Protein AF-E1QJH2-F1 (afdb_monomer)

Nearest PDB structures (foldseek):
  6v8e-assembly1_A  TM=8.397E-01  e=4.622E-04  synthetic construct
  6q3q-assembly1_B  TM=8.286E-01  e=1.118E-03  Arabidopsis
  6hpg-assembly1_A  TM=8.145E-01  e=1.118E-03  Arabidopsis thaliana
  5khr-assembly1_C  TM=2.987E-01  e=2.736E-05  Homo sapiens
  5l9t-assembly1_C  TM=2.770E-01  e=1.610E-05  Homo sapiens

Structure (mmCIF, N/CA/C/O backbone):
data_AF-E1QJH2-F1
#
_entry.id   AF-E1QJH2-F1
#
loop_
_atom_site.group_PDB
_atom_site.id
_atom_site.type_symbol
_atom_site.label_atom_id
_atom_site.label_alt_id
_atom_site.label_comp_id
_atom_site.label_asym_id
_atom_site.label_entity_id
_atom_site.label_seq_id
_atom_site.pdbx_PDB_ins_code
_atom_site.Cartn_x
_atom_site.Cartn_y
_atom_site.Cartn_z
_atom_site.occupancy
_atom_site.B_iso_or_equiv
_atom_site.auth_seq_id
_atom_site.auth_comp_id
_atom_site.auth_asym_id
_atom_site.auth_atom_id
_atom_site.pdbx_PDB_model_num
ATOM 1 N N . MET A 1 1 ? -50.637 34.500 -9.727 1.00 37.19 1 MET A N 1
ATOM 2 C CA . MET A 1 1 ? -50.443 33.159 -9.134 1.00 37.19 1 MET A CA 1
ATOM 3 C C . MET A 1 1 ? -50.485 33.301 -7.624 1.00 37.19 1 MET A C 1
ATOM 5 O O . MET A 1 1 ? -49.948 34.268 -7.103 1.00 37.19 1 MET A O 1
ATOM 9 N N . ALA A 1 2 ? -51.254 32.438 -6.968 1.00 31.66 2 ALA A N 1
ATOM 10 C CA . ALA A 1 2 ? -51.768 32.623 -5.618 1.00 31.66 2 ALA A CA 1
ATOM 11 C C . ALA A 1 2 ? -50.677 32.583 -4.533 1.00 31.66 2 ALA A C 1
ATOM 13 O O . ALA A 1 2 ? -49.961 31.595 -4.403 1.00 31.66 2 ALA A O 1
ATOM 14 N N . GLY A 1 3 ? -50.605 33.640 -3.720 1.00 32.16 3 GLY A N 1
ATOM 15 C CA . GLY A 1 3 ? -49.883 33.641 -2.452 1.00 32.16 3 GLY A CA 1
ATOM 16 C C . GLY A 1 3 ? -50.696 32.924 -1.376 1.00 32.16 3 GLY A C 1
ATOM 17 O O . GLY A 1 3 ? -51.752 33.405 -0.961 1.00 32.16 3 GLY A O 1
ATOM 18 N N . SER A 1 4 ? -50.213 31.775 -0.907 1.00 29.78 4 SER A N 1
ATOM 19 C CA . SER A 1 4 ? -50.781 31.086 0.251 1.00 29.78 4 SER A CA 1
ATOM 20 C C . SER A 1 4 ? -50.156 31.628 1.536 1.00 29.78 4 SER A C 1
ATOM 22 O O . SER A 1 4 ? -49.015 31.318 1.876 1.00 29.78 4 SER A O 1
ATOM 24 N N . ARG A 1 5 ? -50.940 32.445 2.246 1.00 31.59 5 ARG A N 1
ATOM 25 C CA . ARG A 1 5 ? -50.716 32.893 3.626 1.00 31.59 5 ARG A CA 1
ATOM 26 C C . ARG A 1 5 ? -50.273 31.725 4.516 1.00 31.59 5 ARG A C 1
ATOM 28 O O . ARG A 1 5 ? -51.033 30.773 4.701 1.00 31.59 5 ARG A O 1
ATOM 35 N N . GLN A 1 6 ? -49.089 31.840 5.117 1.00 30.30 6 GLN A N 1
ATOM 36 C CA . GLN A 1 6 ? -48.714 31.060 6.295 1.00 30.30 6 GLN A CA 1
ATOM 37 C C . GLN A 1 6 ? -49.768 31.301 7.380 1.00 30.30 6 GLN A C 1
ATOM 39 O O . GLN A 1 6 ? -49.980 32.427 7.831 1.00 30.30 6 GLN A O 1
ATOM 44 N N . LYS A 1 7 ? -50.481 30.241 7.767 1.00 32.44 7 LYS A N 1
ATOM 45 C CA . LYS A 1 7 ? -51.343 30.262 8.946 1.00 32.44 7 LYS A CA 1
ATOM 46 C C . LYS A 1 7 ? -50.438 30.390 10.170 1.00 32.44 7 LYS A C 1
ATOM 48 O O . LYS A 1 7 ? -49.702 29.459 10.480 1.00 32.44 7 LYS A O 1
ATOM 53 N N . ASN A 1 8 ? -50.523 31.529 10.854 1.00 29.83 8 ASN A N 1
ATOM 54 C CA . ASN A 1 8 ? -50.043 31.691 12.222 1.00 29.83 8 ASN A CA 1
ATOM 55 C C . ASN A 1 8 ? -50.719 30.635 13.104 1.00 29.83 8 ASN A C 1
ATOM 57 O O . ASN A 1 8 ? -51.886 30.771 13.473 1.00 29.83 8 ASN A O 1
ATOM 61 N N . VAL A 1 9 ? -49.986 29.571 13.420 1.00 36.19 9 VAL A N 1
ATOM 62 C CA . VAL A 1 9 ? -50.317 28.681 14.528 1.00 36.19 9 VAL A CA 1
ATOM 63 C C . VAL A 1 9 ? -49.804 29.384 15.780 1.00 36.19 9 VAL A C 1
ATOM 65 O O . VAL A 1 9 ? -48.600 29.562 15.943 1.00 36.19 9 VAL A O 1
ATOM 68 N N . ALA A 1 10 ? -50.721 29.848 16.628 1.00 33.22 10 ALA A N 1
ATOM 69 C CA . ALA A 1 10 ? -50.382 30.384 17.940 1.00 33.22 10 ALA A CA 1
ATOM 70 C C . ALA A 1 10 ? -49.530 29.360 18.722 1.00 33.22 10 ALA A C 1
ATOM 72 O O . ALA A 1 10 ? -49.802 28.158 18.621 1.00 33.22 10 ALA A O 1
ATOM 73 N N . PRO A 1 11 ? -48.515 29.792 19.493 1.00 34.44 11 PRO A N 1
ATOM 74 C CA . PRO A 1 11 ? -47.688 28.874 20.261 1.00 34.44 11 PRO A CA 1
ATOM 75 C C . PRO A 1 11 ? -48.571 28.120 21.261 1.00 34.44 11 PRO A C 1
ATOM 77 O O . PRO A 1 11 ? -49.160 28.713 22.167 1.00 34.44 11 PRO A O 1
ATOM 80 N N . LYS A 1 12 ? -48.685 26.798 21.073 1.00 37.72 12 LYS A N 1
ATOM 81 C CA . LYS A 1 12 ? -49.196 25.888 22.104 1.00 37.72 12 LYS A CA 1
ATOM 82 C C . LYS A 1 12 ? -48.345 26.082 23.362 1.00 37.72 12 LYS A C 1
ATOM 84 O O . LYS A 1 12 ? -47.137 26.272 23.256 1.00 37.72 12 LYS A O 1
ATOM 89 N N . GLY A 1 13 ? -49.017 26.092 24.513 1.00 37.12 13 GLY A N 1
ATOM 90 C CA . GLY A 1 13 ? -48.499 26.529 25.808 1.00 37.12 13 GLY A CA 1
ATOM 91 C C . GLY A 1 13 ? -47.088 26.052 26.149 1.00 37.12 13 GLY A C 1
ATOM 92 O O . GLY A 1 13 ? -46.666 24.967 25.756 1.00 37.12 13 GLY A O 1
ATOM 93 N N . GLN A 1 14 ? -46.383 26.892 26.907 1.00 39.78 14 GLN A N 1
ATOM 94 C CA . GLN A 1 14 ? -45.069 26.626 27.486 1.00 39.78 14 GLN A CA 1
ATOM 95 C C . GLN A 1 14 ? -45.132 25.376 28.380 1.00 39.78 14 GLN A C 1
ATOM 97 O O . GLN A 1 14 ? -45.357 25.461 29.585 1.00 39.78 14 GLN A O 1
ATOM 102 N N . GLY A 1 15 ? -44.966 24.199 27.777 1.00 53.34 15 GLY A N 1
ATOM 103 C CA . GLY A 1 15 ? -44.618 22.986 28.500 1.00 53.34 15 GLY A CA 1
ATOM 104 C C . GLY A 1 15 ? -43.280 23.214 29.195 1.00 53.34 15 GLY A C 1
ATOM 105 O O . GLY A 1 15 ? -42.363 23.797 28.612 1.00 53.34 15 GLY A O 1
ATOM 106 N N . LYS A 1 16 ? -43.182 22.807 30.461 1.00 69.88 16 LYS A N 1
ATOM 107 C CA . LYS A 1 16 ? -41.940 22.877 31.234 1.00 69.88 16 LYS A CA 1
ATOM 108 C C . LYS A 1 16 ? -40.839 22.163 30.437 1.00 69.88 16 LYS A C 1
ATOM 110 O O . LYS A 1 16 ? -41.037 21.025 30.019 1.00 69.88 16 LYS A O 1
ATOM 115 N N . ARG A 1 17 ? -39.717 22.846 30.176 1.00 85.75 17 ARG A N 1
ATOM 116 C CA . ARG A 1 17 ? -38.563 22.256 29.479 1.00 85.75 17 ARG A CA 1
ATOM 117 C C . ARG A 1 17 ? -38.135 20.988 30.236 1.00 85.75 17 ARG A C 1
ATOM 119 O O . ARG A 1 17 ? -37.891 21.121 31.437 1.00 85.75 17 ARG A O 1
ATOM 126 N N . PRO A 1 18 ? -38.020 19.817 29.576 1.00 93.94 18 PRO A N 1
ATOM 127 C CA . PRO A 1 18 ? -37.608 18.596 30.255 1.00 93.94 18 PRO A CA 1
ATOM 128 C C . PRO A 1 18 ? -36.238 18.757 30.916 1.00 93.94 18 PRO A C 1
ATOM 130 O O . PRO A 1 18 ? -35.301 19.263 30.282 1.00 93.94 18 PRO A O 1
ATOM 133 N N . THR A 1 19 ? -36.128 18.338 32.173 1.00 97.00 19 THR A N 1
ATOM 134 C CA . THR A 1 19 ? -34.890 18.438 32.956 1.00 97.00 19 THR A CA 1
ATOM 135 C C . THR A 1 19 ? -33.971 17.240 32.720 1.00 97.00 19 THR A C 1
ATOM 137 O O . THR A 1 19 ? -34.421 16.151 32.364 1.00 97.00 19 THR A O 1
ATOM 140 N N . ILE A 1 20 ? -32.664 17.437 32.902 1.00 97.88 20 ILE A N 1
ATOM 141 C CA . ILE A 1 20 ? -31.642 16.394 32.755 1.00 97.88 20 ILE A CA 1
ATOM 142 C C . ILE A 1 20 ? -30.817 16.295 34.038 1.00 97.88 20 ILE A C 1
ATOM 144 O O . ILE A 1 20 ? -30.211 17.284 34.457 1.00 97.88 20 ILE A O 1
ATOM 148 N N . SER A 1 21 ? -30.736 15.093 34.603 1.00 98.50 21 SER A N 1
ATOM 149 C CA . SER A 1 21 ? -29.743 14.731 35.617 1.00 98.50 21 SER A CA 1
ATOM 150 C C . SER A 1 21 ? -28.560 14.039 34.951 1.00 98.50 21 SER A C 1
ATOM 152 O O . SER A 1 21 ? -28.761 13.122 34.158 1.00 98.50 21 SER A O 1
ATOM 154 N N . VAL A 1 22 ? -27.328 14.418 35.283 1.00 98.06 22 VAL A N 1
ATOM 155 C CA . VAL A 1 22 ? -26.157 13.572 35.011 1.00 98.06 22 VAL A CA 1
ATOM 156 C C . VAL A 1 22 ? -25.891 12.676 36.216 1.00 98.06 22 VAL A C 1
ATOM 158 O O . VAL A 1 22 ? -25.918 13.145 37.354 1.00 98.06 22 VAL A O 1
ATOM 161 N N . ALA A 1 23 ? -25.661 11.390 35.967 1.00 97.81 23 ALA A N 1
ATOM 162 C CA . ALA A 1 23 ? -25.326 10.389 36.968 1.00 97.81 23 ALA A CA 1
ATOM 163 C C . ALA A 1 23 ? -23.914 9.858 36.726 1.00 97.81 23 ALA A C 1
ATOM 165 O O . ALA A 1 23 ? -23.624 9.304 35.662 1.00 97.81 23 ALA A O 1
ATOM 166 N N . MET A 1 24 ? -23.059 9.997 37.738 1.00 97.44 24 MET A N 1
ATOM 167 C CA . MET A 1 24 ? -21.656 9.592 37.696 1.00 97.44 24 MET A CA 1
ATOM 168 C C . MET A 1 24 ? -21.333 8.661 38.869 1.00 97.44 24 MET A C 1
ATOM 17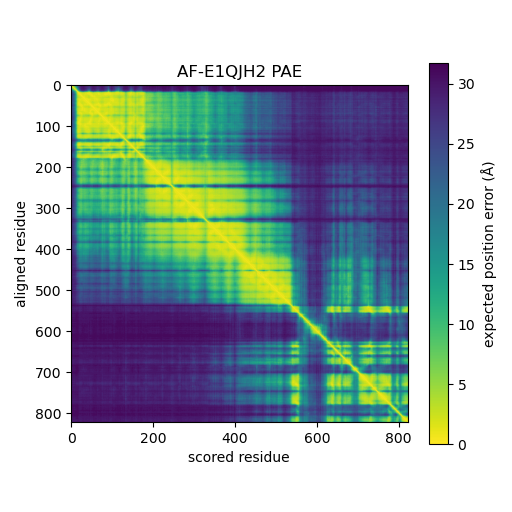0 O O . MET A 1 24 ? -21.821 8.857 39.984 1.00 97.44 24 MET A O 1
ATOM 174 N N . MET A 1 25 ? -20.488 7.661 38.625 1.00 94.50 25 MET A N 1
ATOM 175 C CA . MET A 1 25 ? -19.848 6.844 39.660 1.00 94.50 25 MET A CA 1
ATOM 176 C C . MET A 1 25 ? -18.349 7.135 39.615 1.00 94.50 25 MET A C 1
ATOM 178 O O . MET A 1 25 ? -17.741 6.998 38.555 1.00 94.50 25 MET A O 1
ATOM 182 N N . VAL A 1 26 ? -17.754 7.532 40.740 1.00 94.94 26 VAL A N 1
ATOM 183 C CA . VAL A 1 26 ? -16.371 8.030 40.781 1.00 94.94 26 VAL A CA 1
ATOM 184 C C . VAL A 1 26 ? -15.552 7.371 41.891 1.00 94.94 26 VAL A C 1
ATOM 186 O O . VAL A 1 26 ? -16.094 6.918 42.906 1.00 94.94 26 VAL A O 1
ATOM 189 N N . LYS A 1 27 ? -14.233 7.304 41.678 1.00 93.44 27 LYS A N 1
ATOM 190 C CA . LYS A 1 27 ? -13.238 6.972 42.702 1.00 93.44 27 LYS A CA 1
ATOM 191 C C . LYS A 1 27 ? -11.850 7.438 42.274 1.00 93.44 27 LYS A C 1
ATOM 193 O O . LYS A 1 27 ? -11.317 6.884 41.320 1.00 93.44 27 LYS A O 1
ATOM 198 N N . ASN A 1 28 ? -11.239 8.343 43.033 1.00 93.38 28 ASN A N 1
ATOM 199 C CA . ASN A 1 28 ? -9.883 8.848 42.786 1.00 93.38 28 ASN A CA 1
ATOM 200 C C . ASN A 1 28 ? -9.680 9.428 41.372 1.00 93.38 28 ASN A C 1
ATOM 202 O O . ASN A 1 28 ? -8.785 9.012 40.636 1.00 93.38 28 ASN A O 1
ATOM 206 N N . GLU A 1 29 ? -10.545 10.361 40.982 1.00 93.38 29 GLU A N 1
ATOM 207 C CA . GLU A 1 29 ? -10.586 10.980 39.655 1.00 93.38 29 GLU A CA 1
ATOM 208 C C . GLU A 1 29 ? -10.284 12.489 39.705 1.00 93.38 29 GLU A C 1
ATOM 210 O O . GLU A 1 29 ? -10.732 13.239 38.836 1.00 93.38 29 GLU A O 1
ATOM 215 N N . GLU A 1 30 ? -9.505 12.974 40.685 1.00 94.56 30 GLU A N 1
ATOM 216 C CA . GLU A 1 30 ? -9.232 14.416 40.853 1.00 94.56 30 GLU A CA 1
ATOM 217 C C . GLU A 1 30 ? -8.635 15.091 39.604 1.00 94.56 30 GLU A C 1
ATOM 219 O O . GLU A 1 30 ? -8.794 16.296 39.404 1.00 94.56 30 GLU A O 1
ATOM 224 N N . LYS A 1 31 ? -7.967 14.311 38.744 1.00 91.56 31 LYS A N 1
ATOM 225 C CA . LYS A 1 31 ? -7.343 14.784 37.501 1.00 91.56 31 LYS A CA 1
ATOM 226 C C . LYS A 1 31 ? -8.330 14.930 36.342 1.00 91.56 31 LYS A C 1
ATOM 228 O O . LYS A 1 31 ? -8.193 15.869 35.564 1.00 91.56 31 LYS A O 1
ATOM 233 N N . MET A 1 32 ? -9.281 14.005 36.204 1.00 91.75 32 MET A N 1
ATOM 234 C CA . MET A 1 32 ? -10.184 13.938 35.044 1.00 91.75 32 MET A CA 1
ATOM 235 C C . MET A 1 32 ? -11.539 14.593 35.321 1.00 91.75 32 MET A C 1
ATOM 237 O O . MET A 1 32 ? -12.090 15.276 34.456 1.00 91.75 32 MET A O 1
ATOM 241 N N . LEU A 1 33 ? -12.032 14.471 36.556 1.00 95.88 33 LEU A N 1
ATOM 242 C CA . LEU A 1 33 ? -13.357 14.929 36.956 1.00 95.88 33 LEU A CA 1
ATOM 243 C C . LEU A 1 33 ? -13.644 16.415 36.644 1.00 95.88 33 LEU A C 1
ATOM 245 O O . LEU A 1 33 ? -14.761 16.693 36.201 1.00 95.88 33 LEU A O 1
ATOM 249 N N . PRO A 1 34 ? -12.705 17.378 36.810 1.00 96.56 34 PRO A N 1
ATOM 250 C CA . PRO A 1 34 ? -12.962 18.773 36.446 1.00 96.56 34 PRO A CA 1
ATOM 251 C C . PRO A 1 34 ? -13.385 18.947 34.984 1.00 96.56 34 PRO A C 1
ATOM 253 O O . PRO A 1 34 ? -14.360 19.642 34.716 1.00 96.56 34 PRO A O 1
ATOM 256 N N . ARG A 1 35 ? -12.705 18.265 34.051 1.00 95.56 35 ARG A N 1
ATOM 257 C CA . ARG A 1 35 ? -12.998 18.332 32.611 1.00 95.56 35 ARG A CA 1
ATOM 258 C C . ARG A 1 35 ? -14.392 17.783 32.307 1.00 95.56 35 ARG A C 1
ATOM 260 O O . ARG A 1 35 ? -15.168 18.430 31.606 1.00 95.56 35 ARG A O 1
ATOM 267 N N . ALA A 1 36 ? -14.725 16.622 32.874 1.00 97.00 36 ALA A N 1
ATOM 268 C CA . ALA A 1 36 ? -16.039 16.009 32.707 1.00 97.00 36 ALA A CA 1
ATOM 269 C C . ALA A 1 36 ? -17.157 16.946 33.190 1.00 97.00 36 ALA A C 1
ATOM 271 O O . ALA A 1 36 ? -18.095 17.248 32.446 1.00 97.00 36 ALA A O 1
ATOM 272 N N . LEU A 1 37 ? -17.021 17.474 34.411 1.00 97.56 37 LEU A N 1
ATOM 273 C CA . LEU A 1 37 ? -18.018 18.349 35.023 1.00 97.56 37 LEU A CA 1
ATOM 274 C C . LEU A 1 37 ? -18.144 19.697 34.304 1.00 97.56 37 LEU A C 1
ATOM 276 O O . LEU A 1 37 ? -19.264 20.157 34.083 1.00 97.56 37 LEU A O 1
ATOM 280 N N . GLU A 1 38 ? -17.034 20.320 33.904 1.00 97.12 38 GLU A N 1
ATOM 281 C CA . GLU A 1 38 ? -17.042 21.572 33.139 1.00 97.12 38 GLU A CA 1
ATOM 282 C C . GLU A 1 38 ? -17.761 21.404 31.796 1.00 97.12 38 GLU A C 1
ATOM 284 O O . GLU A 1 38 ? -18.590 22.240 31.433 1.00 97.12 38 GLU A O 1
ATOM 289 N N . SER A 1 39 ? -17.532 20.277 31.113 1.00 97.25 39 SER A N 1
ATOM 290 C CA . SER A 1 39 ? -18.145 19.998 29.814 1.00 97.25 39 SER A CA 1
ATOM 291 C C . SER A 1 39 ? -19.664 19.810 29.876 1.00 97.25 39 SER A C 1
ATOM 293 O O . SER A 1 39 ? -20.380 20.207 28.955 1.00 97.25 39 SER A O 1
ATOM 295 N N . VAL A 1 40 ? -20.185 19.227 30.961 1.00 96.81 40 VAL A N 1
ATOM 296 C CA . VAL A 1 40 ? -21.604 18.859 31.068 1.00 96.81 40 VAL A CA 1
ATOM 297 C C . VAL A 1 40 ? -22.445 19.914 31.789 1.00 96.81 40 VAL A C 1
ATOM 299 O O . VAL A 1 40 ? -23.627 20.065 31.476 1.00 96.81 40 VAL A O 1
ATOM 302 N N . LYS A 1 41 ? -21.855 20.686 32.715 1.00 96.31 41 LYS A N 1
ATOM 303 C CA . LYS A 1 41 ? -22.559 21.645 33.588 1.00 96.31 41 LYS A CA 1
ATOM 304 C C . LYS A 1 41 ? -23.478 22.636 32.855 1.00 96.31 41 LYS A C 1
ATOM 306 O O . LYS A 1 41 ? -24.586 22.843 33.345 1.00 96.31 41 LYS A O 1
ATOM 311 N N . PRO A 1 42 ? -23.117 23.225 31.695 1.00 95.94 42 PRO A N 1
ATOM 312 C CA . PRO A 1 42 ? -24.015 24.140 30.977 1.00 95.94 42 PRO A CA 1
ATOM 313 C C . PRO A 1 42 ? -25.276 23.455 30.422 1.00 95.94 42 PRO A C 1
ATOM 315 O O . PRO A 1 42 ? -26.249 24.115 30.051 1.00 95.94 42 PRO A O 1
ATOM 318 N N . TRP A 1 43 ? -25.260 22.124 30.343 1.00 96.25 43 TRP A N 1
ATOM 319 C CA . TRP A 1 43 ? -26.222 21.321 29.602 1.00 96.25 43 TRP A CA 1
ATOM 320 C C . TRP A 1 43 ? -27.075 20.414 30.480 1.00 96.25 43 TRP A C 1
ATOM 322 O O . TRP A 1 43 ? -27.916 19.708 29.933 1.00 96.25 43 TRP A O 1
ATOM 332 N N . VAL A 1 44 ? -26.936 20.453 31.803 1.00 97.19 44 VAL A N 1
ATOM 333 C CA . VAL A 1 44 ? -27.734 19.642 32.738 1.00 97.19 44 VAL A CA 1
ATOM 334 C C . VAL A 1 44 ? -28.301 20.502 33.859 1.00 97.19 44 VAL A C 1
ATOM 336 O O . VAL A 1 44 ? -27.849 21.620 34.080 1.00 97.19 44 VAL A O 1
ATOM 339 N N . ASP A 1 45 ? -29.340 20.003 34.519 1.00 97.62 45 ASP A N 1
ATOM 340 C CA . ASP A 1 45 ? -30.055 20.719 35.582 1.00 97.62 45 ASP A CA 1
ATOM 341 C C . ASP A 1 45 ? -29.715 20.153 36.971 1.00 97.62 45 ASP A C 1
ATOM 343 O O . ASP A 1 45 ? -29.903 20.823 37.985 1.00 97.62 45 ASP A O 1
ATOM 347 N N . GLU A 1 46 ? -29.186 18.928 37.020 1.00 98.19 46 GLU A N 1
ATOM 348 C CA . GLU A 1 46 ? -28.773 18.242 38.240 1.00 98.19 46 GLU A CA 1
ATOM 349 C C . GLU A 1 46 ? -27.513 17.405 37.989 1.00 98.19 46 GLU A C 1
ATOM 351 O O . GLU A 1 46 ? -27.395 16.740 36.961 1.00 98.19 46 GLU A O 1
ATOM 356 N N . ILE A 1 47 ? -26.586 17.414 38.951 1.00 98.50 47 ILE A N 1
ATOM 357 C CA . ILE A 1 47 ? -25.374 16.590 38.935 1.00 98.50 47 ILE A CA 1
ATOM 358 C C . ILE A 1 47 ? -25.411 15.654 40.144 1.00 98.50 47 ILE A C 1
ATOM 360 O O . ILE A 1 47 ? -25.393 16.113 41.288 1.00 98.50 47 ILE A O 1
ATOM 364 N N . ILE A 1 48 ? -25.459 14.349 39.883 1.00 98.50 48 ILE A N 1
ATOM 365 C CA . ILE A 1 48 ? -25.415 13.282 40.882 1.00 98.50 48 ILE A CA 1
ATOM 366 C C . ILE A 1 48 ? -24.073 12.563 40.784 1.00 98.50 48 ILE A C 1
ATOM 368 O O . ILE A 1 48 ? -23.707 12.050 39.725 1.00 98.50 48 ILE A O 1
ATOM 372 N N . VAL A 1 49 ? -23.369 12.476 41.910 1.00 98.12 49 VAL A N 1
ATOM 373 C CA . VAL A 1 49 ? -22.094 11.764 42.017 1.00 98.12 49 VAL A CA 1
ATOM 374 C C . VAL A 1 49 ? -22.192 10.728 43.130 1.00 98.12 49 VAL A C 1
ATOM 376 O O . VAL A 1 49 ? -22.455 11.072 44.280 1.00 98.12 49 VAL A O 1
ATOM 379 N N . VAL A 1 50 ? -21.963 9.460 42.796 1.00 97.81 50 VAL A N 1
ATOM 380 C CA . VAL A 1 50 ? -21.736 8.390 43.775 1.00 97.81 50 VAL A CA 1
ATOM 381 C C . VAL A 1 50 ? -20.234 8.160 43.902 1.00 97.81 50 VAL A C 1
ATOM 383 O O . VAL A 1 50 ? -19.591 7.710 42.954 1.00 97.81 50 VAL A O 1
ATOM 386 N N . ASP A 1 51 ? -19.681 8.472 45.070 1.00 97.06 51 ASP A N 1
ATOM 387 C CA . ASP A 1 51 ? -18.289 8.209 45.418 1.00 97.06 51 ASP A CA 1
ATOM 388 C C . ASP A 1 51 ? -18.145 6.828 46.068 1.00 97.06 51 ASP A C 1
ATOM 390 O O . ASP A 1 51 ? -18.838 6.514 47.041 1.00 97.06 51 ASP A O 1
ATOM 394 N N . THR A 1 52 ? -17.218 6.020 45.543 1.00 95.62 52 THR A N 1
ATOM 395 C CA . THR A 1 52 ? -16.974 4.642 46.011 1.00 95.62 52 THR A CA 1
ATOM 396 C C . THR A 1 52 ? -15.748 4.489 46.921 1.00 95.62 52 THR A C 1
ATOM 398 O O . THR A 1 52 ? -15.103 3.431 46.990 1.00 95.62 52 THR A O 1
ATOM 401 N N . GLY A 1 53 ? -15.419 5.572 47.634 1.00 94.00 53 GLY A N 1
ATOM 402 C CA . GLY A 1 53 ? -14.313 5.659 48.583 1.00 94.00 53 GLY A CA 1
ATOM 403 C C . GLY A 1 53 ? -13.074 6.320 47.988 1.00 94.00 53 GLY A C 1
ATOM 404 O O . GLY A 1 53 ? -12.015 5.685 47.945 1.00 94.00 53 GLY A O 1
ATOM 405 N N . SER A 1 54 ? -13.209 7.561 47.507 1.00 94.62 54 SER A N 1
ATOM 406 C CA . SER A 1 54 ? -12.057 8.374 47.100 1.00 94.62 54 SER A CA 1
ATOM 407 C C . SER A 1 54 ? -11.209 8.794 48.303 1.00 94.62 54 SER A C 1
ATOM 409 O O . SER A 1 54 ? -11.722 9.078 49.383 1.00 94.62 54 SER A O 1
ATOM 411 N N . THR A 1 55 ? -9.896 8.851 48.100 1.00 95.12 55 THR A N 1
ATOM 412 C CA . THR A 1 55 ? -8.888 9.291 49.079 1.00 95.12 55 THR A CA 1
ATOM 413 C C . THR A 1 55 ? -8.169 10.571 48.651 1.00 95.12 55 THR A C 1
ATOM 415 O O . THR A 1 55 ? -7.320 11.070 49.384 1.00 95.12 55 THR A O 1
ATOM 418 N N . ASP A 1 56 ? -8.462 11.065 47.451 1.00 95.69 56 ASP A N 1
ATOM 419 C CA . ASP A 1 56 ? -7.925 12.290 46.865 1.00 95.69 56 ASP A CA 1
ATOM 420 C C . ASP A 1 56 ? -8.979 13.420 46.893 1.00 95.69 56 ASP A C 1
ATOM 422 O O . ASP A 1 56 ? -10.005 13.323 47.575 1.00 95.69 56 ASP A O 1
ATOM 426 N N . ARG A 1 57 ? -8.765 14.505 46.135 1.00 96.44 57 ARG A N 1
ATOM 427 C CA . ARG A 1 57 ? -9.668 15.671 46.141 1.00 96.44 57 ARG A CA 1
ATOM 428 C C . ARG A 1 57 ? -10.945 15.495 45.308 1.00 96.44 57 ARG A C 1
ATOM 430 O O . ARG A 1 57 ? -11.678 16.465 45.113 1.00 96.44 57 ARG A O 1
ATOM 437 N N . THR A 1 58 ? -11.258 14.287 44.832 1.00 96.69 58 THR A N 1
ATOM 438 C CA . THR A 1 58 ? -12.418 14.007 43.957 1.00 96.69 58 THR A CA 1
ATOM 439 C C . THR A 1 58 ? -13.738 14.534 44.526 1.00 96.69 58 THR A C 1
ATOM 441 O O . THR A 1 58 ? -14.500 15.197 43.822 1.00 96.69 58 THR A O 1
ATOM 444 N N . VAL A 1 59 ? -14.006 14.282 45.811 1.00 97.00 59 VAL A N 1
ATOM 445 C CA . VAL A 1 59 ? -15.259 14.688 46.473 1.00 97.00 59 VAL A CA 1
ATOM 446 C C . VAL A 1 59 ? -15.359 16.212 46.601 1.00 97.00 59 VAL A C 1
ATOM 448 O O . VAL A 1 59 ? -16.409 16.787 46.310 1.00 97.00 59 VAL A O 1
ATOM 451 N N . GLU A 1 60 ? -14.261 16.876 46.981 1.00 97.38 60 GLU A N 1
ATOM 452 C CA . GLU A 1 60 ? -14.188 18.342 47.068 1.00 97.38 60 GLU A CA 1
ATOM 453 C C . GLU A 1 60 ? -14.458 18.990 45.704 1.00 97.38 60 GLU A C 1
ATOM 455 O O . GLU A 1 60 ? -15.225 19.951 45.599 1.00 97.38 60 GLU A O 1
ATOM 460 N N . ILE A 1 61 ? -13.859 18.432 44.647 1.00 97.75 61 ILE A N 1
ATOM 461 C CA . ILE A 1 61 ? -14.043 18.891 43.270 1.00 97.75 61 ILE A CA 1
ATOM 462 C C . ILE A 1 61 ? -15.510 18.739 42.867 1.00 97.75 61 ILE A C 1
ATOM 464 O O . ILE A 1 61 ? -16.113 19.730 42.460 1.00 97.75 61 ILE A O 1
ATOM 468 N N . ALA A 1 62 ? -16.120 17.563 43.040 1.00 97.25 62 ALA A N 1
ATOM 469 C CA . ALA A 1 62 ? -17.532 17.341 42.715 1.00 97.25 62 ALA A CA 1
ATOM 470 C C . ALA A 1 62 ? -18.455 18.369 43.399 1.00 97.25 62 ALA A C 1
ATOM 472 O O . ALA A 1 62 ? -19.281 19.011 42.741 1.00 97.25 62 ALA A O 1
ATOM 473 N N . ALA A 1 63 ? -18.269 18.583 44.705 1.00 96.12 63 ALA A N 1
ATOM 474 C CA . ALA A 1 63 ? -19.056 19.538 45.481 1.00 96.12 63 ALA A CA 1
ATOM 475 C C . ALA A 1 63 ? -18.906 20.980 44.961 1.00 96.12 63 ALA A C 1
ATOM 477 O O . ALA A 1 63 ? -19.896 21.709 44.874 1.00 96.12 63 ALA A O 1
ATOM 478 N N . SER A 1 64 ? -17.701 21.381 44.534 1.00 97.19 64 SER A N 1
ATOM 479 C CA . SER A 1 64 ? -17.442 22.723 43.982 1.00 97.19 64 SER A CA 1
ATOM 480 C C . SER A 1 64 ? -18.205 23.020 42.680 1.00 97.19 64 SER A C 1
ATOM 482 O O . SER A 1 64 ? -18.483 24.179 42.366 1.00 97.19 64 SER A O 1
ATOM 484 N N . TYR A 1 65 ? -18.620 21.984 41.944 1.00 97.00 65 TYR A N 1
ATOM 485 C CA . TYR A 1 65 ? -19.449 22.113 40.742 1.00 97.00 65 TYR A CA 1
ATOM 486 C C . TYR A 1 65 ? -20.955 22.110 41.040 1.00 97.00 65 TYR A C 1
ATOM 488 O O . TYR A 1 65 ? -21.748 22.297 40.116 1.00 97.00 65 TYR A O 1
ATOM 496 N N . GLY A 1 66 ? -21.349 21.967 42.311 1.00 96.31 66 GLY A N 1
ATOM 497 C CA . GLY A 1 66 ? -22.744 21.875 42.740 1.00 96.31 66 GLY A CA 1
ATOM 498 C C . GLY A 1 66 ? -23.314 20.456 42.684 1.00 96.31 66 GLY A C 1
ATOM 499 O O . GLY A 1 66 ? -24.534 20.298 42.675 1.00 96.31 66 GLY A O 1
ATOM 500 N N . ALA A 1 67 ? -22.462 19.427 42.619 1.00 97.62 67 ALA A N 1
ATOM 501 C CA . ALA A 1 67 ? -22.917 18.043 42.618 1.00 97.62 67 ALA A CA 1
ATOM 502 C C . ALA A 1 67 ? -23.498 17.626 43.975 1.00 97.62 67 ALA A C 1
ATOM 504 O O . ALA A 1 67 ? -22.963 17.963 45.033 1.00 97.62 67 ALA A O 1
ATOM 505 N N . LYS A 1 68 ? -24.561 16.819 43.941 1.00 98.25 68 LYS A N 1
ATOM 506 C CA . LYS A 1 68 ? -25.035 16.065 45.105 1.00 98.25 68 LYS A CA 1
ATOM 507 C C . LYS A 1 68 ? -24.193 14.796 45.213 1.00 98.25 68 LYS A C 1
ATOM 509 O O . LYS A 1 68 ? -24.316 13.903 44.372 1.00 98.25 68 LYS A O 1
ATOM 514 N N . VAL A 1 69 ? -23.317 14.749 46.215 1.00 97.94 69 VAL A N 1
ATOM 515 C CA . VAL A 1 69 ? -22.388 13.632 46.426 1.00 97.94 69 VAL A CA 1
ATOM 516 C C . VAL A 1 69 ? -22.970 12.639 47.431 1.00 97.94 69 VAL A C 1
ATOM 518 O O . VAL A 1 69 ? -23.370 13.023 48.529 1.00 97.94 69 VAL A O 1
ATOM 521 N N . TYR A 1 70 ? -22.997 11.363 47.056 1.00 97.94 70 TYR A N 1
ATOM 522 C CA . TYR A 1 70 ? -23.437 10.242 47.884 1.00 97.94 70 TYR A CA 1
ATOM 523 C C . TYR A 1 70 ? -22.289 9.250 48.053 1.00 97.94 70 TYR A C 1
ATOM 525 O O . TYR A 1 70 ? -21.601 8.938 47.085 1.00 97.94 70 TYR A O 1
ATOM 533 N N . HIS A 1 71 ? -22.096 8.726 49.262 1.00 97.06 71 HIS A N 1
ATOM 534 C CA . HIS A 1 71 ? -21.004 7.799 49.559 1.00 97.06 71 HIS A CA 1
ATOM 535 C C . HIS A 1 71 ? -21.526 6.373 49.706 1.00 97.06 71 HIS A C 1
ATOM 537 O O . HIS A 1 71 ? -22.418 6.123 50.516 1.00 97.06 71 HIS A O 1
ATOM 543 N N . HIS A 1 72 ? -20.931 5.442 48.961 1.00 95.56 72 HIS A N 1
ATOM 544 C CA . HIS A 1 72 ? -21.206 4.006 49.058 1.00 95.56 72 HIS A CA 1
ATOM 545 C C . HIS A 1 72 ? -19.886 3.231 49.034 1.00 95.56 72 HIS A C 1
ATOM 547 O O . HIS A 1 72 ? -19.069 3.490 48.162 1.00 95.56 72 HIS A O 1
ATOM 553 N N . PRO A 1 73 ? -19.614 2.287 49.948 1.00 91.88 73 PRO A N 1
ATOM 554 C CA . PRO A 1 73 ? -18.383 1.497 49.881 1.00 91.88 73 PRO A CA 1
ATOM 555 C C . PRO A 1 73 ? -18.343 0.658 48.594 1.00 91.88 73 PRO A C 1
ATOM 557 O O . PRO A 1 73 ? -19.368 0.141 48.176 1.00 91.88 73 PRO A O 1
ATOM 560 N N . TRP A 1 74 ? -17.171 0.502 47.966 1.00 89.88 74 TRP A N 1
ATOM 561 C CA . TRP A 1 74 ? -17.029 -0.307 46.746 1.00 89.88 74 TRP A CA 1
ATOM 562 C C . TRP A 1 74 ? -17.361 -1.792 46.992 1.00 89.88 74 TRP A C 1
ATOM 564 O O . TRP A 1 74 ? -16.664 -2.466 47.749 1.00 89.88 74 TRP A O 1
ATOM 574 N N . GLU A 1 75 ? -18.374 -2.321 46.299 1.00 86.69 75 GLU A N 1
ATOM 575 C CA . GLU A 1 75 ? -18.892 -3.693 46.470 1.00 86.69 75 GLU A CA 1
ATOM 576 C C . GLU A 1 75 ? -18.417 -4.684 45.387 1.00 86.69 75 GLU A C 1
ATOM 578 O O . GLU A 1 75 ? -19.003 -5.750 45.204 1.00 86.69 75 GLU A O 1
ATOM 583 N N . ASN A 1 76 ? -17.359 -4.360 44.632 1.00 80.88 76 ASN A N 1
ATOM 584 C CA . ASN A 1 76 ? -16.904 -5.161 43.481 1.00 80.88 76 ASN A CA 1
ATOM 585 C C . ASN A 1 76 ? -17.992 -5.389 42.410 1.00 80.88 76 ASN A C 1
ATOM 587 O O . ASN A 1 76 ? -17.969 -6.397 41.702 1.00 80.88 76 ASN A O 1
ATOM 591 N N . ASN A 1 77 ? -18.930 -4.446 42.266 1.00 82.62 77 ASN A N 1
ATOM 592 C CA . ASN A 1 77 ? -20.020 -4.518 41.297 1.00 82.62 77 ASN A CA 1
ATOM 593 C C . ASN A 1 77 ? -20.320 -3.135 40.696 1.00 82.62 77 ASN A C 1
ATOM 595 O O . ASN A 1 77 ? -20.858 -2.251 41.364 1.00 82.62 77 ASN A O 1
ATOM 599 N N . PHE A 1 78 ? -20.009 -2.960 39.408 1.00 85.38 78 PHE A N 1
ATOM 600 C CA . PHE A 1 78 ? -20.249 -1.697 38.703 1.00 85.38 78 PHE A CA 1
ATOM 601 C C . PHE A 1 78 ? -21.743 -1.378 38.553 1.00 85.38 78 PHE A C 1
ATOM 603 O O . PHE A 1 78 ? -22.135 -0.216 38.667 1.00 85.38 78 PHE A O 1
ATOM 610 N N . SER A 1 79 ? -22.594 -2.384 38.315 1.00 87.31 79 SER A N 1
ATOM 611 C CA . SER A 1 79 ? -24.043 -2.173 38.178 1.00 87.31 79 SER A CA 1
ATOM 612 C C . SER A 1 79 ? -24.662 -1.634 39.456 1.00 87.31 79 SER A C 1
ATOM 614 O O . SER A 1 79 ? -25.480 -0.724 39.374 1.00 87.31 79 SER A O 1
ATOM 616 N N . THR A 1 80 ? -24.258 -2.145 40.624 1.00 89.50 80 THR A N 1
ATOM 617 C CA . THR A 1 80 ? -24.771 -1.676 41.921 1.00 89.50 80 THR A CA 1
ATOM 618 C C . THR A 1 80 ? -24.598 -0.167 42.058 1.00 89.50 80 THR A C 1
ATOM 620 O O . THR A 1 80 ? -25.569 0.553 42.278 1.00 89.50 80 THR A O 1
ATOM 623 N N . HIS A 1 81 ? -23.383 0.331 41.839 1.00 91.19 81 HIS A N 1
ATOM 624 C CA . HIS A 1 81 ? -23.073 1.743 42.037 1.00 91.19 81 HIS A CA 1
ATOM 625 C C . HIS A 1 81 ? -23.607 2.654 40.922 1.00 91.19 81 HIS A C 1
ATOM 627 O O . HIS A 1 81 ? -24.029 3.775 41.207 1.00 91.19 81 HIS A O 1
ATOM 633 N N . ARG A 1 82 ? -23.691 2.176 39.668 1.00 92.06 82 ARG A N 1
ATOM 634 C CA . ARG A 1 82 ? -24.423 2.906 38.613 1.00 92.06 82 ARG A CA 1
ATOM 635 C C . ARG A 1 82 ? -25.920 2.990 38.914 1.00 92.06 82 ARG A C 1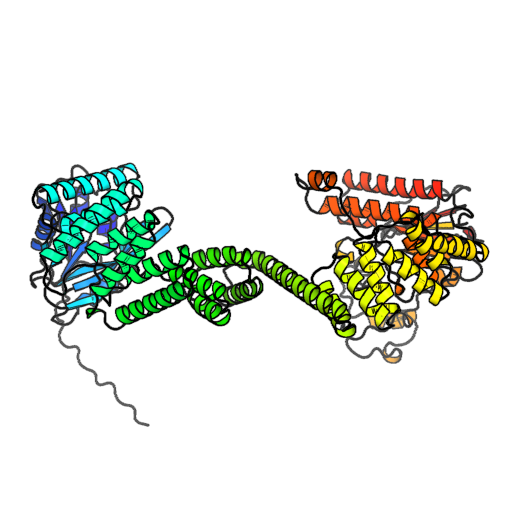
ATOM 637 O O . ARG A 1 82 ? -26.533 4.024 38.684 1.00 92.06 82 ARG A O 1
ATOM 644 N N . ASN A 1 83 ? -26.519 1.934 39.457 1.00 94.00 83 ASN A N 1
ATOM 645 C CA . ASN A 1 83 ? -27.932 1.949 39.839 1.00 94.00 83 ASN A CA 1
ATOM 646 C C . ASN A 1 83 ? -28.192 2.853 41.046 1.00 94.00 83 ASN A C 1
ATOM 648 O O . ASN A 1 83 ? -29.225 3.515 41.091 1.00 94.00 83 ASN A O 1
ATOM 652 N N . GLN A 1 84 ? -27.251 2.932 41.991 1.00 95.12 84 GLN A N 1
ATOM 653 C CA . GLN A 1 84 ? -27.312 3.905 43.082 1.00 95.12 84 GLN A CA 1
ATOM 654 C C . GLN A 1 84 ? -27.310 5.340 42.543 1.00 95.12 84 GLN A C 1
ATOM 656 O O . GLN A 1 84 ? -28.161 6.125 42.949 1.00 95.12 84 GLN A O 1
ATOM 661 N N . SER A 1 85 ? -26.424 5.683 41.595 1.00 95.75 85 SER A N 1
ATOM 662 C CA . SER A 1 85 ? -26.399 7.040 41.028 1.00 95.75 85 SER A CA 1
ATOM 663 C C . SER A 1 85 ? -27.676 7.364 40.249 1.00 95.75 85 SER A C 1
ATOM 665 O O . SER A 1 85 ? -28.245 8.434 40.441 1.00 95.75 85 SER A O 1
ATOM 667 N N . ILE A 1 86 ? -28.194 6.415 39.462 1.00 95.44 86 ILE A N 1
ATOM 668 C CA . ILE A 1 86 ? -29.492 6.533 38.775 1.00 95.44 86 ILE A CA 1
ATOM 669 C C . ILE A 1 86 ? -30.636 6.765 39.774 1.00 95.44 86 ILE A C 1
ATOM 671 O O . ILE A 1 86 ? -31.491 7.615 39.541 1.00 95.44 86 ILE A O 1
ATOM 675 N N . GLY A 1 87 ? -30.650 6.040 40.897 1.00 95.62 87 GLY A N 1
ATOM 676 C CA . GLY A 1 87 ? -31.711 6.117 41.905 1.00 95.62 87 GLY A CA 1
ATOM 677 C C . GLY A 1 87 ? -31.831 7.473 42.609 1.00 95.62 87 GLY A C 1
ATOM 678 O O . GLY A 1 87 ? -32.890 7.779 43.154 1.00 95.62 87 GLY A O 1
ATOM 679 N N . TYR A 1 88 ? -30.780 8.297 42.580 1.00 97.19 88 TYR A N 1
ATOM 680 C CA . TYR A 1 88 ? -30.801 9.654 43.134 1.00 97.19 88 TYR A CA 1
ATOM 681 C C . TYR A 1 88 ? -31.200 10.733 42.114 1.00 97.19 88 TYR A C 1
ATOM 683 O O . TYR A 1 88 ? -31.400 11.884 42.504 1.00 97.19 88 TYR A O 1
ATOM 691 N N . CYS A 1 89 ? -31.324 10.396 40.826 1.00 97.44 89 CYS A N 1
ATOM 692 C CA . CYS A 1 89 ? -31.687 11.353 39.783 1.00 97.44 89 CYS A CA 1
ATOM 693 C C . CYS A 1 89 ? -33.166 11.750 39.841 1.00 97.44 89 CYS A C 1
ATOM 695 O O . CYS A 1 89 ? -34.059 10.902 39.860 1.00 97.44 89 CYS A O 1
ATOM 697 N N . THR A 1 90 ? -33.425 13.055 39.767 1.00 97.06 90 THR A N 1
ATOM 698 C CA . THR A 1 90 ? -34.779 13.634 39.781 1.00 97.06 90 THR A CA 1
ATOM 699 C C . THR A 1 90 ? -35.216 14.236 38.443 1.00 97.06 90 THR A C 1
ATOM 701 O O . THR A 1 90 ? -36.370 14.638 38.303 1.00 97.06 90 THR A O 1
ATOM 704 N N . GLY A 1 91 ? -34.321 14.302 37.455 1.00 95.75 91 GLY A N 1
ATOM 705 C CA . GLY A 1 91 ? -34.592 14.855 36.133 1.00 95.75 91 GLY A CA 1
ATOM 706 C C . GLY A 1 91 ? -35.479 13.961 35.267 1.00 95.75 91 GLY A C 1
ATOM 707 O O . GLY A 1 91 ? -35.512 12.745 35.451 1.00 95.75 91 GLY A O 1
ATOM 708 N N . ASP A 1 92 ? -36.169 14.553 34.290 1.00 96.12 92 ASP A N 1
ATOM 709 C CA . ASP A 1 92 ? -36.998 13.818 33.318 1.00 96.12 92 ASP A CA 1
ATOM 710 C C . ASP A 1 92 ? -36.159 12.867 32.441 1.00 96.12 92 ASP A C 1
ATOM 712 O O . ASP A 1 92 ? -36.644 11.840 31.958 1.00 96.12 92 ASP A O 1
ATOM 716 N N . TRP A 1 93 ? -34.881 13.203 32.253 1.00 97.25 93 TRP A N 1
ATOM 717 C CA . TRP A 1 93 ? -33.879 12.411 31.548 1.00 97.25 93 TRP A CA 1
ATOM 718 C C . TRP A 1 93 ? -32.619 12.225 32.396 1.00 97.25 93 TRP A C 1
ATOM 720 O O . TRP A 1 93 ? -32.235 13.104 33.165 1.00 97.25 93 TRP A O 1
ATOM 730 N N . ILE A 1 94 ? -31.949 11.090 32.211 1.00 97.81 94 ILE A N 1
ATOM 731 C CA . ILE A 1 94 ? -30.708 10.713 32.887 1.00 97.81 94 ILE A CA 1
ATOM 732 C C . ILE A 1 94 ? -29.604 10.565 31.844 1.00 97.81 94 ILE A C 1
ATOM 734 O O . ILE A 1 94 ? -29.706 9.740 30.934 1.00 97.81 94 ILE A O 1
ATOM 738 N N . LEU A 1 95 ? -28.544 11.354 31.985 1.00 97.56 95 LEU A N 1
ATOM 739 C CA . LEU A 1 95 ? -27.295 11.208 31.250 1.00 97.56 95 LEU A CA 1
ATOM 740 C C . LEU A 1 95 ? -26.314 10.380 32.085 1.00 97.56 95 LEU A C 1
ATOM 742 O O . LEU A 1 95 ? -25.983 10.761 33.205 1.00 97.56 95 LEU A O 1
ATOM 746 N N . ILE A 1 96 ? -25.815 9.279 31.532 1.00 96.31 96 ILE A N 1
ATOM 747 C CA . ILE A 1 96 ? -24.715 8.515 32.129 1.00 96.31 96 ILE A CA 1
ATOM 748 C C . ILE A 1 96 ? -23.388 9.036 31.579 1.00 96.31 96 ILE A C 1
ATOM 750 O O . ILE A 1 96 ? -23.132 8.917 30.377 1.00 96.31 96 ILE A O 1
ATOM 754 N N . LEU A 1 97 ? -22.547 9.578 32.458 1.00 96.06 97 LEU A N 1
ATOM 755 C CA . LEU A 1 97 ? -21.235 10.129 32.115 1.00 96.06 97 LEU A CA 1
ATOM 756 C C . LEU A 1 97 ? -20.176 9.586 33.078 1.00 96.06 97 LEU A C 1
ATOM 758 O O . LEU A 1 97 ? -20.370 9.631 34.295 1.00 96.06 97 LEU A O 1
ATOM 762 N N . ASP A 1 98 ? -19.067 9.086 32.540 1.00 93.81 98 ASP A N 1
ATOM 763 C CA . ASP A 1 98 ? -17.930 8.642 33.350 1.00 93.81 98 ASP A CA 1
ATOM 764 C C . ASP A 1 98 ? -16.967 9.816 33.617 1.00 93.81 98 ASP A C 1
ATOM 766 O O . ASP A 1 98 ? -16.966 10.823 32.909 1.00 93.81 98 ASP A O 1
ATOM 770 N N . ALA A 1 99 ? -16.173 9.738 34.690 1.00 93.19 99 ALA A N 1
ATOM 771 C CA . ALA A 1 99 ? -15.307 10.848 35.111 1.00 93.19 99 ALA A CA 1
ATOM 772 C C . ALA A 1 99 ? -14.150 11.137 34.142 1.00 93.19 99 ALA A C 1
ATOM 774 O O . ALA A 1 99 ? -13.603 12.237 34.158 1.00 93.19 99 ALA A O 1
ATOM 775 N N . ASP A 1 100 ? -13.793 10.164 33.308 1.00 91.69 100 ASP A N 1
ATOM 776 C CA . ASP A 1 100 ? -12.793 10.256 32.249 1.00 91.69 100 ASP A CA 1
ATOM 777 C C . ASP A 1 100 ? -13.421 10.532 30.872 1.00 91.69 100 ASP A C 1
ATOM 779 O O . ASP A 1 100 ? -12.786 10.302 29.842 1.00 91.69 100 ASP A O 1
ATOM 783 N N . GLU A 1 101 ? -14.652 11.050 30.836 1.00 94.31 101 GLU A N 1
ATOM 784 C CA . GLU A 1 101 ? -15.358 11.434 29.615 1.00 94.31 101 GLU A CA 1
ATOM 785 C C . GLU A 1 101 ? -15.659 12.934 29.553 1.00 94.31 101 GLU A C 1
ATOM 787 O O . GLU A 1 101 ? -15.899 13.591 30.562 1.00 94.31 101 GLU A O 1
ATOM 792 N N . GLU A 1 102 ? -15.696 13.483 28.344 1.00 95.06 102 GLU A N 1
ATOM 793 C CA . GLU A 1 102 ? -15.992 14.888 28.071 1.00 95.06 102 GLU A CA 1
ATOM 794 C C . GLU A 1 102 ? -17.096 15.008 27.021 1.00 95.06 102 GLU A C 1
ATOM 796 O O . GLU A 1 102 ? -17.038 14.367 25.972 1.00 95.06 102 GLU A O 1
ATOM 801 N N . LEU A 1 103 ? -18.094 15.853 27.286 1.00 96.44 103 LEU A N 1
ATOM 802 C CA . LEU A 1 103 ? -19.126 16.198 26.315 1.00 96.44 103 LEU A CA 1
ATOM 803 C C . LEU A 1 103 ? -18.600 17.245 25.329 1.00 96.44 103 LEU A C 1
ATOM 805 O O . LEU A 1 103 ? -18.223 18.352 25.715 1.00 96.44 103 LEU A O 1
ATOM 809 N N . ASP A 1 104 ? -18.623 16.912 24.041 1.00 94.31 104 ASP A N 1
ATOM 810 C CA . ASP A 1 104 ? -18.181 17.815 22.983 1.00 94.31 104 ASP A CA 1
ATOM 811 C C . ASP A 1 104 ? -19.104 19.038 22.883 1.00 94.31 104 ASP A C 1
ATOM 813 O O . ASP A 1 104 ? -20.307 18.924 22.632 1.00 94.31 104 ASP A O 1
ATOM 817 N N . GLN A 1 105 ? -18.534 20.234 23.042 1.00 94.88 105 GLN A N 1
ATOM 818 C CA . GLN A 1 105 ? -19.316 21.471 23.120 1.00 94.88 105 GLN A CA 1
ATOM 819 C C . GLN A 1 105 ? -20.005 21.844 21.800 1.00 94.88 105 GLN A C 1
ATOM 821 O O . GLN A 1 105 ? -21.012 22.554 21.822 1.00 94.88 105 GLN A O 1
ATOM 826 N N . GLN A 1 106 ? -19.510 21.364 20.654 1.00 92.94 106 GLN A N 1
ATOM 827 C CA . GLN A 1 106 ? -20.136 21.632 19.355 1.00 92.94 106 GLN A CA 1
ATOM 828 C C . GLN A 1 106 ? -21.442 20.848 19.189 1.00 92.94 106 GLN A C 1
ATOM 830 O O . GLN A 1 106 ? -22.391 21.338 18.576 1.00 92.94 106 GLN A O 1
ATOM 835 N N . THR A 1 107 ? -21.509 19.642 19.755 1.00 94.88 107 THR A N 1
ATOM 836 C CA . THR A 1 107 ? -22.662 18.739 19.633 1.00 94.88 107 THR A CA 1
ATOM 837 C C . THR A 1 107 ? -23.543 18.679 20.883 1.00 94.88 107 THR A C 1
ATOM 839 O O . THR A 1 107 ? -24.694 18.250 20.793 1.00 94.88 107 THR A O 1
ATOM 842 N N . ALA A 1 108 ? -23.083 19.198 22.024 1.00 93.69 108 ALA A N 1
ATOM 843 C CA . ALA A 1 108 ? -23.855 19.313 23.262 1.00 93.69 108 ALA A CA 1
ATOM 844 C C . ALA A 1 108 ? -25.249 19.977 23.119 1.00 93.69 108 ALA A C 1
ATOM 846 O O . ALA A 1 108 ? -26.198 19.475 23.734 1.00 93.69 108 ALA A O 1
ATOM 847 N N . PRO A 1 109 ? -25.461 21.023 22.281 1.00 95.31 109 PRO A N 1
ATOM 848 C CA . PRO A 1 109 ? -26.798 21.579 22.062 1.00 95.31 109 PRO A CA 1
ATOM 849 C C . PRO A 1 109 ? -27.815 20.555 21.542 1.00 95.31 109 PRO A C 1
ATOM 851 O O . PRO A 1 109 ? -28.997 20.639 21.887 1.00 95.31 109 PRO A O 1
ATOM 854 N N . LEU A 1 110 ? -27.368 19.572 20.749 1.00 93.62 110 LEU A N 1
ATOM 855 C CA . LEU A 1 110 ? -28.234 18.525 20.208 1.00 93.62 110 LEU A CA 1
ATOM 856 C C . LEU A 1 110 ? -28.834 17.690 21.338 1.00 93.62 110 LEU A C 1
ATOM 858 O O . LEU A 1 110 ? -30.028 17.418 21.304 1.00 93.62 110 LEU A O 1
ATOM 862 N N . MET A 1 111 ? -28.067 17.373 22.389 1.00 95.00 111 MET A N 1
ATOM 863 C CA . MET A 1 111 ? -28.565 16.620 23.550 1.00 95.00 111 MET A CA 1
ATOM 864 C C . MET A 1 111 ? -29.816 17.264 24.159 1.00 95.00 111 MET A C 1
ATOM 866 O O . MET A 1 111 ? -30.781 16.573 24.479 1.00 95.00 111 MET A O 1
ATOM 870 N N . ARG A 1 112 ? -29.835 18.596 24.279 1.00 92.06 112 ARG A N 1
ATOM 871 C CA . ARG A 1 112 ? -31.003 19.328 24.787 1.00 92.06 112 ARG A CA 1
ATOM 872 C C . ARG A 1 112 ? -32.192 19.298 23.828 1.00 92.06 112 ARG A C 1
ATOM 874 O O . ARG A 1 112 ? -33.317 19.432 24.290 1.00 92.06 112 ARG A O 1
ATOM 881 N N . GLN A 1 113 ? -31.974 19.140 22.525 1.00 92.75 113 GLN A N 1
ATOM 882 C CA . GLN A 1 113 ? -33.062 18.963 21.558 1.00 92.75 113 GLN A CA 1
ATOM 883 C C . GLN A 1 113 ? -33.669 17.559 21.659 1.00 92.75 113 GLN A C 1
ATOM 885 O O . GLN A 1 113 ? -34.891 17.425 21.572 1.00 92.75 113 GLN A O 1
ATOM 890 N N . LEU A 1 114 ? -32.835 16.538 21.909 1.00 93.94 114 LEU A N 1
ATOM 891 C CA . LEU A 1 114 ? -33.262 15.139 22.038 1.00 93.94 114 LEU A CA 1
ATOM 892 C C . LEU A 1 114 ? -34.272 14.925 23.172 1.00 93.94 114 LEU A C 1
ATOM 894 O O . LEU A 1 114 ? -35.091 14.017 23.085 1.00 93.94 114 LEU A O 1
ATOM 898 N N . THR A 1 115 ? -34.283 15.765 24.211 1.00 93.62 115 THR A N 1
ATOM 899 C CA . THR A 1 115 ? -35.241 15.609 25.320 1.00 93.62 115 THR A CA 1
ATOM 900 C C . THR A 1 115 ? -36.697 15.877 24.930 1.00 93.62 115 THR A C 1
ATOM 902 O O . THR A 1 115 ? -37.600 15.469 25.661 1.00 93.62 115 THR A O 1
ATOM 905 N N . ASN A 1 116 ? -36.942 16.484 23.761 1.00 91.75 116 ASN A N 1
ATOM 906 C CA . ASN A 1 116 ? -38.278 16.643 23.172 1.00 91.75 116 ASN A CA 1
ATOM 907 C C . ASN A 1 116 ? -38.754 15.393 22.405 1.00 91.75 116 ASN A C 1
ATOM 909 O O . ASN A 1 116 ? -39.724 15.464 21.650 1.00 91.75 116 ASN A O 1
ATOM 913 N N . ALA A 1 117 ? -38.058 14.262 22.555 1.00 88.44 117 ALA A N 1
ATOM 914 C CA . ALA A 1 117 ? -38.403 12.995 21.926 1.00 88.44 117 ALA A CA 1
ATOM 915 C C . ALA A 1 117 ? -39.864 12.584 22.174 1.00 88.44 117 ALA A C 1
ATOM 917 O O . ALA A 1 117 ? -40.347 12.722 23.309 1.00 88.44 117 ALA A O 1
ATOM 918 N N . PRO A 1 118 ? -40.538 11.998 21.163 1.00 86.81 118 PRO A N 1
ATOM 919 C CA . PRO A 1 118 ? -41.886 11.473 21.327 1.00 86.81 118 PRO A CA 1
ATOM 920 C C . PRO A 1 118 ? -41.932 10.381 22.402 1.00 86.81 118 PRO A C 1
ATOM 922 O O . PRO A 1 118 ? -40.927 9.743 22.733 1.00 86.81 118 PRO A O 1
ATOM 925 N N . GLU A 1 119 ? -43.125 10.164 22.947 1.00 83.44 119 GLU A N 1
ATOM 926 C CA . GLU A 1 119 ? -43.380 9.083 23.894 1.00 83.44 119 GLU A CA 1
ATOM 927 C C . GLU A 1 119 ? -43.037 7.717 23.268 1.00 83.44 119 GLU A C 1
ATOM 929 O O . GLU A 1 119 ? -43.229 7.501 22.072 1.00 83.44 119 GLU A O 1
ATOM 934 N N . GLY A 1 120 ? -42.463 6.809 24.061 1.00 82.19 120 GLY A N 1
ATOM 935 C CA . GLY A 1 120 ? -41.985 5.500 23.597 1.00 82.19 120 GLY A CA 1
ATOM 936 C C . GLY A 1 120 ? -40.531 5.471 23.105 1.00 82.19 120 GLY A C 1
ATOM 937 O O . GLY A 1 120 ? -39.925 4.397 23.113 1.00 82.19 120 GLY A O 1
ATOM 938 N N . LEU A 1 121 ? -39.939 6.622 22.754 1.00 87.25 121 LEU A N 1
ATOM 939 C CA . LEU A 1 121 ? -38.494 6.747 22.537 1.00 87.25 121 LEU A CA 1
ATOM 940 C C . LEU A 1 121 ? -37.808 7.075 23.869 1.00 87.25 121 LEU A C 1
ATOM 942 O O . LEU A 1 121 ? -37.983 8.164 24.428 1.00 87.25 121 LEU A O 1
ATOM 946 N N . ASN A 1 122 ? -37.055 6.103 24.383 1.00 90.19 122 ASN A N 1
ATOM 947 C CA . ASN A 1 122 ? -36.587 6.080 25.768 1.00 90.19 122 ASN A CA 1
ATOM 948 C C . ASN A 1 122 ? -35.063 6.117 25.915 1.00 90.19 122 ASN A C 1
ATOM 950 O O . ASN A 1 122 ? -34.585 6.321 27.029 1.00 90.19 122 ASN A O 1
ATOM 954 N N . CYS A 1 123 ? -34.293 5.946 24.837 1.00 90.56 123 CYS A N 1
ATOM 955 C CA . CYS A 1 123 ? -32.836 6.036 24.899 1.00 90.56 123 CYS A CA 1
ATOM 956 C C . CYS A 1 123 ? -32.213 6.602 23.616 1.00 90.56 123 CYS A C 1
ATOM 958 O O . CYS A 1 123 ? -32.666 6.317 22.506 1.00 90.56 123 CYS A O 1
ATOM 960 N N . PHE A 1 124 ? -31.143 7.380 23.784 1.00 90.88 124 PHE A N 1
ATOM 961 C CA . PHE A 1 124 ? -30.282 7.838 22.701 1.00 90.88 124 PHE A CA 1
ATOM 962 C C . PHE A 1 124 ? -28.857 7.305 22.844 1.00 90.88 124 PHE A C 1
ATOM 964 O O . PHE A 1 124 ? -28.260 7.352 23.927 1.00 90.88 124 PHE A O 1
ATOM 971 N N . LEU A 1 125 ? -28.308 6.838 21.722 1.00 87.44 125 LEU A N 1
ATOM 972 C CA . LEU A 1 125 ? -26.926 6.392 21.606 1.00 87.44 125 LEU A CA 1
ATOM 973 C C . LEU A 1 125 ? -26.050 7.556 21.147 1.00 87.44 125 LEU A C 1
ATOM 975 O O . LEU A 1 125 ? -26.317 8.138 20.096 1.00 87.44 125 LEU A O 1
ATOM 979 N N . PHE A 1 126 ? -25.014 7.877 21.918 1.00 90.50 126 PHE A N 1
ATOM 980 C CA . PHE A 1 126 ? -24.050 8.934 21.597 1.00 90.50 126 PHE A CA 1
ATOM 981 C C . PHE A 1 126 ? -22.798 8.331 20.962 1.00 90.50 126 PHE A C 1
ATOM 983 O O . PHE A 1 126 ? -22.458 7.175 21.221 1.00 90.50 126 PHE A O 1
ATOM 990 N N . LYS A 1 127 ? -22.091 9.125 20.158 1.00 86.00 127 LYS A N 1
ATOM 991 C CA . LYS A 1 127 ? -20.798 8.764 19.568 1.00 86.00 127 LYS A CA 1
ATOM 992 C C . LYS A 1 127 ? -19.694 8.964 20.607 1.00 86.00 127 LYS A C 1
ATOM 994 O O . LYS A 1 127 ? -19.336 10.097 20.903 1.00 86.00 127 LYS A O 1
ATOM 999 N N . LEU A 1 128 ? -19.161 7.882 21.159 1.00 83.50 128 LEU A N 1
ATOM 1000 C CA . LEU A 1 128 ? -18.084 7.897 22.147 1.00 83.50 128 LEU A CA 1
ATOM 1001 C C . LEU A 1 128 ? -16.734 7.698 21.459 1.00 83.50 128 LEU A C 1
ATOM 1003 O O . LEU A 1 128 ? -16.432 6.577 21.067 1.00 83.50 128 LEU A O 1
ATOM 1007 N N . TYR A 1 129 ? -15.950 8.761 21.315 1.00 82.31 129 TYR A N 1
ATOM 1008 C CA . TYR A 1 129 ? -14.609 8.764 20.740 1.00 82.31 129 TYR A CA 1
ATOM 1009 C C . TYR A 1 129 ? -13.573 8.428 21.812 1.00 82.31 129 TYR A C 1
ATOM 1011 O O . TYR A 1 129 ? -13.419 9.176 22.769 1.00 82.31 129 TYR A O 1
ATOM 1019 N N . ASN A 1 130 ? -12.840 7.332 21.654 1.00 78.75 130 ASN A N 1
ATOM 1020 C CA . ASN A 1 130 ? -11.733 7.000 22.545 1.00 78.75 130 ASN A CA 1
ATOM 1021 C C . ASN A 1 130 ? -10.479 7.770 22.126 1.00 78.75 130 ASN A C 1
ATOM 1023 O O . ASN A 1 130 ? -10.032 7.634 20.982 1.00 78.75 130 ASN A O 1
ATOM 1027 N N . ASP A 1 131 ? -9.903 8.521 23.060 1.00 76.25 131 ASP A N 1
ATOM 1028 C CA . ASP A 1 131 ? -8.555 9.065 22.943 1.00 76.25 131 ASP A CA 1
ATOM 1029 C C . ASP A 1 131 ? -7.552 7.927 23.166 1.00 76.25 131 ASP A C 1
ATOM 1031 O O . ASP A 1 131 ? -7.528 7.303 24.232 1.00 76.25 131 ASP A O 1
ATOM 1035 N N . VAL A 1 132 ? -6.763 7.609 22.137 1.00 68.31 132 VAL A N 1
ATOM 1036 C CA . VAL A 1 132 ? -5.767 6.531 22.185 1.00 68.31 132 VAL A CA 1
ATOM 1037 C C . VAL A 1 132 ? -4.360 7.063 21.892 1.00 68.31 132 VAL A C 1
ATOM 1039 O O . VAL A 1 132 ? -4.204 7.994 21.092 1.00 68.31 132 VAL A O 1
ATOM 1042 N N . PRO A 1 133 ? -3.310 6.458 22.481 1.00 51.47 133 PRO A N 1
ATOM 1043 C CA . PRO A 1 133 ? -1.930 6.842 22.204 1.00 51.47 133 PRO A CA 1
ATOM 1044 C C . PRO A 1 133 ? -1.628 6.814 20.695 1.00 51.47 133 PRO A C 1
ATOM 1046 O O . PRO A 1 133 ? -1.828 5.795 20.036 1.00 51.47 133 PRO A O 1
ATOM 1049 N N . GLY A 1 134 ? -1.141 7.931 20.142 1.00 50.19 134 GLY A N 1
ATOM 1050 C CA . GLY A 1 134 ? -0.774 8.045 18.721 1.00 50.19 134 GLY A CA 1
ATOM 1051 C C . GLY A 1 134 ? -1.770 8.784 17.817 1.00 50.19 134 GLY A C 1
ATOM 1052 O O . GLY A 1 134 ? -1.552 8.824 16.609 1.00 50.19 134 GLY A O 1
ATOM 1053 N N . GLY A 1 135 ? -2.828 9.396 18.366 1.00 45.53 135 GLY A N 1
ATOM 1054 C CA . GLY A 1 135 ? -3.696 10.328 17.625 1.00 45.53 135 GLY A CA 1
ATOM 1055 C C . GLY A 1 135 ? -4.788 9.676 16.769 1.00 45.53 135 GLY A C 1
ATOM 1056 O O . GLY A 1 135 ? -5.377 10.336 15.914 1.00 45.53 135 GLY A O 1
ATOM 1057 N N . GLY A 1 136 ? -5.072 8.387 16.981 1.00 46.94 136 GLY A N 1
ATOM 1058 C CA . GLY A 1 136 ? -6.259 7.737 16.424 1.00 46.94 136 GLY A CA 1
ATOM 1059 C C . GLY A 1 136 ? -7.517 8.097 17.219 1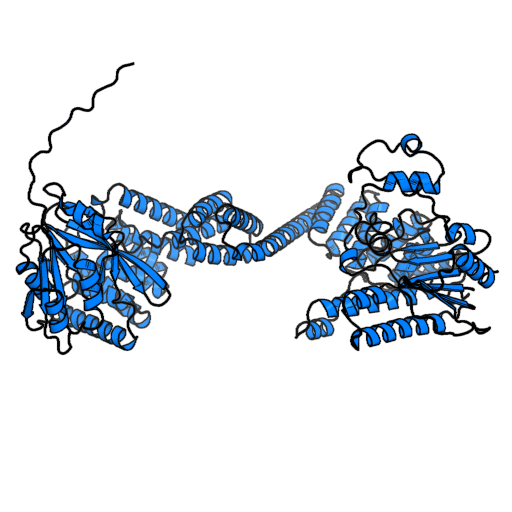.00 46.94 136 GLY A C 1
ATOM 1060 O O . GLY A 1 136 ? -7.439 8.363 18.412 1.00 46.94 136 GLY A O 1
ATOM 1061 N N . SER A 1 137 ? -8.688 8.068 16.580 1.00 49.47 137 SER A N 1
ATOM 1062 C CA . SER A 1 137 ? -9.970 8.081 17.291 1.00 49.47 137 SER A CA 1
ATOM 1063 C C . SER A 1 137 ? -10.832 6.916 16.807 1.00 49.47 137 SER A C 1
ATOM 1065 O O . SER A 1 137 ? -11.113 6.764 15.617 1.00 49.47 137 SER A O 1
ATOM 1067 N N . THR A 1 138 ? -11.217 6.036 17.729 1.00 53.88 138 THR A N 1
ATOM 1068 C CA . THR A 1 138 ? -12.267 5.038 17.479 1.00 53.88 138 THR A CA 1
ATOM 1069 C C . THR A 1 138 ? -13.538 5.567 18.106 1.00 53.88 138 THR A C 1
ATOM 1071 O O . THR A 1 138 ? -13.464 6.090 19.213 1.00 53.88 138 THR A O 1
ATOM 1074 N N . PHE A 1 139 ? -14.684 5.474 17.424 1.00 62.66 139 PHE A N 1
ATOM 1075 C CA . PHE A 1 139 ? -15.951 5.822 18.057 1.00 62.66 139 PHE A CA 1
ATOM 1076 C C . PHE A 1 139 ? -16.901 4.638 18.103 1.00 62.66 139 PHE A C 1
ATOM 1078 O O . PHE A 1 139 ? -17.018 3.880 17.143 1.00 62.66 139 PHE A O 1
ATOM 1085 N N . LEU A 1 140 ? -17.578 4.504 19.236 1.00 69.19 140 LEU A N 1
ATOM 1086 C CA . LEU A 1 140 ? -18.620 3.514 19.471 1.00 69.19 140 LEU A CA 1
ATOM 1087 C C . LEU A 1 140 ? -19.932 4.257 19.703 1.00 69.19 140 LEU A C 1
ATOM 1089 O O . LEU A 1 140 ? -19.945 5.342 20.282 1.00 69.19 140 LEU A O 1
ATOM 1093 N N . LEU A 1 141 ? -21.049 3.687 19.263 1.00 71.44 141 LEU A N 1
ATOM 1094 C CA . LEU A 1 141 ? -22.363 4.199 19.638 1.00 71.44 141 LEU A CA 1
ATOM 1095 C C . LEU A 1 141 ? -22.749 3.588 20.980 1.00 71.44 141 LEU A C 1
ATOM 1097 O O . LEU A 1 141 ? -23.027 2.395 21.062 1.00 71.44 141 LEU A O 1
ATOM 1101 N N . HIS A 1 142 ? -22.760 4.405 22.028 1.00 79.12 142 HIS A N 1
ATOM 1102 C CA . HIS A 1 142 ? -23.042 3.941 23.380 1.00 79.12 142 HIS A CA 1
ATOM 1103 C C . HIS A 1 142 ? -24.376 4.508 23.877 1.00 79.12 142 HIS A C 1
ATOM 1105 O O . HIS A 1 142 ? -24.597 5.713 23.739 1.00 79.12 142 HIS A O 1
ATOM 1111 N N . PRO A 1 143 ? -25.261 3.700 24.485 1.00 86.81 143 PRO A N 1
ATOM 1112 C CA . PRO A 1 143 ? -26.437 4.205 25.194 1.00 86.81 143 PRO A CA 1
ATOM 1113 C C . PRO A 1 143 ? -26.013 5.178 26.304 1.00 86.81 143 PRO A C 1
ATOM 1115 O O . PRO A 1 143 ? -25.217 4.799 27.169 1.00 86.81 143 PRO A O 1
ATOM 1118 N N . ARG A 1 144 ? -26.482 6.433 26.259 1.00 92.81 144 ARG A N 1
ATOM 1119 C CA . ARG A 1 144 ? -26.018 7.491 27.184 1.00 92.81 144 ARG A CA 1
ATOM 1120 C C . ARG A 1 144 ? -27.117 8.345 27.789 1.00 92.81 144 ARG A C 1
ATOM 1122 O O . ARG A 1 144 ? -27.006 8.693 28.958 1.00 92.81 144 ARG A O 1
ATOM 1129 N N . LEU A 1 145 ? -28.157 8.670 27.027 1.00 95.38 145 LEU A N 1
ATOM 1130 C CA . LEU A 1 145 ? -29.266 9.495 27.503 1.00 95.38 145 LEU A CA 1
ATOM 1131 C C . LEU A 1 145 ? -30.530 8.644 27.587 1.00 95.38 145 LEU A C 1
ATOM 1133 O O . LEU A 1 145 ? -30.968 8.102 26.574 1.00 95.38 145 LEU A O 1
ATOM 1137 N N . PHE A 1 146 ? -31.108 8.537 28.778 1.00 94.94 146 PHE A N 1
ATOM 1138 C CA . PHE A 1 146 ? -32.223 7.645 29.087 1.00 94.94 146 PHE A CA 1
ATOM 1139 C C . PHE A 1 146 ? -33.394 8.426 29.669 1.00 94.94 146 PHE A C 1
ATOM 1141 O O . PHE A 1 146 ? -33.197 9.331 30.477 1.00 94.94 146 PHE A O 1
ATOM 1148 N N . ARG A 1 147 ? -34.623 8.082 29.287 1.00 94.06 147 ARG A N 1
ATOM 1149 C CA . ARG A 1 147 ? -35.818 8.658 29.909 1.00 94.06 147 ARG A CA 1
ATOM 1150 C C . ARG A 1 147 ? -35.926 8.140 31.344 1.00 94.06 147 ARG A C 1
ATOM 1152 O O . ARG A 1 147 ? -35.767 6.941 31.575 1.00 94.06 147 ARG A O 1
ATOM 1159 N N . ASN A 1 148 ? -36.189 9.018 32.305 1.00 93.69 148 ASN A N 1
ATOM 1160 C CA . ASN A 1 148 ? -36.364 8.608 33.695 1.00 93.69 148 ASN A CA 1
ATOM 1161 C C . ASN A 1 148 ? -37.750 7.962 33.908 1.00 93.69 148 ASN A C 1
ATOM 1163 O O . ASN A 1 148 ? -38.680 8.177 33.133 1.00 93.69 148 ASN A O 1
ATOM 1167 N N . GLY A 1 149 ? -37.894 7.135 34.945 1.00 88.00 149 GLY A N 1
ATOM 1168 C CA . GLY A 1 149 ? -39.176 6.541 35.345 1.00 88.00 149 GLY A CA 1
ATOM 1169 C C . GLY A 1 149 ? -39.683 5.373 34.486 1.00 88.00 149 GLY A C 1
ATOM 1170 O O . GLY A 1 149 ? -40.711 4.789 34.812 1.00 88.00 149 GLY A O 1
ATOM 1171 N N . VAL A 1 150 ? -38.966 4.970 33.429 1.00 87.12 150 VAL A N 1
ATOM 1172 C CA . VAL A 1 150 ? -39.368 3.856 32.535 1.00 87.12 150 VAL A CA 1
ATOM 1173 C C . VAL A 1 150 ? -38.764 2.492 32.916 1.00 87.12 150 VAL A C 1
ATOM 1175 O O . VAL A 1 150 ? -38.846 1.531 32.149 1.00 87.12 150 VAL A O 1
ATOM 1178 N N . GLY A 1 151 ? -38.147 2.391 34.098 1.00 83.50 151 GLY A N 1
ATOM 1179 C CA . GLY A 1 151 ? -37.520 1.160 34.601 1.00 83.50 151 GLY A CA 1
ATOM 1180 C C . GLY A 1 151 ? -36.096 0.900 34.090 1.00 83.50 151 GLY A C 1
ATOM 1181 O O . GLY A 1 151 ? -35.660 -0.253 34.062 1.00 83.50 151 GLY A O 1
ATOM 1182 N N . PHE A 1 152 ? -35.384 1.951 33.674 1.00 88.00 152 PHE A N 1
ATOM 1183 C CA . PHE A 1 152 ? -33.971 1.880 33.300 1.00 88.00 152 PHE A CA 1
ATOM 1184 C C . PHE A 1 152 ? -33.088 1.470 34.492 1.00 88.00 152 PHE A C 1
ATOM 1186 O O . PHE A 1 152 ? -33.158 2.090 35.550 1.00 88.00 152 PHE A O 1
ATOM 1193 N N . HIS A 1 153 ? -32.256 0.441 34.313 1.00 88.12 153 HIS A N 1
ATOM 1194 C CA . HIS A 1 153 ? -31.233 0.024 35.279 1.00 88.12 153 HIS A CA 1
ATOM 1195 C C . HIS A 1 153 ? -30.099 -0.743 34.584 1.00 88.12 153 HIS A C 1
ATOM 1197 O O . HIS A 1 153 ? -30.283 -1.280 33.497 1.00 88.12 153 HIS A O 1
ATOM 1203 N N . TYR A 1 154 ? -28.933 -0.836 35.213 1.00 87.31 154 TYR A N 1
ATOM 1204 C CA . TYR A 1 154 ? -27.822 -1.683 34.782 1.00 87.31 154 TYR A CA 1
ATOM 1205 C C . TYR A 1 154 ? -27.899 -3.087 35.394 1.00 87.31 154 TYR A C 1
ATOM 1207 O O . TYR A 1 154 ? -28.255 -3.242 36.565 1.00 87.31 154 TYR A O 1
ATOM 1215 N N . ALA A 1 155 ? -27.516 -4.104 34.619 1.00 80.38 155 ALA A N 1
ATOM 1216 C CA . ALA A 1 155 ? -27.357 -5.487 35.077 1.00 80.38 155 ALA A CA 1
ATOM 1217 C C . ALA A 1 155 ? -26.001 -6.070 34.633 1.00 80.38 155 ALA A C 1
ATOM 1219 O O . ALA A 1 155 ? -25.537 -5.774 33.535 1.00 80.38 155 ALA A O 1
ATOM 1220 N N . GLY A 1 156 ? -25.386 -6.927 35.460 1.00 73.19 156 GLY A N 1
ATOM 1221 C CA . GLY A 1 156 ? -24.073 -7.554 35.211 1.00 73.19 156 GLY A CA 1
ATOM 1222 C C . GLY A 1 156 ? -22.963 -7.075 36.163 1.00 73.19 156 GLY A C 1
ATOM 1223 O O . GLY A 1 156 ? -23.037 -5.975 36.702 1.00 73.19 156 GLY A O 1
ATOM 1224 N N . LEU A 1 157 ? -21.936 -7.899 36.403 1.00 62.25 157 LEU A N 1
ATOM 1225 C CA . LEU A 1 157 ? -20.876 -7.624 37.396 1.00 62.25 157 LEU A CA 1
ATOM 1226 C C . LEU A 1 157 ? -19.782 -6.662 36.888 1.00 62.25 157 LEU A C 1
ATOM 1228 O O . LEU A 1 157 ? -19.479 -5.667 37.547 1.00 62.25 157 LEU A O 1
ATOM 1232 N N . VAL A 1 158 ? -19.188 -6.971 35.726 1.00 58.97 158 VAL A N 1
ATOM 1233 C CA . VAL A 1 158 ? -18.027 -6.254 35.144 1.00 58.97 158 VAL A CA 1
ATOM 1234 C C . VAL A 1 158 ? -18.410 -5.493 33.876 1.00 58.97 158 VAL A C 1
ATOM 1236 O O . VAL A 1 158 ? -18.111 -4.311 33.754 1.00 58.97 158 VAL A O 1
ATOM 1239 N N . HIS A 1 159 ? -19.104 -6.158 32.954 1.00 58.84 159 HIS A N 1
ATOM 1240 C CA . HIS A 1 159 ? -19.682 -5.541 31.764 1.00 58.84 159 HIS A CA 1
ATOM 1241 C C . HIS A 1 159 ? -21.174 -5.357 31.997 1.00 58.84 159 HIS A C 1
ATOM 1243 O O . HIS A 1 159 ? -21.984 -6.261 31.786 1.00 58.84 159 HIS A O 1
ATOM 1249 N N . ASN A 1 160 ? -21.509 -4.200 32.546 1.00 67.50 160 ASN A N 1
ATOM 1250 C CA . ASN A 1 160 ? -22.860 -3.861 32.927 1.00 67.50 160 ASN A CA 1
ATOM 1251 C C . ASN A 1 160 ? -23.656 -3.339 31.725 1.00 67.50 160 ASN A C 1
ATOM 1253 O O . ASN A 1 160 ? -23.288 -2.362 31.078 1.00 67.50 160 ASN A O 1
ATOM 1257 N N . GLU A 1 161 ? -24.781 -3.982 31.435 1.00 71.38 161 GLU A N 1
ATOM 1258 C CA . GLU A 1 161 ? -25.644 -3.631 30.309 1.00 71.38 161 GLU A CA 1
ATOM 1259 C C . GLU A 1 161 ? -26.823 -2.775 30.782 1.00 71.38 161 GLU A C 1
ATOM 1261 O O . GLU A 1 161 ? -27.484 -3.142 31.763 1.00 71.38 161 GLU A O 1
ATOM 1266 N N . PRO A 1 162 ? -27.138 -1.668 30.088 1.00 80.94 162 PRO A N 1
ATOM 1267 C CA . PRO A 1 162 ? -28.343 -0.905 30.360 1.00 80.94 162 PRO A CA 1
ATOM 1268 C C . PRO A 1 162 ? -29.578 -1.711 29.925 1.00 80.94 162 PRO A C 1
ATOM 1270 O O . PRO A 1 162 ? -29.751 -2.046 28.755 1.00 80.94 162 PRO A O 1
ATOM 1273 N N . ARG A 1 163 ? -30.468 -2.011 30.869 1.00 80.81 163 ARG A N 1
ATOM 1274 C CA . ARG A 1 163 ? -31.790 -2.599 30.639 1.00 80.81 163 ARG A CA 1
ATOM 1275 C C . ARG A 1 163 ? -32.819 -1.482 30.606 1.00 80.81 163 ARG A C 1
ATOM 1277 O O . ARG A 1 163 ? -33.044 -0.816 31.613 1.00 80.81 163 ARG A O 1
ATOM 1284 N N . ILE A 1 164 ? -33.453 -1.281 29.454 1.00 81.81 164 ILE A N 1
ATOM 1285 C CA . ILE A 1 164 ? -34.511 -0.286 29.274 1.00 81.81 164 ILE A CA 1
ATOM 1286 C C . ILE A 1 164 ? -35.618 -0.836 28.372 1.00 81.81 164 ILE A C 1
ATOM 1288 O O . ILE A 1 164 ? -35.352 -1.576 27.429 1.00 81.81 164 ILE A O 1
ATOM 1292 N N . LYS A 1 165 ? -36.870 -0.492 28.685 1.00 74.38 165 LYS A N 1
ATOM 1293 C CA . LYS A 1 165 ? -38.038 -0.826 27.860 1.00 74.38 165 LYS A CA 1
ATOM 1294 C C . LYS A 1 165 ? -38.276 0.266 26.814 1.00 74.38 165 LYS A C 1
ATOM 1296 O O . LYS A 1 165 ? -38.063 1.442 27.102 1.00 74.38 165 LYS A O 1
ATOM 1301 N N . GLY A 1 166 ? -38.806 -0.102 25.650 1.00 70.94 166 GLY A N 1
ATOM 1302 C CA . GLY A 1 166 ? -39.163 0.836 24.577 1.00 70.94 166 GLY A CA 1
ATOM 1303 C C . GLY A 1 166 ? -38.066 1.017 23.527 1.00 70.94 166 GLY A C 1
ATOM 1304 O O . GLY A 1 166 ? -37.092 0.269 23.496 1.00 70.94 166 GLY A O 1
ATOM 1305 N N . HIS A 1 167 ? -38.250 1.996 22.642 1.00 74.25 167 HIS A N 1
ATOM 1306 C CA . HIS A 1 167 ? -37.355 2.224 21.511 1.00 74.25 167 HIS A CA 1
ATOM 1307 C C . HIS A 1 167 ? -36.127 3.045 21.911 1.00 74.25 167 HIS A C 1
ATOM 1309 O O . HIS A 1 167 ? -36.177 3.875 22.826 1.00 74.25 167 HIS A O 1
ATOM 1315 N N . TYR A 1 168 ? -35.037 2.858 21.172 1.00 81.31 168 TYR A N 1
ATOM 1316 C CA . TYR A 1 168 ? -33.839 3.686 21.238 1.00 81.31 168 TYR A CA 1
ATOM 1317 C C . TYR A 1 168 ? -33.399 4.100 19.834 1.00 81.31 168 TYR A C 1
ATOM 1319 O O . TYR A 1 168 ? -33.707 3.421 18.858 1.00 81.31 168 TYR A O 1
ATOM 1327 N N . THR A 1 169 ? -32.691 5.223 19.718 1.00 79.69 169 THR A N 1
ATOM 1328 C CA . THR A 1 169 ? -32.187 5.714 18.428 1.00 79.69 169 THR A CA 1
ATOM 1329 C C . THR A 1 169 ? -30.809 6.353 18.558 1.00 79.69 169 THR A C 1
ATOM 1331 O O . THR A 1 169 ? -30.311 6.597 19.656 1.00 79.69 169 THR A O 1
ATOM 1334 N N . ARG A 1 170 ? -30.161 6.606 17.425 1.00 83.94 170 ARG A N 1
ATOM 1335 C CA . ARG A 1 170 ? -28.835 7.226 17.362 1.00 83.94 170 ARG A CA 1
ATOM 1336 C C . ARG A 1 170 ? -28.933 8.741 17.489 1.00 83.94 170 ARG A C 1
ATOM 1338 O O . ARG A 1 170 ? -29.926 9.342 17.084 1.00 83.94 170 ARG A O 1
ATOM 1345 N N . SER A 1 171 ? -27.870 9.357 17.986 1.00 85.44 171 SER A N 1
ATOM 1346 C CA . SER A 1 171 ? -27.667 10.797 17.896 1.00 85.44 171 SER A CA 1
ATOM 1347 C C . SER A 1 171 ? -26.263 11.128 17.395 1.00 85.44 171 SER A C 1
ATOM 1349 O O . SER A 1 171 ? -25.349 10.301 17.411 1.00 85.44 171 SER A O 1
ATOM 1351 N N . ASP A 1 172 ? -26.096 12.372 16.955 1.00 85.88 172 ASP A N 1
ATOM 1352 C CA . ASP A 1 172 ? -24.795 12.934 16.595 1.00 85.88 172 ASP A CA 1
ATOM 1353 C C . ASP A 1 172 ? -24.077 13.589 17.781 1.00 85.88 172 ASP A C 1
ATOM 1355 O O . ASP A 1 172 ? -23.034 14.213 17.590 1.00 85.88 172 ASP A O 1
ATOM 1359 N N . VAL A 1 173 ? -24.606 13.441 19.001 1.00 91.31 173 VAL A N 1
ATOM 1360 C CA . VAL A 1 173 ? -23.942 13.929 20.215 1.00 91.31 173 VAL A CA 1
ATOM 1361 C C . VAL A 1 173 ? -22.652 13.145 20.415 1.00 91.31 173 VAL A C 1
ATOM 1363 O O . VAL A 1 173 ? -22.663 11.911 20.360 1.00 91.31 173 VAL A O 1
ATOM 1366 N N . LYS A 1 174 ? -21.548 13.858 20.641 1.00 92.25 174 LYS A N 1
ATOM 1367 C CA . LYS A 1 174 ? -20.223 13.264 20.800 1.00 92.25 174 LYS A CA 1
ATOM 1368 C C . LYS A 1 174 ? -19.747 13.349 22.246 1.00 92.25 174 LYS A C 1
ATOM 1370 O O . LYS A 1 174 ? -19.915 14.368 22.911 1.00 92.25 174 LYS A O 1
ATOM 1375 N N . LEU A 1 175 ? -19.123 12.272 22.699 1.00 92.75 175 LEU A N 1
ATOM 1376 C CA . LEU A 1 175 ? -18.353 12.200 23.933 1.00 92.75 175 LEU A CA 1
ATOM 1377 C C . LEU A 1 175 ? -16.913 11.831 23.578 1.00 92.75 175 LEU A C 1
ATOM 1379 O O . LEU A 1 175 ? -16.714 11.006 22.690 1.00 92.75 175 LEU A O 1
ATOM 1383 N N . THR A 1 176 ? -15.935 12.379 24.285 1.00 90.00 176 THR A N 1
ATOM 1384 C CA . THR A 1 176 ? -14.531 11.953 24.205 1.00 90.00 176 THR A CA 1
ATOM 1385 C C . THR A 1 176 ? -14.169 11.214 25.485 1.00 90.00 176 THR A C 1
ATOM 1387 O O . THR A 1 176 ? -14.394 11.745 26.563 1.00 90.00 176 THR A O 1
ATOM 1390 N N . HIS A 1 177 ? -13.622 10.005 25.388 1.00 88.19 177 HIS A N 1
ATOM 1391 C CA . HIS A 1 177 ? -13.215 9.172 26.518 1.00 88.19 177 HIS A CA 1
ATOM 1392 C C . HIS A 1 177 ? -11.690 9.078 26.604 1.00 88.19 177 HIS A C 1
ATOM 1394 O O . HIS A 1 177 ? -11.037 8.585 25.684 1.00 88.19 177 HIS A O 1
ATOM 1400 N N . TYR A 1 178 ? -11.130 9.519 27.727 1.00 84.75 178 TYR A N 1
ATOM 1401 C CA . TYR A 1 178 ? -9.690 9.609 27.985 1.00 84.75 178 TYR A CA 1
ATOM 1402 C C . TYR A 1 178 ? -9.126 8.395 28.740 1.00 84.75 178 TYR A C 1
ATOM 1404 O O . TYR A 1 178 ? -7.929 8.334 29.026 1.00 84.75 178 TYR A O 1
ATOM 1412 N N . GLY A 1 179 ? -9.963 7.401 29.049 1.00 75.75 179 GLY A N 1
ATOM 1413 C CA . GLY A 1 179 ? -9.594 6.249 29.873 1.00 75.75 179 GLY A CA 1
ATOM 1414 C C . GLY A 1 179 ? -8.554 5.297 29.265 1.00 75.75 179 GLY A C 1
ATOM 1415 O O . GLY A 1 179 ? -8.047 4.441 29.994 1.00 75.75 179 GLY A O 1
ATOM 1416 N N . TYR A 1 180 ? -8.216 5.445 27.974 1.00 66.25 180 TYR A N 1
ATOM 1417 C CA . TYR A 1 180 ? -7.267 4.596 27.234 1.00 66.25 180 TYR A CA 1
ATOM 1418 C C . TYR A 1 180 ? -5.894 5.235 26.967 1.00 66.25 180 TYR A C 1
ATOM 1420 O O . TYR A 1 180 ? -4.995 4.546 26.485 1.00 66.25 180 TYR A O 1
ATOM 1428 N N . ASN A 1 181 ? -5.703 6.512 27.308 1.00 69.06 181 ASN A N 1
ATOM 1429 C CA . ASN A 1 181 ? -4.447 7.247 27.123 1.00 69.06 181 ASN A CA 1
ATOM 1430 C C . ASN A 1 181 ? -3.795 7.580 28.477 1.00 69.06 181 ASN A C 1
ATOM 1432 O O . ASN A 1 181 ? -3.471 8.725 28.789 1.00 69.06 181 ASN A O 1
ATOM 1436 N N . LEU A 1 182 ? -3.674 6.558 29.326 1.00 73.62 182 LEU A N 1
ATOM 1437 C CA . LEU A 1 182 ? -3.031 6.644 30.637 1.00 73.62 182 LEU A CA 1
ATOM 1438 C C . LEU A 1 182 ? -1.612 6.075 30.572 1.00 73.62 182 LEU A C 1
ATOM 1440 O O . LEU A 1 182 ? -1.229 5.425 29.597 1.00 73.62 182 LEU A O 1
ATOM 1444 N N . ASP A 1 183 ? -0.824 6.298 31.624 1.00 78.62 183 ASP A N 1
ATOM 1445 C CA . ASP A 1 183 ? 0.507 5.708 31.703 1.00 78.62 183 ASP A CA 1
ATOM 1446 C C . ASP A 1 183 ? 0.436 4.162 31.644 1.00 78.62 183 ASP A C 1
ATOM 1448 O O . ASP A 1 183 ? -0.539 3.559 32.119 1.00 78.62 183 ASP A O 1
ATOM 1452 N N . PRO A 1 184 ? 1.457 3.492 31.072 1.00 79.62 184 PRO A N 1
ATOM 1453 C CA . PRO A 1 184 ? 1.427 2.044 30.873 1.00 79.62 184 PRO A CA 1
ATOM 1454 C C . PRO A 1 184 ? 1.199 1.229 32.152 1.00 79.62 184 PRO A C 1
ATOM 1456 O O . PRO A 1 184 ? 0.573 0.172 32.090 1.00 79.62 184 PRO A O 1
ATOM 1459 N N . GLN A 1 185 ? 1.664 1.707 33.314 1.00 81.62 185 GLN A N 1
ATOM 1460 C CA . GLN A 1 185 ? 1.496 0.993 34.584 1.00 81.62 185 GLN A CA 1
ATOM 1461 C C . GLN A 1 185 ? 0.038 1.030 35.052 1.00 81.62 185 GLN A C 1
ATOM 1463 O O . GLN A 1 185 ? -0.510 0.003 35.456 1.00 81.62 185 GLN A O 1
ATOM 1468 N N . THR A 1 186 ? -0.621 2.183 34.944 1.00 79.12 186 THR A N 1
ATOM 1469 C CA . THR A 1 186 ? -2.049 2.327 35.250 1.00 79.12 186 THR A CA 1
ATOM 1470 C C . THR A 1 186 ? -2.915 1.492 34.307 1.00 79.12 186 THR A C 1
ATOM 1472 O O . THR A 1 186 ? -3.863 0.840 34.756 1.00 79.12 186 THR A O 1
ATOM 1475 N N . MET A 1 187 ? -2.582 1.458 33.013 1.00 80.25 187 MET A N 1
ATOM 1476 C CA . MET A 1 187 ? -3.278 0.605 32.043 1.00 80.25 187 MET A CA 1
ATOM 1477 C C . MET A 1 187 ? -3.112 -0.885 32.360 1.00 80.25 187 MET A C 1
ATOM 1479 O O . MET A 1 187 ? -4.098 -1.626 32.325 1.00 80.25 187 MET A O 1
ATOM 1483 N N . GLU A 1 188 ? -1.908 -1.317 32.746 1.00 82.00 188 GLU A N 1
ATOM 1484 C CA . GLU A 1 188 ? -1.651 -2.689 33.194 1.00 82.00 188 GLU A CA 1
ATOM 1485 C C . GLU A 1 188 ? -2.470 -3.038 34.439 1.00 82.00 188 GLU A C 1
ATOM 1487 O O . GLU A 1 188 ? -3.178 -4.043 34.459 1.00 82.00 188 GLU A O 1
ATOM 1492 N N . ALA A 1 189 ? -2.454 -2.180 35.461 1.00 83.94 189 ALA A N 1
ATOM 1493 C CA . ALA A 1 189 ? -3.201 -2.405 36.694 1.00 83.94 189 ALA A CA 1
ATOM 1494 C C . ALA A 1 189 ? -4.720 -2.478 36.448 1.00 83.94 189 ALA A C 1
ATOM 1496 O O . ALA A 1 189 ? -5.401 -3.351 36.998 1.00 83.94 189 ALA A O 1
ATOM 1497 N N . LYS A 1 190 ? -5.265 -1.602 35.585 1.00 82.44 190 LYS A N 1
ATOM 1498 C CA . LYS A 1 190 ? -6.677 -1.650 35.163 1.00 82.44 190 LYS A CA 1
ATOM 1499 C C . LYS A 1 190 ? -7.001 -2.971 34.454 1.00 82.44 190 LYS A C 1
ATOM 1501 O O . LYS A 1 190 ? -8.050 -3.557 34.734 1.00 82.44 190 LYS A O 1
ATOM 1506 N N . HIS A 1 191 ? -6.115 -3.439 33.574 1.00 83.69 191 HIS A N 1
ATOM 1507 C CA . HIS A 1 191 ? -6.275 -4.698 32.849 1.00 83.69 191 HIS A CA 1
ATOM 1508 C C . HIS A 1 191 ? -6.253 -5.912 33.792 1.00 83.69 191 HIS A C 1
ATOM 1510 O O . HIS A 1 191 ? -7.196 -6.704 33.788 1.00 83.69 191 HIS A O 1
ATOM 1516 N N . GLN A 1 192 ? -5.257 -6.003 34.680 1.00 86.31 192 GLN A N 1
ATOM 1517 C CA . GLN A 1 192 ? -5.135 -7.094 35.656 1.00 86.31 192 GLN A CA 1
ATOM 1518 C C . GLN A 1 192 ? -6.323 -7.153 36.621 1.00 86.31 192 GLN A C 1
ATOM 1520 O O . GLN A 1 192 ? -6.860 -8.228 36.890 1.00 86.31 192 GLN A O 1
ATOM 1525 N N . ARG A 1 193 ? -6.809 -5.995 37.092 1.00 85.50 193 ARG A N 1
ATOM 1526 C CA . ARG A 1 193 ? -8.020 -5.927 37.923 1.00 85.50 193 ARG A CA 1
ATOM 1527 C C . ARG A 1 193 ? -9.237 -6.499 37.193 1.00 85.50 193 ARG A C 1
ATOM 1529 O O . ARG A 1 193 ? -10.000 -7.252 37.791 1.00 85.50 193 ARG A O 1
ATOM 1536 N N . ARG A 1 194 ? -9.421 -6.153 35.912 1.00 86.25 194 ARG A N 1
ATOM 1537 C CA . ARG A 1 194 ? -10.540 -6.653 35.097 1.00 86.25 194 ARG A CA 1
ATOM 1538 C C . ARG A 1 194 ? -10.463 -8.170 34.918 1.00 86.25 194 ARG A C 1
ATOM 1540 O O . ARG A 1 194 ? -11.467 -8.839 35.145 1.00 86.25 194 ARG A O 1
ATOM 1547 N N . LEU A 1 195 ? -9.285 -8.703 34.584 1.00 89.06 195 LEU A N 1
ATOM 1548 C CA . LEU A 1 195 ? -9.060 -10.149 34.478 1.00 89.06 195 LEU A CA 1
ATOM 1549 C C . LEU A 1 195 ? -9.378 -10.868 35.793 1.00 89.06 195 LEU A C 1
ATOM 1551 O O . LEU A 1 195 ? -10.107 -11.856 35.787 1.00 89.06 195 LEU A O 1
ATOM 1555 N N . GLY A 1 196 ? -8.899 -10.342 36.925 1.00 89.50 196 GLY A N 1
ATOM 1556 C CA . GLY A 1 196 ? -9.176 -10.908 38.246 1.00 89.50 196 GLY A CA 1
ATOM 1557 C C . GLY A 1 196 ? -10.671 -10.967 38.572 1.00 89.50 196 GLY A C 1
ATOM 1558 O O . GLY A 1 196 ? -11.160 -11.999 39.025 1.00 89.50 196 GLY A O 1
ATOM 1559 N N . MET A 1 197 ? -11.420 -9.895 38.288 1.00 86.69 197 MET A N 1
ATOM 1560 C CA . MET A 1 197 ? -12.873 -9.867 38.506 1.00 86.69 197 MET A CA 1
ATOM 1561 C C . MET A 1 197 ? -13.623 -10.860 37.608 1.00 86.69 197 MET A C 1
ATOM 1563 O O . MET A 1 197 ? -14.564 -11.504 38.067 1.00 86.69 197 MET A O 1
ATOM 1567 N N . LEU A 1 198 ? -13.222 -10.991 36.339 1.00 89.69 198 LEU A N 1
ATOM 1568 C CA . LEU A 1 198 ? -13.855 -11.915 35.393 1.00 89.69 198 LEU A CA 1
ATOM 1569 C C . LEU A 1 198 ? -13.587 -13.377 35.762 1.00 89.69 198 LEU A C 1
ATOM 1571 O O . LEU A 1 198 ? -14.521 -14.174 35.775 1.00 89.69 198 LEU A O 1
ATOM 1575 N N . ARG A 1 199 ? -12.353 -13.710 36.158 1.00 92.81 199 ARG A N 1
ATOM 1576 C CA . ARG A 1 199 ? -12.008 -15.053 36.647 1.00 92.81 199 ARG A CA 1
ATOM 1577 C C . ARG A 1 199 ? -12.801 -15.420 37.904 1.00 92.81 199 ARG A C 1
ATOM 1579 O O . ARG A 1 199 ? -13.399 -16.486 37.945 1.00 92.81 199 ARG A O 1
ATOM 1586 N N . GLN A 1 200 ? -12.924 -14.505 38.870 1.00 89.50 200 GLN A N 1
ATOM 1587 C CA . GLN A 1 200 ? -13.770 -14.725 40.054 1.00 89.50 200 GLN A CA 1
ATOM 1588 C C . GLN A 1 200 ? -15.258 -14.889 39.709 1.00 89.50 200 GLN A C 1
ATOM 1590 O O . GLN A 1 200 ? -15.969 -15.632 40.383 1.00 89.50 200 GLN A O 1
ATOM 1595 N N . ALA A 1 201 ? -15.754 -14.186 38.687 1.00 86.31 201 ALA A N 1
ATOM 1596 C CA . ALA A 1 201 ? -17.128 -14.355 38.224 1.00 86.31 201 ALA A CA 1
ATOM 1597 C C . ALA A 1 201 ? -17.349 -15.753 37.620 1.00 86.31 201 ALA A C 1
ATOM 1599 O O . ALA A 1 201 ? -18.349 -16.390 37.941 1.00 86.31 201 ALA A O 1
ATOM 1600 N N . ILE A 1 202 ? -16.396 -16.251 36.824 1.00 91.88 202 ILE A N 1
ATOM 1601 C CA . ILE A 1 202 ? -16.425 -17.608 36.254 1.00 91.88 202 ILE A CA 1
ATOM 1602 C C . ILE A 1 202 ? -16.307 -18.672 37.351 1.00 91.88 202 ILE A C 1
ATOM 1604 O O . ILE A 1 202 ? -17.044 -19.647 37.326 1.00 91.88 202 ILE A O 1
ATOM 1608 N N . GLU A 1 203 ? -15.452 -18.481 38.358 1.00 91.94 203 GLU A N 1
ATOM 1609 C CA . GLU A 1 203 ? -15.355 -19.409 39.497 1.00 91.94 203 GLU A CA 1
ATOM 1610 C C . GLU A 1 203 ? -16.686 -19.551 40.255 1.00 91.94 203 GLU A C 1
ATOM 1612 O O . GLU A 1 203 ? -17.033 -20.643 40.704 1.00 91.94 203 GLU A O 1
ATOM 1617 N N . ARG A 1 204 ? -17.442 -18.453 40.398 1.00 88.94 204 ARG A N 1
ATOM 1618 C CA . ARG A 1 204 ? -18.753 -18.451 41.070 1.00 88.94 204 ARG A CA 1
ATOM 1619 C C . ARG A 1 204 ? -19.858 -19.046 40.206 1.00 88.94 204 ARG A C 1
ATOM 1621 O O . ARG A 1 204 ? -20.724 -19.743 40.727 1.00 88.94 204 ARG A O 1
ATOM 1628 N N . GLU A 1 205 ? -19.839 -18.759 38.909 1.00 87.75 205 GLU A N 1
ATOM 1629 C CA . GLU A 1 205 ? -20.840 -19.218 37.946 1.00 87.75 205 GLU A CA 1
ATOM 1630 C C . GLU A 1 205 ? -20.162 -19.811 36.693 1.00 87.75 205 GLU A C 1
ATOM 1632 O O . GLU A 1 205 ? -20.169 -19.178 35.635 1.00 87.75 205 GLU A O 1
ATOM 1637 N N . PRO A 1 206 ? -19.620 -21.047 36.759 1.00 90.31 206 PRO A N 1
ATOM 1638 C CA . PRO A 1 206 ? -18.825 -21.631 35.665 1.00 90.31 206 PRO A CA 1
ATOM 1639 C C . PRO A 1 206 ? -19.601 -21.891 34.373 1.00 90.31 206 PRO A C 1
ATOM 1641 O O . PRO A 1 206 ? -19.023 -22.152 33.326 1.00 90.31 206 PRO A O 1
ATOM 1644 N N . HIS A 1 207 ? -20.929 -21.868 34.443 1.00 88.00 207 HIS A N 1
ATOM 1645 C CA . HIS A 1 207 ? -21.795 -22.038 33.283 1.00 88.00 207 HIS A CA 1
ATOM 1646 C C . HIS A 1 207 ? -22.244 -20.693 32.697 1.00 88.00 207 HIS A C 1
ATOM 1648 O O . HIS A 1 207 ? -23.007 -20.674 31.740 1.00 88.00 207 HIS A O 1
ATOM 1654 N N . ASN A 1 208 ? -21.794 -19.552 33.220 1.00 86.56 208 ASN A N 1
ATOM 1655 C CA . ASN A 1 208 ? -22.187 -18.247 32.701 1.00 86.56 208 ASN A CA 1
ATOM 1656 C C . ASN A 1 208 ? -21.413 -17.918 31.414 1.00 86.56 208 ASN A C 1
ATOM 1658 O O . ASN A 1 208 ? -20.314 -17.361 31.453 1.00 86.56 208 ASN A O 1
ATOM 1662 N N . PHE A 1 209 ? -22.002 -18.227 30.253 1.00 87.56 209 PHE A N 1
ATOM 1663 C CA . PHE A 1 209 ? -21.351 -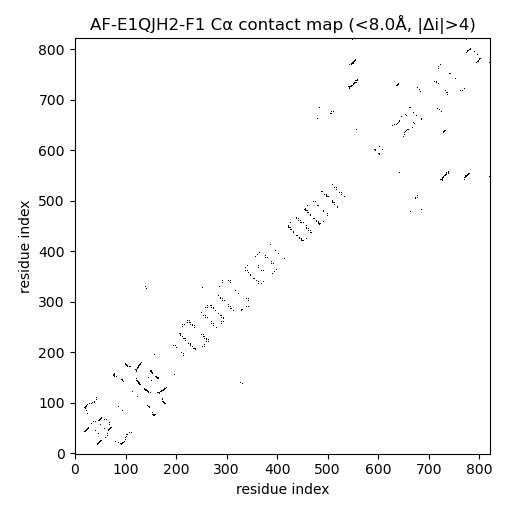18.026 28.952 1.00 87.56 209 PHE A CA 1
ATOM 1664 C C . PHE A 1 209 ? -20.895 -16.574 28.719 1.00 87.56 209 PHE A C 1
ATOM 1666 O O . PHE A 1 209 ? -19.864 -16.341 28.090 1.00 87.56 209 PHE A O 1
ATOM 1673 N N . LYS A 1 210 ? -21.625 -15.584 29.259 1.00 84.88 210 LYS A N 1
ATOM 1674 C CA . LYS A 1 210 ? -21.264 -14.167 29.126 1.00 84.88 210 LYS A CA 1
ATOM 1675 C C . LYS A 1 210 ? -19.967 -13.853 29.860 1.00 84.88 210 LYS A C 1
ATOM 1677 O O . LYS A 1 210 ? -19.153 -13.096 29.342 1.00 84.88 210 LYS A O 1
ATOM 1682 N N . ALA A 1 211 ? -19.760 -14.434 31.042 1.00 87.94 211 ALA A N 1
ATOM 1683 C CA . ALA A 1 211 ? -18.531 -14.241 31.806 1.00 87.94 211 ALA A CA 1
ATOM 1684 C C . ALA A 1 211 ? -17.303 -14.740 31.021 1.00 87.94 211 ALA A C 1
ATOM 1686 O O . ALA A 1 211 ? -16.325 -14.001 30.902 1.00 87.94 211 ALA A O 1
ATOM 1687 N N . HIS A 1 212 ? -17.410 -15.920 30.398 1.00 91.88 212 HIS A N 1
ATOM 1688 C CA . HIS A 1 212 ? -16.395 -16.460 29.485 1.00 91.88 212 HIS A CA 1
ATOM 1689 C C . HIS A 1 212 ? -16.162 -15.551 28.266 1.00 91.88 212 HIS A C 1
ATOM 1691 O O . HIS A 1 212 ? -15.022 -15.209 27.961 1.00 91.88 212 HIS A O 1
ATOM 1697 N N . ALA A 1 213 ? -17.225 -15.068 27.612 1.00 89.25 213 ALA A N 1
ATOM 1698 C CA . ALA A 1 213 ? -17.106 -14.169 26.458 1.00 89.25 213 ALA A CA 1
ATOM 1699 C C . ALA A 1 213 ? -16.382 -12.849 26.799 1.00 89.25 213 ALA A C 1
ATOM 1701 O O . ALA A 1 213 ? -15.550 -12.365 26.030 1.00 89.25 213 ALA A O 1
ATOM 1702 N N . TYR A 1 214 ? -16.651 -12.271 27.973 1.00 87.44 214 TYR A N 1
ATOM 1703 C CA . TYR A 1 214 ? -15.971 -11.060 28.442 1.00 87.44 214 TYR A CA 1
ATOM 1704 C C . TYR A 1 214 ? -14.509 -11.291 28.824 1.00 87.44 214 TYR A C 1
ATOM 1706 O O . TYR A 1 214 ? -13.659 -10.424 28.579 1.00 87.44 214 TYR A O 1
ATOM 1714 N N . LEU A 1 215 ? -14.208 -12.451 29.417 1.00 91.94 215 LEU A N 1
ATOM 1715 C CA . LEU A 1 215 ? -12.832 -12.857 29.673 1.00 91.94 215 LEU A CA 1
ATOM 1716 C C . LEU A 1 215 ? -12.079 -12.992 28.348 1.00 91.94 215 LEU A C 1
ATOM 1718 O O . LEU A 1 215 ? -11.051 -12.338 28.179 1.00 91.94 215 LEU A O 1
ATOM 1722 N N . ALA A 1 216 ? -12.653 -13.707 27.377 1.00 92.69 216 ALA A N 1
ATOM 1723 C CA . ALA A 1 216 ? -12.099 -13.850 26.036 1.00 92.69 216 ALA A CA 1
ATOM 1724 C C . ALA A 1 216 ? -11.851 -12.494 25.359 1.00 92.69 216 ALA A C 1
ATOM 1726 O O . ALA A 1 216 ? -10.764 -12.255 24.844 1.00 92.69 216 ALA A O 1
ATOM 1727 N N . GLN A 1 217 ? -12.803 -11.557 25.420 1.00 88.94 217 GLN A N 1
ATOM 1728 C CA . GLN A 1 217 ? -12.626 -10.208 24.867 1.00 88.94 217 GLN A CA 1
ATOM 1729 C C . GLN A 1 217 ? -11.477 -9.440 25.525 1.00 88.94 217 GLN A C 1
ATOM 1731 O O . GLN A 1 217 ? -10.720 -8.749 24.841 1.00 88.94 217 GLN A O 1
ATOM 1736 N N . THR A 1 218 ? -11.328 -9.558 26.845 1.00 89.19 218 THR A N 1
ATOM 1737 C CA . THR A 1 218 ? -10.230 -8.907 27.564 1.00 89.19 218 THR A CA 1
ATOM 1738 C C . THR A 1 218 ? -8.890 -9.540 27.184 1.00 89.19 218 THR A C 1
ATOM 1740 O O . THR A 1 218 ? -7.952 -8.811 26.866 1.00 89.19 218 THR A O 1
ATOM 1743 N N . LEU A 1 219 ? -8.806 -10.870 27.137 1.00 91.12 219 LEU A N 1
ATOM 1744 C CA . LEU A 1 219 ? -7.609 -11.618 26.741 1.00 91.12 219 LEU A CA 1
ATOM 1745 C C . LEU A 1 219 ? -7.231 -11.387 25.265 1.00 91.12 219 LEU A C 1
ATOM 1747 O O . LEU A 1 219 ? -6.054 -11.274 24.943 1.00 91.12 219 LEU A O 1
ATOM 1751 N N . ALA A 1 220 ? -8.201 -11.238 24.361 1.00 89.31 220 ALA A N 1
ATOM 1752 C CA . ALA A 1 220 ? -7.953 -11.019 22.931 1.00 89.31 220 ALA A CA 1
ATOM 1753 C C . ALA A 1 220 ? -7.261 -9.676 22.624 1.00 89.31 220 ALA A C 1
ATOM 1755 O O . ALA A 1 220 ? -6.755 -9.479 21.522 1.00 89.31 220 ALA A O 1
ATOM 1756 N N . SER A 1 221 ? -7.221 -8.751 23.591 1.00 85.12 221 SER A N 1
ATOM 1757 C CA . SER A 1 221 ? -6.535 -7.460 23.463 1.00 85.12 221 SER A CA 1
ATOM 1758 C C . SER A 1 221 ? -5.004 -7.555 23.452 1.00 85.12 221 SER A C 1
ATOM 1760 O O . SER A 1 221 ? -4.346 -6.585 23.070 1.00 85.12 221 SER A O 1
ATOM 1762 N N . ARG A 1 222 ? -4.429 -8.697 23.855 1.00 84.56 222 ARG A N 1
ATOM 1763 C CA . ARG A 1 222 ? -2.981 -8.931 23.872 1.00 84.56 222 ARG A CA 1
ATOM 1764 C C . ARG A 1 222 ? -2.634 -10.257 23.222 1.00 84.56 222 ARG A C 1
ATOM 1766 O O . ARG A 1 222 ? -3.297 -11.267 23.440 1.00 84.56 222 ARG A O 1
ATOM 1773 N N . ILE A 1 223 ? -1.563 -10.243 22.436 1.00 85.75 223 ILE A N 1
ATOM 1774 C CA . ILE A 1 223 ? -1.187 -11.391 21.614 1.00 85.75 223 ILE A CA 1
ATOM 1775 C C . ILE A 1 223 ? -0.722 -12.598 22.439 1.00 85.75 223 ILE A C 1
ATOM 1777 O O . ILE A 1 223 ? -0.967 -13.735 22.046 1.00 85.75 223 ILE A O 1
ATOM 1781 N N . ASP A 1 224 ? -0.105 -12.363 23.598 1.00 89.94 224 ASP A N 1
ATOM 1782 C CA . ASP A 1 224 ? 0.354 -13.395 24.533 1.00 89.94 224 ASP A CA 1
ATOM 1783 C C . ASP A 1 224 ? -0.801 -14.157 25.197 1.00 89.94 224 ASP A C 1
ATOM 1785 O O . ASP A 1 224 ? -0.642 -15.325 25.546 1.00 89.94 224 ASP A O 1
ATOM 1789 N N . THR A 1 225 ? -1.980 -13.539 25.298 1.00 93.50 225 THR A N 1
ATOM 1790 C CA . THR A 1 225 ? -3.185 -14.146 25.878 1.00 93.50 225 THR A CA 1
ATOM 1791 C C . THR A 1 225 ? -4.206 -14.611 24.838 1.00 93.50 225 THR A C 1
ATOM 1793 O O . THR A 1 225 ? -5.249 -15.150 25.203 1.00 93.50 225 THR A O 1
ATOM 1796 N N . CYS A 1 226 ? -3.933 -14.465 23.534 1.00 93.75 226 CYS A N 1
ATOM 1797 C CA . CYS A 1 226 ? -4.888 -14.840 22.485 1.00 93.75 226 CYS A CA 1
ATOM 1798 C C . CYS A 1 226 ? -5.228 -16.339 22.461 1.00 93.75 226 CYS A C 1
ATOM 1800 O O . CYS A 1 226 ? -6.336 -16.686 22.068 1.00 93.75 226 CYS A O 1
ATOM 1802 N N . LEU A 1 227 ? -4.321 -17.233 22.871 1.00 95.50 227 LEU A N 1
ATOM 1803 C CA . LEU A 1 227 ? -4.634 -18.668 22.949 1.00 95.50 227 LEU A CA 1
ATOM 1804 C C . LEU A 1 227 ? -5.696 -18.951 24.019 1.00 95.50 227 LEU A C 1
ATOM 1806 O O . LEU A 1 227 ? -6.695 -19.596 23.721 1.00 95.50 227 LEU A O 1
ATOM 1810 N N . GLU A 1 228 ? -5.531 -18.384 25.218 1.00 96.00 228 GLU A N 1
ATOM 1811 C CA . GLU A 1 228 ? -6.536 -18.463 26.290 1.00 96.00 228 GLU A CA 1
ATOM 1812 C C . GLU A 1 228 ? -7.853 -17.813 25.837 1.00 96.00 228 GLU A C 1
ATOM 1814 O O . GLU A 1 228 ? -8.928 -18.356 26.067 1.00 96.00 228 GLU A O 1
ATOM 1819 N N . ALA A 1 229 ? -7.783 -16.693 25.106 1.00 95.88 229 ALA A N 1
ATOM 1820 C CA . ALA A 1 229 ? -8.969 -16.051 24.542 1.00 95.88 229 ALA A CA 1
ATOM 1821 C C . ALA A 1 229 ? -9.756 -16.978 23.601 1.00 95.88 229 ALA A C 1
ATOM 1823 O O . ALA A 1 229 ? -10.984 -16.981 23.650 1.00 95.88 229 ALA A O 1
ATOM 1824 N N . VAL A 1 230 ? -9.070 -17.770 22.766 1.00 96.69 230 VAL A N 1
ATOM 1825 C CA . VAL A 1 230 ? -9.711 -18.764 21.888 1.00 96.69 230 VAL A CA 1
ATOM 1826 C C . VAL A 1 230 ? -10.442 -19.818 22.721 1.00 96.69 230 VAL A C 1
ATOM 1828 O O . VAL A 1 230 ? -11.620 -20.069 22.469 1.00 96.69 230 VAL A O 1
ATOM 1831 N N . ASP A 1 231 ? -9.790 -20.392 23.733 1.00 96.44 231 ASP A N 1
ATOM 1832 C CA . ASP A 1 231 ? -10.378 -21.443 24.577 1.00 96.44 231 ASP A CA 1
ATOM 1833 C C . ASP A 1 231 ? -11.608 -20.945 25.357 1.00 96.44 231 ASP A C 1
ATOM 1835 O O . ASP A 1 231 ? -12.655 -21.608 25.399 1.00 96.44 231 ASP A O 1
ATOM 1839 N N . GLU A 1 232 ? -11.511 -19.741 25.920 1.00 95.75 232 GLU A N 1
ATOM 1840 C CA . GLU A 1 232 ? -12.600 -19.068 26.630 1.00 95.75 232 GLU A CA 1
ATOM 1841 C C . GLU A 1 232 ? -13.766 -18.736 25.690 1.00 95.75 232 GLU A C 1
ATOM 1843 O O . GLU A 1 232 ? -14.928 -18.979 26.020 1.00 95.75 232 GLU A O 1
ATOM 1848 N N . SER A 1 233 ? -13.478 -18.267 24.473 1.00 94.69 233 SER A N 1
ATOM 1849 C CA . SER A 1 233 ? -14.492 -18.031 23.444 1.00 94.69 233 SER A CA 1
ATOM 1850 C C . SER A 1 233 ? -15.211 -19.308 23.015 1.00 94.69 233 SER A C 1
ATOM 1852 O O . SER A 1 233 ? -16.435 -19.305 22.889 1.00 94.69 233 SER A O 1
ATOM 1854 N N . LEU A 1 234 ? -14.488 -20.409 22.796 1.00 94.50 234 LEU A N 1
ATOM 1855 C CA . LEU A 1 234 ? -15.094 -21.693 22.430 1.00 94.50 234 LEU A CA 1
ATOM 1856 C C . LEU A 1 234 ? -15.965 -22.242 23.564 1.00 94.50 234 LEU A C 1
ATOM 1858 O O . LEU A 1 234 ? -17.042 -22.789 23.313 1.00 94.50 234 LEU A O 1
ATOM 1862 N N . THR A 1 235 ? -15.540 -22.049 24.813 1.00 93.94 235 THR A N 1
ATOM 1863 C CA . THR A 1 235 ? -16.352 -22.370 25.992 1.00 93.94 235 THR A CA 1
ATOM 1864 C C . THR A 1 235 ? -17.608 -21.506 26.059 1.00 93.94 235 THR A C 1
ATOM 1866 O O . THR A 1 235 ? -18.695 -22.049 26.260 1.00 93.94 235 THR A O 1
ATOM 1869 N N . ALA A 1 236 ? -17.495 -20.200 25.808 1.00 91.56 236 ALA A N 1
ATOM 1870 C CA . ALA A 1 236 ? -18.641 -19.302 25.731 1.00 91.56 236 ALA A CA 1
ATOM 1871 C C . ALA A 1 236 ? -19.637 -19.731 24.641 1.00 91.56 236 ALA A C 1
ATOM 1873 O O . ALA A 1 236 ? -20.829 -19.813 24.915 1.00 91.56 236 ALA A O 1
ATOM 1874 N N . ILE A 1 237 ? -19.166 -20.071 23.434 1.00 89.94 237 ILE A N 1
ATOM 1875 C CA . ILE A 1 237 ? -20.026 -20.530 22.329 1.00 89.94 237 ILE A CA 1
ATOM 1876 C C . ILE A 1 237 ? -20.753 -21.825 22.705 1.00 89.94 237 ILE A C 1
ATOM 1878 O O . ILE A 1 237 ? -21.968 -21.905 22.535 1.00 89.94 237 ILE A O 1
ATOM 1882 N N . ARG A 1 238 ? -20.038 -22.818 23.251 1.00 90.31 238 ARG A N 1
ATOM 1883 C CA . ARG A 1 238 ? -20.633 -24.095 23.678 1.00 90.31 238 ARG A CA 1
ATOM 1884 C C . ARG A 1 238 ? -21.727 -23.879 24.727 1.00 90.31 238 ARG A C 1
ATOM 1886 O O . ARG A 1 238 ? -22.847 -24.346 24.551 1.00 90.31 238 ARG A O 1
ATOM 1893 N N . LEU A 1 239 ? -21.423 -23.124 25.785 1.00 89.69 239 LEU A N 1
ATOM 1894 C CA . LEU A 1 239 ? -22.382 -22.824 26.852 1.00 89.69 239 LEU A CA 1
ATOM 1895 C C . LEU A 1 239 ? -23.579 -22.011 26.334 1.00 89.69 239 LEU A C 1
ATOM 1897 O O . LEU A 1 239 ? -24.712 -22.265 26.734 1.00 89.69 239 LEU A O 1
ATOM 1901 N N . ALA A 1 240 ? -23.349 -21.062 25.422 1.00 85.19 240 ALA A N 1
ATOM 1902 C CA . ALA A 1 240 ? -24.411 -20.290 24.783 1.00 85.19 240 ALA A CA 1
ATOM 1903 C C . ALA A 1 240 ? -25.359 -21.194 23.977 1.00 85.19 240 ALA A C 1
ATOM 1905 O O . ALA A 1 240 ? -26.575 -21.075 24.108 1.00 85.19 240 ALA A O 1
ATOM 1906 N N . GLN A 1 241 ? -24.822 -22.134 23.192 1.00 83.94 241 GLN A N 1
ATOM 1907 C CA . GLN A 1 241 ? -25.614 -23.100 22.420 1.00 83.94 241 GLN A CA 1
ATOM 1908 C C . GLN A 1 241 ? -26.448 -24.032 23.311 1.00 83.94 241 GLN A C 1
ATOM 1910 O O . GLN A 1 241 ? -27.568 -24.380 22.947 1.00 83.94 241 GLN A O 1
ATOM 1915 N N . GLU A 1 242 ? -25.929 -24.416 24.479 1.00 84.19 242 GLU A N 1
ATOM 1916 C CA . GLU A 1 242 ? -26.637 -25.267 25.445 1.00 84.19 242 GLU A CA 1
ATOM 1917 C C . GLU A 1 242 ? -27.769 -24.530 26.184 1.00 84.19 242 GLU A C 1
ATOM 1919 O O . GLU A 1 242 ? -28.752 -25.152 26.587 1.00 84.19 242 GLU A O 1
ATOM 1924 N N . GLN A 1 243 ? -27.639 -23.214 26.387 1.00 76.88 243 GLN A N 1
ATOM 1925 C CA . GLN A 1 243 ? -28.503 -22.441 27.292 1.00 76.88 243 GLN A CA 1
ATOM 1926 C C . GLN A 1 243 ? -29.562 -21.579 26.599 1.00 76.88 243 GLN A C 1
ATOM 1928 O O . GLN A 1 243 ? -30.496 -21.124 27.265 1.00 76.88 243 GLN A O 1
ATOM 1933 N N . LEU A 1 244 ? -29.423 -21.292 25.302 1.00 67.44 244 LEU A N 1
ATOM 1934 C CA . LEU A 1 244 ? -30.196 -20.236 24.643 1.00 67.44 244 LEU A CA 1
ATOM 1935 C C . LEU A 1 244 ? -31.257 -20.764 23.670 1.00 67.44 244 LEU A C 1
ATOM 1937 O O . LEU A 1 244 ? -31.061 -21.734 22.943 1.00 67.44 244 LEU A O 1
ATOM 1941 N N . ALA A 1 245 ? -32.384 -20.049 23.620 1.00 55.78 245 ALA A N 1
ATOM 1942 C CA . ALA A 1 245 ? -33.370 -20.153 22.548 1.00 55.78 245 ALA A CA 1
ATOM 1943 C C . ALA A 1 245 ? -32.856 -19.455 21.262 1.00 55.78 245 ALA A C 1
ATOM 1945 O O . ALA A 1 245 ? -31.981 -18.582 21.347 1.00 55.78 245 ALA A O 1
ATOM 1946 N N . PRO A 1 246 ? -33.401 -19.788 20.073 1.00 46.06 246 PRO A N 1
ATOM 1947 C CA . PRO A 1 246 ? -33.032 -19.142 18.812 1.00 46.06 246 PRO A CA 1
ATOM 1948 C C . PRO A 1 246 ? -33.150 -17.610 18.892 1.00 46.06 246 PRO A C 1
ATOM 1950 O O . PRO A 1 246 ? -34.203 -17.098 19.271 1.00 46.06 246 PRO A O 1
ATOM 1953 N N . GLY A 1 247 ? -32.085 -16.885 18.519 1.00 52.50 247 GLY A N 1
ATOM 1954 C CA . GLY A 1 247 ? -32.075 -15.414 18.446 1.00 52.50 247 GLY A CA 1
ATOM 1955 C C . GLY A 1 247 ? -31.374 -14.663 19.589 1.00 52.50 247 GLY A C 1
ATOM 1956 O O . GLY A 1 247 ? -31.693 -13.497 19.809 1.00 52.50 247 GLY A O 1
ATOM 1957 N N . THR A 1 248 ? -30.425 -15.278 20.307 1.00 55.50 248 THR A N 1
ATOM 1958 C CA . THR A 1 248 ? -29.785 -14.652 21.482 1.00 55.50 248 THR A CA 1
ATOM 1959 C C . THR A 1 248 ? -28.259 -14.498 21.343 1.00 55.50 248 THR A C 1
ATOM 1961 O O . THR A 1 248 ? -27.575 -15.478 21.096 1.00 55.50 248 THR A O 1
ATOM 1964 N N . ASP A 1 249 ? -27.752 -13.267 21.512 1.00 62.41 249 ASP A N 1
ATOM 1965 C CA . ASP A 1 249 ? -26.394 -12.787 21.898 1.00 62.41 249 ASP A CA 1
ATOM 1966 C C . ASP A 1 249 ? -25.114 -13.554 21.468 1.00 62.41 249 ASP A C 1
ATOM 1968 O O . ASP A 1 249 ? -24.079 -13.495 22.138 1.00 62.41 249 ASP A O 1
ATOM 1972 N N . PHE A 1 250 ? -25.140 -14.258 20.335 1.00 70.56 250 PHE A N 1
ATOM 1973 C CA . PHE A 1 250 ? -23.961 -14.911 19.760 1.00 70.56 250 PHE A CA 1
ATOM 1974 C C . PHE A 1 250 ? -22.807 -13.971 19.325 1.00 70.56 250 PHE A C 1
ATOM 1976 O O . PHE A 1 250 ? -21.663 -14.440 19.397 1.00 70.56 250 PHE A O 1
ATOM 1983 N N . PRO A 1 251 ? -22.986 -12.693 18.898 1.00 74.25 251 PRO A N 1
ATOM 1984 C CA . PRO A 1 251 ? -21.861 -11.921 18.355 1.00 74.25 251 PRO A CA 1
ATOM 1985 C C . PRO A 1 251 ? -20.783 -11.657 19.411 1.00 74.25 251 PRO A C 1
ATOM 1987 O O . PRO A 1 251 ? -19.591 -11.787 19.123 1.00 74.25 251 PRO A O 1
ATOM 1990 N N . ARG A 1 252 ? -21.192 -11.448 20.668 1.00 78.56 252 ARG A N 1
ATOM 1991 C CA . ARG A 1 252 ? -20.308 -11.342 21.839 1.00 78.56 252 ARG A CA 1
ATOM 1992 C C . ARG A 1 252 ? -19.373 -12.535 22.045 1.00 78.56 252 ARG A C 1
ATOM 1994 O O . ARG A 1 252 ? -18.293 -12.358 22.599 1.00 78.56 252 ARG A O 1
ATOM 2001 N N . CYS A 1 253 ? -19.768 -13.731 21.612 1.00 85.94 253 CYS A N 1
ATOM 2002 C CA . CYS A 1 253 ? -18.960 -14.943 21.759 1.00 85.94 253 CYS A CA 1
ATOM 2003 C C . CYS A 1 253 ? -17.988 -15.126 20.581 1.00 85.94 253 CYS A C 1
ATOM 2005 O O . CYS A 1 253 ? -16.826 -15.486 20.782 1.00 85.94 253 CYS A O 1
ATOM 2007 N N . TYR A 1 254 ? -18.453 -14.844 19.358 1.00 88.94 254 TYR A N 1
ATOM 2008 C CA . TYR A 1 254 ? -17.674 -15.036 18.131 1.00 88.94 254 TYR A CA 1
ATOM 2009 C C . TYR A 1 254 ? -16.673 -13.913 17.856 1.00 88.94 254 TYR A C 1
ATOM 2011 O O . TYR A 1 254 ? -15.581 -14.190 17.373 1.00 88.94 254 TYR A O 1
ATOM 2019 N N . TYR A 1 255 ? -16.990 -12.654 18.160 1.00 88.44 255 TYR A N 1
ATOM 2020 C CA . TYR A 1 255 ? -16.070 -11.543 17.902 1.00 88.44 255 TYR A CA 1
ATOM 2021 C C . TYR A 1 255 ? -14.689 -11.710 18.569 1.00 88.44 255 TYR A C 1
ATOM 2023 O O . TYR A 1 255 ? -13.683 -11.622 17.859 1.00 88.44 255 TYR A O 1
ATOM 2031 N N . PRO A 1 256 ? -14.582 -11.987 19.889 1.00 90.75 256 PRO A N 1
ATOM 2032 C CA . PRO A 1 256 ? -13.280 -12.212 20.517 1.00 90.75 256 PRO A CA 1
ATOM 2033 C C . PRO A 1 256 ? -12.549 -13.434 19.951 1.00 90.75 256 PRO A C 1
ATOM 2035 O O . PRO A 1 256 ? -11.328 -13.381 19.812 1.00 90.75 256 PRO A O 1
ATOM 2038 N N . LEU A 1 257 ? -13.280 -14.478 19.537 1.00 94.44 257 LEU A N 1
ATOM 2039 C CA . LEU A 1 257 ? -12.706 -15.643 18.864 1.00 94.44 257 LEU A CA 1
ATOM 2040 C C . LEU A 1 257 ? -12.049 -15.241 17.545 1.00 94.44 257 LEU A C 1
ATOM 2042 O O . LEU A 1 257 ? -10.872 -15.513 17.328 1.00 94.44 257 LEU A O 1
ATOM 2046 N N . LEU A 1 258 ? -12.799 -14.566 16.672 1.00 94.00 258 LEU A N 1
ATOM 2047 C CA . LEU A 1 258 ? -12.316 -14.135 15.363 1.00 94.00 258 LEU A CA 1
ATOM 2048 C C . LEU A 1 258 ? -11.154 -13.144 15.492 1.00 94.00 258 LEU A C 1
ATOM 2050 O O . LEU A 1 258 ? -10.170 -13.265 14.765 1.00 94.00 258 LEU A O 1
ATOM 2054 N N . GLY A 1 259 ? -11.224 -12.222 16.457 1.00 92.38 259 GLY A N 1
ATOM 2055 C CA . GLY A 1 259 ? -10.137 -11.300 16.782 1.00 92.38 259 GLY A CA 1
ATOM 2056 C C . GLY A 1 259 ? -8.863 -12.014 17.242 1.00 92.38 259 GLY A C 1
ATOM 2057 O O . GLY A 1 259 ? -7.778 -11.714 16.742 1.00 92.38 259 GLY A O 1
ATOM 2058 N N . ALA A 1 260 ? -8.984 -12.994 18.141 1.00 95.00 260 ALA A N 1
ATOM 2059 C CA . ALA A 1 260 ? -7.849 -13.776 18.624 1.00 95.00 260 ALA A CA 1
ATOM 2060 C C . ALA A 1 260 ? -7.251 -14.671 17.524 1.00 95.00 260 ALA A C 1
ATOM 2062 O O . ALA A 1 260 ? -6.034 -14.700 17.352 1.00 95.00 260 ALA A O 1
ATOM 2063 N N . LEU A 1 261 ? -8.084 -15.348 16.725 1.00 96.25 261 LEU A N 1
ATOM 2064 C CA . LEU A 1 261 ? -7.630 -16.158 15.588 1.00 96.25 261 LEU A CA 1
ATOM 2065 C C . LEU A 1 261 ? -6.946 -15.303 14.515 1.00 96.25 261 LEU A C 1
ATOM 2067 O O . LEU A 1 261 ? -5.924 -15.715 13.969 1.00 96.25 261 LEU A O 1
ATOM 2071 N N . TYR A 1 262 ? -7.466 -14.101 14.254 1.00 93.62 262 TYR A N 1
ATOM 2072 C CA . TYR A 1 262 ? -6.836 -13.115 13.378 1.00 93.62 262 TYR A CA 1
ATOM 2073 C C . TYR A 1 262 ? -5.451 -12.700 13.893 1.00 93.62 262 TYR A C 1
ATOM 2075 O O . TYR A 1 262 ? -4.482 -12.747 13.137 1.00 93.62 262 TYR A O 1
ATOM 2083 N N . ALA A 1 263 ? -5.332 -12.353 15.180 1.00 92.75 263 ALA A N 1
ATOM 2084 C CA . ALA A 1 263 ? -4.054 -11.981 15.793 1.00 92.75 263 ALA A CA 1
ATOM 2085 C C . ALA A 1 263 ? -3.029 -13.130 15.751 1.00 92.75 263 ALA A C 1
ATOM 2087 O O . ALA A 1 263 ? -1.845 -12.900 15.502 1.00 92.75 263 ALA A O 1
ATOM 2088 N N . LEU A 1 264 ? -3.495 -14.369 15.929 1.00 95.06 264 LEU A N 1
ATOM 2089 C CA . LEU A 1 264 ? -2.694 -15.591 15.826 1.00 95.06 264 LEU A CA 1
ATOM 2090 C C . LEU A 1 264 ? -2.454 -16.055 14.379 1.00 95.06 264 LEU A C 1
ATOM 2092 O O . LEU A 1 264 ? -1.739 -17.033 14.174 1.00 95.06 264 LEU A O 1
ATOM 2096 N N . GLN A 1 265 ? -3.044 -15.388 13.381 1.00 95.50 265 GLN A N 1
ATOM 2097 C CA . GLN A 1 265 ? -2.973 -15.750 11.959 1.00 95.50 265 GLN A CA 1
ATOM 2098 C C . GLN A 1 265 ? -3.469 -17.178 11.645 1.00 95.50 265 GLN A C 1
ATOM 2100 O O . GLN A 1 265 ? -2.991 -17.834 10.718 1.00 95.50 265 GLN A O 1
ATOM 2105 N N . ARG A 1 266 ? -4.453 -17.678 12.403 1.00 96.88 266 ARG A N 1
ATOM 2106 C CA . ARG A 1 266 ? -5.058 -19.016 12.233 1.00 96.88 266 ARG A CA 1
ATOM 2107 C C . ARG A 1 266 ? -6.184 -18.981 11.193 1.00 96.88 266 ARG A C 1
ATOM 2109 O O . ARG A 1 266 ? -7.355 -19.162 11.514 1.00 96.88 266 ARG A O 1
ATOM 2116 N N . TRP A 1 267 ? -5.828 -18.725 9.933 1.00 97.06 267 TRP A N 1
ATOM 2117 C CA . TRP A 1 267 ? -6.779 -18.376 8.865 1.00 97.06 267 TRP A CA 1
ATOM 2118 C C . TRP A 1 267 ? -7.860 -19.424 8.578 1.00 97.06 267 TRP A C 1
ATOM 2120 O O . TRP A 1 267 ? -9.007 -19.050 8.351 1.00 97.06 267 TRP A O 1
ATOM 2130 N N . ASP A 1 268 ? -7.526 -20.716 8.596 1.00 97.44 268 ASP A N 1
ATOM 2131 C CA . ASP A 1 268 ? -8.504 -21.791 8.356 1.00 97.44 268 ASP A CA 1
ATOM 2132 C C . ASP A 1 268 ? -9.603 -21.822 9.424 1.00 97.44 268 ASP A C 1
ATOM 2134 O O . ASP A 1 268 ? -10.790 -21.987 9.128 1.00 97.44 268 ASP A O 1
ATOM 2138 N N . GLU A 1 269 ? -9.218 -21.591 10.675 1.00 97.62 269 GLU A N 1
ATOM 2139 C CA . GLU A 1 269 ? -10.156 -21.515 11.789 1.00 97.62 269 GLU A CA 1
ATOM 2140 C C . GLU A 1 269 ? -10.952 -20.219 11.752 1.00 97.62 269 GLU A C 1
ATOM 2142 O O . GLU A 1 269 ? -12.159 -20.255 11.975 1.00 97.62 269 GLU A O 1
ATOM 2147 N N . THR A 1 270 ? -10.325 -19.094 11.389 1.00 97.56 270 THR A N 1
ATOM 2148 C CA . THR A 1 270 ? -11.042 -17.834 11.160 1.00 97.56 270 THR A CA 1
ATOM 2149 C C . THR A 1 270 ? -12.162 -18.024 10.140 1.00 97.56 270 THR A C 1
ATOM 2151 O O . THR A 1 270 ? -13.288 -17.618 10.407 1.00 97.56 270 THR A O 1
ATOM 2154 N N . VAL A 1 271 ? -11.890 -18.680 9.004 1.00 97.81 271 VAL A N 1
ATOM 2155 C CA . VAL A 1 271 ? -12.914 -18.976 7.986 1.00 97.81 271 VAL A CA 1
ATOM 2156 C C . VAL A 1 271 ? -14.015 -19.867 8.561 1.00 97.81 271 VAL A C 1
ATOM 2158 O O . VAL A 1 271 ? -15.194 -19.549 8.422 1.00 97.81 271 VAL A O 1
ATOM 2161 N N . THR A 1 272 ? -13.639 -20.947 9.247 1.00 97.00 272 THR A N 1
ATOM 2162 C CA . THR A 1 272 ? -14.587 -21.912 9.826 1.00 97.00 272 THR A CA 1
ATOM 2163 C C . THR A 1 272 ? -15.540 -21.246 10.820 1.00 97.00 272 THR A C 1
ATOM 2165 O O . THR A 1 272 ? -16.760 -21.353 10.690 1.00 97.00 272 THR A O 1
ATOM 2168 N N . TYR A 1 273 ? -15.001 -20.516 11.798 1.00 95.38 273 TYR A N 1
ATOM 2169 C CA . TYR A 1 273 ? -15.810 -19.886 12.838 1.00 95.38 273 TYR A CA 1
ATOM 2170 C C . TYR A 1 273 ? -16.544 -18.636 12.350 1.00 95.38 273 TYR A C 1
ATOM 2172 O O . TYR A 1 273 ? -17.610 -18.330 12.881 1.00 95.38 273 TYR A O 1
ATOM 2180 N N . ALA A 1 274 ? -16.038 -17.936 11.329 1.00 94.81 274 ALA A N 1
ATOM 2181 C CA . ALA A 1 274 ? -16.765 -16.828 10.715 1.00 94.81 274 ALA A CA 1
ATOM 2182 C C . ALA A 1 274 ? -18.017 -17.325 9.981 1.00 94.81 274 ALA A C 1
ATOM 2184 O O . ALA A 1 274 ? -19.083 -16.740 10.153 1.00 94.81 274 ALA A O 1
ATOM 2185 N N . HIS A 1 275 ? -17.927 -18.432 9.234 1.00 94.81 275 HIS A N 1
ATOM 2186 C CA . HIS A 1 275 ? -19.104 -19.050 8.611 1.00 94.81 275 HIS A CA 1
ATOM 2187 C C . HIS A 1 275 ? -20.086 -19.594 9.644 1.00 94.81 275 HIS A C 1
ATOM 2189 O O . HIS A 1 275 ? -21.271 -19.295 9.547 1.00 94.81 275 HIS A O 1
ATOM 2195 N N . ALA A 1 276 ? -19.612 -20.279 10.690 1.00 91.06 276 ALA A N 1
ATOM 2196 C CA . ALA A 1 276 ? -20.481 -20.721 11.786 1.00 91.06 276 ALA A CA 1
ATOM 2197 C C . ALA A 1 276 ? -21.209 -19.539 12.463 1.00 91.06 276 ALA A C 1
ATOM 2199 O O . ALA A 1 276 ? -22.381 -19.638 12.827 1.00 91.06 276 ALA A O 1
ATOM 2200 N N . CYS A 1 277 ? -20.532 -18.394 12.597 1.00 89.00 277 CYS A N 1
ATOM 2201 C CA . CYS A 1 277 ? -21.140 -17.164 13.095 1.00 89.00 277 CYS A CA 1
ATOM 2202 C C . CYS A 1 277 ? -22.242 -16.645 12.157 1.00 89.00 277 CYS A C 1
ATOM 2204 O O . CYS A 1 277 ? -23.309 -16.260 12.626 1.00 89.00 277 CYS A O 1
ATOM 2206 N N . LEU A 1 278 ? -22.006 -16.666 10.841 1.00 89.12 278 LEU A N 1
ATOM 2207 C CA . LEU A 1 278 ? -22.968 -16.229 9.824 1.00 89.12 278 LEU A CA 1
ATOM 2208 C C . LEU A 1 278 ? -24.164 -17.180 9.680 1.00 89.12 278 LEU A C 1
ATOM 2210 O O . LEU A 1 278 ? -25.267 -16.720 9.400 1.00 89.12 278 LEU A O 1
ATOM 2214 N N . GLU A 1 279 ? -23.986 -18.482 9.909 1.00 88.12 279 GLU A N 1
ATOM 2215 C CA . GLU A 1 279 ? -25.092 -19.447 9.979 1.00 88.12 279 GLU A CA 1
ATOM 2216 C C . GLU A 1 279 ? -26.008 -19.154 11.170 1.00 88.12 279 GLU A C 1
ATOM 2218 O O . GLU A 1 279 ? -27.233 -19.154 11.035 1.00 88.12 279 GLU A O 1
ATOM 2223 N N . ALA A 1 280 ? -25.417 -18.855 12.330 1.00 81.00 280 ALA A N 1
ATOM 2224 C CA . ALA A 1 280 ? -26.167 -18.457 13.515 1.00 81.00 280 ALA A CA 1
ATOM 2225 C C . ALA A 1 280 ? -26.799 -17.061 13.360 1.00 81.00 280 ALA A C 1
ATOM 2227 O O . ALA A 1 280 ? -27.882 -16.807 13.892 1.00 81.00 280 ALA A O 1
ATOM 2228 N N . MET A 1 281 ? -26.124 -16.145 12.655 1.00 81.19 281 MET A N 1
ATOM 2229 C CA . MET A 1 281 ? -26.511 -14.738 12.515 1.00 81.19 281 MET A CA 1
ATOM 2230 C C . MET A 1 281 ? -26.185 -14.176 11.123 1.00 81.19 281 MET A C 1
ATOM 2232 O O . MET A 1 281 ? -25.175 -13.487 10.941 1.00 81.19 281 MET A O 1
ATOM 2236 N N . PRO A 1 282 ? -27.086 -14.367 10.147 1.00 83.69 282 PRO A N 1
ATOM 2237 C CA . PRO A 1 282 ? -26.842 -13.955 8.763 1.00 83.69 282 PRO A CA 1
ATOM 2238 C C . PRO A 1 282 ? -26.614 -12.450 8.574 1.00 83.69 282 PRO A C 1
ATOM 2240 O O . PRO A 1 282 ? -25.912 -12.040 7.653 1.00 83.69 282 PRO A O 1
ATOM 2243 N N . ASN A 1 283 ? -27.187 -11.626 9.459 1.00 78.06 283 ASN A N 1
ATOM 2244 C CA . ASN A 1 283 ? -27.109 -10.167 9.384 1.00 78.06 283 ASN A CA 1
ATOM 2245 C C . ASN A 1 283 ? -25.942 -9.578 10.201 1.00 78.06 283 ASN A C 1
ATOM 2247 O O . ASN A 1 283 ? -25.871 -8.364 10.350 1.00 78.06 283 ASN A O 1
ATOM 2251 N N . TYR A 1 284 ? -25.028 -10.377 10.765 1.00 81.25 284 TYR A N 1
ATOM 2252 C CA . TYR A 1 284 ? -23.899 -9.829 11.529 1.00 81.25 284 TYR A CA 1
ATOM 2253 C C . TYR A 1 284 ? -22.740 -9.430 10.585 1.00 81.25 284 TYR A C 1
ATOM 2255 O O . TYR A 1 284 ? -22.239 -10.282 9.852 1.00 81.25 284 TYR A O 1
ATOM 2263 N N . PRO A 1 285 ? -22.304 -8.150 10.548 1.00 80.94 285 PRO A N 1
ATOM 2264 C CA . PRO A 1 285 ? -21.327 -7.687 9.557 1.00 80.94 285 PRO A CA 1
ATOM 2265 C C . PRO A 1 285 ? -19.870 -8.055 9.869 1.00 80.94 285 PRO A C 1
ATOM 2267 O O . PRO A 1 285 ? -19.082 -8.221 8.939 1.00 80.94 285 PRO A O 1
ATOM 2270 N N . ASP A 1 286 ? -19.492 -8.181 11.144 1.00 85.38 286 ASP A N 1
ATOM 2271 C CA . ASP A 1 286 ? -18.084 -8.324 11.548 1.00 85.38 286 ASP A CA 1
ATOM 2272 C C . ASP A 1 286 ? -17.389 -9.588 10.993 1.00 85.38 286 ASP A C 1
ATOM 2274 O O . ASP A 1 286 ? -16.237 -9.472 10.572 1.00 85.38 286 ASP A O 1
ATOM 2278 N N . PRO A 1 287 ? -18.034 -10.773 10.894 1.00 91.38 287 PRO A N 1
ATOM 2279 C CA . PRO A 1 287 ? -17.421 -11.959 10.298 1.00 91.38 287 PRO A CA 1
ATOM 2280 C C . PRO A 1 287 ? -16.933 -11.725 8.866 1.00 91.38 287 PRO A C 1
ATOM 2282 O O . PRO A 1 287 ? -15.891 -12.255 8.487 1.00 91.38 287 PRO A O 1
ATOM 2285 N N . TRP A 1 288 ? -17.619 -10.880 8.086 1.00 93.38 288 TRP A N 1
ATOM 2286 C CA . TRP A 1 288 ? -17.203 -10.553 6.721 1.00 93.38 288 TRP A CA 1
ATOM 2287 C C . TRP A 1 288 ? -15.870 -9.802 6.674 1.00 93.38 288 TRP A C 1
ATOM 2289 O O . TRP A 1 288 ? -15.077 -10.059 5.771 1.00 93.38 288 TRP A O 1
ATOM 2299 N N . LEU A 1 289 ? -15.573 -8.939 7.656 1.00 92.19 289 LEU A N 1
ATOM 2300 C CA . LEU A 1 289 ? -14.250 -8.313 7.773 1.00 92.19 289 LEU A CA 1
ATOM 2301 C C . LEU A 1 289 ? -13.170 -9.388 7.942 1.00 92.19 289 LEU A C 1
ATOM 2303 O O . LEU A 1 289 ? -12.185 -9.407 7.206 1.00 92.19 289 LEU A O 1
ATOM 2307 N N . PHE A 1 290 ? -13.363 -10.307 8.888 1.00 94.56 290 PHE A N 1
ATOM 2308 C CA . PHE A 1 290 ? -12.391 -11.366 9.154 1.00 94.56 290 PHE A CA 1
ATOM 2309 C C . PHE A 1 290 ? -12.222 -12.316 7.962 1.00 94.56 290 PHE A C 1
ATOM 2311 O O . PHE A 1 290 ? -11.098 -12.727 7.673 1.00 94.56 290 PHE A O 1
ATOM 2318 N N . LEU A 1 291 ? -13.303 -12.606 7.230 1.00 97.06 291 LEU A N 1
ATOM 2319 C CA . LEU A 1 291 ? -13.258 -13.383 5.990 1.00 97.06 291 LEU A CA 1
ATOM 2320 C C . LEU A 1 291 ? -12.441 -12.682 4.900 1.00 97.06 291 LEU A C 1
ATOM 2322 O O . LEU A 1 291 ? -11.589 -13.327 4.297 1.00 97.06 291 LEU A O 1
ATOM 2326 N N . VAL A 1 292 ? -12.622 -11.372 4.688 1.00 97.06 292 VAL A N 1
ATOM 2327 C CA . VAL A 1 292 ? -11.806 -10.592 3.734 1.00 97.06 292 VAL A CA 1
ATOM 2328 C C . VAL A 1 292 ? -10.315 -10.762 4.030 1.00 97.06 292 VAL A C 1
ATOM 2330 O O . VAL A 1 292 ? -9.535 -11.060 3.125 1.00 97.06 292 VAL A O 1
ATOM 2333 N N . HIS A 1 293 ? -9.916 -10.633 5.296 1.00 95.56 293 HIS A N 1
ATOM 2334 C CA . HIS A 1 293 ? -8.523 -10.823 5.696 1.00 95.56 293 HIS A CA 1
ATOM 2335 C C . HIS A 1 293 ? -8.048 -12.269 5.513 1.00 95.56 293 HIS A C 1
ATOM 2337 O O . HIS A 1 293 ? -6.993 -12.496 4.919 1.00 95.56 293 HIS A O 1
ATOM 2343 N N . ALA A 1 294 ? -8.812 -13.249 6.001 1.00 97.62 294 ALA A N 1
ATOM 2344 C CA . ALA A 1 294 ? -8.425 -14.653 5.926 1.00 97.62 294 ALA A CA 1
ATOM 2345 C C . ALA A 1 294 ? -8.276 -15.117 4.469 1.00 97.62 294 ALA A C 1
ATOM 2347 O O . ALA A 1 294 ? -7.258 -15.711 4.114 1.00 97.62 294 ALA A O 1
ATOM 2348 N N . TYR A 1 295 ? -9.231 -14.775 3.600 1.00 98.31 295 TYR A N 1
ATOM 2349 C CA . TYR A 1 295 ? -9.168 -15.097 2.176 1.00 98.31 295 TYR A CA 1
ATOM 2350 C C . TYR A 1 295 ? -8.019 -14.391 1.461 1.00 98.31 295 TYR A C 1
ATOM 2352 O O . TYR A 1 295 ? -7.362 -15.002 0.616 1.00 98.31 295 TYR A O 1
ATOM 2360 N N . TYR A 1 296 ? -7.705 -13.150 1.843 1.00 96.88 296 TYR A N 1
ATOM 2361 C CA . TYR A 1 296 ? -6.574 -12.421 1.278 1.00 96.88 296 TYR A CA 1
ATOM 2362 C C . TYR A 1 296 ? -5.246 -13.125 1.582 1.00 96.88 296 TYR A C 1
ATOM 2364 O O . TYR A 1 296 ? -4.464 -13.393 0.669 1.00 96.88 296 TYR A O 1
ATOM 2372 N N . TYR A 1 297 ? -5.006 -13.506 2.841 1.00 95.62 297 TYR A N 1
ATOM 2373 C CA . TYR A 1 297 ? -3.787 -14.234 3.215 1.00 95.62 297 TYR A CA 1
ATOM 2374 C C . TYR A 1 297 ? -3.721 -15.640 2.611 1.00 95.62 297 TYR A C 1
ATOM 2376 O O . TYR A 1 297 ? -2.632 -16.127 2.301 1.00 95.62 297 TYR A O 1
ATOM 2384 N N . LYS A 1 298 ? -4.876 -16.265 2.368 1.00 96.19 298 LYS A N 1
ATOM 2385 C CA . LYS A 1 298 ? -4.989 -17.536 1.642 1.00 96.19 298 LYS A CA 1
ATOM 2386 C C . LYS A 1 298 ? -4.899 -17.388 0.116 1.00 96.19 298 LYS A C 1
ATOM 2388 O O . LYS A 1 298 ? -4.901 -18.404 -0.572 1.00 96.19 298 LYS A O 1
ATOM 2393 N N . ARG A 1 299 ? -4.783 -16.161 -0.415 1.00 96.12 299 ARG A N 1
ATOM 2394 C CA . ARG A 1 299 ? -4.751 -15.837 -1.858 1.00 96.12 299 ARG A CA 1
ATOM 2395 C C . ARG A 1 299 ? -5.990 -16.305 -2.631 1.00 96.12 299 ARG A C 1
ATOM 2397 O O . ARG A 1 299 ? -5.908 -16.639 -3.811 1.00 96.12 299 ARG A O 1
ATOM 2404 N N . GLN A 1 300 ? -7.140 -16.338 -1.965 1.00 97.62 300 GLN A N 1
ATOM 2405 C CA . GLN A 1 300 ? -8.425 -16.714 -2.552 1.00 97.62 300 GLN A CA 1
ATOM 2406 C C . GLN A 1 300 ? -9.147 -15.455 -3.043 1.00 97.62 300 GLN A C 1
ATOM 2408 O O . GLN A 1 300 ? -10.012 -14.909 -2.364 1.00 97.62 300 GLN A O 1
ATOM 2413 N N . TRP A 1 301 ? -8.735 -14.937 -4.201 1.00 97.06 301 TRP A N 1
ATOM 2414 C CA . TRP A 1 301 ? -9.130 -13.597 -4.651 1.00 97.06 301 TRP A CA 1
ATOM 2415 C C . TRP A 1 301 ? -10.633 -13.439 -4.895 1.00 97.06 301 TRP A C 1
ATOM 2417 O O . TRP A 1 301 ? -11.199 -12.420 -4.506 1.00 97.06 301 TRP A O 1
ATOM 2427 N N . ASP A 1 302 ? -11.292 -14.442 -5.480 1.00 97.88 302 ASP A N 1
ATOM 2428 C CA . ASP A 1 302 ? -12.744 -14.406 -5.698 1.00 97.88 302 ASP A CA 1
ATOM 2429 C C . ASP A 1 302 ? -13.513 -14.321 -4.367 1.00 97.88 302 ASP A C 1
ATOM 2431 O O . ASP A 1 302 ? -14.458 -13.539 -4.238 1.00 97.88 302 ASP A O 1
ATOM 2435 N N . ASP A 1 303 ? -13.051 -15.051 -3.347 1.00 98.06 303 ASP A N 1
ATOM 2436 C CA . ASP A 1 303 ? -13.650 -15.053 -2.011 1.00 98.06 303 ASP A CA 1
ATOM 2437 C C . ASP A 1 303 ? -13.425 -13.720 -1.276 1.00 98.06 303 ASP A C 1
ATOM 2439 O O . ASP A 1 303 ? -14.327 -13.238 -0.588 1.00 98.06 303 ASP A O 1
ATOM 2443 N N . VAL A 1 304 ? -12.268 -13.066 -1.465 1.00 98.31 304 VAL A N 1
ATOM 2444 C CA . VAL A 1 304 ? -12.025 -11.700 -0.957 1.00 98.31 304 VAL A CA 1
ATOM 2445 C C . VAL A 1 304 ? -13.031 -10.720 -1.555 1.00 98.31 304 VAL A C 1
ATOM 2447 O O . VAL A 1 304 ? -13.643 -9.942 -0.821 1.00 98.31 304 VAL A O 1
ATOM 2450 N N . CYS A 1 305 ? -13.223 -10.760 -2.875 1.00 97.56 305 CYS A N 1
ATOM 2451 C CA . CYS A 1 305 ? -14.155 -9.882 -3.578 1.00 97.56 305 CYS A CA 1
ATOM 2452 C C . CYS A 1 305 ? -15.604 -10.114 -3.128 1.00 97.56 305 CYS A C 1
ATOM 2454 O O . CYS A 1 305 ? -16.353 -9.157 -2.905 1.00 97.56 305 CYS A O 1
ATOM 2456 N N . LEU A 1 306 ? -16.004 -11.378 -2.955 1.00 96.88 306 LEU A N 1
ATOM 2457 C CA . LEU A 1 306 ? -17.325 -11.736 -2.442 1.00 96.88 306 LEU A CA 1
ATOM 2458 C C . LEU A 1 306 ? -17.523 -11.236 -1.007 1.00 96.88 306 LEU A C 1
ATOM 2460 O O . LEU A 1 306 ? -18.514 -10.557 -0.729 1.00 96.88 306 LEU A O 1
ATOM 2464 N N . ALA A 1 307 ? -16.582 -11.530 -0.108 1.00 96.31 307 ALA A N 1
ATOM 2465 C CA . ALA A 1 307 ? -16.658 -11.117 1.289 1.00 96.31 307 ALA A CA 1
ATOM 2466 C C . ALA A 1 307 ? -16.647 -9.586 1.431 1.00 96.31 307 ALA A C 1
ATOM 2468 O O . ALA A 1 307 ? -17.423 -9.037 2.212 1.00 96.31 307 ALA A O 1
ATOM 2469 N N . GLY A 1 308 ? -15.846 -8.884 0.622 1.00 95.19 308 GLY A N 1
ATOM 2470 C CA . GLY A 1 308 ? -15.812 -7.423 0.576 1.00 95.19 308 GLY A CA 1
ATOM 2471 C C . GLY A 1 308 ? -17.154 -6.828 0.151 1.00 95.19 308 GLY A C 1
ATOM 2472 O O . GLY A 1 308 ? -17.663 -5.913 0.800 1.00 95.19 308 GLY A O 1
ATOM 2473 N N . ARG A 1 309 ? -17.789 -7.391 -0.884 1.00 95.19 309 ARG A N 1
ATOM 2474 C CA . ARG A 1 309 ? -19.129 -6.973 -1.324 1.00 95.19 309 ARG A CA 1
ATOM 2475 C C . ARG A 1 309 ? -20.178 -7.204 -0.236 1.00 95.19 309 ARG A C 1
ATOM 2477 O O . ARG A 1 309 ? -20.917 -6.278 0.093 1.00 95.19 309 ARG A O 1
ATOM 2484 N N . ARG A 1 310 ? -20.184 -8.394 0.375 1.00 93.94 310 ARG A N 1
ATOM 2485 C CA . ARG A 1 310 ? -21.095 -8.749 1.476 1.00 93.94 310 ARG A CA 1
ATOM 2486 C C . ARG A 1 310 ? -20.918 -7.854 2.695 1.00 93.94 310 ARG A C 1
ATOM 2488 O O . ARG A 1 310 ? -21.916 -7.422 3.263 1.00 93.94 310 ARG A O 1
ATOM 2495 N N . PHE A 1 311 ? -19.682 -7.507 3.052 1.00 91.75 311 PHE A N 1
ATOM 2496 C CA . PHE A 1 311 ? -19.410 -6.563 4.133 1.00 91.75 311 PHE A CA 1
ATOM 2497 C C . PHE A 1 311 ? -20.139 -5.232 3.903 1.00 91.75 311 PHE A C 1
ATOM 2499 O O . PHE A 1 311 ? -20.840 -4.752 4.790 1.00 91.75 311 PHE A O 1
ATOM 2506 N N . PHE A 1 312 ? -20.039 -4.656 2.701 1.00 87.75 312 PHE A N 1
ATOM 2507 C CA . PHE A 1 312 ? -20.721 -3.399 2.386 1.00 87.75 312 PHE A CA 1
ATOM 2508 C C . PHE A 1 312 ? -22.245 -3.537 2.290 1.00 87.75 312 PHE A C 1
ATOM 2510 O O . PHE A 1 312 ? -22.947 -2.673 2.808 1.00 87.75 312 PHE A O 1
ATOM 2517 N N . GLU A 1 313 ? -22.762 -4.627 1.718 1.00 89.62 313 GLU A N 1
ATOM 2518 C CA . GLU A 1 313 ? -24.207 -4.909 1.708 1.00 89.62 313 GLU A CA 1
ATOM 2519 C C . GLU A 1 313 ? -24.782 -4.962 3.131 1.00 89.62 313 GLU A C 1
ATOM 2521 O O . GLU A 1 313 ? -25.813 -4.349 3.406 1.00 89.62 313 GLU A O 1
ATOM 2526 N N . MET A 1 314 ? -24.092 -5.637 4.058 1.00 85.81 314 MET A N 1
ATOM 2527 C CA . MET A 1 314 ? -24.512 -5.703 5.461 1.00 85.81 314 MET A CA 1
ATOM 2528 C C . MET A 1 314 ? -24.415 -4.346 6.157 1.00 85.81 314 MET A C 1
ATOM 2530 O O . MET A 1 314 ? -25.254 -4.020 6.992 1.00 85.81 314 MET A O 1
ATOM 2534 N N . GLN A 1 315 ? -23.426 -3.526 5.804 1.00 78.81 315 GLN A N 1
ATOM 2535 C CA . GLN A 1 315 ? -23.287 -2.171 6.341 1.00 78.81 315 GLN A CA 1
ATOM 2536 C C . GLN A 1 315 ? -24.414 -1.248 5.859 1.00 78.81 315 GLN A C 1
ATOM 2538 O O . GLN A 1 315 ? -24.954 -0.474 6.652 1.00 78.81 315 GLN A O 1
ATOM 2543 N N . ASP A 1 316 ? -24.822 -1.347 4.596 1.00 81.31 316 ASP A N 1
ATOM 2544 C CA . ASP A 1 316 ? -25.955 -0.585 4.064 1.00 81.31 316 ASP A CA 1
ATOM 2545 C C . ASP A 1 316 ? -27.295 -1.093 4.614 1.00 81.31 316 ASP A C 1
ATOM 2547 O O . ASP A 1 316 ? -28.171 -0.294 4.969 1.00 81.31 316 ASP A O 1
ATOM 2551 N N . LEU A 1 317 ? -27.433 -2.406 4.810 1.00 81.06 317 LEU A N 1
ATOM 2552 C CA . LEU A 1 317 ? -28.576 -2.981 5.513 1.00 81.06 317 LEU A CA 1
ATOM 2553 C C . LEU A 1 317 ? -28.646 -2.467 6.962 1.00 81.06 317 LEU A C 1
ATOM 2555 O O . LEU A 1 317 ? -29.691 -1.973 7.378 1.00 81.06 317 LEU A O 1
ATOM 2559 N N . ALA A 1 318 ? -27.520 -2.443 7.681 1.00 72.94 318 ALA A N 1
ATOM 2560 C CA . ALA A 1 318 ? -27.425 -1.893 9.036 1.00 72.94 318 ALA A CA 1
ATOM 2561 C C . ALA A 1 318 ? -27.745 -0.395 9.112 1.00 72.94 318 ALA A C 1
ATOM 2563 O O . ALA A 1 318 ? -28.185 0.103 10.150 1.00 72.94 318 ALA A O 1
ATOM 2564 N N . ARG A 1 319 ? -27.512 0.360 8.035 1.00 69.56 319 ARG A N 1
ATOM 2565 C CA . ARG A 1 319 ? -27.908 1.773 7.957 1.00 69.56 319 ARG A CA 1
ATOM 2566 C C . ARG A 1 319 ? -29.399 1.941 7.691 1.00 69.56 319 ARG A C 1
ATOM 2568 O O . ARG A 1 319 ? -29.998 2.848 8.260 1.00 69.56 319 ARG A O 1
ATOM 2575 N N . SER A 1 320 ? -29.970 1.104 6.829 1.00 71.75 320 SER A N 1
ATOM 2576 C CA . SER A 1 320 ? -31.363 1.226 6.384 1.00 71.75 320 SER A CA 1
ATOM 2577 C C . SER A 1 320 ? -32.384 0.627 7.353 1.00 71.75 320 SER A C 1
ATOM 2579 O O . SER A 1 320 ? -33.487 1.158 7.447 1.00 71.75 320 SER A O 1
ATOM 2581 N N . LYS A 1 321 ? -32.020 -0.434 8.082 1.00 73.19 321 LYS A N 1
ATOM 2582 C CA . LYS A 1 321 ? -32.881 -1.133 9.048 1.00 73.19 321 LYS A CA 1
ATOM 2583 C C . LYS A 1 321 ? -32.160 -1.349 10.371 1.00 73.19 321 LYS A C 1
ATOM 2585 O O . LYS A 1 321 ? -31.763 -2.468 10.694 1.00 73.19 321 LYS A O 1
ATOM 2590 N N . PRO A 1 322 ? -31.911 -0.274 11.126 1.00 64.19 322 PRO A N 1
ATOM 2591 C CA . PRO A 1 322 ? -31.151 -0.367 12.354 1.00 64.19 322 PRO A CA 1
ATOM 2592 C C . PRO A 1 322 ? -31.732 -1.375 13.375 1.00 64.19 322 PRO A C 1
ATOM 2594 O O . PRO A 1 322 ? -30.993 -2.077 14.059 1.00 64.19 322 PRO A O 1
ATOM 2597 N N . GLU A 1 323 ? -33.047 -1.483 13.470 1.00 64.19 323 GLU A N 1
ATOM 2598 C CA . GLU A 1 323 ? -33.754 -2.397 14.368 1.00 64.19 323 GLU A CA 1
ATOM 2599 C C . GLU A 1 323 ? -33.419 -3.885 14.166 1.00 64.19 323 GLU A C 1
ATOM 2601 O O . GLU A 1 323 ? -33.532 -4.656 15.117 1.00 64.19 323 GLU A O 1
ATOM 2606 N N . ASP A 1 324 ? -32.948 -4.271 12.976 1.00 68.06 324 ASP A N 1
ATOM 2607 C CA . ASP A 1 324 ? -32.572 -5.652 12.649 1.00 68.06 324 ASP A CA 1
ATOM 2608 C C . ASP A 1 324 ? -31.175 -6.029 13.192 1.00 68.06 324 ASP A C 1
ATOM 2610 O O . ASP A 1 324 ? -30.743 -7.177 13.062 1.00 68.06 324 ASP A O 1
ATOM 2614 N N . PHE A 1 325 ? -30.452 -5.078 13.802 1.00 64.12 325 PHE A N 1
ATOM 2615 C CA . PHE A 1 325 ? -29.076 -5.246 14.270 1.00 64.12 325 PHE A CA 1
ATOM 2616 C C . PHE A 1 325 ? -28.953 -4.951 15.769 1.00 64.12 325 PHE A C 1
ATOM 2618 O O . PHE A 1 325 ? -29.362 -3.902 16.276 1.00 64.12 325 PHE A O 1
ATOM 2625 N N . LEU A 1 326 ? -28.273 -5.844 16.490 1.00 56.25 326 LEU A N 1
ATOM 2626 C CA . LEU A 1 326 ? -27.850 -5.618 17.874 1.00 56.25 326 LEU A CA 1
ATOM 2627 C C . LEU A 1 326 ? -26.675 -4.619 17.893 1.00 56.25 326 LEU A C 1
ATOM 2629 O O . LEU A 1 326 ? -25.507 -4.995 17.940 1.00 56.25 326 LEU A O 1
ATOM 2633 N N . PHE A 1 327 ? -26.968 -3.314 17.820 1.00 49.50 327 PHE A N 1
ATOM 2634 C CA . PHE A 1 327 ? -25.934 -2.271 17.666 1.00 49.50 327 PHE A CA 1
ATOM 2635 C C . PHE A 1 327 ? -24.907 -2.161 18.778 1.00 49.50 327 PHE A C 1
ATOM 2637 O O . PHE A 1 327 ? -23.860 -1.558 18.553 1.00 49.50 327 PHE A O 1
ATOM 2644 N N . ALA A 1 328 ? -25.180 -2.730 19.949 1.00 47.53 328 ALA A N 1
ATOM 2645 C CA . ALA A 1 328 ? -24.223 -2.741 21.044 1.00 47.53 328 ALA A CA 1
ATOM 2646 C C . ALA A 1 328 ? -22.944 -3.553 20.727 1.00 47.53 328 ALA A C 1
ATOM 2648 O O . ALA A 1 328 ? -22.002 -3.493 21.512 1.00 47.53 328 ALA A O 1
ATOM 2649 N N . GLU A 1 329 ? -22.888 -4.287 19.603 1.00 52.75 329 GLU A N 1
ATOM 2650 C CA . GLU A 1 329 ? -21.820 -5.264 19.326 1.00 52.75 329 GLU A CA 1
ATOM 2651 C C . GLU A 1 329 ? -21.111 -5.121 17.973 1.00 52.75 329 GLU A C 1
ATOM 2653 O O . GLU A 1 329 ? -20.186 -5.878 17.702 1.00 52.75 329 GLU A O 1
ATOM 2658 N N . ASN A 1 330 ? -21.483 -4.159 17.123 1.00 54.91 330 ASN A N 1
ATOM 2659 C CA . ASN A 1 330 ? -20.772 -3.955 15.856 1.00 54.91 330 ASN A CA 1
ATOM 2660 C C . ASN A 1 330 ? -19.492 -3.141 16.091 1.00 54.91 330 ASN A C 1
ATOM 2662 O O . ASN A 1 330 ? -19.538 -1.919 16.259 1.00 54.91 330 ASN A O 1
ATOM 2666 N N . GLN A 1 331 ? -18.355 -3.832 16.095 1.00 62.34 331 GLN A N 1
ATOM 2667 C CA . GLN A 1 331 ? -17.038 -3.242 16.341 1.00 62.34 331 GLN A CA 1
ATOM 2668 C C . GLN A 1 331 ? -16.349 -2.791 15.036 1.00 62.34 331 GLN A C 1
ATOM 2670 O O . GLN A 1 331 ? -15.322 -2.111 15.079 1.00 62.34 331 GLN A O 1
ATOM 2675 N N . THR A 1 332 ? -16.897 -3.140 13.862 1.00 62.81 332 THR A N 1
ATOM 2676 C CA . THR A 1 332 ? -16.223 -2.971 12.559 1.00 62.81 332 THR A CA 1
ATOM 2677 C C . THR A 1 332 ? -16.634 -1.735 11.761 1.00 62.81 332 THR A C 1
ATOM 2679 O O . THR A 1 332 ? -16.078 -1.495 10.687 1.00 62.81 332 THR A O 1
ATOM 2682 N N . PHE A 1 333 ? -17.515 -0.878 12.293 1.00 57.84 333 PHE A N 1
ATOM 2683 C CA . PHE A 1 333 ? -17.975 0.361 11.637 1.00 57.84 333 PHE A CA 1
ATOM 2684 C C . PHE A 1 333 ? -16.862 1.325 11.172 1.00 57.84 333 PHE A C 1
ATOM 2686 O O . PHE A 1 333 ? -17.143 2.242 10.406 1.00 57.84 333 PHE A O 1
ATOM 2693 N N . ASN A 1 334 ? -15.605 1.149 11.585 1.00 64.31 334 ASN A N 1
ATOM 2694 C CA . ASN A 1 334 ? -14.484 1.988 11.148 1.00 64.31 334 ASN A CA 1
ATOM 2695 C C . ASN A 1 334 ? -13.440 1.280 10.268 1.00 64.31 334 ASN A C 1
ATOM 2697 O O . ASN A 1 334 ? -12.434 1.899 9.936 1.00 64.31 334 ASN A O 1
ATOM 2701 N N . GLN A 1 335 ? -13.674 0.036 9.838 1.00 76.94 335 GLN A N 1
ATOM 2702 C CA . GLN A 1 335 ? -12.698 -0.739 9.052 1.00 76.94 335 GLN A CA 1
ATOM 2703 C C . GLN A 1 335 ? -12.938 -0.691 7.529 1.00 76.94 335 GLN A C 1
ATOM 2705 O O . GLN A 1 335 ? -12.325 -1.448 6.778 1.00 76.94 335 GLN A O 1
ATOM 2710 N N . PHE A 1 336 ? -13.797 0.217 7.039 1.00 85.25 336 PHE A N 1
ATOM 2711 C CA . PHE A 1 336 ? -14.094 0.345 5.601 1.00 85.25 336 PHE A CA 1
ATOM 2712 C C . PHE A 1 336 ? -12.846 0.511 4.723 1.00 85.25 336 PHE A C 1
ATOM 2714 O O . PHE A 1 336 ? -12.757 -0.195 3.715 1.00 85.25 336 PHE A O 1
ATOM 2721 N N . PRO A 1 337 ? -11.870 1.376 5.077 1.00 91.06 337 PRO A N 1
ATOM 2722 C CA . PRO A 1 337 ? -10.684 1.546 4.247 1.00 91.06 337 PRO A CA 1
ATOM 2723 C C . PRO A 1 337 ? -9.872 0.253 4.092 1.00 91.06 337 PRO A C 1
ATOM 2725 O O . PRO A 1 337 ? -9.368 -0.028 3.008 1.00 91.06 337 PRO A O 1
ATOM 2728 N N . GLN A 1 338 ? -9.781 -0.562 5.150 1.00 91.31 338 GLN A N 1
ATOM 2729 C CA . GLN A 1 338 ? -9.049 -1.834 5.125 1.00 91.31 338 GLN A CA 1
ATOM 2730 C C . GLN A 1 338 ? -9.701 -2.835 4.172 1.00 91.31 338 GLN A C 1
ATOM 2732 O O . GLN A 1 338 ? -9.016 -3.430 3.341 1.00 91.31 338 GLN A O 1
ATOM 2737 N N . VAL A 1 339 ? -11.029 -2.971 4.237 1.00 93.81 339 VAL A N 1
ATOM 2738 C CA . VAL A 1 339 ? -11.770 -3.865 3.337 1.00 93.81 339 VAL A CA 1
ATOM 2739 C C . VAL A 1 339 ? -11.621 -3.423 1.883 1.00 93.81 339 VAL A C 1
ATOM 2741 O O . VAL A 1 339 ? -11.331 -4.251 1.025 1.00 93.81 339 VAL A O 1
ATOM 2744 N N . LEU A 1 340 ? -11.767 -2.125 1.595 1.00 95.81 340 LEU A N 1
ATOM 2745 C CA . LEU A 1 340 ? -11.620 -1.598 0.233 1.00 95.81 340 LEU A CA 1
ATOM 2746 C C . LEU A 1 340 ? -10.197 -1.776 -0.305 1.00 95.81 340 LEU A C 1
ATOM 2748 O O . LEU A 1 340 ? -10.030 -2.093 -1.480 1.00 95.81 340 LEU A O 1
ATOM 2752 N N . HIS A 1 341 ? -9.176 -1.618 0.540 1.00 95.62 341 HIS A N 1
ATOM 2753 C CA . HIS A 1 341 ? -7.786 -1.875 0.171 1.00 95.62 341 HIS A CA 1
ATOM 2754 C C . HIS A 1 341 ? -7.578 -3.334 -0.243 1.00 95.62 341 HIS A C 1
ATOM 2756 O O . HIS A 1 341 ? -7.118 -3.590 -1.358 1.00 95.62 341 HIS A O 1
ATOM 2762 N N . LEU A 1 342 ? -7.938 -4.290 0.616 1.00 96.75 342 LEU A N 1
ATOM 2763 C CA . LEU A 1 342 ? -7.748 -5.712 0.316 1.00 96.75 342 LEU A CA 1
ATOM 2764 C C . LEU A 1 342 ? -8.594 -6.164 -0.879 1.00 96.75 342 LEU A C 1
ATOM 2766 O O . LEU A 1 342 ? -8.115 -6.931 -1.713 1.00 96.75 342 LEU A O 1
ATOM 2770 N N . TRP A 1 343 ? -9.813 -5.640 -1.009 1.00 97.31 343 TRP A N 1
ATOM 2771 C CA . TRP A 1 343 ? -10.675 -5.911 -2.156 1.00 97.31 343 TRP A CA 1
ATOM 2772 C C . TRP A 1 343 ? -10.080 -5.352 -3.456 1.00 97.31 343 TRP A C 1
ATOM 2774 O O . TRP A 1 343 ? -9.987 -6.081 -4.439 1.00 97.31 343 TRP A O 1
ATOM 2784 N N . THR A 1 344 ? -9.571 -4.118 -3.460 1.00 97.44 344 THR A N 1
ATOM 2785 C CA . THR A 1 344 ? -8.896 -3.556 -4.643 1.00 97.44 344 THR A CA 1
ATOM 2786 C C . THR A 1 344 ? -7.710 -4.423 -5.073 1.00 97.44 344 THR A C 1
ATOM 2788 O O . THR A 1 344 ? -7.547 -4.707 -6.258 1.00 97.44 344 THR A O 1
ATOM 2791 N N . LEU A 1 345 ? -6.891 -4.881 -4.117 1.00 96.00 345 LEU A N 1
ATOM 2792 C CA . LEU A 1 345 ? -5.781 -5.787 -4.419 1.00 96.00 345 LEU A CA 1
ATOM 2793 C C . LEU A 1 345 ? -6.271 -7.124 -4.984 1.00 96.00 345 LEU A C 1
ATOM 2795 O O . LEU A 1 345 ? -5.636 -7.656 -5.891 1.00 96.00 345 LEU A O 1
ATOM 2799 N N . ALA A 1 346 ? -7.378 -7.670 -4.484 1.00 96.94 346 ALA A N 1
ATOM 2800 C CA . ALA A 1 346 ? -7.944 -8.907 -5.010 1.00 96.94 346 ALA A CA 1
ATOM 2801 C C . ALA A 1 346 ? -8.448 -8.756 -6.456 1.00 96.94 346 ALA A C 1
ATOM 2803 O O . ALA A 1 346 ? -8.127 -9.605 -7.283 1.00 96.94 346 ALA A O 1
ATOM 2804 N N . GLU A 1 347 ? -9.147 -7.665 -6.793 1.00 96.62 347 GLU A N 1
ATOM 2805 C CA . GLU A 1 347 ? -9.557 -7.381 -8.183 1.00 96.62 347 GLU A CA 1
ATOM 2806 C C . GLU A 1 347 ? -8.335 -7.225 -9.105 1.00 96.62 347 GLU A C 1
ATOM 2808 O O . GLU A 1 347 ? -8.287 -7.815 -10.186 1.00 96.62 347 GLU A O 1
ATOM 2813 N N . ALA A 1 348 ? -7.292 -6.526 -8.638 1.00 94.25 348 ALA A N 1
ATOM 2814 C CA . ALA A 1 348 ? -6.037 -6.390 -9.376 1.00 94.25 348 ALA A CA 1
ATOM 2815 C C . ALA A 1 348 ? -5.364 -7.752 -9.640 1.00 94.25 348 ALA A C 1
ATOM 2817 O O . ALA A 1 348 ? -4.914 -8.015 -10.752 1.00 94.25 348 ALA A O 1
ATOM 2818 N N . ASN A 1 349 ? -5.335 -8.651 -8.648 1.00 93.75 349 ASN A N 1
ATOM 2819 C CA . ASN A 1 349 ? -4.758 -9.995 -8.801 1.00 93.75 349 ASN A CA 1
ATOM 2820 C C . ASN A 1 349 ? -5.612 -10.931 -9.674 1.00 93.75 349 ASN A C 1
ATOM 2822 O O . ASN A 1 349 ? -5.080 -11.885 -10.240 1.00 93.75 349 ASN A O 1
ATOM 2826 N N . ARG A 1 350 ? -6.917 -10.666 -9.810 1.00 93.62 350 ARG A N 1
ATOM 2827 C CA . ARG A 1 350 ? -7.803 -11.357 -10.766 1.00 93.62 350 ARG A CA 1
ATOM 2828 C C . ARG A 1 350 ? -7.613 -10.867 -12.205 1.00 93.62 350 ARG A C 1
ATOM 2830 O O . ARG A 1 350 ? -8.090 -11.521 -13.128 1.00 93.62 350 ARG A O 1
ATOM 2837 N N . GLY A 1 351 ? -6.917 -9.745 -12.400 1.00 91.94 351 GLY A N 1
ATOM 2838 C CA . GLY A 1 351 ? -6.752 -9.095 -13.699 1.00 91.94 351 GLY A CA 1
ATOM 2839 C C . GLY A 1 351 ? -7.954 -8.244 -14.124 1.00 91.94 351 GLY A C 1
ATOM 2840 O O . GLY A 1 351 ? -8.029 -7.853 -15.287 1.00 91.94 351 GLY A O 1
ATOM 2841 N N . ASP A 1 352 ? -8.885 -7.941 -13.211 1.00 94.75 352 ASP A N 1
ATOM 2842 C CA . ASP A 1 352 ? -1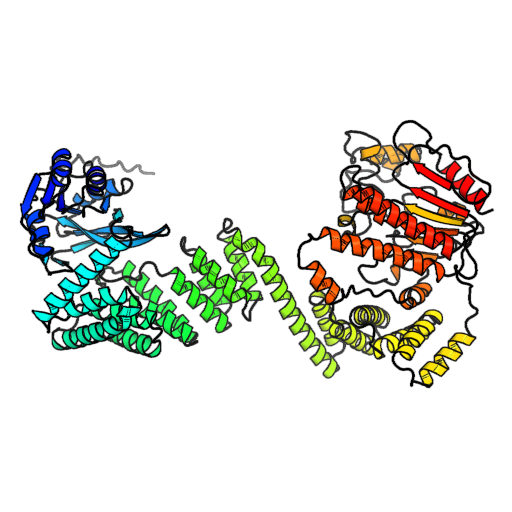0.020 -7.050 -13.478 1.00 94.75 352 ASP A CA 1
ATOM 2843 C C . ASP A 1 352 ? -9.660 -5.609 -13.084 1.00 94.75 352 ASP A C 1
ATOM 2845 O O . ASP A 1 352 ? -9.985 -5.111 -12.002 1.00 94.75 352 ASP A O 1
ATOM 2849 N N . ALA A 1 353 ? -8.933 -4.936 -13.979 1.00 93.69 353 ALA A N 1
ATOM 2850 C CA . ALA A 1 353 ? -8.495 -3.557 -13.774 1.00 93.69 353 ALA A CA 1
ATOM 2851 C C . ALA A 1 353 ? -9.677 -2.591 -13.569 1.00 93.69 353 ALA A C 1
ATOM 2853 O O . ALA A 1 353 ? -9.599 -1.691 -12.734 1.00 93.69 353 ALA A O 1
ATOM 2854 N N . ALA A 1 354 ? -10.789 -2.795 -14.282 1.00 95.88 354 ALA A N 1
ATOM 2855 C CA . ALA A 1 354 ? -11.961 -1.930 -14.184 1.00 95.88 354 ALA A CA 1
ATOM 2856 C C . ALA A 1 354 ? -12.624 -2.035 -12.803 1.00 95.88 354 ALA A C 1
ATOM 2858 O O . ALA A 1 354 ? -12.916 -1.009 -12.183 1.00 95.88 354 ALA A O 1
ATOM 2859 N N . ALA A 1 355 ? -12.804 -3.256 -12.288 1.00 96.06 355 ALA A N 1
ATOM 2860 C CA . ALA A 1 355 ? -13.321 -3.467 -10.939 1.00 96.06 355 ALA A CA 1
ATOM 2861 C C . ALA A 1 355 ? -12.359 -2.936 -9.865 1.00 96.06 355 ALA A C 1
ATOM 2863 O O . ALA A 1 355 ? -12.801 -2.313 -8.899 1.00 96.06 355 ALA A O 1
ATOM 2864 N N . ALA A 1 356 ? -11.045 -3.114 -10.047 1.00 96.69 356 ALA A N 1
ATOM 2865 C CA . ALA A 1 356 ? -10.046 -2.566 -9.131 1.00 96.69 356 ALA A CA 1
ATOM 2866 C C . ALA A 1 356 ? -10.134 -1.032 -9.044 1.00 96.69 356 ALA A C 1
ATOM 2868 O O . ALA A 1 356 ? -10.129 -0.477 -7.946 1.00 96.69 356 ALA A O 1
ATOM 2869 N N . ILE A 1 357 ? -10.271 -0.345 -10.182 1.00 96.69 357 ILE A N 1
ATOM 2870 C CA . ILE A 1 357 ? -10.416 1.117 -10.247 1.00 96.69 357 ILE A CA 1
ATOM 2871 C C . ILE A 1 357 ? -11.698 1.587 -9.547 1.00 96.69 357 ILE A C 1
ATOM 2873 O O . ILE A 1 357 ? -11.652 2.563 -8.797 1.00 96.69 357 ILE A O 1
ATOM 2877 N N . ASP A 1 358 ? -12.822 0.893 -9.742 1.00 96.69 358 ASP A N 1
ATOM 2878 C CA . ASP A 1 358 ? -14.095 1.227 -9.087 1.00 96.69 358 ASP A CA 1
ATOM 2879 C C . ASP A 1 358 ? -14.000 1.124 -7.554 1.00 96.69 358 ASP A C 1
ATOM 2881 O O . ASP A 1 358 ? -14.299 2.079 -6.826 1.00 96.69 358 ASP A O 1
ATOM 2885 N N . VAL A 1 359 ? -13.497 -0.007 -7.047 1.00 96.62 359 VAL A N 1
ATOM 2886 C CA . VAL A 1 359 ? -13.327 -0.228 -5.602 1.00 96.62 359 VAL A CA 1
ATOM 2887 C C . VAL A 1 359 ? -12.324 0.766 -5.013 1.00 96.62 359 VAL A C 1
ATOM 2889 O O . VAL A 1 359 ? -12.564 1.332 -3.941 1.00 96.62 359 VAL A O 1
ATOM 2892 N N . PHE A 1 360 ? -11.236 1.049 -5.729 1.00 97.25 360 PHE A N 1
ATOM 2893 C CA . PHE A 1 360 ? -10.253 2.044 -5.318 1.00 97.25 360 PHE A CA 1
ATOM 2894 C C . PHE A 1 360 ? -10.839 3.459 -5.268 1.00 97.25 360 PHE A C 1
ATOM 2896 O O . PHE A 1 360 ? -10.553 4.210 -4.336 1.00 97.25 360 PHE A O 1
ATOM 2903 N N . GLY A 1 361 ? -11.709 3.824 -6.212 1.00 96.56 361 GLY A N 1
ATOM 2904 C CA . GLY A 1 361 ? -12.409 5.108 -6.195 1.00 96.56 361 GLY A CA 1
ATOM 2905 C C . GLY A 1 361 ? -13.202 5.319 -4.904 1.00 96.56 361 GLY A C 1
ATOM 2906 O O . GLY A 1 361 ? -13.164 6.402 -4.315 1.00 96.56 361 GLY A O 1
ATOM 2907 N N . ARG A 1 362 ? -13.836 4.256 -4.393 1.00 94.69 362 ARG A N 1
ATOM 2908 C CA . ARG A 1 362 ? -14.531 4.276 -3.094 1.00 94.69 362 ARG A CA 1
ATOM 2909 C C . ARG A 1 362 ? -13.563 4.466 -1.925 1.00 94.69 362 ARG A C 1
ATOM 2911 O O . ARG A 1 362 ? -13.899 5.177 -0.982 1.00 94.69 362 ARG A O 1
ATOM 2918 N N . LEU A 1 363 ? -12.368 3.870 -1.987 1.00 95.25 363 LEU A N 1
ATOM 2919 C CA . LEU A 1 363 ? -11.330 4.045 -0.964 1.00 95.25 363 LEU A CA 1
ATOM 2920 C C . LEU A 1 363 ? -10.827 5.492 -0.917 1.00 95.25 363 LEU A C 1
ATOM 2922 O O . LEU A 1 363 ? -10.718 6.074 0.159 1.00 95.25 363 LEU A O 1
ATOM 2926 N N . VAL A 1 364 ? -10.558 6.083 -2.080 1.00 95.50 364 VAL A N 1
ATOM 2927 C CA . VAL A 1 364 ? -10.087 7.470 -2.202 1.00 95.50 364 VAL A CA 1
ATOM 2928 C C . VAL A 1 364 ? -11.155 8.474 -1.747 1.00 95.50 364 VAL A C 1
ATOM 2930 O O . VAL A 1 364 ? -10.830 9.518 -1.171 1.00 95.50 364 VAL A O 1
ATOM 2933 N N . ALA A 1 365 ? -12.433 8.158 -1.969 1.00 91.69 365 ALA A N 1
ATOM 2934 C CA . ALA A 1 365 ? -13.556 8.977 -1.527 1.00 91.69 365 ALA A CA 1
ATOM 2935 C C . ALA A 1 365 ? -13.743 8.999 0.005 1.00 91.69 365 ALA A C 1
ATOM 2937 O O . ALA A 1 365 ? -14.282 9.979 0.521 1.00 91.69 365 ALA A O 1
ATOM 2938 N N . ASP A 1 366 ? -13.267 7.992 0.749 1.00 85.50 366 ASP A N 1
ATOM 2939 C CA . ASP A 1 366 ? -13.307 7.989 2.221 1.00 85.50 366 ASP A CA 1
ATOM 2940 C C . ASP A 1 366 ? -12.215 8.914 2.792 1.00 85.50 366 ASP A C 1
ATOM 2942 O O . ASP A 1 366 ? -11.040 8.820 2.436 1.00 85.50 366 ASP A O 1
ATOM 2946 N N . GLU A 1 367 ? -12.587 9.820 3.701 1.00 79.00 367 GLU A N 1
ATOM 2947 C CA . GLU A 1 367 ? -11.658 10.774 4.333 1.00 79.00 367 GLU A CA 1
ATOM 2948 C C . GLU A 1 367 ? -10.558 10.086 5.157 1.00 79.00 367 GLU A C 1
ATOM 2950 O O . GLU A 1 367 ? -9.479 10.639 5.351 1.00 79.00 367 GLU A O 1
ATOM 2955 N N . ARG A 1 368 ? -10.800 8.853 5.611 1.00 82.44 368 ARG A N 1
ATOM 2956 C CA . ARG A 1 368 ? -9.848 8.037 6.378 1.00 82.44 368 ARG A CA 1
ATOM 2957 C C . ARG A 1 368 ? -9.053 7.087 5.479 1.00 82.44 368 ARG A C 1
ATOM 2959 O O . ARG A 1 368 ? -8.299 6.263 5.988 1.00 82.44 368 ARG A O 1
ATOM 2966 N N . GLY A 1 369 ? -9.242 7.164 4.159 1.00 87.81 369 GLY A N 1
ATOM 2967 C CA . GLY A 1 369 ? -8.657 6.248 3.182 1.00 87.81 369 GLY A CA 1
ATOM 2968 C C . GLY A 1 369 ? -7.153 6.418 2.961 1.00 87.81 369 GLY A C 1
ATOM 2969 O O . GLY A 1 369 ? -6.499 5.469 2.536 1.00 87.81 369 GLY A O 1
ATOM 2970 N N . GLU A 1 370 ? -6.575 7.586 3.275 1.00 92.31 370 GLU A N 1
ATOM 2971 C CA . GLU A 1 370 ? -5.181 7.911 2.924 1.00 92.31 370 GLU A CA 1
ATOM 2972 C C . GLU A 1 370 ? -4.142 6.869 3.394 1.00 92.31 370 GLU A C 1
ATOM 2974 O O . GLU A 1 370 ? -3.313 6.456 2.572 1.00 92.31 370 GLU A O 1
ATOM 2979 N N . PRO A 1 371 ? -4.152 6.389 4.658 1.00 91.56 371 PRO A N 1
ATOM 2980 C CA . PRO A 1 371 ? -3.162 5.416 5.120 1.00 91.56 371 PRO A CA 1
ATOM 2981 C C . PRO A 1 371 ? -3.220 4.099 4.338 1.00 91.56 371 PRO A C 1
ATOM 2983 O O . PRO A 1 371 ? -2.179 3.511 4.033 1.00 91.56 371 PRO A O 1
ATOM 2986 N N . GLU A 1 372 ? -4.425 3.654 3.979 1.00 93.06 372 GLU A N 1
ATOM 2987 C CA . GLU A 1 372 ? -4.630 2.434 3.201 1.00 93.06 372 GLU A CA 1
ATOM 2988 C C . GLU A 1 372 ? -4.285 2.625 1.729 1.00 93.06 372 GLU A C 1
ATOM 2990 O O . GLU A 1 372 ? -3.587 1.784 1.168 1.00 93.06 372 GLU A O 1
ATOM 2995 N N . CYS A 1 373 ? -4.664 3.755 1.122 1.00 94.69 373 CYS A N 1
ATOM 2996 C CA . CYS A 1 373 ? -4.218 4.130 -0.222 1.00 94.69 373 CYS A CA 1
ATOM 2997 C C . CYS A 1 373 ? -2.693 4.093 -0.321 1.00 94.69 373 CYS A C 1
ATOM 2999 O O . CYS A 1 373 ? -2.133 3.547 -1.271 1.00 94.69 373 CYS A O 1
ATOM 3001 N N . ARG A 1 374 ? -2.000 4.632 0.688 1.00 93.44 374 ARG A N 1
ATOM 3002 C CA . ARG A 1 374 ? -0.537 4.638 0.733 1.00 93.44 374 ARG A CA 1
ATOM 3003 C C . ARG A 1 374 ? 0.048 3.229 0.812 1.00 93.44 374 ARG A C 1
ATOM 3005 O O . ARG A 1 374 ? 1.062 2.969 0.164 1.00 93.44 374 ARG A O 1
ATOM 3012 N N . ARG A 1 375 ? -0.553 2.326 1.593 1.00 92.25 375 ARG A N 1
ATOM 3013 C CA . ARG A 1 375 ? -0.146 0.910 1.641 1.00 92.25 375 ARG A CA 1
ATOM 3014 C C . ARG A 1 375 ? -0.381 0.219 0.300 1.00 92.25 375 ARG A C 1
ATOM 3016 O O . ARG A 1 375 ? 0.547 -0.386 -0.229 1.00 92.25 375 ARG A O 1
ATOM 3023 N N . LEU A 1 376 ? -1.575 0.377 -0.260 1.00 94.50 376 LEU A N 1
ATOM 3024 C CA . LEU A 1 376 ? -1.992 -0.225 -1.520 1.00 94.50 376 LEU A CA 1
ATOM 3025 C C . LEU A 1 376 ? -1.071 0.174 -2.674 1.00 94.50 376 LEU A C 1
ATOM 3027 O O . LEU A 1 376 ? -0.533 -0.696 -3.356 1.00 94.50 376 LEU A O 1
ATOM 3031 N N . VAL A 1 377 ? -0.835 1.478 -2.863 1.00 91.31 377 VAL A N 1
ATOM 3032 C CA . VAL A 1 377 ? 0.021 1.987 -3.948 1.00 91.31 377 VAL A CA 1
ATOM 3033 C C . VAL A 1 377 ? 1.445 1.451 -3.807 1.00 91.31 377 VAL A C 1
ATOM 3035 O O . VAL A 1 377 ? 2.046 1.042 -4.796 1.00 91.31 377 VAL A O 1
ATOM 3038 N N . LYS A 1 378 ? 1.986 1.379 -2.582 1.00 89.19 378 LYS A N 1
ATOM 3039 C CA . LYS A 1 378 ? 3.308 0.777 -2.342 1.00 89.19 378 LYS A CA 1
ATOM 3040 C C . LYS A 1 378 ? 3.358 -0.703 -2.721 1.00 89.19 378 LYS A C 1
ATOM 3042 O O . LYS A 1 378 ? 4.341 -1.120 -3.326 1.00 89.19 378 LYS A O 1
ATOM 3047 N N . THR A 1 379 ? 2.324 -1.474 -2.391 1.00 90.50 379 THR A N 1
ATOM 3048 C CA . THR A 1 379 ? 2.235 -2.891 -2.766 1.00 90.50 379 THR A CA 1
ATOM 3049 C C . THR A 1 379 ? 2.165 -3.054 -4.286 1.00 90.50 379 THR A C 1
ATOM 3051 O O . THR A 1 379 ? 2.940 -3.822 -4.857 1.00 90.50 379 THR A O 1
ATOM 3054 N N . LEU A 1 380 ? 1.304 -2.287 -4.962 1.00 89.00 380 LEU A N 1
ATOM 3055 C CA . LEU A 1 380 ? 1.131 -2.364 -6.416 1.00 89.00 380 LEU A CA 1
ATOM 3056 C C . LEU A 1 380 ? 2.354 -1.877 -7.202 1.00 89.00 380 LEU A C 1
ATOM 3058 O O . LEU A 1 380 ? 2.684 -2.460 -8.229 1.00 89.00 380 LEU A O 1
ATOM 3062 N N . LEU A 1 381 ? 3.117 -0.913 -6.674 1.00 82.50 381 LEU A N 1
ATOM 3063 C CA . LEU A 1 381 ? 4.408 -0.515 -7.249 1.00 82.50 381 LEU A CA 1
ATOM 3064 C C . LEU A 1 381 ? 5.402 -1.678 -7.354 1.00 82.50 381 LEU A C 1
ATOM 3066 O O . LEU A 1 381 ? 6.321 -1.616 -8.171 1.00 82.50 381 LEU A O 1
ATOM 3070 N N . THR A 1 382 ? 5.274 -2.704 -6.514 1.00 82.12 382 THR A N 1
ATOM 3071 C CA . THR A 1 382 ? 6.078 -3.938 -6.581 1.00 82.12 382 THR A CA 1
ATOM 3072 C C . THR A 1 382 ? 5.362 -5.098 -7.271 1.00 82.12 382 THR A C 1
ATOM 3074 O O . THR A 1 382 ? 5.950 -6.167 -7.391 1.00 82.12 382 THR A O 1
ATOM 3077 N N . GLY A 1 383 ? 4.116 -4.894 -7.697 1.00 80.12 383 GLY A N 1
ATOM 3078 C CA . GLY A 1 383 ? 3.285 -5.906 -8.333 1.00 80.12 383 GLY A CA 1
ATOM 3079 C C . GLY A 1 383 ? 3.519 -6.035 -9.836 1.00 80.12 383 GLY A C 1
ATOM 3080 O O . GLY A 1 383 ? 4.314 -5.312 -10.441 1.00 80.12 383 GLY A O 1
ATOM 3081 N N . ASP A 1 384 ? 2.777 -6.965 -10.436 1.00 80.44 384 ASP A N 1
ATOM 3082 C CA . ASP A 1 384 ? 2.940 -7.335 -11.840 1.00 80.44 384 ASP A CA 1
ATOM 3083 C C . ASP A 1 384 ? 2.217 -6.393 -12.811 1.00 80.44 384 ASP A C 1
ATOM 3085 O O . ASP A 1 384 ? 2.514 -6.436 -14.003 1.00 80.44 384 ASP A O 1
ATOM 3089 N N . ASP A 1 385 ? 1.308 -5.524 -12.347 1.00 86.50 385 ASP A N 1
ATOM 3090 C CA . ASP A 1 385 ? 0.573 -4.565 -13.187 1.00 86.50 385 ASP A CA 1
ATOM 3091 C C . ASP A 1 385 ? 0.939 -3.092 -12.893 1.00 86.50 385 ASP A C 1
ATOM 3093 O O . ASP A 1 385 ? 0.246 -2.372 -12.160 1.00 86.50 385 ASP A O 1
ATOM 3097 N N . PRO A 1 386 ? 2.054 -2.607 -13.465 1.00 86.75 386 PRO A N 1
ATOM 3098 C CA . PRO A 1 386 ? 2.463 -1.218 -13.311 1.00 86.75 386 PRO A CA 1
ATOM 3099 C C . PRO A 1 386 ? 1.528 -0.236 -14.033 1.00 86.75 386 PRO A C 1
ATOM 3101 O O . PRO A 1 386 ? 1.466 0.921 -13.624 1.00 86.75 386 PRO A O 1
ATOM 3104 N N . GLN A 1 387 ? 0.780 -0.668 -15.057 1.00 90.06 387 GLN A N 1
ATOM 3105 C CA . GLN A 1 387 ? -0.142 0.207 -15.786 1.00 90.06 387 GLN A CA 1
ATOM 3106 C C . GLN A 1 387 ? -1.361 0.540 -14.924 1.00 90.06 387 GLN A C 1
ATOM 3108 O O . GLN A 1 387 ? -1.674 1.717 -14.735 1.00 90.06 387 GLN A O 1
ATOM 3113 N N . LEU A 1 388 ? -1.967 -0.475 -14.301 1.00 93.56 388 LEU A N 1
ATOM 3114 C CA . LEU A 1 388 ? -3.011 -0.267 -13.300 1.00 93.56 388 LEU A CA 1
ATOM 3115 C C . LEU A 1 388 ? -2.516 0.661 -12.180 1.00 93.56 388 LEU A C 1
ATOM 3117 O O . LEU A 1 388 ? -3.212 1.586 -11.777 1.00 93.56 388 LEU A O 1
ATOM 3121 N N . THR A 1 389 ? -1.276 0.478 -11.716 1.00 93.38 389 THR A N 1
ATOM 3122 C CA . THR A 1 389 ? -0.688 1.336 -10.672 1.00 93.38 389 THR A CA 1
ATOM 3123 C C . THR A 1 389 ? -0.663 2.816 -11.075 1.00 93.38 389 THR A C 1
ATOM 3125 O O . THR A 1 389 ? -1.000 3.676 -10.259 1.00 93.38 389 THR A O 1
ATOM 3128 N N . VAL A 1 390 ? -0.300 3.128 -12.324 1.00 93.06 390 VAL A N 1
ATOM 3129 C CA . VAL A 1 390 ? -0.321 4.501 -12.859 1.00 93.06 390 VAL A CA 1
ATOM 3130 C C . VAL A 1 390 ? -1.743 5.065 -12.870 1.00 93.06 390 VAL A C 1
ATOM 3132 O O . VAL A 1 390 ? -1.957 6.204 -12.450 1.00 93.06 390 VAL A O 1
ATOM 3135 N N . GLU A 1 391 ? -2.724 4.277 -13.308 1.00 95.50 391 GLU A N 1
ATOM 3136 C CA . GLU A 1 391 ? -4.130 4.692 -13.365 1.00 95.50 391 GLU A CA 1
ATOM 3137 C C . GLU A 1 391 ? -4.696 5.002 -11.976 1.00 95.50 391 GLU A C 1
ATOM 3139 O O . GLU A 1 391 ? -5.297 6.062 -11.778 1.00 95.50 391 GLU A O 1
ATOM 3144 N N . LEU A 1 392 ? -4.421 4.147 -10.988 1.00 95.81 392 LEU A N 1
ATOM 3145 C CA . LEU A 1 392 ? -4.838 4.371 -9.604 1.00 95.81 392 LEU A CA 1
ATOM 3146 C C . LEU A 1 392 ? -4.168 5.616 -9.001 1.00 95.81 392 LEU A C 1
ATOM 3148 O O . LEU A 1 392 ? -4.836 6.412 -8.341 1.00 95.81 392 LEU A O 1
ATOM 3152 N N . ILE A 1 393 ? -2.873 5.842 -9.257 1.00 94.56 393 ILE A N 1
ATOM 3153 C CA . ILE A 1 393 ? -2.184 7.066 -8.811 1.00 94.56 393 ILE A CA 1
ATOM 3154 C C . ILE A 1 393 ? -2.842 8.309 -9.422 1.00 94.56 393 ILE A C 1
ATOM 3156 O O . ILE A 1 393 ? -3.127 9.261 -8.696 1.00 94.56 393 ILE A O 1
ATOM 3160 N N . ASN A 1 394 ? -3.124 8.303 -10.727 1.00 95.00 394 ASN A N 1
ATOM 3161 C CA . ASN A 1 394 ? -3.771 9.433 -11.396 1.00 95.00 394 ASN A CA 1
ATOM 3162 C C . ASN A 1 394 ? -5.179 9.698 -10.836 1.00 95.00 394 ASN A C 1
ATOM 3164 O O . ASN A 1 394 ? -5.520 10.855 -10.583 1.00 95.00 394 ASN A O 1
ATOM 3168 N N . LEU A 1 395 ? -5.966 8.646 -10.583 1.00 95.88 395 LEU A N 1
ATOM 3169 C CA . LEU A 1 395 ? -7.281 8.762 -9.948 1.00 95.88 395 LEU A CA 1
ATOM 3170 C C . LEU A 1 395 ? -7.167 9.401 -8.559 1.00 95.88 395 LEU A C 1
ATOM 3172 O O . LEU A 1 395 ? -7.892 10.349 -8.252 1.00 95.88 395 LEU A O 1
ATOM 3176 N N . ALA A 1 396 ? -6.232 8.924 -7.733 1.00 95.25 396 ALA A N 1
ATOM 3177 C CA . ALA A 1 396 ? -6.017 9.456 -6.392 1.00 95.25 396 ALA A CA 1
ATOM 3178 C C . ALA A 1 396 ? -5.565 10.923 -6.414 1.00 95.25 396 ALA A C 1
ATOM 3180 O O . ALA A 1 396 ? -6.098 11.729 -5.656 1.00 95.25 396 ALA A O 1
ATOM 3181 N N . MET A 1 397 ? -4.648 11.293 -7.313 1.00 94.31 397 MET A N 1
ATOM 3182 C CA . MET A 1 397 ? -4.199 12.681 -7.475 1.00 94.31 397 MET A CA 1
ATOM 3183 C C . MET A 1 397 ? -5.338 13.610 -7.913 1.00 94.31 397 MET A C 1
ATOM 3185 O O . MET A 1 397 ? -5.434 14.732 -7.419 1.00 94.31 397 MET A O 1
ATOM 3189 N N . ALA A 1 398 ? -6.216 13.149 -8.811 1.00 94.38 398 ALA A N 1
ATOM 3190 C CA . ALA A 1 398 ? -7.358 13.932 -9.278 1.00 94.38 398 ALA A CA 1
ATOM 3191 C C . ALA A 1 398 ? -8.402 14.154 -8.171 1.00 94.38 398 ALA A C 1
ATOM 3193 O O . ALA A 1 398 ? -8.911 15.261 -8.008 1.00 94.38 398 ALA A O 1
ATOM 3194 N N . ALA A 1 399 ? -8.708 13.115 -7.391 1.00 93.94 399 ALA A N 1
ATOM 3195 C CA . ALA A 1 399 ? -9.706 13.186 -6.326 1.00 93.94 399 ALA A CA 1
ATOM 3196 C C . ALA A 1 399 ? -9.177 13.834 -5.031 1.00 93.94 399 ALA A C 1
ATOM 3198 O O . ALA A 1 399 ? -9.949 14.430 -4.275 1.00 93.94 399 ALA A O 1
ATOM 3199 N N . ARG A 1 400 ? -7.869 13.732 -4.756 1.00 93.44 400 ARG A N 1
ATOM 3200 C CA . ARG A 1 400 ? -7.212 14.246 -3.542 1.00 93.44 400 ARG A CA 1
ATOM 3201 C C . ARG A 1 400 ? -5.928 15.022 -3.881 1.00 93.44 400 ARG A C 1
ATOM 3203 O O . ARG A 1 400 ? -4.829 14.548 -3.599 1.00 93.44 400 ARG A O 1
ATOM 3210 N N . PRO A 1 401 ? -6.038 16.260 -4.400 1.00 90.81 401 PRO A N 1
ATOM 3211 C CA . PRO A 1 401 ? -4.870 17.054 -4.801 1.00 90.81 401 PRO A CA 1
ATOM 3212 C C . PRO A 1 401 ? -3.884 17.391 -3.670 1.00 90.81 401 PRO A C 1
ATOM 3214 O O . PRO A 1 401 ? -2.753 17.756 -3.951 1.00 90.81 401 PRO A O 1
ATOM 3217 N N . HIS A 1 402 ? -4.302 17.280 -2.404 1.00 90.75 402 HIS A N 1
ATOM 3218 C CA . HIS A 1 402 ? -3.474 17.544 -1.220 1.00 90.75 402 HIS A CA 1
ATOM 3219 C C . HIS A 1 402 ? -2.622 16.336 -0.777 1.00 90.75 402 HIS A C 1
ATOM 3221 O O . HIS A 1 402 ? -1.890 16.424 0.206 1.00 90.75 402 HIS A O 1
ATOM 3227 N N . TRP A 1 403 ? -2.723 15.183 -1.451 1.00 91.75 403 TRP A N 1
ATOM 3228 C CA . TRP A 1 403 ? -1.905 13.999 -1.162 1.00 91.75 403 TRP A CA 1
ATOM 3229 C C . TRP A 1 403 ? -0.538 14.080 -1.859 1.00 91.75 403 TRP A C 1
ATOM 3231 O O . TRP A 1 403 ? -0.240 13.327 -2.789 1.00 91.75 403 TRP A O 1
ATOM 3241 N N . ASP A 1 404 ? 0.328 14.971 -1.371 1.00 88.00 404 ASP A N 1
ATOM 3242 C CA . ASP A 1 404 ? 1.629 15.298 -1.987 1.00 88.00 404 ASP A CA 1
ATOM 3243 C C . ASP A 1 404 ? 2.584 14.096 -2.127 1.00 88.00 404 ASP A C 1
ATOM 3245 O O . ASP A 1 404 ? 3.475 14.076 -2.978 1.00 88.00 404 ASP A O 1
ATOM 3249 N N . TRP A 1 405 ? 2.390 13.047 -1.321 1.00 89.38 405 TRP A N 1
ATOM 3250 C CA . TRP A 1 405 ? 3.204 11.828 -1.347 1.00 89.38 405 TRP A CA 1
ATOM 3251 C C . TRP A 1 405 ? 3.052 11.001 -2.636 1.00 89.38 405 TRP A C 1
ATOM 3253 O O . TRP A 1 405 ? 3.886 10.129 -2.887 1.00 89.38 405 TRP A O 1
ATOM 3263 N N . LEU A 1 406 ? 2.026 11.261 -3.457 1.00 88.44 406 LEU A N 1
ATOM 3264 C CA . LEU A 1 406 ? 1.821 10.605 -4.754 1.00 88.44 406 LEU A CA 1
ATOM 3265 C C . LEU A 1 406 ? 2.756 11.144 -5.846 1.00 88.44 406 LEU A C 1
ATOM 3267 O O . LEU A 1 406 ? 3.203 10.379 -6.704 1.00 88.44 406 LEU A O 1
ATOM 3271 N N . ALA A 1 407 ? 3.098 12.436 -5.796 1.00 84.25 407 ALA A N 1
ATOM 3272 C CA . ALA A 1 407 ? 3.922 13.102 -6.803 1.00 84.25 407 ALA A CA 1
ATOM 3273 C C . ALA A 1 407 ? 5.284 12.417 -7.056 1.00 84.25 407 ALA A C 1
ATOM 3275 O O . ALA A 1 407 ? 5.597 12.163 -8.220 1.00 84.25 407 ALA A O 1
ATOM 3276 N N . PRO A 1 408 ? 6.084 12.041 -6.034 1.00 84.44 408 PRO A N 1
ATOM 3277 C CA . PRO A 1 408 ? 7.349 11.338 -6.267 1.00 84.44 408 PRO A CA 1
ATOM 3278 C C . PRO A 1 408 ? 7.178 9.879 -6.727 1.00 84.44 408 PRO A C 1
ATOM 3280 O O . PRO A 1 408 ? 8.130 9.293 -7.236 1.00 84.44 408 PRO A O 1
ATOM 3283 N N . LEU A 1 409 ? 5.999 9.270 -6.549 1.00 82.94 409 LEU A N 1
ATOM 3284 C CA . LEU A 1 409 ? 5.747 7.869 -6.908 1.00 82.94 409 LEU A CA 1
ATOM 3285 C C . LEU A 1 409 ? 5.285 7.700 -8.357 1.00 82.94 409 LEU A C 1
ATOM 3287 O O . LEU A 1 409 ? 5.566 6.668 -8.966 1.00 82.94 409 LEU A O 1
ATOM 3291 N N . LYS A 1 410 ? 4.612 8.708 -8.921 1.00 84.19 410 LYS A N 1
ATOM 3292 C CA . LYS A 1 410 ? 4.102 8.666 -10.296 1.00 84.19 410 LYS A CA 1
ATOM 3293 C C . LYS A 1 410 ? 5.199 8.372 -11.339 1.00 84.19 410 LYS A C 1
ATOM 3295 O O . LYS A 1 410 ? 5.030 7.393 -12.066 1.00 84.19 410 LYS A O 1
ATOM 3300 N N . PRO A 1 411 ? 6.354 9.075 -11.368 1.00 79.25 411 PRO A N 1
ATOM 3301 C CA . PRO A 1 411 ? 7.408 8.781 -12.345 1.00 79.25 411 PRO A CA 1
ATOM 3302 C C . PRO A 1 411 ? 7.996 7.372 -12.189 1.00 79.25 411 PRO A C 1
ATOM 3304 O O . PRO A 1 411 ? 8.430 6.757 -13.161 1.00 79.25 411 PRO A O 1
ATOM 3307 N N . VAL A 1 412 ? 8.003 6.836 -10.962 1.00 79.38 412 VAL A N 1
ATOM 3308 C CA . VAL A 1 412 ? 8.471 5.471 -10.684 1.00 79.38 412 VAL A CA 1
ATOM 3309 C C . VAL A 1 412 ? 7.509 4.442 -11.281 1.00 79.38 412 VAL A C 1
ATOM 3311 O O . VAL A 1 412 ? 7.961 3.488 -11.913 1.00 79.38 412 VAL A O 1
ATOM 3314 N N . ALA A 1 413 ? 6.198 4.635 -11.107 1.00 79.81 413 ALA A N 1
ATOM 3315 C CA . ALA A 1 413 ? 5.178 3.769 -11.697 1.00 79.81 413 ALA A CA 1
ATOM 3316 C C . ALA A 1 413 ? 5.208 3.824 -13.233 1.00 79.81 413 ALA A C 1
ATOM 3318 O O . ALA A 1 413 ? 5.230 2.779 -13.880 1.00 79.81 413 ALA A O 1
ATOM 3319 N N . GLU A 1 414 ? 5.290 5.027 -13.810 1.00 83.06 414 GLU A N 1
ATOM 3320 C CA . GLU A 1 414 ? 5.355 5.241 -15.263 1.00 83.06 414 GLU A CA 1
ATOM 3321 C C . GLU A 1 414 ? 6.598 4.592 -15.881 1.00 83.06 414 GLU A C 1
ATOM 3323 O O . GLU A 1 414 ? 6.499 3.920 -16.906 1.00 83.06 414 GLU A O 1
ATOM 3328 N N . SER A 1 415 ? 7.757 4.719 -15.227 1.00 79.00 415 SER A N 1
ATOM 3329 C CA . SER A 1 415 ? 8.997 4.070 -15.664 1.00 79.00 415 SER A CA 1
ATOM 3330 C C . SER A 1 415 ? 8.870 2.542 -15.679 1.00 79.00 415 SER A C 1
ATOM 3332 O O . SER A 1 415 ? 9.213 1.899 -16.670 1.00 79.00 415 SER A O 1
ATOM 3334 N N . LYS A 1 416 ? 8.287 1.945 -14.629 1.00 81.06 416 LYS A N 1
ATOM 3335 C CA . LYS A 1 416 ? 8.032 0.494 -14.585 1.00 81.06 416 LYS A CA 1
ATOM 3336 C C . LYS A 1 416 ? 7.023 0.040 -15.640 1.00 81.06 416 LYS A C 1
ATOM 3338 O O . LYS A 1 416 ? 7.196 -1.031 -16.223 1.00 81.06 416 LYS A O 1
ATOM 3343 N N . ALA A 1 417 ? 5.980 0.832 -15.889 1.00 81.00 417 ALA A N 1
ATOM 3344 C CA . ALA A 1 417 ? 4.988 0.543 -16.922 1.00 81.00 417 ALA A CA 1
ATOM 3345 C C . ALA A 1 417 ? 5.626 0.563 -18.315 1.00 81.00 417 ALA A C 1
ATOM 3347 O O . ALA A 1 417 ? 5.462 -0.389 -19.081 1.00 81.00 417 ALA A O 1
ATOM 3348 N N . ALA A 1 418 ? 6.437 1.587 -18.596 1.00 79.44 418 ALA A N 1
ATOM 3349 C CA . ALA A 1 418 ? 7.219 1.688 -19.819 1.00 79.44 418 ALA A CA 1
ATOM 3350 C C . ALA A 1 418 ? 8.183 0.503 -19.978 1.00 79.44 418 ALA A C 1
ATOM 3352 O O . ALA A 1 418 ? 8.236 -0.097 -21.048 1.00 79.44 418 ALA A O 1
ATOM 3353 N N . GLU A 1 419 ? 8.897 0.105 -18.921 1.00 81.19 419 GLU A N 1
ATOM 3354 C CA . GLU A 1 419 ? 9.820 -1.033 -18.968 1.00 81.19 419 GLU A CA 1
ATOM 3355 C C . GLU A 1 419 ? 9.096 -2.354 -19.280 1.00 81.19 419 GLU A C 1
ATOM 3357 O O . GLU A 1 419 ? 9.535 -3.112 -20.151 1.00 81.19 419 GLU A O 1
ATOM 3362 N N . LYS A 1 420 ? 7.965 -2.631 -18.613 1.00 83.75 420 LYS A N 1
ATOM 3363 C CA . LYS A 1 420 ? 7.154 -3.833 -18.874 1.00 83.75 420 LYS A CA 1
ATOM 3364 C C . LYS A 1 420 ? 6.651 -3.856 -20.320 1.00 83.75 420 LYS A C 1
ATOM 3366 O O . LYS A 1 420 ? 6.773 -4.883 -20.988 1.00 83.75 420 LYS A O 1
ATOM 3371 N N . LEU A 1 421 ? 6.144 -2.725 -20.811 1.00 82.50 421 LEU A N 1
ATOM 3372 C CA . LEU A 1 421 ? 5.675 -2.581 -22.187 1.00 82.50 421 LEU A CA 1
ATOM 3373 C C . LEU A 1 421 ? 6.818 -2.767 -23.202 1.00 82.50 421 LEU A C 1
ATOM 3375 O O . LEU A 1 421 ? 6.668 -3.490 -24.184 1.00 82.50 421 LEU A O 1
ATOM 3379 N N . GLY A 1 422 ? 7.994 -2.196 -22.930 1.00 84.94 422 GLY A N 1
ATOM 3380 C CA . GLY A 1 422 ? 9.197 -2.383 -23.743 1.00 84.94 422 GLY A CA 1
ATOM 3381 C C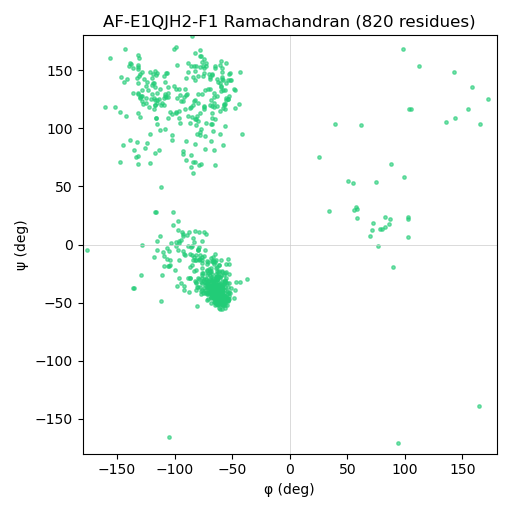 . GLY A 1 422 ? 9.618 -3.851 -23.854 1.00 84.94 422 GLY A C 1
ATOM 3382 O O . GLY A 1 422 ? 9.921 -4.328 -24.950 1.00 84.94 422 GLY A O 1
ATOM 3383 N N . ARG A 1 423 ? 9.570 -4.601 -22.744 1.00 86.25 423 ARG A N 1
ATOM 3384 C CA . ARG A 1 423 ? 9.833 -6.053 -22.738 1.00 86.25 423 ARG A CA 1
ATOM 3385 C C . ARG A 1 423 ? 8.803 -6.835 -23.556 1.00 86.25 423 ARG A C 1
ATOM 3387 O O . ARG A 1 423 ? 9.186 -7.772 -24.255 1.00 86.25 423 ARG A O 1
ATOM 3394 N N . GLN A 1 424 ? 7.525 -6.455 -23.497 1.00 87.56 424 GLN A N 1
ATOM 3395 C CA . GLN A 1 424 ? 6.476 -7.082 -24.303 1.00 87.56 424 GLN A CA 1
ATOM 3396 C C . GLN A 1 424 ? 6.724 -6.866 -25.801 1.00 87.56 424 GLN A C 1
ATOM 3398 O O . GLN A 1 424 ? 6.791 -7.841 -26.550 1.00 87.56 424 GLN A O 1
ATOM 3403 N N . TYR A 1 425 ? 6.960 -5.622 -26.230 1.00 91.56 425 TYR A N 1
ATOM 3404 C CA . TYR A 1 425 ? 7.277 -5.330 -27.630 1.00 91.56 425 TYR A CA 1
ATOM 3405 C C . TYR A 1 425 ? 8.527 -6.066 -28.108 1.00 91.56 425 TYR A C 1
ATOM 3407 O O . TYR A 1 425 ? 8.535 -6.589 -29.219 1.00 91.56 425 TYR A O 1
ATOM 3415 N N . LYS A 1 426 ? 9.567 -6.172 -27.271 1.00 91.56 426 LYS A N 1
ATOM 3416 C CA . LYS A 1 426 ? 10.771 -6.955 -27.586 1.00 91.56 426 LYS A CA 1
ATOM 3417 C C . LYS A 1 426 ? 10.438 -8.430 -27.850 1.00 91.56 426 LYS A C 1
ATOM 3419 O O . LYS A 1 426 ? 10.932 -9.002 -28.820 1.00 91.56 426 LYS A O 1
ATOM 3424 N N . MET A 1 427 ? 9.595 -9.041 -27.017 1.00 92.31 427 MET A N 1
ATOM 3425 C CA . MET A 1 427 ? 9.167 -10.434 -27.186 1.00 92.31 427 MET A CA 1
ATOM 3426 C C . MET A 1 427 ? 8.357 -10.629 -28.476 1.00 92.31 427 MET A C 1
ATOM 3428 O O . MET A 1 427 ? 8.625 -11.554 -29.243 1.00 92.31 427 MET A O 1
ATOM 3432 N N . GLU A 1 428 ? 7.400 -9.739 -28.747 1.00 92.44 428 GLU A N 1
ATOM 3433 C CA . GLU A 1 428 ? 6.592 -9.763 -29.972 1.00 92.44 428 GLU A CA 1
ATOM 3434 C C . GLU A 1 428 ? 7.444 -9.541 -31.227 1.00 92.44 428 GLU A C 1
ATOM 3436 O O . GLU A 1 428 ? 7.243 -10.213 -32.240 1.00 92.44 428 GLU A O 1
ATOM 3441 N N . ALA A 1 429 ? 8.423 -8.637 -31.155 1.00 93.06 429 ALA A N 1
ATOM 3442 C CA . ALA A 1 429 ? 9.374 -8.385 -32.229 1.00 93.06 429 ALA A CA 1
ATOM 3443 C C . ALA A 1 429 ? 10.229 -9.619 -32.526 1.00 93.06 429 ALA A C 1
ATOM 3445 O O . ALA A 1 429 ? 10.413 -9.972 -33.691 1.00 93.06 429 ALA A O 1
ATOM 3446 N N . ARG A 1 430 ? 10.703 -10.312 -31.482 1.00 92.94 430 ARG A N 1
ATOM 3447 C CA . ARG A 1 430 ? 11.489 -11.537 -31.643 1.00 92.94 430 ARG A CA 1
ATOM 3448 C C . ARG A 1 430 ? 10.679 -12.640 -32.311 1.00 92.94 430 ARG A C 1
ATOM 3450 O O . ARG A 1 430 ? 11.146 -13.235 -33.275 1.00 92.94 430 ARG A O 1
ATOM 3457 N N . ARG A 1 431 ? 9.443 -12.846 -31.856 1.00 94.12 431 ARG A N 1
ATOM 3458 C CA . ARG A 1 431 ? 8.522 -13.806 -32.469 1.00 94.12 431 ARG A CA 1
ATOM 3459 C C . ARG A 1 431 ? 8.254 -13.478 -33.939 1.00 94.12 431 ARG A C 1
ATOM 3461 O O . ARG A 1 431 ? 8.297 -14.371 -34.774 1.00 94.12 431 ARG A O 1
ATOM 3468 N N . ALA A 1 432 ? 8.002 -12.209 -34.262 1.00 93.94 432 ALA A N 1
ATOM 3469 C CA . ALA A 1 432 ? 7.798 -11.779 -35.644 1.00 93.94 432 ALA A CA 1
ATOM 3470 C C . ALA A 1 432 ? 9.043 -12.023 -36.515 1.00 93.94 432 ALA A C 1
ATOM 3472 O O . ALA A 1 432 ? 8.909 -12.448 -37.661 1.00 93.94 432 ALA A O 1
ATOM 3473 N N . LEU A 1 433 ? 10.244 -11.808 -35.968 1.00 91.94 433 LEU A N 1
ATOM 3474 C CA . LEU A 1 433 ? 11.504 -12.069 -36.663 1.00 91.94 433 LEU A CA 1
ATOM 3475 C C . LEU A 1 433 ? 11.699 -13.566 -36.950 1.00 91.94 433 LEU A C 1
ATOM 3477 O O . LEU A 1 433 ? 12.039 -13.921 -38.077 1.00 91.94 433 LEU A O 1
ATOM 3481 N N . ASP A 1 434 ? 11.439 -14.429 -35.963 1.00 92.56 434 ASP A N 1
ATOM 3482 C CA . ASP A 1 434 ? 11.534 -15.890 -36.100 1.00 92.56 434 ASP A CA 1
ATOM 3483 C C . ASP A 1 434 ? 10.480 -16.443 -37.091 1.00 92.56 434 ASP A C 1
ATOM 3485 O O . ASP A 1 434 ? 10.737 -17.409 -37.805 1.00 92.56 434 ASP A O 1
ATOM 3489 N N . GLU A 1 435 ? 9.310 -15.801 -37.186 1.00 94.75 435 GLU A N 1
ATOM 3490 C CA . GLU A 1 435 ? 8.241 -16.104 -38.154 1.00 94.75 435 GLU A CA 1
ATOM 3491 C C . GLU A 1 435 ? 8.451 -15.438 -39.536 1.00 94.75 435 GLU A C 1
ATOM 3493 O O . GLU A 1 435 ? 7.568 -15.508 -40.392 1.00 94.75 435 GLU A O 1
ATOM 3498 N N . HIS A 1 436 ? 9.589 -14.772 -39.771 1.00 91.94 436 HIS A N 1
ATOM 3499 C CA . HIS A 1 436 ? 9.906 -14.021 -40.998 1.00 91.94 436 HIS A CA 1
ATOM 3500 C C . HIS A 1 436 ? 8.922 -12.885 -41.361 1.00 91.94 436 HIS A C 1
ATOM 3502 O O . HIS A 1 436 ? 8.879 -12.435 -42.508 1.00 91.94 436 HIS A O 1
ATOM 3508 N N . ARG A 1 437 ? 8.168 -12.353 -40.392 1.00 96.00 437 ARG A N 1
ATOM 3509 C CA . ARG A 1 437 ? 7.326 -11.151 -40.547 1.00 96.00 437 ARG A CA 1
ATOM 3510 C C . ARG A 1 437 ? 8.156 -9.891 -40.306 1.00 96.00 437 ARG A C 1
ATOM 3512 O O . ARG A 1 437 ? 8.120 -9.285 -39.234 1.00 96.00 437 ARG A O 1
ATOM 3519 N N . LEU A 1 438 ? 8.957 -9.529 -41.304 1.00 93.12 438 LEU A N 1
ATOM 3520 C CA . LEU A 1 438 ? 10.018 -8.530 -41.166 1.00 93.12 438 LEU A CA 1
ATOM 3521 C C . LEU A 1 438 ? 9.510 -7.104 -40.888 1.00 93.12 438 LEU A C 1
ATOM 3523 O O . LEU A 1 438 ? 10.107 -6.418 -40.056 1.00 93.12 438 LEU A O 1
ATOM 3527 N N . GLU A 1 439 ? 8.414 -6.647 -41.510 1.00 94.75 439 GLU A N 1
ATOM 3528 C CA . GLU A 1 439 ? 7.827 -5.335 -41.189 1.00 94.75 439 GLU A CA 1
ATOM 3529 C C . GLU A 1 439 ? 7.363 -5.246 -39.730 1.00 94.75 439 GLU A C 1
ATOM 3531 O O . GLU A 1 439 ? 7.646 -4.256 -39.048 1.00 94.75 439 GLU A O 1
ATOM 3536 N N . ASP A 1 440 ? 6.696 -6.291 -39.235 1.00 92.06 440 ASP A N 1
ATOM 3537 C CA . ASP A 1 440 ? 6.202 -6.355 -37.857 1.00 92.06 440 ASP A CA 1
ATOM 3538 C C . ASP A 1 440 ? 7.362 -6.393 -36.856 1.00 92.06 440 ASP A C 1
ATOM 3540 O O . ASP A 1 440 ? 7.331 -5.696 -35.840 1.00 92.06 440 ASP A O 1
ATOM 3544 N N . ALA A 1 441 ? 8.420 -7.150 -37.166 1.00 94.19 441 ALA A N 1
ATOM 3545 C CA . ALA A 1 441 ? 9.634 -7.195 -36.360 1.00 94.19 441 ALA A CA 1
ATOM 3546 C C . ALA A 1 441 ? 10.308 -5.815 -36.279 1.00 94.19 441 ALA A C 1
ATOM 3548 O O . ALA A 1 441 ? 10.586 -5.327 -35.182 1.00 94.19 441 ALA A O 1
ATOM 3549 N N . ALA A 1 442 ? 10.517 -5.144 -37.418 1.00 91.88 442 ALA A N 1
ATOM 3550 C CA . ALA A 1 442 ? 11.134 -3.818 -37.461 1.00 91.88 442 ALA A CA 1
ATOM 3551 C C . ALA A 1 442 ? 10.309 -2.766 -36.696 1.00 91.88 442 ALA A C 1
ATOM 3553 O O . ALA A 1 442 ? 10.876 -1.929 -35.985 1.00 91.88 442 ALA A O 1
ATOM 3554 N N . LYS A 1 443 ? 8.975 -2.830 -36.807 1.00 92.81 443 LYS A N 1
ATOM 3555 C CA . LYS A 1 443 ? 8.047 -1.959 -36.077 1.00 92.81 443 LYS A CA 1
ATOM 3556 C C . LYS A 1 443 ? 8.115 -2.204 -34.569 1.00 92.81 443 LYS A C 1
ATOM 3558 O O . LYS A 1 443 ? 8.311 -1.252 -33.816 1.00 92.81 443 LYS A O 1
ATOM 3563 N N . ASN A 1 444 ? 7.983 -3.452 -34.125 1.00 91.31 444 ASN A N 1
ATOM 3564 C CA . ASN A 1 444 ? 7.937 -3.785 -32.700 1.00 91.31 444 ASN A CA 1
ATOM 3565 C C . ASN A 1 444 ? 9.288 -3.566 -32.005 1.00 91.31 444 ASN A C 1
ATOM 3567 O O . ASN A 1 444 ? 9.307 -3.057 -30.886 1.00 91.31 444 ASN A O 1
ATOM 3571 N N . PHE A 1 445 ? 10.422 -3.837 -32.664 1.00 91.81 445 PHE A N 1
ATOM 3572 C CA . PHE A 1 445 ? 11.727 -3.447 -32.117 1.00 91.81 445 PHE A CA 1
ATOM 3573 C C . PHE A 1 445 ? 11.872 -1.922 -32.015 1.00 91.81 445 PHE A C 1
ATOM 3575 O O . PHE A 1 445 ? 12.398 -1.429 -31.021 1.00 91.81 445 PHE A O 1
ATOM 3582 N N . GLY A 1 446 ? 11.348 -1.161 -32.983 1.00 85.12 446 GLY A N 1
ATOM 3583 C CA . GLY A 1 446 ? 11.304 0.302 -32.899 1.00 85.12 446 GLY A CA 1
ATOM 3584 C C . GLY A 1 446 ? 10.464 0.810 -31.722 1.00 85.12 446 GLY A C 1
ATOM 3585 O O . GLY A 1 446 ? 10.886 1.718 -31.012 1.00 85.12 446 GLY A O 1
ATOM 3586 N N . LEU A 1 447 ? 9.307 0.189 -31.465 1.00 84.81 447 LEU A N 1
ATOM 3587 C CA . LEU A 1 447 ? 8.481 0.491 -30.291 1.00 84.81 447 LEU A CA 1
ATOM 3588 C C . LEU A 1 447 ? 9.198 0.125 -28.983 1.00 84.81 447 LEU A C 1
ATOM 3590 O O . LEU A 1 447 ? 9.201 0.923 -28.049 1.00 84.81 447 LEU A O 1
ATOM 3594 N N . ALA A 1 448 ? 9.869 -1.028 -28.925 1.00 84.00 448 ALA A N 1
ATOM 3595 C CA . ALA A 1 448 ? 10.670 -1.428 -27.768 1.00 84.00 448 ALA A CA 1
ATOM 3596 C C . ALA A 1 448 ? 11.825 -0.446 -27.488 1.00 84.00 448 ALA A C 1
ATOM 3598 O O . ALA A 1 448 ? 12.084 -0.119 -26.329 1.00 84.00 448 ALA A O 1
ATOM 3599 N N . ALA A 1 449 ? 12.474 0.082 -28.531 1.00 78.44 449 ALA A N 1
ATOM 3600 C CA . ALA A 1 449 ? 13.582 1.033 -28.416 1.00 78.44 449 ALA A CA 1
ATOM 3601 C C . ALA A 1 449 ? 13.180 2.372 -27.768 1.00 78.44 449 ALA A C 1
ATOM 3603 O O . ALA A 1 449 ? 14.021 3.022 -27.147 1.00 78.44 449 ALA A O 1
ATOM 3604 N N . ASN A 1 450 ? 11.902 2.762 -27.852 1.00 75.62 450 ASN A N 1
ATOM 3605 C CA . ASN A 1 450 ? 11.381 3.953 -27.169 1.00 75.62 450 ASN A CA 1
ATOM 3606 C C . ASN A 1 450 ? 11.309 3.780 -25.643 1.00 75.62 450 ASN A C 1
ATOM 3608 O O . ASN A 1 450 ? 11.260 4.767 -24.913 1.00 75.62 450 ASN A O 1
ATOM 3612 N N . HIS A 1 451 ? 11.296 2.534 -25.164 1.00 71.31 451 HIS A N 1
ATOM 3613 C CA . HIS A 1 451 ? 11.153 2.198 -23.749 1.00 71.31 451 HIS A CA 1
ATOM 3614 C C . HIS A 1 451 ? 12.436 1.618 -23.138 1.00 71.31 451 HIS A C 1
ATOM 3616 O O . HIS A 1 451 ? 12.656 1.751 -21.937 1.00 71.31 451 HIS A O 1
ATOM 3622 N N . VAL A 1 452 ? 13.303 1.000 -23.950 1.00 66.50 452 VAL A N 1
ATOM 3623 C CA . VAL A 1 452 ? 14.549 0.359 -23.508 1.00 66.50 452 VAL A CA 1
ATOM 3624 C C . VAL A 1 452 ? 15.732 0.920 -24.302 1.00 66.50 452 VAL A C 1
ATOM 3626 O O . VAL A 1 452 ? 16.175 0.358 -25.300 1.00 66.50 452 VAL A O 1
ATOM 3629 N N . ILE A 1 453 ? 16.243 2.069 -23.853 1.00 57.47 453 ILE A N 1
ATOM 3630 C CA . ILE A 1 453 ? 17.188 2.897 -24.624 1.00 57.47 453 ILE A CA 1
ATOM 3631 C C . ILE A 1 453 ? 18.531 2.179 -24.894 1.00 57.47 453 ILE A C 1
ATOM 3633 O O . ILE A 1 453 ? 19.125 2.387 -25.951 1.00 57.47 453 ILE A O 1
ATOM 3637 N N . ALA A 1 454 ? 18.988 1.297 -23.996 1.00 64.62 454 ALA A N 1
ATOM 3638 C CA . ALA A 1 454 ? 20.328 0.690 -24.030 1.00 64.62 454 ALA A CA 1
ATOM 3639 C C . ALA A 1 454 ? 20.342 -0.846 -24.210 1.00 64.62 454 ALA A C 1
ATOM 3641 O O . ALA A 1 454 ? 21.263 -1.514 -23.743 1.00 64.62 454 ALA A O 1
ATOM 3642 N N . ASP A 1 455 ? 19.330 -1.435 -24.855 1.00 74.00 455 ASP A N 1
ATOM 3643 C CA . ASP A 1 455 ? 19.304 -2.882 -25.117 1.00 74.00 455 ASP A CA 1
ATOM 3644 C C . ASP A 1 455 ? 19.832 -3.202 -26.523 1.00 74.00 455 ASP A C 1
ATOM 3646 O O . ASP A 1 455 ? 19.183 -2.932 -27.537 1.00 74.00 455 ASP A O 1
ATOM 3650 N N . ALA A 1 456 ? 21.030 -3.792 -26.582 1.00 79.06 456 ALA A N 1
ATOM 3651 C CA . ALA A 1 456 ? 21.677 -4.175 -27.834 1.00 79.06 456 ALA A CA 1
ATOM 3652 C C . ALA A 1 456 ? 20.826 -5.150 -28.659 1.00 79.06 456 ALA A C 1
ATOM 3654 O O . ALA A 1 456 ? 20.818 -5.060 -29.882 1.00 79.06 456 ALA A O 1
ATOM 3655 N N . GLU A 1 457 ? 20.089 -6.058 -28.018 1.00 87.06 457 GLU A N 1
ATOM 3656 C CA . GLU A 1 457 ? 19.267 -7.038 -28.727 1.00 87.06 457 GLU A CA 1
ATOM 3657 C C . GLU A 1 457 ? 18.113 -6.361 -29.473 1.00 87.06 457 GLU A C 1
ATOM 3659 O O . GLU A 1 457 ? 17.802 -6.747 -30.597 1.00 87.06 457 GLU A O 1
ATOM 3664 N N . VAL A 1 458 ? 17.518 -5.320 -28.882 1.00 87.38 458 VAL A N 1
ATOM 3665 C CA . VAL A 1 458 ? 16.433 -4.554 -29.509 1.00 87.38 458 VAL A CA 1
ATOM 3666 C C . VAL A 1 458 ? 16.931 -3.853 -30.772 1.00 87.38 458 VAL A C 1
ATOM 3668 O O . VAL A 1 458 ? 16.350 -4.021 -31.844 1.00 87.38 458 VAL A O 1
ATOM 3671 N N . HIS A 1 459 ? 18.035 -3.110 -30.672 1.00 86.56 459 HIS A N 1
ATOM 3672 C CA . HIS A 1 459 ? 18.572 -2.341 -31.801 1.00 86.56 459 HIS A CA 1
ATOM 3673 C C . HIS A 1 459 ? 19.167 -3.240 -32.895 1.00 86.56 459 HIS A C 1
ATOM 3675 O O . HIS A 1 459 ? 18.945 -3.006 -34.082 1.00 86.56 459 HIS A O 1
ATOM 3681 N N . LEU A 1 460 ? 19.884 -4.305 -32.521 1.00 90.38 460 LEU A N 1
ATOM 3682 C CA . LEU A 1 460 ? 20.458 -5.252 -33.483 1.00 90.38 460 LEU A CA 1
ATOM 3683 C C . LEU A 1 460 ? 19.383 -6.130 -34.141 1.00 90.38 460 LEU A C 1
ATOM 3685 O O . LEU A 1 460 ? 19.467 -6.390 -35.341 1.00 90.38 460 LEU A O 1
ATOM 3689 N N . GLY A 1 461 ? 18.344 -6.526 -33.401 1.00 91.69 461 GLY A N 1
ATOM 3690 C CA . GLY A 1 461 ? 17.174 -7.210 -33.955 1.00 91.69 461 GLY A CA 1
ATOM 3691 C C . GLY A 1 461 ? 16.412 -6.331 -34.949 1.00 91.69 461 GLY A C 1
ATOM 3692 O O . GLY A 1 461 ? 16.043 -6.794 -36.031 1.00 91.69 461 GLY A O 1
ATOM 3693 N N . GLN A 1 462 ? 16.261 -5.035 -34.643 1.00 93.06 462 GLN A N 1
ATOM 3694 C CA . GLN A 1 462 ? 15.695 -4.064 -35.582 1.00 93.06 462 GLN A CA 1
ATOM 3695 C C . GLN A 1 462 ? 16.530 -3.966 -36.862 1.00 93.06 462 GLN A C 1
ATOM 3697 O O . GLN A 1 462 ? 15.981 -4.025 -37.961 1.00 93.06 462 GLN A O 1
ATOM 3702 N N . ALA A 1 463 ? 17.854 -3.848 -36.726 1.00 92.19 463 ALA A N 1
ATOM 3703 C CA . ALA A 1 463 ? 18.768 -3.800 -37.860 1.00 92.19 463 ALA A CA 1
ATOM 3704 C C . ALA A 1 463 ? 18.643 -5.038 -38.753 1.00 92.19 463 ALA A C 1
ATOM 3706 O O . ALA A 1 463 ? 18.579 -4.908 -39.972 1.00 92.19 463 ALA A O 1
ATOM 3707 N N . GLN A 1 464 ? 18.562 -6.229 -38.157 1.00 95.12 464 GLN A N 1
ATOM 3708 C CA . GLN A 1 464 ? 18.401 -7.479 -38.894 1.00 95.12 464 GLN A CA 1
ATOM 3709 C C . GLN A 1 464 ? 17.103 -7.490 -39.714 1.00 95.12 464 GLN A C 1
ATOM 3711 O O . GLN A 1 464 ? 17.130 -7.829 -40.898 1.00 95.12 464 GLN A O 1
ATOM 3716 N N . ALA A 1 465 ? 15.984 -7.075 -39.113 1.00 94.75 465 ALA A N 1
ATOM 3717 C CA . ALA A 1 465 ? 14.704 -6.982 -39.812 1.00 94.75 465 ALA A CA 1
ATOM 3718 C C . ALA A 1 465 ? 14.756 -5.967 -40.969 1.00 94.75 465 ALA A C 1
ATOM 3720 O O . ALA A 1 465 ? 14.328 -6.265 -42.082 1.00 94.75 465 ALA A O 1
ATOM 3721 N N . LEU A 1 466 ? 15.340 -4.788 -40.730 1.00 94.75 466 LEU A N 1
ATOM 3722 C CA . LEU A 1 466 ? 15.473 -3.725 -41.731 1.00 94.75 466 LEU A CA 1
ATOM 3723 C C . LEU A 1 466 ? 16.387 -4.119 -42.901 1.00 94.75 466 LEU A C 1
ATOM 3725 O O . LEU A 1 466 ? 16.079 -3.783 -44.044 1.00 94.75 466 LEU A O 1
ATOM 3729 N N . LEU A 1 467 ? 17.473 -4.857 -42.641 1.00 93.56 467 LEU A N 1
ATOM 3730 C CA . LEU A 1 467 ? 18.329 -5.423 -43.689 1.00 93.56 467 LEU A CA 1
ATOM 3731 C C . LEU A 1 467 ? 17.557 -6.407 -44.569 1.00 93.56 467 LEU A C 1
ATOM 3733 O O . LEU A 1 467 ? 17.644 -6.319 -45.790 1.00 93.56 467 LEU A O 1
ATOM 3737 N N . GLY A 1 468 ? 16.762 -7.295 -43.965 1.00 90.81 468 GLY A N 1
ATOM 3738 C CA . GLY A 1 468 ? 15.919 -8.235 -44.709 1.00 90.81 468 GLY A CA 1
ATOM 3739 C C . GLY A 1 468 ? 14.861 -7.551 -45.587 1.00 90.81 468 GLY A C 1
ATOM 3740 O O . GLY A 1 468 ? 14.482 -8.097 -46.618 1.00 90.81 468 GLY A O 1
ATOM 3741 N N . LEU A 1 469 ? 14.436 -6.338 -45.220 1.00 93.12 469 LEU A N 1
ATOM 3742 C CA . LEU A 1 469 ? 13.522 -5.491 -45.999 1.00 93.12 469 LEU A CA 1
ATOM 3743 C C . LEU A 1 469 ? 14.222 -4.619 -47.057 1.00 93.12 469 LEU A C 1
ATOM 3745 O O . LEU A 1 469 ? 13.557 -3.849 -47.747 1.00 93.12 469 LEU A O 1
ATOM 3749 N N . GLY A 1 470 ? 15.554 -4.654 -47.155 1.00 91.25 470 GLY A N 1
ATOM 3750 C CA . GLY A 1 470 ? 16.317 -3.766 -48.041 1.00 91.25 470 GLY A CA 1
ATOM 3751 C C . GLY A 1 470 ? 16.361 -2.297 -47.586 1.00 91.25 470 GLY A C 1
ATOM 3752 O O . GLY A 1 470 ? 16.786 -1.420 -48.338 1.00 91.25 470 GLY A O 1
ATOM 3753 N N . ARG A 1 471 ? 15.957 -1.990 -46.345 1.00 90.94 471 ARG A N 1
ATOM 3754 C CA . ARG A 1 471 ? 15.949 -0.630 -45.766 1.00 90.94 471 ARG A CA 1
ATOM 3755 C C . ARG A 1 471 ? 17.325 -0.274 -45.196 1.00 90.94 471 ARG A C 1
ATOM 3757 O O . ARG A 1 471 ? 17.495 -0.046 -44.000 1.00 90.94 471 ARG A O 1
ATOM 3764 N N . HIS A 1 472 ? 18.328 -0.245 -46.072 1.00 87.12 472 HIS A N 1
ATOM 3765 C CA . HIS A 1 472 ? 19.753 -0.190 -45.713 1.00 87.12 472 HIS A CA 1
ATOM 3766 C C . HIS A 1 472 ? 20.157 1.037 -44.878 1.00 87.12 472 HIS A C 1
ATOM 3768 O O . HIS A 1 472 ? 20.978 0.913 -43.971 1.00 87.12 472 HIS A O 1
ATOM 3774 N N . ALA A 1 473 ? 19.579 2.211 -45.147 1.00 78.75 473 ALA A N 1
ATOM 3775 C CA . ALA A 1 473 ? 19.887 3.431 -44.395 1.00 78.75 473 ALA A CA 1
ATOM 3776 C C . ALA A 1 473 ? 19.434 3.329 -42.926 1.00 78.75 473 ALA A C 1
ATOM 3778 O O . ALA A 1 473 ? 20.194 3.625 -42.006 1.00 78.75 473 ALA A O 1
ATOM 3779 N N . GLU A 1 474 ? 18.214 2.844 -42.700 1.00 81.06 474 GLU A N 1
ATOM 3780 C CA . GLU A 1 474 ? 17.650 2.674 -41.358 1.00 81.06 474 GLU A CA 1
ATOM 3781 C C . GLU A 1 474 ? 18.331 1.528 -40.605 1.00 81.06 474 GLU A C 1
ATOM 3783 O O . GLU A 1 474 ? 18.607 1.644 -39.410 1.00 81.06 474 GLU A O 1
ATOM 3788 N N . ALA A 1 475 ? 18.676 0.450 -41.316 1.00 83.88 475 ALA A N 1
ATOM 3789 C CA . ALA A 1 475 ? 19.473 -0.638 -40.767 1.00 83.88 475 ALA A CA 1
ATOM 3790 C C . ALA A 1 475 ? 20.839 -0.150 -40.264 1.00 83.88 475 ALA A C 1
ATOM 3792 O O . ALA A 1 475 ? 21.236 -0.504 -39.157 1.00 83.88 475 ALA A O 1
ATOM 3793 N N . GLY A 1 476 ? 21.530 0.703 -41.030 1.00 76.94 476 GLY A N 1
ATOM 3794 C CA . GLY A 1 476 ? 22.796 1.310 -40.613 1.00 76.94 476 GLY A CA 1
ATOM 3795 C C . GLY A 1 476 ? 22.671 2.074 -39.292 1.00 76.94 476 GLY A C 1
ATOM 3796 O O . GLY A 1 476 ? 23.474 1.877 -38.382 1.00 76.94 476 GLY A O 1
ATOM 3797 N N . GLN A 1 477 ? 21.612 2.873 -39.131 1.00 76.75 477 GLN A N 1
ATOM 3798 C CA . GLN A 1 477 ? 21.356 3.606 -37.886 1.00 76.75 477 GLN A CA 1
ATOM 3799 C C . GLN A 1 477 ? 21.097 2.669 -36.696 1.00 76.75 477 GLN A C 1
ATOM 3801 O O . GLN A 1 477 ? 21.626 2.893 -35.604 1.00 76.75 477 GLN A O 1
ATOM 3806 N N . ALA A 1 478 ? 20.306 1.614 -36.898 1.00 76.19 478 ALA A N 1
ATOM 3807 C CA . ALA A 1 478 ? 20.016 0.619 -35.868 1.00 76.19 478 ALA A CA 1
ATOM 3808 C C . ALA A 1 478 ? 21.266 -0.200 -35.477 1.00 76.19 478 ALA A C 1
ATOM 3810 O O . ALA A 1 478 ? 21.490 -0.450 -34.293 1.00 76.19 478 ALA A O 1
ATOM 3811 N N . LEU A 1 479 ? 22.139 -0.537 -36.436 1.00 77.38 479 LEU A N 1
ATOM 3812 C CA . LEU A 1 479 ? 23.421 -1.209 -36.179 1.00 77.38 479 LEU A CA 1
ATOM 3813 C C . LEU A 1 479 ? 24.347 -0.361 -35.309 1.00 77.38 479 LEU A C 1
ATOM 3815 O O . LEU A 1 479 ? 24.933 -0.878 -34.358 1.00 77.38 479 LEU A O 1
ATOM 3819 N N . VAL A 1 480 ? 24.456 0.940 -35.601 1.00 71.62 480 VAL A N 1
ATOM 3820 C CA . VAL A 1 480 ? 25.260 1.861 -34.787 1.00 71.62 480 VAL A CA 1
ATOM 3821 C C . VAL A 1 480 ? 24.708 1.919 -33.361 1.00 71.62 480 VAL A C 1
ATOM 3823 O O . VAL A 1 480 ? 25.475 1.736 -32.419 1.00 71.62 480 VAL A O 1
ATOM 3826 N N . LYS A 1 481 ? 23.386 2.068 -33.187 1.00 70.81 481 LYS A N 1
ATOM 3827 C CA . LYS A 1 481 ? 22.730 2.039 -31.863 1.00 70.81 481 LYS A CA 1
ATOM 3828 C C . LYS A 1 481 ? 22.975 0.731 -31.106 1.00 70.81 481 LYS A C 1
ATOM 3830 O O . LYS A 1 481 ? 23.238 0.751 -29.908 1.00 70.81 481 LYS A O 1
ATOM 3835 N N . GLY A 1 482 ? 22.933 -0.406 -31.793 1.00 68.06 482 GLY A N 1
ATOM 3836 C CA . GLY A 1 482 ? 23.229 -1.704 -31.190 1.00 68.06 482 GLY A CA 1
ATOM 3837 C C . GLY A 1 482 ? 24.694 -1.859 -30.777 1.00 68.06 482 GLY A C 1
ATOM 3838 O O . GLY A 1 482 ? 24.982 -2.418 -29.720 1.00 68.06 482 GLY A O 1
ATOM 3839 N N . LEU A 1 483 ? 25.626 -1.317 -31.566 1.00 68.69 483 LEU A N 1
ATOM 3840 C CA . LEU A 1 483 ? 27.058 -1.300 -31.251 1.00 68.69 483 LEU A CA 1
ATOM 3841 C C . LEU A 1 483 ? 27.422 -0.338 -30.122 1.00 68.69 483 LEU A C 1
ATOM 3843 O O . LEU A 1 483 ? 28.414 -0.586 -29.441 1.00 68.69 483 LEU A O 1
ATOM 3847 N N . CYS A 1 484 ? 26.637 0.717 -29.897 1.00 65.38 484 CYS A N 1
ATOM 3848 C CA . CYS A 1 484 ? 26.749 1.546 -28.700 1.00 65.38 484 CYS A CA 1
ATOM 3849 C C . CYS A 1 484 ? 26.611 0.672 -27.442 1.00 65.38 484 CYS A C 1
ATOM 3851 O O . CYS A 1 484 ? 27.551 0.588 -26.650 1.00 65.38 484 CYS A O 1
ATOM 3853 N N . ALA A 1 485 ? 25.512 -0.088 -27.368 1.00 65.12 485 ALA A N 1
ATOM 3854 C CA . ALA A 1 485 ? 25.189 -0.972 -26.249 1.00 65.12 485 ALA A CA 1
ATOM 3855 C C . ALA A 1 485 ? 26.074 -2.235 -26.174 1.00 65.12 485 ALA A C 1
ATOM 3857 O O . ALA A 1 485 ? 26.388 -2.715 -25.083 1.00 65.12 485 ALA A O 1
ATOM 3858 N N . HIS A 1 486 ? 26.511 -2.782 -27.316 1.00 72.38 486 HIS A N 1
ATOM 3859 C CA . HIS A 1 486 ? 27.413 -3.939 -27.374 1.00 72.38 486 HIS A CA 1
ATOM 3860 C C . HIS A 1 486 ? 28.554 -3.742 -28.399 1.00 72.38 486 HIS A C 1
ATOM 3862 O O . HIS A 1 486 ? 28.549 -4.348 -29.478 1.00 72.38 486 HIS A O 1
ATOM 3868 N N . PRO A 1 487 ? 29.633 -3.015 -28.044 1.00 71.62 487 PRO A N 1
ATOM 3869 C CA . PRO A 1 487 ? 30.737 -2.715 -28.967 1.00 71.62 487 PRO A CA 1
ATOM 3870 C C . PRO A 1 487 ? 31.516 -3.937 -29.470 1.00 71.62 487 PRO A C 1
ATOM 3872 O O . PRO A 1 487 ? 32.223 -3.855 -30.467 1.00 71.62 487 PRO A O 1
ATOM 3875 N N . GLY A 1 488 ? 31.428 -5.074 -28.777 1.00 75.12 488 GLY A N 1
ATOM 3876 C CA . GLY A 1 488 ? 32.085 -6.323 -29.170 1.00 75.12 488 GLY A CA 1
ATOM 3877 C C . GLY A 1 488 ? 31.281 -7.204 -30.130 1.00 75.12 488 GLY A C 1
ATOM 3878 O O . GLY A 1 488 ? 31.637 -8.366 -30.276 1.00 75.12 488 GLY A O 1
ATOM 3879 N N . HIS A 1 489 ? 30.175 -6.726 -30.718 1.00 82.31 489 HIS A N 1
ATOM 3880 C CA . HIS A 1 489 ? 29.275 -7.583 -31.497 1.00 82.31 489 HIS A CA 1
ATOM 3881 C C . HIS A 1 489 ? 29.808 -7.797 -32.931 1.00 82.31 489 HIS A C 1
ATOM 3883 O O . HIS A 1 489 ? 29.756 -6.869 -33.744 1.00 82.31 489 HIS A O 1
ATOM 3889 N N . PRO A 1 490 ? 30.308 -8.997 -33.291 1.00 88.31 490 PRO A N 1
ATOM 3890 C CA . PRO A 1 490 ? 31.047 -9.197 -34.540 1.00 88.31 490 PRO A CA 1
ATOM 3891 C C . PRO A 1 490 ? 30.163 -9.021 -35.779 1.00 88.31 490 PRO A C 1
ATOM 3893 O O . PRO A 1 490 ? 30.565 -8.360 -36.733 1.00 88.31 490 PRO A O 1
ATOM 3896 N N . TRP A 1 491 ? 28.931 -9.538 -35.752 1.00 93.94 491 TRP A N 1
ATOM 3897 C CA . TRP A 1 491 ? 27.996 -9.400 -36.874 1.00 93.94 491 TRP A CA 1
ATOM 3898 C C . TRP A 1 491 ? 27.679 -7.937 -37.194 1.00 93.94 491 TRP A C 1
ATOM 3900 O O . TRP A 1 491 ? 27.565 -7.583 -38.359 1.00 93.94 491 TRP A O 1
ATOM 3910 N N . ALA A 1 492 ? 27.589 -7.073 -36.181 1.00 86.12 492 ALA A N 1
ATOM 3911 C CA . ALA A 1 492 ? 27.178 -5.692 -36.402 1.00 86.12 492 ALA A CA 1
ATOM 3912 C C . ALA A 1 492 ? 28.285 -4.880 -37.094 1.00 86.12 492 ALA A C 1
ATOM 3914 O O . ALA A 1 492 ? 28.010 -4.140 -38.035 1.00 86.12 492 ALA A O 1
ATOM 3915 N N . TRP A 1 493 ? 29.549 -5.088 -36.698 1.00 86.69 493 TRP A N 1
ATOM 3916 C CA . TRP A 1 493 ? 30.703 -4.521 -37.407 1.00 86.69 493 TRP A CA 1
ATOM 3917 C C . TRP A 1 493 ? 30.825 -5.051 -38.833 1.00 86.69 493 TRP A C 1
ATOM 3919 O O . TRP A 1 493 ? 31.099 -4.283 -39.752 1.00 86.69 493 TRP A O 1
ATOM 3929 N N . ARG A 1 494 ? 30.587 -6.353 -39.029 1.00 91.69 494 ARG A N 1
ATOM 3930 C CA . ARG A 1 494 ? 30.608 -6.970 -40.356 1.00 91.69 494 ARG A CA 1
ATOM 3931 C C . ARG A 1 494 ? 29.523 -6.394 -41.270 1.00 91.69 494 ARG A C 1
ATOM 3933 O O . ARG A 1 494 ? 29.832 -5.987 -42.384 1.00 91.69 494 ARG A O 1
ATOM 3940 N N . ALA A 1 495 ? 28.289 -6.301 -40.778 1.00 88.62 495 ALA A N 1
ATOM 3941 C CA . ALA A 1 495 ? 27.153 -5.765 -41.519 1.00 88.62 495 ALA A CA 1
ATOM 3942 C C . ALA A 1 495 ? 27.350 -4.285 -41.884 1.00 88.62 495 ALA A C 1
ATOM 3944 O O . ALA A 1 495 ? 27.064 -3.892 -43.011 1.00 88.62 495 ALA A O 1
ATOM 3945 N N . LEU A 1 496 ? 27.897 -3.468 -40.973 1.00 84.88 496 LEU A N 1
ATOM 3946 C CA . LEU A 1 496 ? 28.261 -2.082 -41.290 1.00 84.88 496 LEU A CA 1
ATOM 3947 C C . LEU A 1 496 ? 29.342 -2.002 -42.370 1.00 84.88 496 LEU A C 1
ATOM 3949 O O . LEU A 1 496 ? 29.222 -1.188 -43.280 1.00 84.88 496 LEU A O 1
ATOM 3953 N N . ALA A 1 497 ? 30.368 -2.858 -42.311 1.00 85.88 497 ALA A N 1
ATOM 3954 C CA . ALA A 1 497 ? 31.388 -2.896 -43.353 1.00 85.88 497 ALA A CA 1
ATOM 3955 C C . ALA A 1 497 ? 30.797 -3.234 -44.726 1.00 85.88 497 ALA A C 1
ATOM 3957 O O . ALA A 1 497 ? 31.131 -2.590 -45.716 1.00 85.88 497 ALA A O 1
ATOM 3958 N N . GLU A 1 498 ? 29.905 -4.221 -44.787 1.00 89.88 498 GLU A N 1
ATOM 3959 C CA . GLU A 1 498 ? 29.239 -4.647 -46.019 1.00 89.88 498 GLU A CA 1
ATOM 3960 C C . GLU A 1 498 ? 28.316 -3.564 -46.584 1.00 89.88 498 GLU A C 1
ATOM 3962 O O . GLU A 1 498 ? 28.388 -3.269 -47.778 1.00 89.88 498 GLU A O 1
ATOM 3967 N N . LEU A 1 499 ? 27.518 -2.912 -45.731 1.00 87.25 499 LEU A N 1
ATOM 3968 C CA . LEU A 1 499 ? 26.691 -1.768 -46.120 1.00 87.25 499 LEU A CA 1
ATOM 3969 C C . LEU A 1 499 ? 27.537 -0.624 -46.685 1.00 87.25 499 LEU A C 1
ATOM 3971 O O . LEU A 1 499 ? 27.207 -0.071 -47.732 1.00 87.25 499 LEU A O 1
ATOM 3975 N N . SER A 1 500 ? 28.640 -0.290 -46.021 1.00 81.12 500 SER A N 1
ATOM 3976 C CA . SER A 1 500 ? 29.546 0.760 -46.475 1.00 81.12 500 SER A CA 1
ATOM 3977 C C . SER A 1 500 ? 30.264 0.406 -47.778 1.00 81.12 500 SER A C 1
ATOM 3979 O O . SER A 1 500 ? 30.374 1.257 -48.658 1.00 81.12 500 SER A O 1
ATOM 3981 N N . MET A 1 501 ? 30.685 -0.850 -47.967 1.00 84.31 501 MET A N 1
ATOM 3982 C CA . MET A 1 501 ? 31.226 -1.309 -49.255 1.00 84.31 501 MET A CA 1
ATOM 3983 C C . MET A 1 501 ? 30.187 -1.179 -50.371 1.00 84.31 501 MET A C 1
ATOM 3985 O O . MET A 1 501 ? 30.517 -0.698 -51.452 1.00 84.31 501 MET A O 1
ATOM 3989 N N . ALA A 1 502 ? 28.931 -1.549 -50.108 1.00 83.00 502 ALA A N 1
ATOM 3990 C CA . ALA A 1 502 ? 27.845 -1.427 -51.079 1.00 83.00 502 ALA A CA 1
ATOM 3991 C C . ALA A 1 502 ? 27.541 0.036 -51.455 1.00 83.00 502 ALA A C 1
ATOM 3993 O O . ALA A 1 502 ? 27.131 0.304 -52.582 1.00 83.00 502 ALA A O 1
ATOM 3994 N N . LYS A 1 503 ? 27.776 0.982 -50.536 1.00 79.31 503 LYS A N 1
ATOM 3995 C CA . LYS A 1 503 ? 27.677 2.430 -50.785 1.00 79.31 503 LYS A CA 1
ATOM 3996 C C . LYS A 1 503 ? 28.919 3.034 -51.465 1.00 79.31 503 LYS A C 1
ATOM 3998 O O . LYS A 1 503 ? 28.875 4.194 -51.861 1.00 79.31 503 LYS A O 1
ATOM 4003 N N . GLY A 1 504 ? 30.018 2.286 -51.603 1.00 76.00 504 GLY A N 1
ATOM 4004 C CA . GLY A 1 504 ? 31.298 2.806 -52.103 1.00 76.00 504 GLY A CA 1
ATOM 4005 C C . GLY A 1 504 ? 32.107 3.597 -51.064 1.00 76.00 504 GLY A C 1
ATOM 4006 O O . GLY A 1 504 ? 33.077 4.268 -51.407 1.00 76.00 504 GLY A O 1
ATOM 4007 N N . GLU A 1 505 ? 31.747 3.509 -49.784 1.00 73.81 505 GLU A N 1
ATOM 4008 C CA . GLU A 1 505 ? 32.433 4.168 -48.671 1.00 73.81 505 GLU A CA 1
ATOM 4009 C C . GLU A 1 505 ? 33.655 3.335 -48.234 1.00 73.81 505 GLU A C 1
ATOM 4011 O O . GLU A 1 505 ? 33.670 2.700 -47.177 1.00 73.81 505 GLU A O 1
ATOM 4016 N N . VAL A 1 506 ? 34.699 3.312 -49.067 1.00 73.50 506 VAL A N 1
ATOM 4017 C CA . VAL A 1 506 ? 35.917 2.485 -48.888 1.00 73.50 506 VAL A CA 1
ATOM 4018 C C . VAL A 1 506 ? 36.562 2.679 -47.508 1.00 73.50 506 VAL A C 1
ATOM 4020 O O . VAL A 1 506 ? 36.957 1.718 -46.846 1.00 73.50 506 VAL A O 1
ATOM 4023 N N . GLU A 1 507 ? 36.611 3.922 -47.032 1.00 65.94 507 GLU A N 1
ATOM 4024 C CA . GLU A 1 507 ? 37.170 4.287 -45.724 1.00 65.94 507 GLU A CA 1
ATOM 4025 C C . GLU A 1 507 ? 36.350 3.736 -44.555 1.00 65.94 507 GLU A C 1
ATOM 4027 O O . GLU A 1 507 ? 36.899 3.313 -43.534 1.00 65.94 507 GLU A O 1
ATOM 4032 N N . ALA A 1 508 ? 35.030 3.702 -44.722 1.00 67.44 508 ALA A N 1
ATOM 4033 C CA . ALA A 1 508 ? 34.114 3.158 -43.741 1.00 67.44 508 ALA A CA 1
ATOM 4034 C C . ALA A 1 508 ? 34.246 1.656 -43.601 1.00 67.44 508 ALA A C 1
ATOM 4036 O O . ALA A 1 508 ? 34.450 1.128 -42.505 1.00 67.44 508 ALA A O 1
ATOM 4037 N N . ALA A 1 509 ? 34.207 0.991 -44.749 1.00 79.50 509 ALA A N 1
ATOM 4038 C CA . ALA A 1 509 ? 34.384 -0.438 -44.864 1.00 79.50 509 ALA A CA 1
ATOM 4039 C C . ALA A 1 509 ? 35.697 -0.899 -44.227 1.00 79.50 509 ALA A C 1
ATOM 4041 O O . ALA A 1 509 ? 35.698 -1.853 -43.450 1.00 79.50 509 ALA A O 1
ATOM 4042 N N . HIS A 1 510 ? 36.796 -0.190 -44.506 1.00 80.06 510 HIS A N 1
ATOM 4043 C CA . HIS A 1 510 ? 38.113 -0.496 -43.956 1.00 80.06 510 HIS A CA 1
ATOM 4044 C C . HIS A 1 510 ? 38.103 -0.474 -42.422 1.00 80.06 510 HIS A C 1
ATOM 4046 O O . HIS A 1 510 ? 38.485 -1.448 -41.778 1.00 80.06 510 HIS A O 1
ATOM 4052 N N . VAL A 1 511 ? 37.612 0.616 -41.830 1.00 74.00 511 VAL A N 1
ATOM 4053 C CA . VAL A 1 511 ? 37.513 0.771 -40.373 1.00 74.00 511 VAL A CA 1
ATOM 4054 C C . VAL A 1 511 ? 36.673 -0.334 -39.733 1.00 74.00 511 VAL A C 1
ATOM 4056 O O . VAL A 1 511 ? 37.063 -0.920 -38.718 1.00 74.00 511 VAL A O 1
ATOM 4059 N N . TYR A 1 512 ? 35.487 -0.586 -40.283 1.00 81.56 512 TYR A N 1
ATOM 4060 C CA . TYR A 1 512 ? 34.560 -1.553 -39.709 1.00 81.56 512 TYR A CA 1
ATOM 4061 C C . TYR A 1 512 ? 35.119 -2.978 -39.818 1.00 81.56 512 TYR A C 1
ATOM 4063 O O . TYR A 1 512 ? 34.994 -3.752 -38.866 1.00 81.56 512 TYR A O 1
ATOM 4071 N N . LEU A 1 513 ? 35.832 -3.297 -40.906 1.00 83.94 513 LEU A N 1
ATOM 4072 C CA . LEU A 1 513 ? 36.552 -4.563 -41.070 1.00 83.94 513 LEU A CA 1
ATOM 4073 C C . LEU A 1 513 ? 37.722 -4.716 -40.099 1.00 83.94 513 LEU A C 1
ATOM 4075 O O . LEU A 1 513 ? 37.895 -5.804 -39.556 1.00 83.94 513 LEU A O 1
ATOM 4079 N N . GLU A 1 514 ? 38.494 -3.663 -39.821 1.00 82.56 514 GLU A N 1
ATOM 4080 C CA . GLU A 1 514 ? 39.547 -3.710 -38.794 1.00 82.56 514 GLU A CA 1
ATOM 4081 C C . GLU A 1 514 ? 38.967 -4.022 -37.411 1.00 82.56 514 GLU A C 1
ATOM 4083 O O . GLU A 1 514 ? 39.497 -4.861 -36.681 1.00 82.56 514 GLU A O 1
ATOM 4088 N N . ARG A 1 515 ? 37.847 -3.382 -37.055 1.00 80.62 515 ARG A N 1
ATOM 4089 C CA . ARG A 1 515 ? 37.150 -3.633 -35.785 1.00 80.62 515 ARG A CA 1
ATOM 4090 C C . ARG A 1 515 ? 36.563 -5.038 -35.718 1.00 80.62 515 ARG A C 1
ATOM 4092 O O . ARG A 1 515 ? 36.693 -5.694 -34.686 1.00 80.62 515 ARG A O 1
ATOM 4099 N N . TYR A 1 516 ? 35.986 -5.518 -36.814 1.00 87.19 516 TYR A N 1
ATOM 4100 C CA . TYR A 1 516 ? 35.527 -6.896 -36.937 1.00 87.19 516 TYR A CA 1
ATOM 4101 C C . TYR A 1 516 ? 36.678 -7.897 -36.761 1.00 87.19 516 TYR A C 1
ATOM 4103 O O . TYR A 1 516 ? 36.573 -8.803 -35.941 1.00 87.19 516 TYR A O 1
ATOM 4111 N N . LEU A 1 517 ? 37.802 -7.706 -37.458 1.00 87.81 517 LEU A N 1
ATOM 4112 C CA . LEU A 1 517 ? 38.977 -8.584 -37.409 1.00 87.81 517 LEU A CA 1
ATOM 4113 C C . LEU A 1 517 ? 39.707 -8.548 -36.063 1.00 87.81 517 LEU A C 1
ATOM 4115 O O . LEU A 1 517 ? 40.310 -9.544 -35.671 1.00 87.81 517 LEU A O 1
ATOM 4119 N N . ALA A 1 518 ? 39.630 -7.437 -35.328 1.00 84.62 518 ALA A N 1
ATOM 4120 C CA . ALA A 1 518 ? 40.112 -7.375 -33.950 1.00 84.62 518 ALA A CA 1
ATOM 4121 C C . ALA A 1 518 ? 39.319 -8.309 -33.013 1.00 84.62 518 ALA A C 1
ATOM 4123 O O . ALA A 1 518 ? 39.862 -8.776 -32.015 1.00 84.62 518 ALA A O 1
ATOM 4124 N N . ILE A 1 519 ? 38.050 -8.589 -33.336 1.00 85.50 519 ILE A N 1
ATOM 4125 C CA . ILE A 1 519 ? 37.176 -9.509 -32.592 1.00 85.50 519 ILE A CA 1
ATOM 4126 C C . ILE A 1 519 ? 37.263 -10.932 -33.172 1.00 85.50 519 ILE A C 1
ATOM 4128 O O . ILE A 1 519 ? 37.273 -11.905 -32.422 1.00 85.50 519 ILE A O 1
ATOM 4132 N N . GLN A 1 520 ? 37.333 -11.058 -34.500 1.00 91.12 520 GLN A N 1
ATOM 4133 C CA . GLN A 1 520 ? 37.350 -12.314 -35.257 1.00 91.12 520 GLN A CA 1
ATOM 4134 C C . GLN A 1 520 ? 38.620 -12.419 -36.123 1.00 91.12 520 GLN A C 1
ATOM 4136 O O . GLN A 1 520 ? 38.549 -12.363 -37.352 1.00 91.12 520 GLN A O 1
ATOM 4141 N N . PRO A 1 521 ? 39.809 -12.603 -35.517 1.00 89.12 521 PRO A N 1
ATOM 4142 C CA . PRO A 1 521 ? 41.079 -12.606 -36.248 1.00 89.12 521 PRO A CA 1
ATOM 4143 C C . PRO A 1 521 ? 41.257 -13.816 -37.181 1.00 89.12 521 PRO A C 1
ATOM 4145 O O . PRO A 1 521 ? 42.197 -13.840 -37.977 1.00 89.12 521 PRO A O 1
ATOM 4148 N N . GLY A 1 522 ? 40.396 -14.831 -37.075 1.00 89.25 522 GLY A N 1
ATOM 4149 C CA . GLY A 1 522 ? 40.424 -16.035 -37.906 1.00 89.25 522 GLY A CA 1
ATOM 4150 C C . GLY A 1 522 ? 39.737 -15.901 -39.270 1.00 89.25 522 GLY A C 1
ATOM 4151 O O . GLY A 1 522 ? 39.904 -16.794 -40.095 1.00 89.25 522 GLY A O 1
ATOM 4152 N N . ASP A 1 523 ? 38.986 -14.824 -39.535 1.00 92.94 523 ASP A N 1
ATOM 4153 C CA . ASP A 1 523 ? 38.301 -14.651 -40.824 1.00 92.94 523 ASP A CA 1
ATOM 4154 C C . ASP A 1 523 ? 39.288 -14.209 -41.918 1.00 92.94 523 ASP A C 1
ATOM 4156 O O . ASP A 1 523 ? 39.657 -13.036 -42.047 1.00 92.94 523 ASP A O 1
ATOM 4160 N N . GLN A 1 524 ? 39.727 -15.179 -42.720 1.00 89.00 524 GLN A N 1
ATOM 4161 C CA . GLN A 1 524 ? 40.660 -14.953 -43.818 1.00 89.00 524 GLN A CA 1
ATOM 4162 C C . GLN A 1 524 ? 40.049 -14.104 -44.946 1.00 89.00 524 GLN A C 1
ATOM 4164 O O . GLN A 1 524 ? 40.738 -13.242 -45.488 1.00 89.00 524 GLN A O 1
ATOM 4169 N N . ALA A 1 525 ? 38.757 -14.268 -45.247 1.00 88.75 525 ALA A N 1
ATOM 4170 C CA . ALA A 1 525 ? 38.082 -13.513 -46.303 1.00 88.75 525 ALA A CA 1
ATOM 4171 C C . ALA A 1 525 ? 37.946 -12.026 -45.934 1.00 88.75 525 ALA A C 1
ATOM 4173 O O . ALA A 1 525 ? 38.142 -11.143 -46.774 1.00 88.75 525 ALA A O 1
ATOM 4174 N N . ALA A 1 526 ? 37.671 -11.731 -44.659 1.00 88.94 526 ALA A N 1
ATOM 4175 C CA . ALA A 1 526 ? 37.708 -10.365 -44.135 1.00 88.94 526 ALA A CA 1
ATOM 4176 C C . ALA A 1 526 ? 39.098 -9.738 -44.266 1.00 88.94 526 ALA A C 1
ATOM 4178 O O . ALA A 1 526 ? 39.215 -8.577 -44.654 1.00 88.94 526 ALA A O 1
ATOM 4179 N N . ARG A 1 527 ? 40.151 -10.503 -43.946 1.00 89.19 527 ARG A N 1
ATOM 4180 C CA . ARG A 1 527 ? 41.542 -10.036 -44.008 1.00 89.19 527 ARG A CA 1
ATOM 4181 C C . ARG A 1 527 ? 41.966 -9.725 -45.441 1.00 89.19 527 ARG A C 1
ATOM 4183 O O . ARG A 1 527 ? 42.541 -8.669 -45.678 1.00 89.19 527 ARG A O 1
ATOM 4190 N N . GLU A 1 528 ? 41.633 -10.594 -46.390 1.00 87.69 528 GLU A N 1
ATOM 4191 C CA . GLU A 1 528 ? 41.885 -10.369 -47.820 1.00 87.69 528 GLU A CA 1
ATOM 4192 C C . GLU A 1 528 ? 41.127 -9.138 -48.338 1.00 87.69 528 GLU A C 1
ATOM 4194 O O . GLU A 1 528 ? 41.692 -8.304 -49.048 1.00 87.69 528 GLU A O 1
ATOM 4199 N N . THR A 1 529 ? 39.868 -8.973 -47.915 1.00 87.50 529 THR A N 1
ATOM 4200 C CA . THR A 1 529 ? 39.058 -7.791 -48.247 1.00 87.50 529 THR A CA 1
ATOM 4201 C C . THR A 1 529 ? 39.681 -6.514 -47.685 1.00 87.50 529 THR A C 1
ATOM 4203 O O . THR A 1 529 ? 39.803 -5.529 -48.410 1.00 87.50 529 THR A O 1
ATOM 4206 N N . LEU A 1 530 ? 40.137 -6.534 -46.429 1.00 85.00 530 LEU A N 1
ATOM 4207 C CA . LEU A 1 530 ? 40.821 -5.404 -45.804 1.00 85.00 530 LEU A CA 1
ATOM 4208 C C . LEU A 1 530 ? 42.116 -5.040 -46.550 1.00 85.00 530 LEU A C 1
ATOM 4210 O O . LEU A 1 530 ? 42.339 -3.867 -46.834 1.00 85.00 530 LEU A O 1
ATOM 4214 N N . SER A 1 531 ? 42.940 -6.025 -46.921 1.00 81.44 531 SER A N 1
ATOM 4215 C CA . SER A 1 531 ? 44.171 -5.794 -47.692 1.00 81.44 531 SER A CA 1
ATOM 4216 C C . SER A 1 531 ? 43.905 -5.199 -49.077 1.00 81.44 531 SER A C 1
ATOM 4218 O O . SER A 1 531 ? 44.673 -4.357 -49.539 1.00 81.44 531 SER A O 1
ATOM 4220 N N . ARG A 1 532 ? 42.801 -5.576 -49.734 1.00 80.81 532 ARG A N 1
ATOM 4221 C CA . ARG A 1 532 ? 42.381 -4.957 -51.000 1.00 80.81 532 ARG A CA 1
ATOM 4222 C C . ARG A 1 532 ? 41.970 -3.494 -50.808 1.00 80.81 532 ARG A C 1
ATOM 4224 O O . ARG A 1 532 ? 42.435 -2.642 -51.557 1.00 80.81 532 ARG A O 1
ATOM 4231 N N . LEU A 1 533 ? 41.180 -3.197 -49.774 1.00 77.00 533 LEU A N 1
ATOM 4232 C CA . LEU A 1 533 ? 40.786 -1.821 -49.435 1.00 77.00 533 LEU A CA 1
ATOM 4233 C C . LEU A 1 533 ? 42.000 -0.950 -49.049 1.00 77.00 533 LEU A C 1
ATOM 4235 O O . LEU A 1 533 ? 42.008 0.248 -49.311 1.00 77.00 533 LEU A O 1
ATOM 4239 N N . GLN A 1 534 ? 43.051 -1.541 -48.466 1.00 68.12 534 GLN A N 1
ATOM 4240 C CA . GLN A 1 534 ? 44.314 -0.851 -48.169 1.00 68.12 534 GLN A CA 1
ATOM 4241 C C . GLN A 1 534 ? 45.092 -0.435 -49.425 1.00 68.12 534 GLN A C 1
ATOM 4243 O O . GLN A 1 534 ? 45.764 0.592 -49.398 1.00 68.12 534 GLN A O 1
ATOM 4248 N N . LEU A 1 535 ? 45.005 -1.197 -50.518 1.00 60.44 535 LEU A N 1
ATOM 4249 C CA . LEU A 1 535 ? 45.690 -0.890 -51.781 1.00 60.44 535 LEU A CA 1
ATOM 4250 C C . LEU A 1 535 ? 45.001 0.234 -52.572 1.00 60.44 535 LEU A C 1
ATOM 4252 O O . LEU A 1 535 ? 45.671 0.982 -53.278 1.00 60.44 535 LEU A O 1
ATOM 4256 N N . GLU A 1 536 ? 43.683 0.390 -52.423 1.00 58.53 536 GLU A N 1
ATOM 4257 C CA . GLU A 1 536 ? 42.895 1.481 -53.029 1.00 58.53 536 GLU A CA 1
ATOM 4258 C C . GLU A 1 536 ? 43.042 2.820 -52.276 1.00 58.53 536 GLU A C 1
ATOM 4260 O O . GLU A 1 536 ? 42.614 3.876 -52.747 1.00 58.53 536 GLU A O 1
ATOM 4265 N N . ARG A 1 537 ? 43.689 2.797 -51.107 1.00 58.31 537 ARG A N 1
ATOM 4266 C CA . ARG A 1 537 ? 43.848 3.934 -50.203 1.00 58.31 537 ARG A CA 1
ATOM 4267 C C . ARG A 1 537 ? 45.017 4.828 -50.633 1.00 58.31 537 ARG A C 1
ATOM 4269 O O . ARG A 1 537 ? 46.121 4.731 -50.102 1.00 58.31 537 ARG A O 1
ATOM 4276 N N . ALA A 1 538 ? 44.777 5.777 -51.537 1.00 53.50 538 ALA A N 1
ATOM 4277 C CA . ALA A 1 538 ? 45.635 6.961 -51.638 1.00 53.50 538 ALA A CA 1
ATOM 4278 C C . ALA A 1 538 ? 45.420 7.822 -50.376 1.00 53.50 538 ALA A C 1
ATOM 4280 O O . ALA A 1 538 ? 44.512 8.650 -50.309 1.00 53.50 538 ALA A O 1
ATOM 4281 N N . ALA A 1 539 ? 46.193 7.562 -49.319 1.00 55.31 539 ALA A N 1
ATOM 4282 C CA . ALA A 1 539 ? 45.975 8.181 -48.017 1.00 55.31 539 ALA A CA 1
ATOM 4283 C C . ALA A 1 539 ? 46.229 9.698 -48.065 1.00 55.31 539 ALA A C 1
ATOM 4285 O O . ALA A 1 539 ? 47.345 10.155 -48.305 1.00 55.31 539 ALA A O 1
ATOM 4286 N N . THR A 1 540 ? 45.197 10.493 -47.774 1.00 61.44 540 THR A N 1
ATOM 4287 C CA . THR A 1 540 ? 45.408 11.875 -47.327 1.00 61.44 540 THR A CA 1
ATOM 4288 C C . THR A 1 540 ? 46.098 11.814 -45.958 1.00 61.44 540 THR A C 1
ATOM 4290 O O . THR A 1 540 ? 45.571 11.114 -45.087 1.00 61.44 540 THR A O 1
ATOM 4293 N N . PRO A 1 541 ? 47.237 12.501 -45.748 1.00 73.69 541 PRO A N 1
ATOM 4294 C CA . PRO A 1 541 ? 47.927 12.492 -44.460 1.00 73.69 541 PRO A CA 1
ATOM 4295 C C . PRO A 1 541 ? 47.007 13.022 -43.358 1.00 73.69 541 PRO A C 1
ATOM 4297 O O . PRO A 1 541 ? 46.100 13.815 -43.624 1.00 73.69 541 PRO A O 1
ATOM 4300 N N . SER A 1 542 ? 47.219 12.571 -42.129 1.00 78.44 542 SER A N 1
ATOM 4301 C CA . SER A 1 542 ? 46.503 13.032 -40.939 1.00 78.44 542 SER A CA 1
ATOM 4302 C C . SER A 1 542 ? 47.090 14.331 -40.379 1.00 78.44 542 SER A C 1
ATOM 4304 O O . SER A 1 542 ? 48.217 14.707 -40.695 1.00 78.44 542 SER A O 1
ATOM 4306 N N . VAL A 1 543 ? 46.347 15.008 -39.502 1.00 81.56 543 VAL A N 1
ATOM 4307 C CA . VAL A 1 543 ? 46.818 16.193 -38.761 1.00 81.56 543 VAL A CA 1
ATOM 4308 C C . VAL A 1 543 ? 48.088 15.883 -37.952 1.00 81.56 543 VAL A C 1
ATOM 4310 O O . VAL A 1 543 ? 48.954 16.740 -37.834 1.00 81.56 543 VAL A O 1
ATOM 4313 N N . ALA A 1 544 ? 48.244 14.668 -37.417 1.00 78.94 544 ALA A N 1
ATOM 4314 C CA . ALA A 1 544 ? 49.470 14.266 -36.722 1.00 78.94 544 ALA A CA 1
ATOM 4315 C C . ALA A 1 544 ? 50.686 14.153 -37.657 1.00 78.94 544 ALA A C 1
ATOM 4317 O O . ALA A 1 544 ? 51.803 14.478 -37.261 1.00 78.94 544 ALA A O 1
ATOM 4318 N N . GLU A 1 545 ? 50.480 13.678 -38.887 1.00 81.56 545 GLU A N 1
ATOM 4319 C CA . GLU A 1 545 ? 51.543 13.505 -39.889 1.00 81.56 545 GLU A CA 1
ATOM 4320 C C . GLU A 1 545 ? 51.878 14.819 -40.599 1.00 81.56 545 GLU A C 1
ATOM 4322 O O . GLU A 1 545 ? 53.018 15.056 -40.993 1.00 81.56 545 GLU A O 1
ATOM 4327 N N . THR A 1 546 ? 50.887 15.688 -40.777 1.00 86.75 546 THR A N 1
ATOM 4328 C CA . THR A 1 546 ? 51.039 17.033 -41.333 1.00 86.75 546 THR A CA 1
ATOM 4329 C C . THR A 1 546 ? 50.280 18.019 -40.442 1.00 86.75 546 THR A C 1
ATOM 4331 O O . THR A 1 546 ? 49.094 18.271 -40.682 1.00 86.75 546 THR A O 1
ATOM 4334 N N . PRO A 1 547 ? 50.952 18.558 -39.403 1.00 85.81 547 PRO A N 1
ATOM 4335 C CA . PRO A 1 547 ? 50.382 19.535 -38.482 1.00 85.81 547 PRO A CA 1
ATOM 4336 C C . PRO A 1 547 ? 49.770 20.747 -39.182 1.00 85.81 547 PRO A C 1
ATOM 4338 O O . PRO A 1 547 ? 50.303 21.199 -40.201 1.00 85.81 547 PRO A O 1
ATOM 4341 N N . PRO A 1 548 ? 48.698 21.330 -38.618 1.00 85.31 548 PRO A N 1
ATOM 4342 C CA . PRO A 1 548 ? 48.085 22.506 -39.197 1.00 85.31 548 PRO A CA 1
ATOM 4343 C C . PRO A 1 548 ? 49.015 23.709 -39.036 1.00 85.31 548 PRO A C 1
ATOM 4345 O O . PRO A 1 548 ? 49.737 23.852 -38.044 1.00 85.31 548 PRO A O 1
ATOM 4348 N N . THR A 1 549 ? 48.980 24.613 -40.013 1.00 83.69 549 THR A N 1
ATOM 4349 C CA . THR A 1 549 ? 49.727 25.876 -39.936 1.00 83.69 549 THR A CA 1
ATOM 4350 C C . THR A 1 549 ? 49.180 26.749 -38.806 1.00 83.69 549 THR A C 1
ATOM 4352 O O . THR A 1 549 ? 49.961 27.400 -38.111 1.00 83.69 549 THR A O 1
ATOM 4355 N N . LEU A 1 550 ? 47.862 26.708 -38.579 1.00 77.88 550 LEU A N 1
ATOM 4356 C CA . LEU A 1 550 ? 47.192 27.397 -37.480 1.00 77.88 550 LEU A CA 1
ATOM 4357 C C . LEU A 1 550 ? 46.221 26.467 -36.736 1.00 77.88 550 LEU A C 1
ATOM 4359 O O . LEU A 1 550 ? 45.344 25.858 -37.348 1.00 77.88 550 LEU A O 1
ATOM 4363 N N . LEU A 1 551 ? 46.334 26.409 -35.407 1.00 78.12 551 LEU A N 1
ATOM 4364 C CA . LEU A 1 551 ? 45.355 25.773 -34.518 1.00 78.12 551 LEU A CA 1
ATOM 4365 C C . LEU A 1 551 ? 44.568 26.833 -33.737 1.00 78.12 551 LEU A C 1
ATOM 4367 O O . LEU A 1 551 ? 45.161 27.671 -33.065 1.00 78.12 551 LEU A O 1
ATOM 4371 N N . VAL A 1 552 ? 43.241 26.794 -33.778 1.00 71.56 552 VAL A N 1
ATOM 4372 C CA . VAL A 1 552 ? 42.379 27.762 -33.088 1.00 71.56 552 VAL A CA 1
ATOM 4373 C C . VAL A 1 552 ? 41.525 27.056 -32.041 1.00 71.56 552 VAL A C 1
ATOM 4375 O O . VAL A 1 552 ? 40.766 26.148 -32.369 1.00 71.56 552 VAL A O 1
ATOM 4378 N N . PHE A 1 553 ? 41.598 27.501 -30.790 1.00 69.44 553 PHE A N 1
ATOM 4379 C CA . PHE A 1 553 ? 40.697 27.072 -29.722 1.00 69.44 553 PHE A CA 1
ATOM 4380 C C . PHE A 1 553 ? 39.583 28.097 -29.527 1.00 69.44 553 PHE A C 1
ATOM 4382 O O . PHE A 1 553 ? 39.860 29.274 -29.300 1.00 69.44 553 PHE A O 1
ATOM 4389 N N . LEU A 1 554 ? 38.330 27.652 -29.575 1.00 64.75 554 LEU A N 1
ATOM 4390 C CA . LEU A 1 554 ? 37.158 28.453 -29.227 1.00 64.75 554 LEU A CA 1
ATOM 4391 C C . LEU A 1 554 ? 36.728 28.103 -27.798 1.00 64.75 554 LEU A C 1
ATOM 4393 O O . LEU A 1 554 ? 36.324 26.973 -27.529 1.00 64.75 554 LEU A O 1
ATOM 4397 N N . VAL A 1 555 ? 36.835 29.064 -26.885 1.00 57.50 555 VAL A N 1
ATOM 4398 C CA . VAL A 1 555 ? 36.587 28.908 -25.447 1.00 57.50 555 VAL A CA 1
ATOM 4399 C C . VAL A 1 555 ? 35.339 29.706 -25.053 1.00 57.50 555 VAL A C 1
ATOM 4401 O O . VAL A 1 555 ? 35.381 30.920 -24.852 1.00 57.50 555 VAL A O 1
ATOM 4404 N N . GLY A 1 556 ? 34.205 29.021 -24.945 1.00 54.66 556 GLY A N 1
ATOM 4405 C CA . GLY A 1 556 ? 32.907 29.630 -24.642 1.00 54.66 556 GLY A CA 1
ATOM 4406 C C . GLY A 1 556 ? 31.817 29.055 -25.538 1.00 54.66 556 GLY A C 1
ATOM 4407 O O . GLY A 1 556 ? 31.748 29.373 -26.723 1.00 54.66 556 GLY A O 1
ATOM 4408 N N . GLY A 1 557 ? 30.984 28.201 -24.960 1.00 45.31 557 GLY A N 1
ATOM 4409 C CA . GLY A 1 557 ? 29.753 27.680 -25.532 1.00 45.31 557 GLY A CA 1
ATOM 4410 C C . GLY A 1 557 ? 29.236 26.455 -24.762 1.00 45.31 557 GLY A C 1
ATOM 4411 O O . GLY A 1 557 ? 29.699 25.349 -25.024 1.00 45.31 557 GLY A O 1
ATOM 4412 N N . LEU A 1 558 ? 28.196 26.650 -23.938 1.00 38.53 558 LEU A N 1
ATOM 4413 C CA . LEU A 1 558 ? 27.223 25.691 -23.366 1.00 38.53 558 LEU A CA 1
ATOM 4414 C C . LEU A 1 558 ? 27.425 25.295 -21.885 1.00 38.53 558 LEU A C 1
ATOM 4416 O O . LEU A 1 558 ? 28.373 24.605 -21.512 1.00 38.53 558 LEU A O 1
ATOM 4420 N N . GLY A 1 559 ? 26.438 25.649 -21.050 1.00 37.28 559 GLY A N 1
A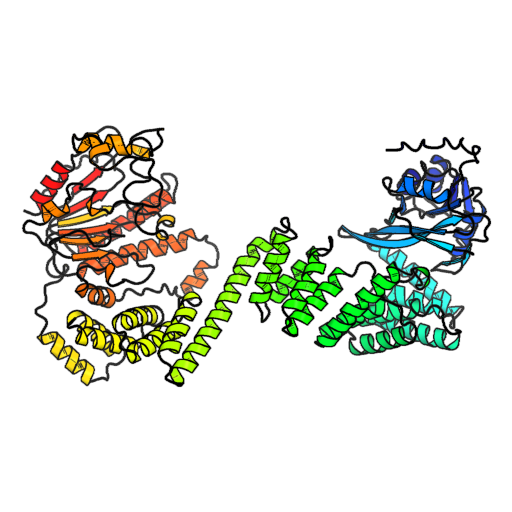TOM 4421 C CA . GLY A 1 559 ? 26.210 25.048 -19.729 1.00 37.28 559 GLY A CA 1
ATOM 4422 C C . GLY A 1 559 ? 25.548 23.667 -19.825 1.00 37.28 559 GLY A C 1
ATOM 4423 O O . GLY A 1 559 ? 24.954 23.335 -20.848 1.00 37.28 559 GLY A O 1
ATOM 4424 N N . ALA A 1 560 ? 25.610 22.862 -18.756 1.00 33.00 560 ALA A N 1
ATOM 4425 C CA . ALA A 1 560 ? 25.116 21.475 -18.751 1.00 33.00 560 ALA A CA 1
ATOM 4426 C C . ALA A 1 560 ? 23.601 21.346 -19.016 1.00 33.00 560 ALA A C 1
ATOM 4428 O O . ALA A 1 560 ? 23.163 20.344 -19.570 1.00 33.00 560 ALA A O 1
ATOM 4429 N N . GLU A 1 561 ? 22.810 22.363 -18.662 1.00 33.84 561 GLU A N 1
ATOM 4430 C CA . GLU A 1 561 ? 21.353 22.396 -18.873 1.00 33.84 561 GLU A CA 1
ATOM 4431 C C . GLU A 1 561 ? 20.966 22.693 -20.334 1.00 33.84 561 GLU A C 1
ATOM 4433 O O . GLU A 1 561 ? 19.915 22.260 -20.793 1.00 33.84 561 GLU A O 1
ATOM 4438 N N . ALA A 1 562 ? 21.839 23.353 -21.104 1.00 32.50 562 ALA A N 1
ATOM 4439 C CA . ALA A 1 562 ? 21.613 23.664 -22.520 1.00 32.50 562 ALA A CA 1
ATOM 4440 C C . ALA A 1 562 ? 21.882 22.467 -23.459 1.00 32.50 562 ALA A C 1
ATOM 4442 O O . ALA A 1 562 ? 21.667 22.559 -24.663 1.00 32.50 562 ALA A O 1
ATOM 4443 N N . VAL A 1 563 ? 22.362 21.343 -22.914 1.00 33.16 563 VAL A N 1
ATOM 4444 C CA . VAL A 1 563 ? 22.735 20.116 -23.644 1.00 33.16 563 VAL A CA 1
ATOM 4445 C C . VAL A 1 563 ? 21.503 19.296 -24.072 1.00 33.16 563 VAL A C 1
ATOM 4447 O O . VAL A 1 563 ? 21.630 18.381 -24.881 1.00 33.16 563 VAL A O 1
ATOM 4450 N N . CYS A 1 564 ? 20.308 19.640 -23.579 1.00 29.69 564 CYS A N 1
ATOM 4451 C CA . CYS A 1 564 ? 19.072 18.885 -23.810 1.00 29.69 564 CYS A CA 1
ATOM 4452 C C . CYS A 1 564 ? 18.074 19.537 -24.790 1.00 29.69 564 CYS A C 1
ATOM 4454 O O . CYS A 1 564 ? 17.046 18.923 -25.068 1.00 29.69 564 CYS A O 1
ATOM 4456 N N . GLU A 1 565 ? 18.334 20.738 -25.322 1.00 26.80 565 GLU A N 1
ATOM 4457 C CA . GLU A 1 565 ? 17.404 21.428 -26.236 1.00 26.80 565 GLU A CA 1
ATOM 4458 C C . GLU A 1 565 ? 17.879 21.442 -27.698 1.00 26.80 565 GLU A C 1
ATOM 4460 O O . GLU A 1 565 ? 19.072 21.476 -28.004 1.00 26.80 565 GLU A O 1
ATOM 4465 N N . VAL A 1 566 ? 16.911 21.412 -28.621 1.00 24.73 566 VAL A N 1
ATOM 4466 C CA . VAL A 1 566 ? 17.130 21.446 -30.075 1.00 24.73 566 VAL A CA 1
ATOM 4467 C C . VAL A 1 566 ? 17.692 22.820 -30.480 1.00 24.73 566 VAL A C 1
ATOM 4469 O O . VAL A 1 566 ? 17.371 23.844 -29.885 1.00 24.73 566 VAL A O 1
ATOM 4472 N N . ALA A 1 567 ? 18.551 22.843 -31.501 1.00 30.42 567 ALA A N 1
ATOM 4473 C CA . ALA A 1 567 ? 19.563 23.872 -31.755 1.00 30.42 567 ALA A CA 1
ATOM 4474 C C . ALA A 1 567 ? 19.191 25.288 -32.308 1.00 30.42 567 ALA A C 1
ATOM 4476 O O . ALA A 1 567 ? 20.145 26.000 -32.631 1.00 30.42 567 ALA A O 1
ATOM 4477 N N . PRO A 1 568 ? 17.948 25.819 -32.433 1.00 27.42 568 PRO A N 1
ATOM 4478 C CA . PRO A 1 568 ? 17.788 27.155 -33.032 1.00 27.42 568 PRO A CA 1
ATOM 4479 C C . PRO A 1 568 ? 18.048 28.353 -32.094 1.00 27.42 568 PRO A C 1
ATOM 4481 O O . PRO A 1 568 ? 18.190 29.472 -32.578 1.00 27.42 568 PRO A O 1
ATOM 4484 N N . HIS A 1 569 ? 18.135 28.183 -30.770 1.00 29.17 569 HIS A N 1
ATOM 4485 C CA . HIS A 1 569 ? 18.175 29.329 -29.834 1.00 29.17 569 HIS A CA 1
ATOM 4486 C C . HIS A 1 569 ? 19.569 29.943 -29.590 1.00 29.17 569 HIS A C 1
ATOM 4488 O O . HIS A 1 569 ? 19.689 31.001 -28.961 1.00 29.17 569 HIS A O 1
ATOM 4494 N N . PHE A 1 570 ? 20.630 29.301 -30.085 1.00 33.34 570 PHE A N 1
ATOM 4495 C CA . PHE A 1 570 ? 22.011 29.569 -29.667 1.00 33.34 570 PHE A CA 1
ATOM 4496 C C . PHE A 1 570 ? 22.582 30.920 -30.136 1.00 33.34 570 PHE A C 1
ATOM 4498 O O . PHE A 1 570 ? 23.367 31.525 -29.409 1.00 33.34 570 PHE A O 1
ATOM 4505 N N . LEU A 1 571 ? 22.171 31.452 -31.292 1.00 32.44 571 LEU A N 1
ATOM 4506 C CA . LEU A 1 571 ? 22.767 32.691 -31.817 1.00 32.44 571 LEU A CA 1
ATOM 4507 C C . LEU A 1 571 ? 22.132 33.991 -31.305 1.00 32.44 571 LEU A C 1
ATOM 4509 O O . LEU A 1 571 ? 22.685 35.055 -31.572 1.00 32.44 571 LEU A O 1
ATOM 4513 N N . MET A 1 572 ? 21.009 33.954 -30.574 1.00 33.50 572 MET A N 1
ATOM 4514 C CA . MET A 1 572 ? 20.260 35.195 -30.309 1.00 33.50 572 MET A CA 1
ATOM 4515 C C . MET A 1 572 ? 19.891 35.496 -28.853 1.00 33.50 572 MET A C 1
ATOM 4517 O O . MET A 1 572 ? 19.743 36.673 -28.538 1.00 33.50 572 MET A O 1
ATOM 4521 N N . HIS A 1 573 ? 19.748 34.533 -27.932 1.00 32.00 573 HIS A N 1
ATOM 4522 C CA . HIS A 1 573 ? 18.808 34.817 -26.832 1.00 32.00 573 HIS A CA 1
ATOM 4523 C C . HIS A 1 573 ? 19.343 35.178 -25.432 1.00 32.00 573 HIS A C 1
ATOM 4525 O O . HIS A 1 573 ? 18.575 35.742 -24.657 1.00 32.00 573 HIS A O 1
ATOM 4531 N N . ARG A 1 574 ? 20.599 34.925 -25.023 1.00 31.22 574 ARG A N 1
ATOM 4532 C CA . ARG A 1 574 ? 20.973 35.248 -23.614 1.00 31.22 574 ARG A CA 1
ATOM 4533 C C . ARG A 1 574 ? 22.307 35.928 -23.355 1.00 31.22 574 ARG A C 1
ATOM 4535 O O . ARG A 1 574 ? 22.347 36.802 -22.493 1.00 31.22 574 ARG A O 1
ATOM 4542 N N . ALA A 1 575 ? 23.374 35.591 -24.073 1.00 34.75 575 ALA A N 1
ATOM 4543 C CA . ALA A 1 575 ? 24.679 36.193 -23.791 1.00 34.75 575 ALA A CA 1
ATOM 4544 C C . ALA A 1 575 ? 24.846 37.591 -24.416 1.00 34.75 575 ALA A C 1
ATOM 4546 O O . ALA A 1 575 ? 25.505 38.444 -23.830 1.00 34.75 575 ALA A O 1
ATOM 4547 N N . TRP A 1 576 ? 24.238 37.845 -25.582 1.00 33.22 576 TRP A N 1
ATOM 4548 C CA . TRP A 1 576 ? 24.449 39.089 -26.337 1.00 33.22 576 TRP A CA 1
ATOM 4549 C C . TRP A 1 576 ? 23.443 40.201 -26.014 1.00 33.22 576 TRP A C 1
ATOM 4551 O O . TRP A 1 576 ? 23.838 41.361 -25.945 1.00 33.22 576 TRP A O 1
ATOM 4561 N N . GLY A 1 577 ? 22.175 39.867 -25.748 1.00 33.62 577 GLY A N 1
ATOM 4562 C CA . GLY A 1 577 ? 21.133 40.866 -25.465 1.00 33.62 577 GLY A CA 1
ATOM 4563 C C . GLY A 1 577 ? 21.298 41.558 -24.108 1.00 33.62 577 GLY A C 1
ATOM 4564 O O . GLY A 1 577 ? 21.288 42.783 -24.033 1.00 33.62 577 GLY A O 1
ATOM 4565 N N . ARG A 1 578 ? 21.544 40.789 -23.037 1.00 33.12 578 ARG A N 1
ATOM 4566 C CA . ARG A 1 578 ? 21.702 41.350 -21.679 1.00 33.12 578 ARG A CA 1
ATOM 4567 C C . ARG A 1 578 ? 22.994 42.137 -21.473 1.00 33.12 578 ARG A C 1
ATOM 4569 O O . ARG A 1 578 ? 23.044 42.973 -20.587 1.00 33.12 578 ARG A O 1
ATOM 4576 N N . ALA A 1 579 ? 24.036 41.858 -22.254 1.00 34.56 579 ALA A N 1
ATOM 4577 C CA . ALA A 1 579 ? 25.323 42.535 -22.109 1.00 34.56 579 ALA A CA 1
ATOM 4578 C C . ALA A 1 579 ? 25.388 43.877 -22.858 1.00 34.56 579 ALA A C 1
ATOM 4580 O O . ALA A 1 579 ? 26.279 44.676 -22.583 1.00 34.56 579 ALA A O 1
ATOM 4581 N N . MET A 1 580 ? 24.486 44.115 -23.818 1.00 33.94 580 MET A N 1
ATOM 4582 C CA . MET A 1 580 ? 24.497 45.336 -24.627 1.00 33.94 580 MET A CA 1
ATOM 4583 C C . MET A 1 580 ? 23.579 46.427 -24.075 1.00 33.94 580 MET A C 1
ATOM 4585 O O . MET A 1 580 ? 23.942 47.593 -24.194 1.00 33.94 580 MET A O 1
ATOM 4589 N N . PHE A 1 581 ? 22.448 46.090 -23.443 1.00 36.47 581 PHE A N 1
ATOM 4590 C CA . PHE A 1 581 ? 21.527 47.096 -22.908 1.00 36.47 581 PHE A CA 1
ATOM 4591 C C . PHE A 1 581 ? 20.833 46.598 -21.638 1.00 36.47 581 PHE A C 1
ATOM 4593 O O . PHE A 1 581 ? 20.034 45.661 -21.672 1.00 36.47 581 PHE A O 1
ATOM 4600 N N . ASP A 1 582 ? 21.132 47.246 -20.513 1.00 34.78 582 ASP A N 1
ATOM 4601 C CA . ASP A 1 582 ? 20.375 47.067 -19.278 1.00 34.78 582 ASP A CA 1
ATOM 4602 C C . ASP A 1 582 ? 18.937 47.576 -19.487 1.00 34.78 582 ASP A C 1
ATOM 4604 O O . ASP A 1 582 ? 18.693 48.779 -19.567 1.00 34.78 582 ASP A O 1
ATOM 4608 N N . GLY A 1 583 ? 17.977 46.647 -19.556 1.00 40.59 583 GLY A N 1
ATOM 4609 C CA . GLY A 1 583 ? 16.576 46.924 -19.221 1.00 40.59 583 GLY A CA 1
ATOM 4610 C C . GLY A 1 583 ? 15.550 47.116 -20.347 1.00 40.59 583 GLY A C 1
ATOM 4611 O O . GLY A 1 583 ? 14.507 47.695 -20.058 1.00 40.59 583 GLY A O 1
ATOM 4612 N N . VAL A 1 584 ? 15.758 46.638 -21.584 1.00 37.09 584 VAL A N 1
ATOM 4613 C CA . VAL A 1 584 ? 14.727 46.735 -22.651 1.00 37.09 584 VAL A CA 1
ATOM 4614 C C . VAL A 1 584 ? 14.388 45.367 -23.260 1.00 37.09 584 VAL A C 1
ATOM 4616 O O . VAL A 1 584 ? 15.276 44.553 -23.503 1.00 37.09 584 VAL A O 1
ATOM 4619 N N . ASP A 1 585 ? 13.088 45.122 -23.465 1.00 41.25 585 ASP A N 1
ATOM 4620 C CA . ASP A 1 585 ? 12.505 43.853 -23.923 1.00 41.25 585 ASP A CA 1
ATOM 4621 C C . ASP A 1 585 ? 12.833 43.570 -25.413 1.00 41.25 585 ASP A C 1
ATOM 4623 O O . ASP A 1 585 ? 12.703 44.483 -26.236 1.00 41.25 585 ASP A O 1
ATOM 4627 N N . PRO A 1 586 ? 13.262 42.351 -25.810 1.00 39.00 586 PRO A N 1
ATOM 4628 C CA . PRO A 1 586 ? 13.833 42.093 -27.139 1.00 39.00 586 PRO A CA 1
ATOM 4629 C C . PRO A 1 586 ? 12.850 42.114 -28.324 1.00 39.00 586 PRO A C 1
ATOM 4631 O O . PRO A 1 586 ? 13.295 42.136 -29.472 1.00 39.00 586 PRO A O 1
ATOM 4634 N N . GLU A 1 587 ? 11.536 42.067 -28.089 1.00 39.75 587 GLU A N 1
ATOM 4635 C CA . GLU A 1 587 ? 10.540 41.862 -29.156 1.00 39.75 587 GLU A CA 1
ATOM 4636 C C . GLU A 1 587 ? 10.345 43.079 -30.081 1.00 39.75 587 GLU A C 1
ATOM 4638 O O . GLU A 1 587 ? 10.063 42.908 -31.269 1.00 39.75 587 GLU A O 1
ATOM 4643 N N . ASP A 1 588 ? 10.536 44.304 -29.580 1.00 35.16 588 ASP A N 1
ATOM 4644 C CA . ASP A 1 588 ? 10.145 45.530 -30.300 1.00 35.16 588 ASP A CA 1
ATOM 4645 C C . ASP A 1 588 ? 11.188 46.037 -31.319 1.00 35.16 588 ASP A C 1
ATOM 4647 O O . ASP A 1 588 ? 10.878 46.879 -32.167 1.00 35.16 588 ASP A O 1
ATOM 4651 N N . ASP A 1 589 ? 12.425 45.527 -31.292 1.00 42.62 589 ASP A N 1
ATOM 4652 C CA . ASP A 1 589 ? 13.540 46.151 -32.024 1.00 42.62 589 ASP A CA 1
ATOM 4653 C C . ASP A 1 589 ? 14.031 45.353 -33.249 1.00 42.62 589 ASP A C 1
ATOM 4655 O O . ASP A 1 589 ? 14.731 45.900 -34.101 1.00 42.62 589 ASP A O 1
ATOM 4659 N N . LEU A 1 590 ? 13.591 44.106 -33.451 1.00 42.47 590 LEU A N 1
ATOM 4660 C CA . LEU A 1 590 ? 13.980 43.272 -34.608 1.00 42.47 590 LEU A CA 1
ATOM 4661 C C . LEU A 1 590 ? 13.743 43.964 -35.970 1.00 42.47 590 LEU A C 1
ATOM 4663 O O . LEU A 1 590 ? 14.564 43.864 -36.885 1.00 42.47 590 LEU A O 1
ATOM 4667 N N . ALA A 1 591 ? 12.663 44.743 -36.089 1.00 40.03 591 ALA A N 1
ATOM 4668 C CA . ALA A 1 591 ? 12.363 45.541 -37.280 1.00 40.03 591 ALA A CA 1
ATOM 4669 C C . ALA A 1 591 ? 13.356 46.707 -37.486 1.00 40.03 591 ALA A C 1
ATOM 4671 O O . ALA A 1 591 ? 13.754 47.016 -38.612 1.00 40.03 591 ALA A O 1
ATOM 4672 N N . ARG A 1 592 ? 13.814 47.347 -36.408 1.00 37.19 592 ARG A N 1
ATOM 4673 C CA . ARG A 1 592 ? 14.769 48.465 -36.474 1.00 37.19 592 ARG A CA 1
ATOM 4674 C C . ARG A 1 592 ? 16.178 47.990 -36.821 1.00 37.19 592 ARG A C 1
ATOM 4676 O O . ARG A 1 592 ? 16.852 48.642 -37.618 1.00 37.19 592 ARG A O 1
ATOM 4683 N N . TRP A 1 593 ? 16.572 46.809 -36.350 1.00 36.12 593 TRP A N 1
ATOM 4684 C CA . TRP A 1 593 ? 17.860 46.188 -36.676 1.00 36.12 593 TRP A CA 1
ATOM 4685 C C . TRP A 1 593 ? 17.980 45.819 -38.161 1.00 36.12 593 TRP A C 1
ATOM 4687 O O . TRP A 1 593 ? 19.005 46.105 -38.784 1.00 36.12 593 TRP A O 1
ATOM 4697 N N . ALA A 1 594 ? 16.911 45.292 -38.771 1.00 36.84 594 ALA A N 1
ATOM 4698 C CA . ALA A 1 594 ? 16.873 45.022 -40.213 1.00 36.84 594 ALA A CA 1
ATOM 4699 C C . ALA A 1 594 ? 17.054 46.300 -41.058 1.00 36.84 594 ALA A C 1
ATOM 4701 O O . ALA A 1 594 ? 17.694 46.272 -42.112 1.00 36.84 594 ALA A O 1
ATOM 4702 N N . THR A 1 595 ? 16.543 47.436 -40.571 1.00 31.55 595 THR A N 1
ATOM 4703 C CA . THR A 1 595 ? 16.650 48.739 -41.249 1.00 31.55 595 THR A CA 1
ATOM 4704 C C . THR A 1 595 ? 18.057 49.318 -41.151 1.00 31.55 595 THR A C 1
ATOM 4706 O O . THR A 1 595 ? 18.584 49.817 -42.143 1.00 31.55 595 THR A O 1
ATOM 4709 N N . LEU A 1 596 ? 18.685 49.215 -39.975 1.00 30.23 596 LEU A N 1
ATOM 4710 C CA . LEU A 1 596 ? 20.010 49.781 -39.710 1.00 30.23 596 LEU A CA 1
ATOM 4711 C C . LEU A 1 596 ? 21.127 49.068 -40.490 1.00 30.23 596 LEU A C 1
ATOM 4713 O O . LEU A 1 596 ? 22.064 49.715 -40.945 1.00 30.23 596 LEU A O 1
ATOM 4717 N N . PHE A 1 597 ? 21.014 47.747 -40.670 1.00 30.38 597 PHE A N 1
ATOM 4718 C CA . PHE A 1 597 ? 22.036 46.938 -41.347 1.00 30.38 597 PHE A CA 1
ATOM 4719 C C . PHE A 1 597 ? 21.888 46.879 -42.871 1.00 30.38 597 PHE A C 1
ATOM 4721 O O . PHE A 1 597 ? 22.884 46.716 -43.571 1.00 30.38 597 PHE A O 1
ATOM 4728 N N . SER A 1 598 ? 20.667 47.008 -43.399 1.00 33.38 598 SER A N 1
ATOM 4729 C CA . SER A 1 598 ? 20.411 46.925 -44.848 1.00 33.38 598 SER A CA 1
ATOM 4730 C C . SER A 1 598 ? 20.106 48.273 -45.511 1.00 33.38 598 SER A C 1
ATOM 4732 O O . SER A 1 598 ? 20.055 48.356 -46.738 1.00 33.38 598 SER A O 1
ATOM 4734 N N . GLY A 1 599 ? 19.854 49.320 -44.717 1.00 32.84 599 GLY A N 1
ATOM 4735 C CA . GLY A 1 599 ? 19.443 50.644 -45.192 1.00 32.84 599 GLY A CA 1
ATOM 4736 C C . GLY A 1 599 ? 18.027 50.710 -45.784 1.00 32.84 599 GLY A C 1
ATOM 4737 O O . GLY A 1 599 ? 17.661 51.739 -46.349 1.00 32.84 599 GLY A O 1
ATOM 4738 N N . ARG A 1 600 ? 17.223 49.638 -45.695 1.00 35.94 600 ARG A N 1
ATOM 4739 C CA . ARG A 1 600 ? 15.861 49.550 -46.265 1.00 35.94 600 ARG A CA 1
ATOM 4740 C C . ARG A 1 600 ? 14.799 49.329 -45.191 1.00 35.94 600 ARG A C 1
ATOM 4742 O O . ARG A 1 600 ? 15.045 48.639 -44.209 1.00 35.94 600 ARG A O 1
ATOM 4749 N N . ALA A 1 601 ? 13.604 49.886 -45.404 1.00 43.84 601 ALA A N 1
ATOM 4750 C CA . ALA A 1 601 ? 12.517 49.853 -44.427 1.00 43.84 601 ALA A CA 1
ATOM 4751 C C . ALA A 1 601 ? 11.948 48.428 -44.199 1.00 43.84 601 ALA A C 1
ATOM 4753 O O . ALA A 1 601 ? 11.836 47.658 -45.157 1.00 43.84 601 ALA A O 1
ATOM 4754 N N . PRO A 1 602 ? 11.502 48.082 -42.973 1.00 41.56 602 PRO A N 1
ATOM 4755 C CA . PRO A 1 602 ? 11.155 46.706 -42.571 1.00 41.56 602 PRO A CA 1
ATOM 4756 C C . PRO A 1 602 ? 10.062 46.040 -43.413 1.00 41.56 602 PRO A C 1
ATOM 4758 O O . PRO A 1 602 ? 10.130 44.844 -43.689 1.00 41.56 602 PRO A O 1
ATOM 4761 N N . ALA A 1 603 ? 9.081 46.820 -43.876 1.00 46.47 603 ALA A N 1
ATOM 4762 C CA . ALA A 1 603 ? 7.966 46.326 -44.684 1.00 46.47 603 ALA A CA 1
ATOM 4763 C C . ALA A 1 603 ? 8.422 45.697 -46.016 1.00 46.47 603 ALA A C 1
ATOM 4765 O O . ALA A 1 603 ? 7.775 44.785 -46.522 1.00 46.47 603 ALA A O 1
ATOM 4766 N N . GLN A 1 604 ? 9.563 46.132 -46.563 1.00 43.72 604 GLN A N 1
ATOM 4767 C CA . GLN A 1 604 ? 10.128 45.582 -47.801 1.00 43.72 604 GLN A CA 1
ATOM 4768 C C . GLN A 1 604 ? 10.869 44.251 -47.590 1.00 43.72 604 GLN A C 1
ATOM 4770 O O . GLN A 1 604 ? 11.133 43.547 -48.560 1.00 43.72 604 GLN A O 1
ATOM 4775 N N . HIS A 1 605 ? 11.156 43.880 -46.337 1.00 41.62 605 HIS A N 1
ATOM 4776 C CA . HIS A 1 605 ? 11.718 42.577 -45.946 1.00 41.62 605 HIS A CA 1
ATOM 4777 C C . HIS A 1 605 ? 10.630 41.550 -45.571 1.00 41.62 605 HIS A C 1
ATOM 4779 O O . HIS A 1 605 ? 10.922 40.468 -45.047 1.00 41.62 605 HIS A O 1
ATOM 4785 N N . GLY A 1 606 ? 9.359 41.889 -45.819 1.00 40.28 606 GLY A N 1
ATOM 4786 C CA . GLY A 1 606 ? 8.197 41.068 -45.468 1.00 40.28 606 GLY A CA 1
ATOM 4787 C C . GLY A 1 606 ? 7.893 41.035 -43.967 1.00 40.28 606 GLY A C 1
ATOM 4788 O O . GLY A 1 606 ? 7.220 40.119 -43.505 1.00 40.28 606 GLY A O 1
ATOM 4789 N N . LEU A 1 607 ? 8.411 41.995 -43.192 1.00 43.28 607 LEU A N 1
ATOM 4790 C CA . LEU A 1 607 ? 8.154 42.119 -41.757 1.00 43.28 607 LEU A CA 1
ATOM 4791 C C . LEU A 1 607 ? 6.922 43.010 -41.547 1.00 43.28 607 LEU A C 1
ATOM 4793 O O . LEU A 1 607 ? 7.031 44.231 -41.441 1.00 43.28 607 LEU A O 1
ATOM 4797 N N . SER A 1 608 ? 5.737 42.401 -41.522 1.00 40.09 608 SER A N 1
ATOM 4798 C CA . SER A 1 608 ? 4.488 43.080 -41.163 1.00 40.09 608 SER A CA 1
ATOM 4799 C C . SER A 1 608 ? 3.627 42.174 -40.281 1.00 40.09 608 SER A C 1
ATOM 4801 O O . SER A 1 608 ? 2.831 41.385 -40.782 1.00 40.09 608 SER A O 1
ATOM 4803 N N . GLY A 1 609 ? 3.810 42.273 -38.964 1.00 40.25 609 GLY A N 1
ATOM 4804 C CA . GLY A 1 609 ? 3.022 41.550 -37.959 1.00 40.25 609 GLY A CA 1
ATOM 4805 C C . GLY A 1 609 ? 3.868 41.095 -36.770 1.00 40.25 609 GLY A C 1
ATOM 4806 O O . GLY A 1 609 ? 5.055 40.821 -36.933 1.00 40.25 609 GLY A O 1
ATOM 4807 N N . ARG A 1 610 ? 3.263 41.034 -35.574 1.00 33.66 610 ARG A N 1
ATOM 4808 C CA . ARG A 1 610 ? 3.887 40.440 -34.378 1.00 33.66 610 ARG A CA 1
ATOM 4809 C C . ARG A 1 610 ? 4.277 38.991 -34.692 1.00 33.66 610 ARG A C 1
ATOM 4811 O O . ARG A 1 610 ? 3.414 38.196 -35.058 1.00 33.66 610 ARG A O 1
ATOM 4818 N N . LEU A 1 611 ? 5.564 38.679 -34.579 1.00 33.81 611 LEU A N 1
ATOM 4819 C CA . LEU A 1 611 ? 6.119 37.352 -34.841 1.00 33.81 611 LEU A CA 1
ATOM 4820 C C . LEU A 1 611 ? 6.031 36.506 -33.563 1.00 33.81 611 LEU A C 1
ATOM 4822 O O . LEU A 1 611 ? 6.634 36.857 -32.556 1.00 33.81 611 LEU A O 1
ATOM 4826 N N . GLY A 1 612 ? 5.270 35.412 -33.612 1.00 34.16 612 GLY A N 1
ATOM 4827 C CA . GLY A 1 612 ? 5.286 34.340 -32.609 1.00 34.16 612 GLY A CA 1
ATOM 4828 C C . GLY A 1 612 ? 6.153 33.157 -33.059 1.00 34.16 612 GLY A C 1
ATOM 4829 O O . GLY A 1 612 ? 6.558 33.095 -34.220 1.00 34.16 612 GLY A O 1
ATOM 4830 N N . MET A 1 613 ? 6.414 32.219 -32.139 1.00 29.08 613 MET A N 1
ATOM 4831 C CA . MET A 1 613 ? 7.339 31.075 -32.284 1.00 29.08 613 MET A CA 1
ATOM 4832 C C . MET A 1 613 ? 7.133 30.175 -33.517 1.00 29.08 613 MET A C 1
ATOM 4834 O O . MET A 1 613 ? 8.046 29.435 -33.878 1.00 29.08 613 MET A O 1
ATOM 4838 N N . ASP A 1 614 ? 5.984 30.234 -34.184 1.00 29.30 614 ASP A N 1
ATOM 4839 C CA . ASP A 1 614 ? 5.594 29.234 -35.183 1.00 29.30 614 ASP A CA 1
ATOM 4840 C C . ASP A 1 614 ? 6.176 29.460 -36.588 1.00 29.30 614 ASP A C 1
ATOM 4842 O O . ASP A 1 614 ? 5.859 28.705 -37.506 1.00 29.30 614 ASP A O 1
ATOM 4846 N N . ASN A 1 615 ? 7.015 30.484 -36.806 1.00 30.75 615 ASN A N 1
ATOM 4847 C CA . ASN A 1 615 ? 7.576 30.731 -38.140 1.00 30.75 615 ASN A CA 1
ATOM 4848 C C . ASN A 1 615 ? 9.002 31.329 -38.129 1.00 30.75 615 ASN A C 1
ATOM 4850 O O . ASN A 1 615 ? 9.192 32.507 -38.456 1.00 30.75 615 ASN A O 1
ATOM 4854 N N . PRO A 1 616 ? 10.037 30.551 -37.759 1.00 31.94 616 PRO A N 1
ATOM 4855 C CA . PRO A 1 616 ? 11.415 31.010 -37.860 1.00 31.94 616 PRO A CA 1
ATOM 4856 C C . PRO A 1 616 ? 11.861 30.999 -39.331 1.00 31.94 616 PRO A C 1
ATOM 4858 O O . PRO A 1 616 ? 11.892 29.953 -39.980 1.00 31.94 616 PRO A O 1
ATOM 4861 N N . LYS A 1 617 ? 12.231 32.169 -39.872 1.00 27.92 617 LYS A N 1
ATOM 4862 C CA . LYS A 1 617 ? 12.934 32.235 -41.163 1.00 27.92 617 LYS A CA 1
ATOM 4863 C C . LYS A 1 617 ? 14.262 31.478 -41.056 1.00 27.92 617 LYS A C 1
ATOM 4865 O O . LYS A 1 617 ? 14.955 31.565 -40.044 1.00 27.92 617 LYS A O 1
ATOM 4870 N N . SER A 1 618 ? 14.600 30.721 -42.098 1.00 33.53 618 SER A N 1
ATOM 4871 C CA . SER A 1 618 ? 15.804 29.888 -42.127 1.00 33.53 618 SER A CA 1
ATOM 4872 C C . SER A 1 618 ? 17.088 30.728 -42.084 1.00 33.53 618 SER A C 1
ATOM 4874 O O . SER A 1 618 ? 17.128 31.851 -42.586 1.00 33.53 618 SER A O 1
ATOM 4876 N N . LEU A 1 619 ? 18.165 30.147 -41.541 1.00 30.98 619 LEU A N 1
ATOM 4877 C CA . LEU A 1 619 ? 19.493 30.765 -41.401 1.00 30.98 619 LEU A CA 1
ATOM 4878 C C . LEU A 1 619 ? 20.094 31.287 -42.725 1.00 30.98 619 LEU A C 1
ATOM 4880 O O . LEU A 1 619 ? 21.025 32.088 -42.697 1.00 30.98 619 LEU A O 1
ATOM 4884 N N . ALA A 1 620 ? 19.567 30.861 -43.880 1.00 31.72 620 ALA A N 1
ATOM 4885 C CA . ALA A 1 620 ? 19.967 31.370 -45.191 1.00 31.72 620 ALA A CA 1
ATOM 4886 C C . ALA A 1 620 ? 19.705 32.883 -45.355 1.00 31.72 620 ALA A C 1
ATOM 4888 O O . ALA A 1 620 ? 20.390 33.534 -46.142 1.00 31.72 620 ALA A O 1
ATOM 4889 N N . ASP A 1 621 ? 18.775 33.449 -44.576 1.00 30.09 621 ASP A N 1
ATOM 4890 C CA . ASP A 1 621 ? 18.344 34.847 -44.689 1.00 30.09 621 ASP A CA 1
ATOM 4891 C C . ASP A 1 621 ? 19.115 35.825 -43.770 1.00 30.09 621 ASP A C 1
ATOM 4893 O O . ASP A 1 621 ? 18.927 37.038 -43.875 1.00 30.09 621 ASP A O 1
ATOM 4897 N N . MET A 1 622 ? 20.001 35.345 -42.880 1.00 30.97 622 MET A N 1
ATOM 4898 C CA . MET A 1 622 ? 20.747 36.181 -41.916 1.00 30.97 622 MET A CA 1
ATOM 4899 C C . MET A 1 622 ? 22.262 36.121 -42.164 1.00 30.97 622 MET A C 1
ATOM 4901 O O . MET A 1 622 ? 23.010 35.430 -41.477 1.00 30.97 622 MET A O 1
ATOM 4905 N N . ALA A 1 623 ? 22.735 36.862 -43.167 1.00 34.12 623 ALA A N 1
ATOM 4906 C CA . ALA A 1 623 ? 24.150 36.920 -43.529 1.00 34.12 623 ALA A CA 1
ATOM 4907 C C . ALA A 1 623 ? 24.967 37.832 -42.585 1.00 34.12 623 ALA A C 1
ATOM 4909 O O . ALA A 1 623 ? 25.054 39.041 -42.799 1.00 34.12 623 ALA A O 1
ATOM 4910 N N . ALA A 1 624 ? 25.632 37.252 -41.582 1.00 32.09 624 ALA A N 1
ATOM 4911 C CA . ALA A 1 624 ? 26.869 37.823 -41.042 1.00 32.09 624 ALA A CA 1
ATOM 4912 C C . ALA A 1 624 ? 28.041 37.460 -41.986 1.00 32.09 624 ALA A C 1
ATOM 4914 O O . ALA A 1 624 ? 28.027 36.367 -42.558 1.00 32.09 624 ALA A O 1
ATOM 4915 N N . PRO A 1 625 ? 29.061 38.317 -42.195 1.00 36.97 625 PRO A N 1
ATOM 4916 C CA . PRO A 1 625 ? 30.214 37.949 -43.013 1.00 36.97 625 PRO A CA 1
ATOM 4917 C C . PRO A 1 625 ? 31.027 36.848 -42.311 1.00 36.97 625 PRO A C 1
ATOM 4919 O O . PRO A 1 625 ? 31.733 37.102 -41.337 1.00 36.97 625 PRO A O 1
ATOM 4922 N N . ASP A 1 626 ? 30.891 35.614 -42.794 1.00 51.69 626 ASP A N 1
ATOM 4923 C CA . ASP A 1 626 ? 31.573 34.419 -42.298 1.00 51.69 626 ASP A CA 1
ATOM 4924 C C . ASP A 1 626 ? 33.105 34.581 -42.343 1.00 51.69 626 ASP A C 1
ATOM 4926 O O . ASP A 1 626 ? 33.692 34.619 -43.426 1.00 51.69 626 ASP A O 1
ATOM 4930 N N . ILE A 1 627 ? 33.785 34.536 -41.188 1.00 49.00 627 ILE A N 1
ATOM 4931 C CA . ILE A 1 627 ? 35.239 34.261 -41.115 1.00 49.00 627 ILE A CA 1
ATOM 4932 C C . ILE A 1 627 ? 35.622 33.049 -41.989 1.00 49.00 627 ILE A C 1
ATOM 4934 O O . ILE A 1 627 ? 36.677 33.018 -42.620 1.00 49.00 627 ILE A O 1
ATOM 4938 N N . TRP A 1 628 ? 34.698 32.094 -42.103 1.00 51.75 628 TRP A N 1
ATOM 4939 C CA . TRP A 1 628 ? 34.776 30.892 -42.924 1.00 51.75 628 TRP A CA 1
ATOM 4940 C C . TRP A 1 628 ? 34.754 31.161 -44.435 1.00 51.75 628 TRP A C 1
ATOM 4942 O O . TRP A 1 628 ? 35.516 30.526 -45.162 1.00 51.75 628 TRP A O 1
ATOM 4952 N N . ARG A 1 629 ? 33.965 32.137 -44.918 1.00 50.47 629 ARG A N 1
ATOM 4953 C CA . ARG A 1 629 ? 33.980 32.556 -46.335 1.00 50.47 629 ARG A CA 1
ATOM 4954 C C . ARG A 1 629 ? 35.298 33.230 -46.693 1.00 50.47 629 ARG A C 1
ATOM 4956 O O . ARG A 1 629 ? 35.793 33.038 -47.797 1.00 50.47 629 ARG A O 1
ATOM 4963 N N . THR A 1 630 ? 35.891 33.970 -45.759 1.00 52.91 630 THR A N 1
ATOM 4964 C CA . THR A 1 630 ? 37.182 34.637 -45.970 1.00 52.91 630 THR A CA 1
ATOM 4965 C C . THR A 1 630 ? 38.354 33.642 -46.007 1.00 52.91 630 THR A C 1
ATOM 4967 O O . THR A 1 630 ? 39.291 33.835 -46.776 1.00 52.91 630 THR A O 1
ATOM 4970 N N . MET A 1 631 ? 38.293 32.538 -45.250 1.00 52.94 631 MET A N 1
ATOM 4971 C CA . MET A 1 631 ? 39.309 31.467 -45.283 1.00 52.94 631 MET A CA 1
ATOM 4972 C C . MET A 1 631 ? 39.177 30.502 -46.478 1.00 52.94 631 MET A C 1
ATOM 4974 O O . MET A 1 631 ? 40.106 29.745 -46.759 1.00 52.94 631 MET A O 1
ATOM 4978 N N . ALA A 1 632 ? 38.060 30.530 -47.211 1.00 53.12 632 ALA A N 1
ATOM 4979 C CA . ALA A 1 632 ? 37.769 29.584 -48.293 1.00 53.12 632 ALA A CA 1
ATOM 4980 C C . ALA A 1 632 ? 38.700 29.705 -49.523 1.00 53.12 632 ALA A C 1
ATOM 4982 O O . ALA A 1 632 ? 38.739 28.798 -50.354 1.00 53.12 632 ALA A O 1
ATOM 4983 N N . GLY A 1 633 ? 39.469 30.795 -49.638 1.00 55.66 633 GLY A N 1
ATOM 4984 C CA . GLY A 1 633 ? 40.163 31.186 -50.870 1.00 55.66 633 GLY A CA 1
ATOM 4985 C C . GLY A 1 633 ? 41.408 30.388 -51.287 1.00 55.66 633 GLY A C 1
ATOM 4986 O O . GLY A 1 633 ? 41.881 30.604 -52.397 1.00 55.66 633 GLY A O 1
ATOM 4987 N N . SER A 1 634 ? 41.966 29.498 -50.455 1.00 60.62 634 SER A N 1
ATOM 4988 C CA . SER A 1 634 ? 43.114 28.631 -50.839 1.00 60.62 634 SER A CA 1
ATOM 4989 C C . SER A 1 634 ? 43.559 27.602 -49.785 1.00 60.62 634 SER A C 1
ATOM 4991 O O . SER A 1 634 ? 44.464 26.813 -50.053 1.00 60.62 634 SER A O 1
ATOM 4993 N N . LYS A 1 635 ? 42.971 27.606 -48.583 1.00 70.62 635 LYS A N 1
ATOM 4994 C CA . LYS A 1 635 ? 43.446 26.840 -47.421 1.00 70.62 635 LYS A CA 1
ATOM 4995 C C . LYS A 1 635 ? 42.387 25.828 -46.993 1.00 70.62 635 LYS A C 1
ATOM 4997 O O . LYS A 1 635 ? 41.200 26.151 -46.979 1.00 70.62 635 LYS A O 1
ATOM 5002 N N . ARG A 1 636 ? 42.811 24.615 -46.631 1.00 77.19 636 ARG A N 1
ATOM 5003 C CA . ARG A 1 636 ? 41.927 23.569 -46.108 1.00 77.19 636 ARG A CA 1
ATOM 5004 C C . ARG A 1 636 ? 41.625 23.819 -44.639 1.00 77.19 636 ARG A C 1
ATOM 5006 O O . ARG A 1 636 ? 42.552 23.997 -43.850 1.00 77.19 636 ARG A O 1
ATOM 5013 N N . VAL A 1 637 ? 40.350 23.791 -44.266 1.00 72.69 637 VAL A N 1
ATOM 5014 C CA . VAL A 1 637 ? 39.905 24.102 -42.899 1.00 72.69 637 VAL A CA 1
ATOM 5015 C C . VAL A 1 637 ? 39.228 22.892 -42.259 1.00 72.69 637 VAL A C 1
ATOM 5017 O O . VAL A 1 637 ? 38.290 22.333 -42.818 1.00 72.69 637 VAL A O 1
ATOM 5020 N N . GLY A 1 638 ? 39.699 22.493 -41.080 1.00 72.94 638 GLY A N 1
ATOM 5021 C CA . GLY A 1 638 ? 39.086 21.460 -40.247 1.00 72.94 638 GLY A CA 1
ATOM 5022 C C . GLY A 1 638 ? 38.379 22.082 -39.051 1.00 72.94 638 GLY A C 1
ATOM 5023 O O . GLY A 1 638 ? 38.934 22.963 -38.394 1.00 72.94 638 GLY A O 1
ATOM 5024 N N . LEU A 1 639 ? 37.170 21.622 -38.747 1.00 68.31 639 LEU A N 1
ATOM 5025 C CA . LEU A 1 639 ? 36.360 22.136 -37.645 1.00 68.31 639 LEU A CA 1
ATOM 5026 C C . LEU A 1 639 ? 35.877 20.996 -36.745 1.00 68.31 639 LEU A C 1
ATOM 5028 O O . LEU A 1 639 ? 35.202 20.081 -37.204 1.00 68.31 639 LEU A O 1
ATOM 5032 N N . LEU A 1 640 ? 36.199 21.069 -35.455 1.00 68.75 640 LEU A N 1
ATOM 5033 C CA . LEU A 1 640 ? 35.790 20.122 -34.418 1.00 68.75 640 LEU A CA 1
ATOM 5034 C C . LEU A 1 640 ? 35.056 20.884 -33.299 1.00 68.75 640 LEU A C 1
ATOM 5036 O O . LEU A 1 640 ? 35.676 21.348 -32.340 1.00 68.75 640 LEU A O 1
ATOM 5040 N N . ALA A 1 641 ? 33.740 21.070 -33.435 1.00 57.28 641 ALA A N 1
ATOM 5041 C CA . ALA A 1 641 ? 32.947 21.971 -32.582 1.00 57.28 641 ALA A CA 1
ATOM 5042 C C . ALA A 1 641 ? 31.568 21.399 -32.179 1.00 57.28 641 ALA A C 1
ATOM 5044 O O . ALA A 1 641 ? 30.999 20.562 -32.876 1.00 57.28 641 ALA A O 1
ATOM 5045 N N . ALA A 1 642 ? 31.004 21.873 -31.058 1.00 50.00 642 ALA A N 1
ATOM 5046 C CA . ALA A 1 642 ? 29.608 21.612 -30.661 1.00 50.00 642 ALA A CA 1
ATOM 5047 C C . ALA A 1 642 ? 28.615 22.504 -31.452 1.00 50.00 642 ALA A C 1
ATOM 5049 O O . ALA A 1 642 ? 29.063 23.430 -32.128 1.00 50.00 642 ALA A O 1
ATOM 5050 N N . PRO A 1 643 ? 27.298 22.208 -31.393 1.00 46.88 643 PRO A N 1
ATOM 5051 C CA . PRO A 1 643 ? 26.441 22.020 -32.566 1.00 46.88 643 PRO A CA 1
ATOM 5052 C C . PRO A 1 643 ? 26.600 23.128 -33.608 1.00 46.88 643 PRO A C 1
ATOM 5054 O O . PRO A 1 643 ? 26.278 24.292 -33.374 1.00 46.88 643 PRO A O 1
ATOM 5057 N N . LEU A 1 644 ? 27.063 22.731 -34.790 1.00 40.88 644 LEU A N 1
ATOM 5058 C CA . LEU A 1 644 ? 26.917 23.562 -35.973 1.00 40.88 644 LEU A CA 1
ATOM 5059 C C . LEU A 1 644 ? 25.461 23.502 -36.426 1.00 40.88 644 LEU A C 1
ATOM 5061 O O . LEU A 1 644 ? 24.789 22.479 -36.274 1.00 40.88 644 LEU A O 1
ATOM 5065 N N . CYS A 1 645 ? 24.976 24.603 -36.992 1.00 39.81 645 CYS A N 1
ATOM 5066 C CA . CYS A 1 645 ? 23.755 24.591 -37.781 1.00 39.81 645 CYS A CA 1
ATOM 5067 C C . CYS A 1 645 ? 23.834 23.432 -38.789 1.00 39.81 645 CYS A C 1
ATOM 5069 O O . CYS A 1 645 ? 24.870 23.224 -39.418 1.00 39.81 645 CYS A O 1
ATOM 5071 N N . HIS A 1 646 ? 22.757 22.656 -38.906 1.00 39.16 646 HIS A N 1
ATOM 5072 C CA . HIS A 1 646 ? 22.609 21.691 -39.985 1.00 39.16 646 HIS A CA 1
ATOM 5073 C C . HIS A 1 646 ? 21.875 22.389 -41.140 1.00 39.16 646 HIS A C 1
ATOM 5075 O O . HIS A 1 646 ? 20.786 22.921 -40.909 1.00 39.16 646 HIS A O 1
ATOM 5081 N N . PRO A 1 647 ? 22.402 22.375 -42.376 1.00 46.84 647 PRO A N 1
ATOM 5082 C CA . PRO A 1 647 ? 23.668 21.771 -42.801 1.00 46.84 647 PRO A CA 1
ATOM 5083 C C . PRO A 1 647 ? 24.894 22.598 -42.380 1.00 46.84 647 PRO A C 1
ATOM 5085 O O . PRO A 1 647 ? 24.799 23.817 -42.230 1.00 46.84 647 PRO A O 1
ATOM 5088 N N . ALA A 1 648 ? 26.039 21.922 -42.216 1.00 48.75 648 ALA A N 1
ATOM 5089 C CA . ALA A 1 648 ? 27.308 22.543 -41.833 1.00 48.75 648 ALA A CA 1
ATOM 5090 C C . ALA A 1 648 ? 27.658 23.744 -42.741 1.00 48.75 648 ALA A C 1
ATOM 5092 O O . ALA A 1 648 ? 27.338 23.720 -43.935 1.00 48.75 648 ALA A O 1
ATOM 5093 N N . PRO A 1 649 ? 28.333 24.786 -42.213 1.00 52.50 649 PRO A N 1
ATOM 5094 C CA . PRO A 1 649 ? 28.726 25.938 -43.016 1.00 52.50 649 PRO A CA 1
ATOM 5095 C C . PRO A 1 649 ? 29.614 25.509 -44.189 1.00 52.50 649 PRO A C 1
ATOM 5097 O O . PRO A 1 649 ? 30.434 24.599 -44.062 1.00 52.50 649 PRO A O 1
ATOM 5100 N N . ALA A 1 650 ? 29.461 26.182 -45.331 1.00 54.25 650 ALA A N 1
ATOM 5101 C CA . ALA A 1 650 ? 30.256 25.916 -46.525 1.00 54.25 650 ALA A CA 1
ATOM 5102 C C . ALA A 1 650 ? 31.728 26.289 -46.276 1.00 54.25 650 ALA A C 1
ATOM 5104 O O . ALA A 1 650 ? 32.113 27.455 -46.371 1.00 54.25 650 ALA A O 1
ATOM 5105 N N . ILE A 1 651 ? 32.542 25.288 -45.937 1.00 58.62 651 ILE A N 1
ATOM 5106 C CA . ILE A 1 651 ? 33.984 25.410 -45.716 1.00 58.62 651 ILE A CA 1
ATOM 5107 C C . ILE A 1 651 ? 34.748 24.611 -46.766 1.00 58.62 651 ILE A C 1
ATOM 5109 O O . ILE A 1 651 ? 34.308 23.554 -47.212 1.00 58.62 651 ILE A O 1
ATOM 5113 N N . ASN A 1 652 ? 35.927 25.101 -47.139 1.00 64.44 652 ASN A N 1
ATOM 5114 C CA . ASN A 1 652 ? 36.855 24.371 -47.994 1.00 64.44 652 ASN A CA 1
ATOM 5115 C C . ASN A 1 652 ? 37.605 23.321 -47.148 1.00 64.44 652 ASN A C 1
ATOM 5117 O O . ASN A 1 652 ? 38.774 23.498 -46.818 1.00 64.44 652 ASN A O 1
ATOM 5121 N N . GLY A 1 653 ? 36.908 22.285 -46.676 1.00 71.00 653 GLY A N 1
ATOM 5122 C CA . GLY A 1 653 ? 37.467 21.267 -45.784 1.00 71.00 653 GLY A CA 1
ATOM 5123 C C . GLY A 1 653 ? 36.399 20.415 -45.098 1.00 71.00 653 GLY A C 1
ATOM 5124 O O . GLY A 1 653 ? 35.439 20.012 -45.748 1.00 71.00 653 GLY A O 1
ATOM 5125 N N . TRP A 1 654 ? 36.574 20.103 -43.813 1.00 68.88 654 TRP A N 1
ATOM 5126 C CA . TRP A 1 654 ? 35.691 19.184 -43.085 1.00 68.88 654 TRP A CA 1
ATOM 5127 C C . TRP A 1 654 ? 35.231 19.734 -41.734 1.00 68.88 654 TRP A C 1
ATOM 5129 O O . TRP A 1 654 ? 35.933 20.502 -41.077 1.00 68.88 654 TRP A O 1
ATOM 5139 N N . ALA A 1 655 ? 34.044 19.312 -41.306 1.00 63.00 655 ALA A N 1
ATOM 5140 C CA . ALA A 1 655 ? 33.419 19.646 -40.039 1.00 63.00 655 ALA A CA 1
ATOM 5141 C C . ALA A 1 655 ? 32.928 18.378 -39.330 1.00 63.00 655 ALA A C 1
ATOM 5143 O O . ALA A 1 655 ? 32.161 17.590 -39.873 1.00 63.00 655 ALA A O 1
ATOM 5144 N N . VAL A 1 656 ? 33.341 18.196 -38.084 1.00 60.88 656 VAL A N 1
ATOM 5145 C CA . VAL A 1 656 ? 32.867 17.132 -37.201 1.00 60.88 656 VAL A CA 1
ATOM 5146 C C . VAL A 1 656 ? 32.164 17.819 -36.039 1.00 60.88 656 VAL A C 1
ATOM 5148 O O . VAL A 1 656 ? 32.803 18.469 -35.207 1.00 60.88 656 VAL A O 1
ATOM 5151 N N . SER A 1 657 ? 30.838 17.707 -36.012 1.00 53.94 657 SER A N 1
ATOM 5152 C CA . SER A 1 657 ? 30.005 18.198 -34.923 1.00 53.94 657 SER A CA 1
ATOM 5153 C C . SER A 1 657 ? 29.482 17.042 -34.078 1.00 53.94 657 SER A C 1
ATOM 5155 O O . SER A 1 657 ? 29.270 15.940 -34.570 1.00 53.94 657 SER A O 1
ATOM 5157 N N . GLY A 1 658 ? 29.306 17.264 -32.778 1.00 50.28 658 GLY A N 1
ATOM 5158 C CA . GLY A 1 658 ? 28.717 16.259 -31.896 1.00 50.28 658 GLY A CA 1
ATOM 5159 C C . GLY A 1 658 ? 29.071 16.460 -30.430 1.00 50.28 658 GLY A C 1
ATOM 5160 O O . GLY A 1 658 ? 30.225 16.700 -30.073 1.00 50.28 658 GLY A O 1
ATOM 5161 N N . TYR A 1 659 ? 28.063 16.326 -29.569 1.00 42.81 659 TYR A N 1
ATOM 5162 C CA . TYR A 1 659 ? 28.279 16.004 -28.163 1.00 42.81 659 TYR A CA 1
ATOM 5163 C C . TYR A 1 659 ? 28.457 14.481 -28.071 1.00 42.81 659 TYR A C 1
ATOM 5165 O O . TYR A 1 659 ? 27.732 13.754 -28.744 1.00 42.81 659 TYR A O 1
ATOM 5173 N N . PRO A 1 660 ? 29.352 13.939 -27.235 1.00 39.31 660 PRO A N 1
ATOM 5174 C CA . PRO A 1 660 ? 29.486 12.485 -27.089 1.00 39.31 660 PRO A CA 1
ATOM 5175 C C . PRO A 1 660 ? 28.320 11.832 -26.321 1.00 39.31 660 PRO A C 1
ATOM 5177 O O . PRO A 1 660 ? 28.384 10.650 -25.997 1.00 39.31 660 PRO A O 1
ATOM 5180 N N . GLY A 1 661 ? 27.248 12.577 -26.034 1.00 36.16 661 GLY A N 1
ATOM 5181 C CA . GLY A 1 661 ? 25.995 12.054 -25.500 1.00 36.16 661 GLY A CA 1
ATOM 5182 C C . GLY A 1 661 ? 25.030 11.679 -26.622 1.00 36.16 661 GLY A C 1
ATOM 5183 O O . GLY A 1 661 ? 24.050 12.381 -26.833 1.00 36.16 661 GLY A O 1
ATOM 5184 N N . GLY A 1 662 ? 25.310 10.581 -27.325 1.00 42.81 662 GLY A N 1
ATOM 5185 C CA . GLY A 1 662 ? 24.381 9.963 -28.276 1.00 42.81 662 GLY A CA 1
ATOM 5186 C C . GLY A 1 662 ? 24.732 10.197 -29.746 1.00 42.81 662 GLY A C 1
ATOM 5187 O O . GLY A 1 662 ? 24.714 11.320 -30.225 1.00 42.81 662 GLY A O 1
ATOM 5188 N N . LEU A 1 663 ? 25.027 9.089 -30.437 1.00 39.38 663 LEU A N 1
ATOM 5189 C CA . LEU A 1 663 ? 25.037 8.891 -31.893 1.00 39.38 663 LEU A CA 1
ATOM 5190 C C . LEU A 1 663 ? 25.590 10.058 -32.728 1.00 39.38 663 LEU A C 1
ATOM 5192 O O . LEU A 1 663 ? 24.879 11.008 -33.052 1.00 39.38 663 LEU A O 1
ATOM 5196 N N . LEU A 1 664 ? 26.822 9.908 -33.220 1.00 46.09 664 LEU A N 1
ATOM 5197 C CA . LEU A 1 664 ? 27.227 10.613 -34.436 1.00 46.09 664 LEU A CA 1
ATOM 5198 C C . LEU A 1 664 ? 26.297 10.144 -35.567 1.00 46.09 664 LEU A C 1
ATOM 5200 O O . LEU A 1 664 ? 26.488 9.070 -36.133 1.00 46.09 664 LEU A O 1
ATOM 5204 N N . SER A 1 665 ? 25.228 10.895 -35.822 1.00 48.53 665 SER A N 1
ATOM 5205 C CA . SER A 1 665 ? 24.374 10.686 -36.989 1.00 48.53 665 SER A CA 1
ATOM 5206 C C . SER A 1 665 ? 25.108 11.166 -38.244 1.00 48.53 665 SER A C 1
ATOM 5208 O O . SER A 1 665 ? 25.954 12.058 -38.161 1.00 48.53 665 SER A O 1
ATOM 5210 N N . GLU A 1 666 ? 24.780 10.601 -39.409 1.00 47.22 666 GLU A N 1
ATOM 5211 C CA . GLU A 1 666 ? 25.364 10.997 -40.705 1.00 47.22 666 GLU A CA 1
ATOM 5212 C C . GLU A 1 666 ? 25.250 12.516 -40.972 1.00 47.22 666 GLU A C 1
ATOM 5214 O O . GLU A 1 666 ? 26.094 13.073 -41.662 1.00 47.22 666 GLU A O 1
ATOM 5219 N N . GLY A 1 667 ? 24.276 13.215 -40.369 1.00 52.31 667 GLY A N 1
ATOM 5220 C CA . GLY A 1 667 ? 24.117 14.672 -40.494 1.00 52.31 667 GLY A CA 1
ATOM 5221 C C . GLY A 1 667 ?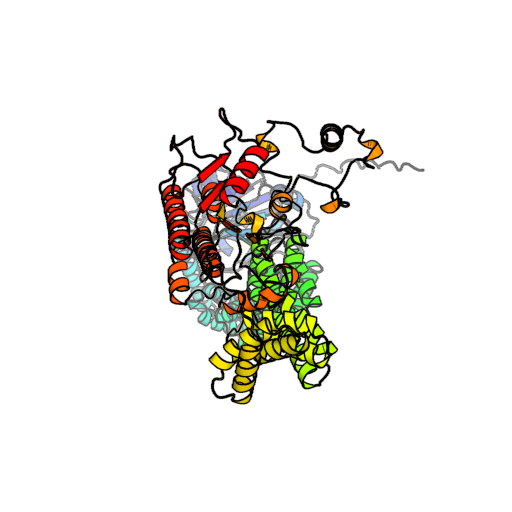 25.072 15.522 -39.640 1.00 52.31 667 GLY A C 1
ATOM 5222 O O . GLY A 1 667 ? 25.156 16.733 -39.833 1.00 52.31 667 GLY A O 1
ATOM 5223 N N . LEU A 1 668 ? 25.789 14.927 -38.682 1.00 52.88 668 LEU A N 1
ATOM 5224 C CA . LEU A 1 668 ? 26.681 15.652 -37.765 1.00 52.88 668 LEU A CA 1
ATOM 5225 C C . LEU A 1 668 ? 28.152 15.648 -38.205 1.00 52.88 668 LEU A C 1
ATOM 5227 O O . LEU A 1 668 ? 28.952 16.430 -37.689 1.00 52.88 668 LEU A O 1
ATOM 5231 N N . VAL A 1 669 ? 28.512 14.798 -39.166 1.00 57.66 669 VAL A N 1
ATOM 5232 C CA . VAL A 1 669 ? 29.856 14.736 -39.745 1.00 57.66 669 VAL A CA 1
ATOM 5233 C C . VAL A 1 669 ? 29.769 15.122 -41.214 1.00 57.66 669 VAL A C 1
ATOM 5235 O O . VAL A 1 669 ? 29.016 14.524 -41.972 1.00 57.66 669 VAL A O 1
ATOM 5238 N N . SER A 1 670 ? 30.544 16.127 -41.612 1.00 57.69 670 SER A N 1
ATOM 5239 C CA . SER A 1 670 ? 30.603 16.622 -42.980 1.00 57.69 670 SER A CA 1
ATOM 5240 C C . SER A 1 670 ? 32.062 16.709 -43.458 1.00 57.69 670 SER A C 1
ATOM 5242 O O . SER A 1 670 ? 32.893 17.313 -42.782 1.00 57.69 670 SER A O 1
ATOM 5244 N N . PRO A 1 671 ? 32.411 16.129 -44.609 1.00 59.03 671 PRO A N 1
ATOM 5245 C CA . PRO A 1 671 ? 31.518 15.348 -45.447 1.00 59.03 671 PRO A CA 1
ATOM 5246 C C . PRO A 1 671 ? 31.271 13.951 -44.794 1.00 59.03 671 PRO A C 1
ATOM 5248 O O . PRO A 1 671 ? 32.095 13.506 -43.977 1.00 59.03 671 PRO A O 1
ATOM 5251 N N . PRO A 1 672 ? 30.113 13.296 -45.032 1.00 55.94 672 PRO A N 1
ATOM 5252 C CA . PRO A 1 672 ? 29.674 12.092 -44.302 1.00 55.94 672 PRO A CA 1
ATOM 5253 C C . PRO A 1 672 ? 30.671 10.924 -44.308 1.00 55.94 672 PRO A C 1
ATOM 5255 O O . PRO A 1 672 ? 30.695 10.106 -43.389 1.00 55.94 672 PRO A O 1
ATOM 5258 N N . GLU A 1 673 ? 31.558 10.883 -45.297 1.00 59.44 673 GLU A N 1
ATOM 5259 C CA . GLU A 1 673 ? 32.586 9.862 -45.503 1.00 59.44 673 GLU A CA 1
ATOM 5260 C C . GLU A 1 673 ? 33.632 9.829 -44.370 1.00 59.44 673 GLU A C 1
ATOM 5262 O O . GLU A 1 673 ? 34.399 8.871 -44.252 1.00 59.44 673 GLU A O 1
ATOM 5267 N N . LEU A 1 674 ? 33.669 10.848 -43.500 1.00 59.66 674 LEU A N 1
ATOM 5268 C CA . LEU A 1 674 ? 34.535 10.883 -42.317 1.00 59.66 674 LEU A CA 1
ATOM 5269 C C . LEU A 1 674 ? 33.935 10.208 -41.076 1.00 59.66 674 LEU A C 1
ATOM 5271 O O . LEU A 1 674 ? 34.696 9.831 -40.180 1.00 59.66 674 LEU A O 1
ATOM 5275 N N . LEU A 1 675 ? 32.611 10.012 -41.013 1.00 62.31 675 LEU A N 1
ATOM 5276 C CA . LEU A 1 675 ? 31.914 9.397 -39.872 1.00 62.31 675 LEU A CA 1
ATOM 5277 C C . LEU A 1 675 ? 32.552 8.075 -39.391 1.00 62.31 675 LEU A C 1
ATOM 5279 O O . LEU A 1 675 ? 32.793 7.916 -38.190 1.00 62.31 675 LEU A O 1
ATOM 5283 N N . PRO A 1 676 ? 32.913 7.139 -40.279 1.00 57.31 676 PRO A N 1
ATOM 5284 C CA . PRO A 1 676 ? 33.513 5.881 -39.870 1.00 57.31 676 PRO A CA 1
ATOM 5285 C C . PRO A 1 676 ? 34.891 6.056 -39.247 1.00 57.31 676 PRO A C 1
ATOM 5287 O O . PRO A 1 676 ? 35.166 5.419 -38.242 1.00 57.31 676 PRO A O 1
ATOM 5290 N N . ARG A 1 677 ? 35.750 6.941 -39.777 1.00 59.75 677 ARG A N 1
ATOM 5291 C CA . ARG A 1 677 ? 37.077 7.228 -39.194 1.00 59.75 677 ARG A CA 1
ATOM 5292 C C . ARG A 1 677 ? 36.955 7.797 -37.776 1.00 59.75 677 ARG A C 1
ATOM 5294 O O . ARG A 1 677 ? 37.772 7.491 -36.901 1.00 59.75 677 ARG A O 1
ATOM 5301 N N . VAL A 1 678 ? 35.903 8.575 -37.527 1.00 58.59 678 VAL A N 1
ATOM 5302 C CA . VAL A 1 678 ? 35.578 9.091 -36.192 1.00 58.59 678 VAL A CA 1
ATOM 5303 C C . VAL A 1 678 ? 35.134 7.954 -35.260 1.00 58.59 678 VAL A C 1
ATOM 5305 O O . VAL A 1 678 ? 35.664 7.831 -34.154 1.00 58.59 678 VAL A O 1
ATOM 5308 N N . LEU A 1 679 ? 34.251 7.061 -35.720 1.00 55.47 679 LEU A N 1
ATOM 5309 C CA . LEU A 1 679 ? 33.816 5.872 -34.969 1.00 55.47 679 LEU A CA 1
ATOM 5310 C C . LEU A 1 679 ? 34.978 4.883 -34.714 1.00 55.47 679 LEU A C 1
ATOM 5312 O O . LEU A 1 679 ? 35.112 4.334 -33.616 1.00 55.47 679 LEU A O 1
ATOM 5316 N N . ALA A 1 680 ? 35.878 4.722 -35.692 1.00 52.78 680 ALA A N 1
ATOM 5317 C CA . ALA A 1 680 ? 37.075 3.875 -35.662 1.00 52.78 680 ALA A CA 1
ATOM 5318 C C . ALA A 1 680 ? 37.981 4.167 -34.482 1.00 52.78 680 ALA A C 1
ATOM 5320 O O . ALA A 1 680 ? 38.658 3.276 -33.979 1.00 52.78 680 ALA A O 1
ATOM 5321 N N . SER A 1 681 ? 38.034 5.427 -34.059 1.00 54.09 681 SER A N 1
ATOM 5322 C CA . SER A 1 681 ? 38.969 5.893 -33.044 1.00 54.09 681 SER A CA 1
ATOM 5323 C C . SER A 1 681 ? 38.566 5.480 -31.623 1.00 54.09 681 SER A C 1
ATOM 5325 O O . SER A 1 681 ? 39.305 5.762 -30.683 1.00 54.09 681 SER A O 1
ATOM 5327 N N . GLY A 1 682 ? 37.479 4.705 -31.477 1.00 46.94 682 GLY A N 1
ATOM 5328 C CA . GLY A 1 682 ? 37.153 3.965 -30.256 1.00 46.94 682 GLY A CA 1
ATOM 5329 C C . GLY A 1 682 ? 36.361 4.761 -29.227 1.00 46.94 682 GLY A C 1
ATOM 5330 O O . GLY A 1 682 ? 36.382 4.418 -28.045 1.00 46.94 682 GLY A O 1
ATOM 5331 N N . TYR A 1 683 ? 35.662 5.810 -29.650 1.00 48.44 683 TYR A N 1
ATOM 5332 C CA . TYR A 1 683 ? 34.819 6.590 -28.755 1.00 48.44 683 TYR A CA 1
ATOM 5333 C C . TYR A 1 683 ? 33.553 5.794 -28.428 1.00 48.44 683 TYR A C 1
ATOM 5335 O O . TYR A 1 683 ? 32.580 5.799 -29.176 1.00 48.44 683 TYR A O 1
ATOM 5343 N N . ARG A 1 684 ? 33.606 5.059 -27.308 1.00 38.50 684 ARG A N 1
ATOM 5344 C CA . ARG A 1 684 ? 32.437 4.436 -26.683 1.00 38.50 684 ARG A CA 1
ATOM 5345 C C . ARG A 1 684 ? 31.399 5.524 -26.406 1.00 38.50 684 ARG A C 1
ATOM 5347 O O . ARG A 1 684 ? 31.677 6.463 -25.668 1.00 38.50 684 ARG A O 1
ATOM 5354 N N . SER A 1 685 ? 30.218 5.366 -26.982 1.00 38.53 685 SER A N 1
ATOM 5355 C CA . SER A 1 685 ? 29.009 6.144 -26.683 1.00 38.53 685 SER A CA 1
ATOM 5356 C C . SER A 1 685 ? 28.369 5.771 -25.343 1.00 38.53 685 SER A C 1
ATOM 5358 O O . SER A 1 685 ? 27.414 6.415 -24.922 1.00 38.53 685 SER A O 1
ATOM 5360 N N . ASP A 1 686 ? 28.905 4.754 -24.667 1.00 34.88 686 ASP A N 1
ATOM 5361 C CA . ASP A 1 686 ? 28.354 4.229 -23.430 1.00 34.88 686 ASP A CA 1
ATOM 5362 C C . ASP A 1 686 ? 29.364 4.455 -22.307 1.00 34.88 686 ASP A C 1
ATOM 5364 O O . ASP A 1 686 ? 30.421 3.817 -22.222 1.00 34.88 686 ASP A O 1
ATOM 5368 N N . PHE A 1 687 ? 29.020 5.386 -21.421 1.00 37.03 687 PHE A N 1
ATOM 5369 C CA . PHE A 1 687 ? 29.629 5.513 -20.107 1.00 37.03 687 PHE A CA 1
ATOM 5370 C C . PHE A 1 687 ? 29.271 4.278 -19.265 1.00 37.03 687 PHE A C 1
ATOM 5372 O O . PHE A 1 687 ? 28.375 4.332 -18.427 1.00 37.03 687 PHE A O 1
ATOM 5379 N N . VAL A 1 688 ? 29.984 3.165 -19.443 1.00 33.91 688 VAL A N 1
ATOM 5380 C CA . VAL A 1 688 ? 30.051 2.142 -18.392 1.00 33.91 688 VAL A CA 1
ATOM 5381 C C . VAL A 1 688 ? 31.091 2.622 -17.388 1.00 33.91 688 VAL A C 1
ATOM 5383 O O . VAL A 1 688 ? 32.289 2.422 -17.581 1.00 33.91 688 VAL A O 1
ATOM 5386 N N . THR A 1 689 ? 30.643 3.297 -16.330 1.00 33.44 689 THR A N 1
ATOM 5387 C CA . THR A 1 689 ? 31.462 3.466 -15.124 1.00 33.44 689 THR A CA 1
ATOM 5388 C C . THR A 1 689 ? 31.855 2.079 -14.617 1.00 33.44 689 THR A C 1
ATOM 5390 O O . THR A 1 689 ? 31.015 1.178 -14.550 1.00 33.44 689 THR A O 1
ATOM 5393 N N . SER A 1 690 ? 33.131 1.862 -14.295 1.00 37.72 690 SER A N 1
ATOM 5394 C CA . SER A 1 690 ? 33.562 0.587 -13.717 1.00 37.72 690 SER A CA 1
ATOM 5395 C C . SER A 1 690 ? 32.835 0.339 -12.389 1.00 37.72 690 SER A C 1
ATOM 5397 O O . SER A 1 690 ? 32.440 1.276 -11.694 1.00 37.72 690 SER A O 1
ATOM 5399 N N . LYS A 1 691 ? 32.680 -0.928 -11.986 1.00 36.25 691 LYS A N 1
ATOM 5400 C CA . LYS A 1 691 ? 32.044 -1.279 -10.702 1.00 36.25 691 LYS A CA 1
ATOM 5401 C C . LYS A 1 691 ? 32.751 -0.607 -9.510 1.00 36.25 691 LYS A C 1
ATOM 5403 O O . LYS A 1 691 ? 32.097 -0.255 -8.537 1.00 36.25 691 LYS A O 1
ATOM 5408 N N . ALA A 1 692 ? 34.062 -0.363 -9.619 1.00 36.66 692 ALA A N 1
ATOM 5409 C CA . ALA A 1 692 ? 34.853 0.384 -8.640 1.00 36.66 692 ALA A CA 1
ATOM 5410 C C . ALA A 1 692 ? 34.504 1.888 -8.604 1.00 36.66 692 ALA A C 1
ATOM 5412 O O . ALA A 1 692 ? 34.378 2.457 -7.524 1.00 36.66 692 ALA A O 1
ATOM 5413 N N . GLU A 1 693 ? 34.281 2.523 -9.758 1.00 37.88 693 GLU A N 1
ATOM 5414 C CA . GLU A 1 693 ? 33.877 3.936 -9.857 1.00 37.88 693 GLU A CA 1
ATOM 5415 C C . GLU A 1 693 ? 32.412 4.159 -9.455 1.00 37.88 693 GLU A C 1
ATOM 5417 O O . GLU A 1 693 ? 32.092 5.186 -8.864 1.00 37.88 693 GLU A O 1
ATOM 5422 N N . GLN A 1 694 ? 31.529 3.187 -9.709 1.00 39.50 694 GLN A N 1
ATOM 5423 C CA . GLN A 1 694 ? 30.152 3.199 -9.201 1.00 39.50 694 GLN A CA 1
ATOM 5424 C C . GLN A 1 694 ? 30.116 3.085 -7.675 1.00 39.50 694 GLN A C 1
ATOM 5426 O O . GLN A 1 694 ? 29.395 3.845 -7.037 1.00 39.50 694 GLN A O 1
ATOM 5431 N N . LEU A 1 695 ? 30.930 2.193 -7.094 1.00 39.50 695 LEU A N 1
ATOM 5432 C CA . LEU A 1 695 ? 31.009 1.991 -5.644 1.00 39.50 695 LEU A CA 1
ATOM 5433 C C . LEU A 1 695 ? 31.608 3.202 -4.911 1.00 39.50 695 LEU A C 1
ATOM 5435 O O . LEU A 1 695 ? 31.096 3.578 -3.858 1.00 39.50 695 LEU A O 1
ATOM 5439 N N . LEU A 1 696 ? 32.632 3.849 -5.483 1.00 37.12 696 LEU A N 1
ATOM 5440 C CA . LEU A 1 696 ? 33.215 5.086 -4.945 1.00 37.12 696 LEU A CA 1
ATOM 5441 C C . LEU A 1 696 ? 32.277 6.302 -5.073 1.00 37.12 696 LEU A C 1
ATOM 5443 O O . LEU A 1 696 ? 32.336 7.196 -4.234 1.00 37.12 696 LEU A O 1
ATOM 5447 N N . ALA A 1 697 ? 31.400 6.343 -6.084 1.00 32.47 697 ALA A N 1
ATOM 5448 C CA . ALA A 1 697 ? 30.459 7.448 -6.308 1.00 32.47 697 ALA A CA 1
ATOM 5449 C C . ALA A 1 697 ? 29.190 7.380 -5.434 1.00 32.47 697 ALA A C 1
ATOM 5451 O O . ALA A 1 697 ? 28.541 8.400 -5.213 1.00 32.47 697 ALA A O 1
ATOM 5452 N N . THR A 1 698 ? 28.824 6.201 -4.923 1.00 32.44 698 THR A N 1
ATOM 5453 C CA . THR A 1 698 ? 27.628 6.026 -4.079 1.00 32.44 698 THR A CA 1
ATOM 5454 C C . THR A 1 698 ? 27.783 6.515 -2.639 1.00 32.44 698 THR A C 1
ATOM 5456 O O . THR A 1 698 ? 26.777 6.777 -1.982 1.00 32.44 698 THR A O 1
ATOM 5459 N N . SER A 1 699 ? 29.005 6.670 -2.126 1.00 34.03 699 SER A N 1
ATOM 5460 C CA . SER A 1 699 ? 29.222 7.150 -0.758 1.00 34.03 699 SER A CA 1
ATOM 5461 C C . SER A 1 699 ? 29.640 8.617 -0.769 1.00 34.03 699 SER A C 1
ATOM 5463 O O . SER A 1 699 ? 30.825 8.914 -0.879 1.00 34.03 699 SER A O 1
ATOM 5465 N N . LEU A 1 700 ? 28.646 9.501 -0.621 1.00 33.44 700 LEU A N 1
ATOM 5466 C CA . LEU A 1 700 ? 28.763 10.964 -0.587 1.00 33.44 700 LEU A CA 1
ATOM 5467 C C . LEU A 1 700 ? 29.315 11.538 -1.892 1.00 33.44 700 LEU A C 1
ATOM 5469 O O . LEU A 1 700 ? 30.517 11.491 -2.084 1.00 33.44 700 LEU A O 1
ATOM 5473 N N . LEU A 1 701 ? 28.464 12.121 -2.744 1.00 34.75 701 LEU A N 1
ATOM 5474 C CA . LEU A 1 701 ? 28.704 13.354 -3.519 1.00 34.75 701 LEU A CA 1
ATOM 5475 C C . LEU A 1 701 ? 27.541 13.557 -4.503 1.00 34.75 701 LEU A C 1
ATOM 5477 O O . LEU A 1 701 ? 27.189 12.683 -5.288 1.00 34.75 701 LEU A O 1
ATOM 5481 N N . THR A 1 702 ? 26.918 14.726 -4.420 1.00 36.72 702 THR A N 1
ATOM 5482 C CA . THR A 1 702 ? 25.812 15.183 -5.266 1.00 36.72 702 THR A CA 1
ATOM 5483 C C . THR A 1 702 ? 26.155 15.123 -6.764 1.00 36.72 702 THR A C 1
ATOM 5485 O O . THR A 1 702 ? 27.323 15.176 -7.157 1.00 36.72 702 THR A O 1
ATOM 5488 N N . SER A 1 703 ? 25.115 15.040 -7.603 1.00 49.28 703 SER A N 1
ATOM 5489 C CA . SER A 1 703 ? 25.127 14.921 -9.075 1.00 49.28 703 SER A CA 1
ATOM 5490 C C . SER A 1 703 ? 26.216 15.711 -9.822 1.00 49.28 703 SER A C 1
ATOM 5492 O O . SER A 1 703 ? 26.677 15.257 -10.868 1.00 49.28 703 SER A O 1
ATOM 5494 N N . ASN A 1 704 ? 26.680 16.850 -9.308 1.00 49.25 704 ASN A N 1
ATOM 5495 C CA . ASN A 1 704 ? 27.619 17.746 -9.989 1.00 49.25 704 ASN A CA 1
ATOM 5496 C C . ASN A 1 704 ? 29.010 17.147 -10.277 1.00 49.25 704 ASN A C 1
ATOM 5498 O O . ASN A 1 704 ? 29.556 17.424 -11.343 1.00 49.25 704 ASN A O 1
ATOM 5502 N N . ARG A 1 705 ? 29.578 16.283 -9.419 1.00 48.25 705 ARG A N 1
ATOM 5503 C CA . ARG A 1 705 ? 30.941 15.742 -9.656 1.00 48.25 705 ARG A CA 1
ATOM 5504 C C . ARG A 1 705 ? 31.014 14.678 -10.750 1.00 48.25 705 ARG A C 1
ATOM 5506 O O . ARG A 1 705 ? 32.023 14.557 -11.438 1.00 48.25 705 ARG A O 1
ATOM 5513 N N . VAL A 1 706 ? 29.937 13.9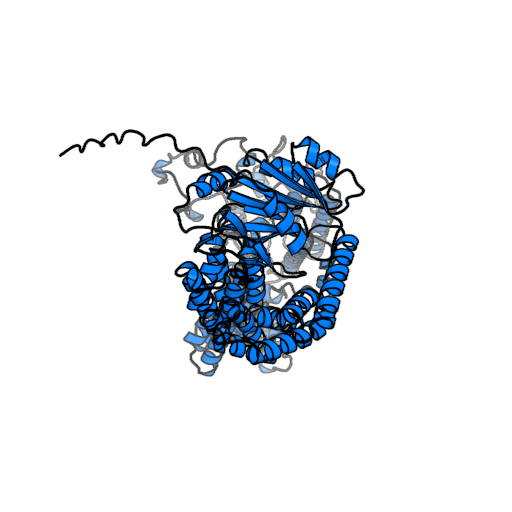17 -10.936 1.00 47.91 706 VAL A N 1
ATOM 5514 C CA . VAL A 1 706 ? 29.843 12.945 -12.034 1.00 47.91 706 VAL A CA 1
ATOM 5515 C C . VAL A 1 706 ? 29.763 13.678 -13.375 1.00 47.91 706 VAL A C 1
ATOM 5517 O O . VAL A 1 706 ? 30.407 13.267 -14.336 1.00 47.91 706 VAL A O 1
ATOM 5520 N N . HIS A 1 707 ? 29.025 14.789 -13.439 1.00 50.44 707 HIS A N 1
ATOM 5521 C CA . HIS A 1 707 ? 28.943 15.625 -14.640 1.00 50.44 707 HIS A CA 1
ATOM 5522 C C . HIS A 1 707 ? 30.274 16.333 -14.939 1.00 50.44 707 HIS A C 1
ATOM 5524 O O . HIS A 1 707 ? 30.692 16.367 -16.094 1.00 50.44 707 HIS A O 1
ATOM 5530 N N . GLU A 1 708 ? 30.982 16.793 -13.904 1.00 55.66 708 GLU A N 1
ATOM 5531 C CA . GLU A 1 708 ? 32.324 17.382 -13.996 1.00 55.66 708 GLU A CA 1
ATOM 5532 C C . GLU A 1 708 ? 33.349 16.416 -14.617 1.00 55.66 708 GLU A C 1
ATOM 5534 O O . GLU A 1 708 ? 33.961 16.719 -15.643 1.00 55.66 708 GLU A O 1
ATOM 5539 N N . GLY A 1 709 ? 33.493 15.215 -14.041 1.00 55.72 709 GLY A N 1
ATOM 5540 C CA . GLY A 1 709 ? 34.420 14.201 -14.552 1.00 55.72 709 GLY A CA 1
ATOM 5541 C C . GLY A 1 709 ? 34.086 13.759 -15.980 1.00 55.72 709 GLY A C 1
ATOM 5542 O O . GLY A 1 709 ? 34.987 13.551 -16.796 1.00 55.72 709 GLY A O 1
ATOM 5543 N N . ARG A 1 710 ? 32.789 13.684 -16.316 1.00 54.34 710 ARG A N 1
ATOM 5544 C CA . ARG A 1 710 ? 32.325 13.404 -17.683 1.00 54.34 710 ARG A CA 1
ATOM 5545 C C . ARG A 1 710 ? 32.770 14.496 -18.651 1.00 54.34 710 ARG A C 1
ATOM 5547 O O . ARG A 1 710 ? 33.346 14.171 -19.684 1.00 54.34 710 ARG A O 1
ATOM 5554 N N . LEU A 1 711 ? 32.555 15.768 -18.322 1.00 56.28 711 LEU A N 1
ATOM 5555 C CA . LEU A 1 711 ? 32.878 16.885 -19.209 1.00 56.28 711 LEU A CA 1
ATOM 5556 C C . LEU A 1 711 ? 34.384 16.984 -19.505 1.00 56.28 711 LEU A C 1
ATOM 5558 O O . LEU A 1 711 ? 34.766 17.120 -20.665 1.00 56.28 711 LEU A O 1
ATOM 5562 N N . TYR A 1 712 ? 35.256 16.829 -18.505 1.00 60.47 712 TYR A N 1
ATOM 5563 C CA . TYR A 1 712 ? 36.709 16.839 -18.741 1.00 60.47 712 TYR A CA 1
ATOM 5564 C C . TYR A 1 712 ? 37.185 15.666 -19.601 1.00 60.47 712 TYR A C 1
ATOM 5566 O O . TYR A 1 712 ? 38.029 15.839 -20.485 1.00 60.47 712 TYR A O 1
ATOM 5574 N N . GLN A 1 713 ? 36.623 14.474 -19.385 1.00 56.62 713 GLN A N 1
ATOM 5575 C CA . GLN A 1 713 ? 36.948 13.304 -20.196 1.00 56.62 713 GLN A CA 1
ATOM 5576 C C . GLN A 1 713 ? 36.516 13.492 -21.659 1.00 56.62 713 GLN A C 1
ATOM 5578 O O . GLN A 1 713 ? 37.237 13.089 -22.573 1.00 56.62 713 GLN A O 1
ATOM 5583 N N . ILE A 1 714 ? 35.372 14.141 -21.889 1.00 58.41 714 ILE A N 1
ATOM 5584 C CA . ILE A 1 714 ? 34.862 14.497 -23.219 1.00 58.41 714 ILE A CA 1
ATOM 5585 C C . ILE A 1 714 ? 35.825 15.442 -23.949 1.00 58.41 714 ILE A C 1
ATOM 5587 O O . ILE A 1 714 ? 36.165 15.201 -25.107 1.00 58.41 714 ILE A O 1
ATOM 5591 N N . GLU A 1 715 ? 36.298 16.491 -23.280 1.00 64.94 715 GLU A N 1
ATOM 5592 C CA . GLU A 1 715 ? 37.224 17.465 -23.872 1.00 64.94 715 GLU A CA 1
ATOM 5593 C C . GLU A 1 715 ? 38.574 16.836 -24.224 1.00 64.94 715 GLU A C 1
ATOM 5595 O O . GLU A 1 715 ? 39.082 17.002 -25.336 1.00 64.94 715 GLU A O 1
ATOM 5600 N N . ARG A 1 716 ? 39.112 16.007 -23.325 1.00 65.12 716 ARG A N 1
ATOM 5601 C CA . ARG A 1 716 ? 40.328 15.227 -23.582 1.00 65.12 716 ARG A CA 1
ATOM 5602 C C . ARG A 1 716 ? 40.171 14.301 -24.791 1.00 65.12 716 ARG A C 1
ATOM 5604 O O . ARG A 1 716 ? 41.075 14.192 -25.622 1.00 65.12 716 ARG A O 1
ATOM 5611 N N . ASN A 1 717 ? 39.021 13.644 -24.904 1.00 62.06 717 ASN A N 1
ATOM 5612 C CA . ASN A 1 717 ? 38.692 12.756 -26.013 1.00 62.06 717 ASN A CA 1
ATOM 5613 C C . ASN A 1 717 ? 38.629 13.504 -27.353 1.00 62.06 717 ASN A C 1
ATOM 5615 O O . ASN A 1 717 ? 39.243 13.041 -28.317 1.00 62.06 717 ASN A O 1
ATOM 5619 N N . LYS A 1 718 ? 37.965 14.670 -27.400 1.00 68.62 718 LYS A N 1
ATOM 5620 C CA . LYS A 1 718 ? 37.914 15.544 -28.587 1.00 68.62 718 LYS A CA 1
ATOM 5621 C C . LYS A 1 718 ? 39.316 15.958 -29.040 1.00 68.62 718 LYS A C 1
ATOM 5623 O O . LYS A 1 718 ? 39.661 15.806 -30.207 1.00 68.62 718 LYS A O 1
ATOM 5628 N N . LEU A 1 719 ? 40.159 16.397 -28.110 1.00 70.25 719 LEU A N 1
ATOM 5629 C CA . LEU A 1 719 ? 41.527 16.824 -28.420 1.00 70.25 719 LEU A CA 1
ATOM 5630 C C . LEU A 1 719 ? 42.430 15.670 -28.875 1.00 70.25 719 LEU A C 1
ATOM 5632 O O . LEU A 1 719 ? 43.308 15.861 -29.710 1.00 70.25 719 LEU A O 1
ATOM 5636 N N . THR A 1 720 ? 42.163 14.453 -28.404 1.00 68.50 720 THR A N 1
ATOM 5637 C CA . THR A 1 720 ? 42.852 13.243 -28.880 1.00 68.50 720 THR A CA 1
ATOM 5638 C C . THR A 1 720 ? 42.414 12.847 -30.299 1.00 68.50 720 THR A C 1
ATOM 5640 O O . THR A 1 720 ? 43.224 12.332 -31.070 1.00 68.50 720 THR A O 1
ATOM 5643 N N . LEU A 1 721 ? 41.149 13.099 -30.671 1.00 69.69 721 LEU A N 1
ATOM 5644 C CA . LEU A 1 721 ? 40.618 12.803 -32.010 1.00 69.69 721 LEU A CA 1
ATOM 5645 C C . LEU A 1 721 ? 41.261 13.697 -33.074 1.00 69.69 721 LEU A C 1
ATOM 5647 O O . LEU A 1 721 ? 41.556 13.217 -34.165 1.00 69.69 721 LEU A O 1
ATOM 5651 N N . ALA A 1 722 ? 41.502 14.968 -32.741 1.00 74.62 722 ALA A N 1
ATOM 5652 C CA . ALA A 1 722 ? 42.054 15.978 -33.643 1.00 74.62 722 ALA A CA 1
ATOM 5653 C C . ALA A 1 722 ? 43.291 15.494 -34.420 1.00 74.62 722 ALA A C 1
ATOM 5655 O O . ALA A 1 722 ? 43.404 15.744 -35.615 1.00 74.62 722 ALA A O 1
ATOM 5656 N N . ALA A 1 723 ? 44.171 14.732 -33.766 1.00 75.50 723 ALA A N 1
ATOM 5657 C CA . ALA A 1 723 ? 45.397 14.190 -34.350 1.00 75.50 723 ALA A CA 1
ATOM 5658 C C . ALA A 1 723 ? 45.160 13.184 -35.494 1.00 75.50 723 ALA A C 1
ATOM 5660 O O . ALA A 1 723 ? 45.998 13.042 -36.380 1.00 75.50 723 ALA A O 1
ATOM 5661 N N . LYS A 1 724 ? 44.025 12.477 -35.481 1.00 72.62 724 LYS A N 1
ATOM 5662 C CA . LYS A 1 724 ? 43.712 11.374 -36.407 1.00 72.62 724 LYS A CA 1
ATOM 5663 C C . LYS A 1 724 ? 42.849 11.801 -37.596 1.00 72.62 724 LYS A C 1
ATOM 5665 O O . LYS A 1 724 ? 42.554 10.980 -38.462 1.00 72.62 724 LYS A O 1
ATOM 5670 N N . LEU A 1 725 ? 42.409 13.057 -37.623 1.00 75.25 725 LEU A N 1
ATOM 5671 C CA . LEU A 1 725 ? 41.590 13.603 -38.703 1.00 75.25 725 LEU A CA 1
ATOM 5672 C C . LEU A 1 725 ? 42.456 13.935 -39.933 1.00 75.25 725 LEU A C 1
ATOM 5674 O O . LEU A 1 725 ? 43.680 14.021 -39.802 1.00 75.25 725 LEU A O 1
ATOM 5678 N N . PRO A 1 726 ? 41.866 14.095 -41.134 1.00 79.38 726 PRO A N 1
ATOM 5679 C CA . PRO A 1 726 ? 42.619 14.470 -42.332 1.00 79.38 726 PRO A CA 1
ATOM 5680 C C . PRO A 1 726 ? 43.349 15.811 -42.163 1.00 79.38 726 PRO A C 1
ATOM 5682 O O . PRO A 1 726 ? 42.794 16.744 -41.582 1.00 79.38 726 PRO A O 1
ATOM 5685 N N . ALA A 1 727 ? 44.560 15.920 -42.712 1.00 84.00 727 ALA A N 1
ATOM 5686 C CA . ALA A 1 727 ? 45.405 17.107 -42.627 1.00 84.00 727 ALA A CA 1
ATOM 5687 C C . ALA A 1 727 ? 44.736 18.343 -43.239 1.00 84.00 727 ALA A C 1
ATOM 5689 O O . ALA A 1 727 ? 44.178 18.298 -44.341 1.00 84.00 727 ALA A O 1
ATOM 5690 N N . VAL A 1 728 ? 44.854 19.460 -42.527 1.00 82.81 728 VAL A N 1
ATOM 5691 C CA . VAL A 1 728 ? 44.267 20.762 -42.858 1.00 82.81 728 VAL A CA 1
ATOM 5692 C C . VAL A 1 728 ? 45.283 21.862 -42.589 1.00 82.81 728 VAL A C 1
ATOM 5694 O O . VAL A 1 728 ? 46.176 21.698 -41.764 1.00 82.81 728 VAL A O 1
ATOM 5697 N N . ASP A 1 729 ? 45.147 22.990 -43.276 1.00 82.38 729 ASP A N 1
ATOM 5698 C CA . ASP A 1 729 ? 46.007 24.155 -43.067 1.00 82.38 729 ASP A CA 1
ATOM 5699 C C . ASP A 1 729 ? 45.611 24.913 -41.792 1.00 82.38 729 ASP A C 1
ATOM 5701 O O . ASP A 1 729 ? 46.474 25.451 -41.094 1.00 82.38 729 ASP A O 1
ATOM 5705 N N . VAL A 1 730 ? 44.315 24.906 -41.463 1.00 78.19 730 VAL A N 1
ATOM 5706 C CA . VAL A 1 730 ? 43.749 25.512 -40.253 1.00 78.19 730 VAL A CA 1
ATOM 5707 C C . VAL A 1 730 ? 42.849 24.502 -39.551 1.00 78.19 730 VAL A C 1
ATOM 5709 O O . VAL A 1 730 ? 41.932 23.967 -40.171 1.00 78.19 730 VAL A O 1
ATOM 5712 N N . LEU A 1 731 ? 43.077 24.257 -38.262 1.00 77.94 731 LEU A N 1
ATOM 5713 C CA . LEU A 1 731 ? 42.229 23.400 -37.431 1.00 77.94 731 LEU A CA 1
ATOM 5714 C C . LEU A 1 731 ? 41.572 24.229 -36.330 1.00 77.94 731 LEU A C 1
ATOM 5716 O O . LEU A 1 731 ? 42.258 24.951 -35.615 1.00 77.94 731 LEU A O 1
ATOM 5720 N N . VAL A 1 732 ? 40.257 24.113 -36.166 1.00 73.50 732 VAL A N 1
ATOM 5721 C CA . VAL A 1 732 ? 39.493 24.845 -35.148 1.00 73.50 732 VAL A CA 1
ATOM 5722 C C . VAL A 1 732 ? 38.801 23.869 -34.203 1.00 73.50 732 VAL A C 1
ATOM 5724 O O . VAL A 1 732 ? 38.117 22.956 -34.661 1.00 73.50 732 VAL A O 1
ATOM 5727 N N . ILE A 1 733 ? 38.963 24.057 -32.891 1.00 73.00 733 ILE A N 1
ATOM 5728 C CA . ILE A 1 733 ? 38.445 23.158 -31.851 1.00 73.00 733 ILE A CA 1
ATOM 5729 C C . ILE A 1 733 ? 37.643 23.937 -30.802 1.00 73.00 733 ILE A C 1
ATOM 5731 O O . ILE A 1 733 ? 38.145 24.896 -30.219 1.00 73.00 733 ILE A O 1
ATOM 5735 N N . GLY A 1 734 ? 36.409 23.506 -30.527 1.00 69.88 734 GLY A N 1
ATOM 5736 C CA . GLY A 1 734 ? 35.560 24.062 -29.466 1.00 69.88 734 GLY A CA 1
ATOM 5737 C C . GLY A 1 734 ? 35.741 23.371 -28.108 1.00 69.88 734 GLY A C 1
ATOM 5738 O O . GLY A 1 734 ? 35.633 22.142 -28.018 1.00 69.88 734 GLY A O 1
ATOM 5739 N N . VAL A 1 735 ? 35.963 24.166 -27.054 1.00 66.62 735 VAL A N 1
ATOM 5740 C CA . VAL A 1 735 ? 36.200 23.717 -25.670 1.00 66.62 735 VAL A CA 1
ATOM 5741 C C . VAL A 1 735 ? 35.156 24.325 -24.722 1.00 66.62 735 VAL A C 1
ATOM 5743 O O . VAL A 1 735 ? 35.099 25.544 -24.550 1.00 66.62 735 VAL A O 1
ATOM 5746 N N . ASN A 1 736 ? 34.358 23.471 -24.067 1.00 61.03 736 ASN A N 1
ATOM 5747 C CA . ASN A 1 736 ? 33.144 23.889 -23.344 1.00 61.03 736 ASN A CA 1
ATOM 5748 C C . ASN A 1 736 ? 33.278 23.804 -21.809 1.00 61.03 736 ASN A C 1
ATOM 5750 O O . ASN A 1 736 ? 32.524 24.439 -21.073 1.00 61.03 736 ASN A O 1
ATOM 5754 N N . CYS A 1 737 ? 34.257 23.052 -21.299 1.00 60.97 737 CYS A N 1
ATOM 5755 C CA . CYS A 1 737 ? 34.476 22.841 -19.860 1.00 60.97 737 CYS A CA 1
ATOM 5756 C C . CYS A 1 737 ? 34.720 24.126 -19.050 1.00 60.97 737 CYS A C 1
ATOM 5758 O O . CYS A 1 737 ? 34.329 24.203 -17.886 1.00 60.97 737 CYS A O 1
ATOM 5760 N N . LEU A 1 738 ? 35.326 25.141 -19.668 1.00 56.38 738 LEU A N 1
ATOM 5761 C CA . LEU A 1 738 ? 35.625 26.428 -19.036 1.00 56.38 738 LEU A CA 1
ATOM 5762 C C . LEU A 1 738 ? 34.364 27.233 -18.714 1.00 56.38 738 LEU A C 1
ATOM 5764 O O . LEU A 1 738 ? 34.276 27.830 -17.644 1.00 56.38 738 LEU A O 1
ATOM 5768 N N . GLU A 1 739 ? 33.365 27.218 -19.595 1.00 53.97 739 GLU A N 1
ATOM 5769 C CA . GLU A 1 739 ? 32.106 27.921 -19.347 1.00 53.97 739 GLU A CA 1
ATOM 5770 C C . GLU A 1 739 ? 31.276 27.219 -18.269 1.00 53.97 739 GLU A C 1
ATOM 5772 O O . GLU A 1 739 ? 30.763 27.877 -17.364 1.00 53.97 739 GLU A O 1
ATOM 5777 N N . TRP A 1 740 ? 31.204 25.885 -18.307 1.00 55.53 740 TRP A N 1
ATOM 5778 C CA . TRP A 1 740 ? 30.537 25.109 -17.262 1.00 55.53 740 TRP A CA 1
ATOM 5779 C C . TRP A 1 740 ? 31.129 25.386 -15.873 1.00 55.53 740 TRP A C 1
ATOM 5781 O O . TRP A 1 740 ? 30.374 25.616 -14.926 1.00 55.53 740 TRP A O 1
ATOM 5791 N N . ALA A 1 741 ? 32.463 25.413 -15.748 1.00 55.31 741 ALA A N 1
ATOM 5792 C CA . ALA A 1 741 ? 33.140 25.709 -14.485 1.00 55.31 741 ALA A CA 1
ATOM 5793 C C . ALA A 1 741 ? 32.835 27.139 -14.003 1.00 55.31 741 ALA A C 1
ATOM 5795 O O . ALA A 1 741 ? 32.540 27.352 -12.831 1.00 55.31 741 ALA A O 1
ATOM 5796 N N . GLN A 1 742 ? 32.829 28.120 -14.908 1.00 53.94 742 GLN A N 1
ATOM 5797 C CA . GLN A 1 742 ? 32.468 29.504 -14.579 1.00 53.94 742 GLN A CA 1
ATOM 5798 C C . GLN A 1 742 ? 30.997 29.673 -14.154 1.00 53.94 742 GLN A C 1
ATOM 5800 O O . GLN A 1 742 ? 30.704 30.536 -13.331 1.00 53.94 742 GLN A O 1
ATOM 5805 N N . GLN A 1 743 ? 30.067 28.901 -14.727 1.00 53.59 743 GLN A N 1
ATOM 5806 C CA . GLN A 1 743 ? 28.638 28.962 -14.391 1.00 53.59 743 GLN A CA 1
ATOM 5807 C C . GLN A 1 743 ? 28.309 28.211 -13.094 1.00 53.59 743 GLN A C 1
ATOM 5809 O O . GLN A 1 743 ? 27.457 28.649 -12.324 1.00 53.59 743 GLN A O 1
ATOM 5814 N N . SER A 1 744 ? 28.985 27.085 -12.855 1.00 52.50 744 SER A N 1
ATOM 5815 C CA . SER A 1 744 ? 28.692 26.171 -11.742 1.00 52.50 744 SER A CA 1
ATOM 5816 C C . SER A 1 744 ? 29.340 26.593 -10.423 1.00 52.50 744 SER A C 1
ATOM 5818 O O . SER A 1 744 ? 28.877 26.203 -9.352 1.00 52.50 744 SER A O 1
ATOM 5820 N N . PHE A 1 745 ? 30.407 27.390 -10.480 1.00 53.47 745 PHE A N 1
ATOM 5821 C CA . PHE A 1 745 ? 31.102 27.899 -9.304 1.00 53.47 745 PHE A CA 1
ATOM 5822 C C . PHE A 1 745 ? 30.965 29.427 -9.251 1.00 53.47 745 PHE A C 1
ATOM 5824 O O . PHE A 1 745 ? 31.620 30.156 -9.994 1.00 53.47 745 PHE A O 1
ATOM 5831 N N . SER A 1 746 ? 30.100 29.936 -8.371 1.00 41.69 746 SER A N 1
ATOM 5832 C CA . SER A 1 746 ? 29.958 31.378 -8.151 1.00 41.69 746 SER A CA 1
ATOM 5833 C C . SER A 1 746 ? 31.150 31.926 -7.353 1.00 41.69 746 SER A C 1
ATOM 5835 O O . SER A 1 746 ? 31.334 31.555 -6.194 1.00 41.69 746 SER A O 1
ATOM 5837 N N . GLY A 1 747 ? 31.919 32.845 -7.943 1.00 51.66 747 GLY A N 1
ATOM 5838 C CA . GLY A 1 747 ? 33.040 33.538 -7.291 1.00 51.66 747 GLY A CA 1
ATOM 5839 C C . GLY A 1 747 ? 34.422 32.953 -7.610 1.00 51.66 747 GLY A C 1
ATOM 5840 O O . GLY A 1 747 ? 34.551 31.878 -8.190 1.00 51.66 747 GLY A O 1
ATOM 5841 N N . VAL A 1 748 ? 35.479 33.686 -7.243 1.00 47.34 748 VAL A N 1
ATOM 5842 C CA . VAL A 1 748 ? 36.884 33.271 -7.428 1.00 47.34 748 VAL A CA 1
ATOM 5843 C C . VAL A 1 748 ? 37.252 32.241 -6.350 1.00 47.34 748 VAL A C 1
ATOM 5845 O O . VAL A 1 748 ? 37.976 32.535 -5.405 1.00 47.34 748 VAL A O 1
ATOM 5848 N N . ASP A 1 749 ? 36.684 31.040 -6.442 1.00 51.25 749 ASP A N 1
ATOM 5849 C CA . ASP A 1 749 ? 37.029 29.915 -5.569 1.00 51.25 749 ASP A CA 1
ATOM 5850 C C . ASP A 1 749 ? 38.280 29.196 -6.116 1.00 51.25 749 ASP A C 1
ATOM 5852 O O . ASP A 1 749 ? 38.450 29.026 -7.324 1.00 51.25 749 ASP A O 1
ATOM 5856 N N . SER A 1 750 ? 39.142 28.712 -5.224 1.00 52.84 750 SER A N 1
ATOM 5857 C CA . SER A 1 750 ? 40.257 27.793 -5.504 1.00 52.84 750 SER A CA 1
ATOM 5858 C C . SER A 1 750 ? 39.901 26.646 -6.467 1.00 52.84 750 SER A C 1
ATOM 5860 O O . SER A 1 750 ? 40.728 26.227 -7.277 1.00 52.84 750 SER A O 1
ATOM 5862 N N . ARG A 1 751 ? 38.646 26.180 -6.431 1.00 51.69 751 ARG A N 1
ATOM 5863 C CA . ARG A 1 751 ? 38.093 25.146 -7.321 1.00 51.69 751 ARG A CA 1
ATOM 5864 C C . ARG A 1 751 ? 37.988 25.591 -8.777 1.00 51.69 751 ARG A C 1
ATOM 5866 O O . ARG A 1 751 ? 38.320 24.819 -9.671 1.00 51.69 751 ARG A O 1
ATOM 5873 N N . VAL A 1 752 ? 37.595 26.843 -9.008 1.00 53.09 752 VAL A N 1
ATOM 5874 C CA . VAL A 1 752 ? 37.568 27.452 -10.342 1.00 53.09 752 VAL A CA 1
ATOM 5875 C C . VAL A 1 752 ? 38.983 27.487 -10.901 1.00 53.09 752 VAL A C 1
ATOM 5877 O O . VAL A 1 752 ? 39.222 27.010 -12.003 1.00 53.09 752 VAL A O 1
ATOM 5880 N N . PHE A 1 753 ? 39.947 27.959 -10.111 1.00 54.00 753 PHE A N 1
ATOM 5881 C CA . PHE A 1 753 ? 41.349 28.007 -10.524 1.00 54.00 753 PHE A CA 1
ATOM 5882 C C . PHE A 1 753 ? 41.917 26.617 -10.866 1.00 54.00 753 PHE A C 1
ATOM 5884 O O . PHE A 1 753 ? 42.576 26.464 -11.892 1.00 54.00 753 PHE A O 1
ATOM 5891 N N . ALA A 1 754 ? 41.614 25.588 -10.068 1.00 56.75 754 ALA A N 1
ATOM 5892 C CA . ALA A 1 754 ? 42.028 24.211 -10.353 1.00 56.75 754 ALA A CA 1
ATOM 5893 C C . ALA A 1 754 ? 41.409 23.666 -11.656 1.00 56.75 754 ALA A C 1
ATOM 5895 O O . ALA A 1 754 ? 42.104 23.018 -12.439 1.00 56.75 754 ALA A O 1
ATOM 5896 N N . ALA A 1 755 ? 40.134 23.970 -11.915 1.00 57.41 755 ALA A N 1
ATOM 5897 C CA . ALA A 1 755 ? 39.462 23.643 -13.170 1.00 57.41 755 ALA A CA 1
ATOM 5898 C C . ALA A 1 755 ? 40.151 24.307 -14.374 1.00 57.41 755 ALA A C 1
ATOM 5900 O O . ALA A 1 755 ? 40.464 23.630 -15.351 1.00 57.41 755 ALA A O 1
ATOM 5901 N N . TYR A 1 756 ? 40.480 25.602 -14.282 1.00 60.25 756 TYR A N 1
ATOM 5902 C CA . TYR A 1 756 ? 41.250 26.299 -15.321 1.00 60.25 756 TYR A CA 1
ATOM 5903 C C . TYR A 1 756 ? 42.589 25.612 -15.593 1.00 60.25 756 TYR A C 1
ATOM 5905 O O . TYR A 1 756 ? 42.905 25.337 -16.748 1.00 60.25 756 TYR A O 1
ATOM 5913 N N . GLN A 1 757 ? 43.353 25.296 -14.545 1.00 62.25 757 GLN A N 1
ATOM 5914 C CA . GLN A 1 757 ? 44.653 24.630 -14.673 1.00 62.25 757 GLN A CA 1
ATOM 5915 C C . GLN A 1 757 ? 44.539 23.279 -15.390 1.00 62.25 757 GLN A C 1
ATOM 5917 O O . GLN A 1 757 ? 45.364 22.964 -16.243 1.00 62.25 757 GLN A O 1
ATOM 5922 N N . GLN A 1 758 ? 43.491 22.501 -15.110 1.00 62.66 758 GLN A N 1
ATOM 5923 C CA . GLN A 1 758 ? 43.261 21.234 -15.807 1.00 62.66 758 GLN A CA 1
ATOM 5924 C C . GLN A 1 758 ? 42.962 21.435 -17.293 1.00 62.66 758 GLN A C 1
ATOM 5926 O O . GLN A 1 758 ? 43.516 20.723 -18.125 1.00 62.66 758 GLN A O 1
ATOM 5931 N N . VAL A 1 759 ? 42.121 22.407 -17.650 1.00 62.84 759 VAL A N 1
ATOM 5932 C CA . VAL A 1 759 ? 41.795 22.664 -19.060 1.00 62.84 759 VAL A CA 1
ATOM 5933 C C . VAL A 1 759 ? 43.010 23.170 -19.826 1.00 62.84 759 VAL A C 1
ATOM 5935 O O . VAL A 1 759 ? 43.277 22.689 -20.927 1.00 62.84 759 VAL A O 1
ATOM 5938 N N . TYR A 1 760 ? 43.782 24.079 -19.231 1.00 66.19 760 TYR A N 1
ATOM 5939 C CA . TYR A 1 760 ? 45.029 24.553 -19.819 1.00 66.19 760 TYR A CA 1
ATOM 5940 C C . TYR A 1 760 ? 46.038 23.426 -20.000 1.00 66.19 760 TYR A C 1
ATOM 5942 O O . TYR A 1 760 ? 46.577 23.298 -21.090 1.00 66.19 760 TYR A O 1
ATOM 5950 N N . ALA A 1 761 ? 46.198 22.538 -19.018 1.00 64.56 761 ALA A N 1
ATOM 5951 C CA . ALA A 1 761 ? 47.068 21.374 -19.159 1.00 64.56 761 ALA A CA 1
ATOM 5952 C C . ALA A 1 761 ? 46.642 20.455 -20.323 1.00 64.56 761 ALA A C 1
ATOM 5954 O O . ALA A 1 761 ? 47.492 19.905 -21.024 1.00 64.56 761 ALA A O 1
ATOM 5955 N N . ILE A 1 762 ? 45.335 20.295 -20.575 1.00 67.62 762 ILE A N 1
ATOM 5956 C CA . ILE A 1 762 ? 44.841 19.502 -21.713 1.00 67.62 762 ILE A CA 1
ATOM 5957 C C . ILE A 1 762 ? 45.121 20.224 -23.046 1.00 67.62 762 ILE A C 1
ATOM 5959 O O . ILE A 1 762 ? 45.541 19.581 -24.009 1.00 67.62 762 ILE A O 1
ATOM 5963 N N . ILE A 1 763 ? 44.922 21.544 -23.111 1.00 71.69 763 ILE A N 1
ATOM 5964 C CA . ILE A 1 763 ? 45.238 22.359 -24.297 1.00 71.69 763 ILE A CA 1
ATOM 5965 C C . ILE A 1 763 ? 46.745 22.340 -24.583 1.00 71.69 763 ILE A C 1
ATOM 5967 O O . ILE A 1 763 ? 47.148 22.116 -25.722 1.00 71.69 763 ILE A O 1
ATOM 5971 N N . GLU A 1 764 ? 47.582 22.510 -23.561 1.00 71.00 764 GLU A N 1
ATOM 5972 C CA . GLU A 1 764 ? 49.041 22.429 -23.658 1.00 71.00 764 GLU A CA 1
ATOM 5973 C C . GLU A 1 764 ? 49.494 21.051 -24.146 1.00 71.00 764 GLU A C 1
ATOM 5975 O O . GLU A 1 764 ? 50.322 20.956 -25.052 1.00 71.00 764 GLU A O 1
ATOM 5980 N N . ALA A 1 765 ? 48.903 19.974 -23.623 1.00 72.38 765 ALA A N 1
ATOM 5981 C CA . ALA A 1 765 ? 49.177 18.623 -24.100 1.00 72.38 765 ALA A CA 1
ATOM 5982 C C . ALA A 1 765 ? 48.778 18.438 -25.577 1.00 72.38 765 ALA A C 1
ATOM 5984 O O . ALA A 1 765 ? 49.512 17.806 -26.339 1.00 72.38 765 ALA A O 1
ATOM 5985 N N . ALA A 1 766 ? 47.648 19.011 -26.004 1.00 75.06 766 ALA A N 1
ATOM 5986 C CA . ALA A 1 766 ? 47.218 18.981 -27.400 1.00 75.06 766 ALA A CA 1
ATOM 5987 C C . ALA A 1 766 ? 48.167 19.779 -28.311 1.00 75.06 766 ALA A C 1
ATOM 5989 O O . ALA A 1 766 ? 48.542 19.295 -29.378 1.00 75.06 766 ALA A O 1
ATOM 5990 N N . LEU A 1 767 ? 48.615 20.961 -27.877 1.00 76.25 767 LEU A N 1
ATOM 5991 C CA . LEU A 1 767 ? 49.613 21.771 -28.579 1.00 76.25 767 LEU A CA 1
ATOM 5992 C C . LEU A 1 767 ? 50.948 21.031 -28.718 1.00 76.25 767 LEU A C 1
ATOM 5994 O O . LEU A 1 767 ? 51.522 21.001 -29.805 1.00 76.25 767 LEU A O 1
ATOM 5998 N N . ALA A 1 768 ? 51.407 20.374 -27.651 1.00 74.50 768 ALA A N 1
ATOM 5999 C CA . ALA A 1 768 ? 52.627 19.571 -27.662 1.00 74.50 768 ALA A CA 1
ATOM 6000 C C . ALA A 1 768 ? 52.521 18.339 -28.581 1.00 74.50 768 ALA A C 1
ATOM 6002 O O . ALA A 1 768 ? 53.513 17.944 -29.202 1.00 74.50 768 ALA A O 1
ATOM 6003 N N . GLY A 1 769 ? 51.328 17.739 -28.666 1.00 75.69 769 GLY A N 1
ATOM 6004 C CA . GLY A 1 769 ? 51.049 16.567 -29.495 1.00 75.69 769 GLY A CA 1
ATOM 6005 C C . GLY A 1 769 ? 50.901 16.883 -30.983 1.00 75.69 769 GLY A C 1
ATOM 6006 O O . GLY A 1 769 ? 51.438 16.154 -31.810 1.00 75.69 769 GLY A O 1
ATOM 6007 N N . LEU A 1 770 ? 50.198 17.967 -31.325 1.00 80.25 770 LEU A N 1
ATOM 6008 C CA . LEU A 1 770 ? 49.941 18.358 -32.715 1.00 80.25 770 LEU A CA 1
ATOM 6009 C C . LEU A 1 770 ? 51.057 19.220 -33.310 1.00 80.25 770 LEU A C 1
ATOM 6011 O O . LEU A 1 770 ? 51.263 19.167 -34.513 1.00 80.25 770 LEU A O 1
ATOM 6015 N N . ARG A 1 771 ? 51.773 20.002 -32.490 1.00 81.44 771 ARG A N 1
ATOM 6016 C CA . ARG A 1 771 ? 52.866 20.906 -32.902 1.00 81.44 771 ARG A CA 1
ATOM 6017 C C . ARG A 1 771 ? 52.500 21.838 -34.074 1.00 81.44 771 ARG A C 1
ATOM 6019 O O . ARG A 1 771 ? 53.201 21.842 -35.090 1.00 81.44 771 ARG A O 1
ATOM 6026 N N . PRO A 1 772 ? 51.410 22.620 -33.973 1.00 81.19 772 PRO A N 1
ATOM 6027 C CA . PRO A 1 772 ? 51.066 23.584 -35.013 1.00 81.19 772 PRO A CA 1
ATOM 6028 C C . PRO A 1 772 ? 52.130 24.691 -35.107 1.00 81.19 772 PRO A C 1
ATOM 6030 O O . PRO A 1 772 ? 52.781 25.008 -34.110 1.00 81.19 772 PRO A O 1
ATOM 6033 N N . ARG A 1 773 ? 52.291 25.318 -36.282 1.00 77.06 773 ARG A N 1
ATOM 6034 C CA . ARG A 1 773 ? 53.227 26.459 -36.434 1.00 77.06 773 ARG A CA 1
ATOM 6035 C C . ARG A 1 773 ? 52.774 27.682 -35.637 1.00 77.06 773 ARG A C 1
ATOM 6037 O O . ARG A 1 773 ? 53.596 28.386 -35.063 1.00 77.06 773 ARG A O 1
ATOM 6044 N N . HIS A 1 774 ? 51.467 27.912 -35.598 1.00 72.69 774 HIS A N 1
ATOM 6045 C CA . HIS A 1 774 ? 50.839 28.991 -34.849 1.00 72.69 774 HIS A CA 1
ATOM 6046 C C . HIS A 1 774 ? 49.601 28.458 -34.130 1.00 72.69 774 HIS A C 1
ATOM 6048 O O . HIS A 1 774 ? 48.945 27.530 -34.610 1.00 72.69 774 HIS A O 1
ATOM 6054 N N . PHE A 1 775 ? 49.233 29.067 -33.005 1.00 69.69 775 PHE A N 1
ATOM 6055 C CA . PHE A 1 775 ? 47.938 28.815 -32.386 1.00 69.69 775 PHE A CA 1
ATOM 6056 C C . PHE A 1 775 ? 47.297 30.088 -31.839 1.00 69.69 775 PHE A C 1
ATOM 6058 O O . PHE A 1 775 ? 47.988 31.046 -31.486 1.00 69.69 775 PHE A O 1
ATOM 6065 N N . ALA A 1 776 ? 45.969 30.077 -31.768 1.00 62.97 776 ALA A N 1
ATOM 6066 C CA . ALA A 1 776 ? 45.161 31.154 -31.219 1.00 62.97 776 ALA A CA 1
ATOM 6067 C C . ALA A 1 776 ? 44.108 30.598 -30.255 1.00 62.97 776 ALA A C 1
ATOM 6069 O O . ALA A 1 776 ? 43.535 29.535 -30.493 1.00 62.97 776 ALA A O 1
ATOM 6070 N N . VAL A 1 777 ? 43.824 31.331 -29.180 1.00 61.50 777 VAL A N 1
ATOM 6071 C CA . VAL A 1 777 ? 42.709 31.039 -28.266 1.00 61.50 777 VAL A CA 1
ATOM 6072 C C . VAL A 1 777 ? 41.735 32.214 -28.311 1.00 61.50 777 VAL A C 1
ATOM 6074 O O . VAL A 1 777 ? 42.117 33.348 -28.014 1.00 61.50 777 VAL A O 1
ATOM 6077 N N . LEU A 1 778 ? 40.487 31.947 -28.702 1.00 57.88 778 LEU A N 1
ATOM 6078 C CA . LEU A 1 778 ? 39.405 32.927 -28.816 1.00 57.88 778 LEU A CA 1
ATOM 6079 C C . LEU A 1 778 ? 38.363 32.646 -27.729 1.00 57.88 778 LEU A C 1
ATOM 6081 O O . LEU A 1 778 ? 37.812 31.549 -27.697 1.00 57.88 778 LEU A O 1
ATOM 6085 N N . GLY A 1 779 ? 38.079 33.613 -26.850 1.00 51.31 779 GLY A N 1
ATOM 6086 C CA . GLY A 1 779 ? 37.145 33.420 -25.731 1.00 51.31 779 GLY A CA 1
ATOM 6087 C C . GLY A 1 779 ? 36.065 34.497 -25.581 1.00 51.31 779 GLY A C 1
ATOM 6088 O O . GLY A 1 779 ? 36.323 35.669 -25.852 1.00 51.31 779 GLY A O 1
ATOM 6089 N N . GLN A 1 780 ? 34.864 34.112 -25.114 1.00 46.84 780 GLN A N 1
ATOM 6090 C CA . GLN A 1 780 ? 33.707 35.019 -24.930 1.00 46.84 780 GLN A CA 1
ATOM 6091 C C . GLN A 1 780 ? 33.786 35.941 -23.695 1.00 46.84 780 GLN A C 1
ATOM 6093 O O . GLN A 1 780 ? 33.030 36.910 -23.616 1.00 46.84 780 GLN A O 1
ATOM 6098 N N . ARG A 1 781 ? 34.666 35.670 -22.719 1.00 44.34 781 ARG A N 1
ATOM 6099 C CA . ARG A 1 781 ? 34.852 36.519 -21.528 1.00 44.34 781 ARG A CA 1
ATOM 6100 C C . ARG A 1 781 ? 36.334 36.803 -21.283 1.00 44.34 781 ARG A C 1
ATOM 6102 O O . ARG A 1 781 ? 37.103 35.901 -20.974 1.00 44.34 781 ARG A O 1
ATOM 6109 N N . GLY A 1 782 ? 36.679 38.078 -21.448 1.00 39.81 782 GLY A N 1
ATOM 6110 C CA . GLY A 1 782 ? 38.005 38.684 -21.355 1.00 39.81 782 GLY A CA 1
ATOM 6111 C C . GLY A 1 782 ? 38.867 38.320 -20.141 1.00 39.81 782 GLY A C 1
ATOM 6112 O O . GLY A 1 782 ? 38.405 38.472 -19.011 1.00 39.81 782 GLY A O 1
ATOM 6113 N N . TYR A 1 783 ? 40.140 37.986 -20.370 1.00 36.59 783 TYR A N 1
ATOM 6114 C CA . TYR A 1 783 ? 41.231 38.296 -19.435 1.00 36.59 783 TYR A CA 1
ATOM 6115 C C . TYR A 1 783 ? 41.564 39.791 -19.529 1.00 36.59 783 TYR A C 1
ATOM 6117 O O . TYR A 1 783 ? 41.518 40.365 -20.620 1.00 36.59 783 TYR A O 1
ATOM 6125 N N . ASP A 1 784 ? 41.933 40.420 -18.411 1.00 34.47 784 ASP A N 1
ATOM 6126 C CA . ASP A 1 784 ? 42.563 41.740 -18.468 1.00 34.47 784 ASP A CA 1
ATOM 6127 C C . ASP A 1 784 ? 43.889 41.630 -19.220 1.00 34.47 784 ASP A C 1
ATOM 6129 O O . ASP A 1 784 ? 44.606 40.641 -19.073 1.00 34.47 784 ASP A O 1
ATOM 6133 N N . LYS A 1 785 ? 44.174 42.637 -20.055 1.00 34.25 785 LYS A N 1
ATOM 6134 C CA . LYS A 1 785 ? 45.383 42.779 -20.875 1.00 34.25 785 LYS A CA 1
ATOM 6135 C C . LYS A 1 785 ? 46.624 42.373 -20.064 1.00 34.25 785 LYS A C 1
ATOM 6137 O O . LYS A 1 785 ? 47.218 43.193 -19.369 1.00 34.25 785 LYS A O 1
ATOM 6142 N N . LEU A 1 786 ? 47.064 41.122 -20.182 1.00 34.03 786 LEU A N 1
ATOM 6143 C CA . LEU A 1 786 ? 48.459 40.804 -19.936 1.00 34.03 786 LEU A CA 1
ATOM 6144 C C . LEU A 1 786 ? 49.185 41.496 -21.079 1.00 34.03 786 LEU A C 1
ATOM 6146 O O . LEU A 1 786 ? 49.013 41.138 -22.242 1.00 34.03 786 LEU A O 1
ATOM 6150 N N . SER A 1 787 ? 49.905 42.565 -20.760 1.00 33.28 787 SER A N 1
ATOM 6151 C CA . SER A 1 787 ? 50.797 43.270 -21.672 1.00 33.28 787 SER A CA 1
ATOM 6152 C C . SER A 1 787 ? 51.949 42.341 -22.066 1.00 33.28 787 SER A C 1
ATOM 6154 O O . SER A 1 787 ? 53.082 42.519 -21.631 1.00 33.28 787 SER A O 1
ATOM 6156 N N . MET A 1 788 ? 51.644 41.300 -22.832 1.00 35.12 788 MET A N 1
ATOM 6157 C CA . MET A 1 788 ? 52.618 40.418 -23.445 1.00 35.12 788 MET A CA 1
ATOM 6158 C C . MET A 1 788 ? 52.657 40.767 -24.922 1.00 35.12 788 MET A C 1
ATOM 6160 O O . MET A 1 788 ? 51.703 40.549 -25.666 1.00 35.12 788 MET A O 1
ATOM 6164 N N . THR A 1 789 ? 53.756 41.392 -25.322 1.00 34.03 789 THR A N 1
ATOM 6165 C CA . THR A 1 789 ? 54.094 41.628 -26.720 1.00 34.03 789 THR A CA 1
ATOM 6166 C C . THR A 1 789 ? 54.190 40.267 -27.422 1.00 34.03 789 THR A C 1
ATOM 6168 O O . THR A 1 789 ? 54.846 39.379 -26.873 1.00 34.03 789 THR A O 1
ATOM 6171 N N . PRO A 1 790 ? 53.563 40.069 -28.597 1.00 36.88 790 PRO A N 1
ATOM 6172 C CA . PRO A 1 790 ? 53.649 38.810 -29.330 1.00 36.88 790 PRO A CA 1
ATOM 6173 C C . PRO A 1 790 ? 55.113 38.446 -29.583 1.00 36.88 790 PRO A C 1
ATOM 6175 O O . PRO A 1 790 ? 55.864 39.245 -30.145 1.00 36.88 790 PRO A O 1
ATOM 6178 N N . THR A 1 791 ? 55.536 37.259 -29.157 1.00 39.19 791 THR A N 1
ATOM 6179 C CA . THR A 1 791 ? 56.848 36.715 -29.516 1.00 39.19 791 THR A CA 1
ATOM 6180 C C . THR A 1 791 ? 56.768 36.060 -30.891 1.00 39.19 791 THR A C 1
ATOM 6182 O O . THR A 1 791 ? 55.724 35.539 -31.276 1.00 39.19 791 THR A O 1
ATOM 6185 N N . ALA A 1 792 ? 57.877 36.075 -31.637 1.00 39.47 792 ALA A N 1
ATOM 6186 C CA . ALA A 1 792 ? 57.965 35.515 -32.992 1.00 39.47 792 ALA A CA 1
ATOM 6187 C C . ALA A 1 792 ? 57.637 34.008 -33.070 1.00 39.47 792 ALA A C 1
ATOM 6189 O O . ALA A 1 792 ? 57.387 33.490 -34.154 1.00 39.47 792 ALA A O 1
ATOM 6190 N N . GLU A 1 793 ? 57.582 33.326 -31.925 1.00 41.56 793 GLU A N 1
ATOM 6191 C CA . GLU A 1 793 ? 57.136 31.945 -31.789 1.00 41.56 793 GLU A CA 1
ATOM 6192 C C . GLU A 1 793 ? 55.942 31.879 -30.813 1.00 41.56 793 GLU A C 1
ATOM 6194 O O . GLU A 1 793 ? 56.104 31.857 -29.596 1.00 41.56 793 GLU A O 1
ATOM 6199 N N . GLY A 1 794 ? 54.724 31.899 -31.370 1.00 48.91 794 GLY A N 1
ATOM 6200 C CA . GLY A 1 794 ? 53.610 31.062 -30.904 1.00 48.91 794 GLY A CA 1
ATOM 6201 C C . GLY A 1 794 ? 52.857 31.400 -29.608 1.00 48.91 794 GLY A C 1
ATOM 6202 O O . GLY A 1 794 ? 52.655 30.496 -28.808 1.00 48.91 794 GLY A O 1
ATOM 6203 N N . PHE A 1 795 ? 52.323 32.613 -29.420 1.00 43.19 795 PHE A N 1
ATOM 6204 C CA . PHE A 1 795 ? 51.183 32.814 -28.501 1.00 43.19 795 PHE A CA 1
ATOM 6205 C C . PHE A 1 795 ? 50.308 34.007 -28.922 1.00 43.19 795 PHE A C 1
ATOM 6207 O O . PHE A 1 795 ? 50.773 35.146 -28.911 1.00 43.19 795 PHE A O 1
ATOM 6214 N N . TYR A 1 796 ? 49.029 33.762 -29.244 1.00 50.38 796 TYR A N 1
ATOM 6215 C CA . TYR A 1 796 ? 48.037 34.809 -29.527 1.00 50.38 796 TYR A CA 1
ATOM 6216 C C . TYR A 1 796 ? 46.751 34.573 -28.715 1.00 50.38 796 TYR A C 1
ATOM 6218 O O . TYR A 1 796 ? 45.990 33.640 -28.978 1.00 50.38 796 TYR A O 1
ATOM 6226 N N . CYS A 1 797 ? 46.494 35.429 -27.723 1.00 42.66 797 CYS A N 1
ATOM 6227 C CA . CYS A 1 797 ? 45.238 35.457 -26.970 1.00 42.66 797 CYS A CA 1
ATOM 6228 C C . CYS A 1 797 ? 44.397 36.649 -27.442 1.00 42.66 797 CYS A C 1
ATOM 6230 O O . CYS A 1 797 ? 44.782 37.800 -27.235 1.00 42.66 797 CYS A O 1
ATOM 6232 N N . LEU A 1 798 ? 43.251 36.385 -28.073 1.00 45.06 798 LEU A N 1
ATOM 6233 C CA . LEU A 1 798 ? 42.285 37.419 -28.449 1.00 45.06 798 LEU A CA 1
ATOM 6234 C C . LEU A 1 798 ? 41.073 37.275 -27.528 1.00 45.06 798 LEU A C 1
ATOM 6236 O O . LEU A 1 798 ? 40.223 36.402 -27.699 1.00 45.06 798 LEU A O 1
ATOM 6240 N N . SER A 1 799 ? 41.039 38.115 -26.497 1.00 37.75 799 SER A N 1
ATOM 6241 C CA . SER A 1 799 ? 40.028 38.093 -25.443 1.00 37.75 799 SER A CA 1
ATOM 6242 C C . SER A 1 799 ? 39.095 39.297 -25.585 1.00 37.75 799 SER A C 1
ATOM 6244 O O . SER A 1 799 ? 39.572 40.423 -25.705 1.00 37.75 799 SER A O 1
ATOM 6246 N N . TRP A 1 800 ? 37.774 39.088 -25.574 1.00 38.16 800 TRP A N 1
ATOM 6247 C CA . TRP A 1 800 ? 36.782 40.173 -25.607 1.00 38.16 800 TRP A CA 1
ATOM 6248 C C . TRP A 1 800 ? 36.208 40.384 -24.197 1.00 38.16 800 TRP A C 1
ATOM 6250 O O . TRP A 1 800 ? 35.510 39.518 -23.667 1.00 38.16 800 TRP A O 1
ATOM 6260 N N . ARG A 1 801 ? 36.500 41.526 -23.558 1.00 32.12 801 ARG A N 1
ATOM 6261 C CA . ARG A 1 801 ? 35.825 41.955 -22.319 1.00 32.12 801 ARG A CA 1
ATOM 6262 C C . ARG A 1 801 ? 34.862 43.098 -22.636 1.00 32.12 801 ARG A C 1
ATOM 6264 O O . ARG A 1 801 ? 35.237 44.077 -23.276 1.00 32.12 801 ARG A O 1
ATOM 6271 N N . GLY A 1 802 ? 33.620 42.981 -22.174 1.00 34.59 802 GLY A N 1
ATOM 6272 C CA . GLY A 1 802 ? 32.731 44.130 -22.031 1.00 34.59 802 GLY A CA 1
ATOM 6273 C C . GLY A 1 802 ? 33.207 44.969 -20.847 1.00 34.59 802 GLY A C 1
ATOM 6274 O O . GLY A 1 802 ? 33.036 44.550 -19.708 1.00 34.59 802 GLY A O 1
ATOM 6275 N N . GLY A 1 803 ? 33.855 46.100 -21.124 1.00 31.52 803 GLY A N 1
ATOM 6276 C CA . GLY A 1 803 ? 34.333 47.054 -20.118 1.00 31.52 803 GLY A CA 1
ATOM 6277 C C . GLY A 1 803 ? 35.677 47.669 -20.511 1.00 31.52 803 GLY A C 1
ATOM 6278 O O . GLY A 1 803 ? 36.680 46.971 -20.536 1.00 31.52 803 GLY A O 1
ATOM 6279 N N . GLU A 1 804 ? 35.647 48.952 -20.882 1.00 33.03 804 GLU A N 1
ATOM 6280 C CA . GLU A 1 804 ? 36.766 49.897 -21.062 1.00 33.03 804 GLU A CA 1
ATOM 6281 C C . GLU A 1 804 ? 38.160 49.315 -21.385 1.00 33.03 804 GLU A C 1
ATOM 6283 O O . GLU A 1 804 ? 39.050 49.293 -20.542 1.00 33.03 804 GLU A O 1
ATOM 6288 N N . ASN A 1 805 ? 38.356 48.876 -22.635 1.00 28.75 805 ASN A N 1
ATOM 6289 C CA . ASN A 1 805 ? 39.539 49.105 -23.490 1.00 28.75 805 ASN A CA 1
ATOM 6290 C C . ASN A 1 805 ? 39.688 47.987 -24.538 1.00 28.75 805 ASN A C 1
ATOM 6292 O O . ASN A 1 805 ? 39.995 46.847 -24.212 1.00 28.75 805 ASN A O 1
ATOM 6296 N N . GLY A 1 806 ? 39.575 48.356 -25.821 1.00 35.00 806 GLY A N 1
ATOM 6297 C CA . GLY A 1 806 ? 40.063 47.552 -26.949 1.00 35.00 806 GLY A CA 1
ATOM 6298 C C . GLY A 1 806 ? 39.089 46.514 -27.510 1.00 35.00 806 GLY A C 1
ATOM 6299 O O . GLY A 1 806 ? 39.351 45.318 -27.446 1.00 35.00 806 GLY A O 1
ATOM 6300 N N . ARG A 1 807 ? 38.007 46.959 -28.159 1.00 35.47 807 ARG A N 1
ATOM 6301 C CA . ARG A 1 807 ? 37.332 46.126 -29.166 1.00 35.47 807 ARG A CA 1
ATOM 6302 C C . ARG A 1 807 ? 38.280 46.006 -30.359 1.00 35.47 807 ARG A C 1
ATOM 6304 O O . ARG A 1 807 ? 38.398 46.970 -31.105 1.00 35.47 807 ARG A O 1
ATOM 6311 N N . ALA A 1 808 ? 38.955 44.874 -30.541 1.00 36.34 808 ALA A N 1
ATOM 6312 C CA . ALA A 1 808 ? 39.505 44.559 -31.857 1.00 36.34 808 ALA A CA 1
ATOM 6313 C C . ALA A 1 808 ? 38.303 44.318 -32.796 1.00 36.34 808 ALA A C 1
ATOM 6315 O O . ALA A 1 808 ? 37.481 43.445 -32.488 1.00 36.34 808 ALA A O 1
ATOM 6316 N N . PRO A 1 809 ? 38.127 45.104 -33.874 1.00 41.00 809 PRO A N 1
ATOM 6317 C CA . PRO A 1 809 ? 37.156 44.813 -34.919 1.00 41.00 809 PRO A CA 1
ATOM 6318 C C . PRO A 1 809 ? 37.329 43.373 -35.407 1.00 41.00 809 PRO A C 1
ATOM 6320 O O . PRO A 1 809 ? 38.452 42.900 -35.564 1.00 41.00 809 PRO A O 1
ATOM 6323 N N . VAL A 1 810 ? 36.227 42.678 -35.701 1.00 44.09 810 VAL A N 1
ATOM 6324 C CA . VAL A 1 810 ? 36.275 41.328 -36.297 1.00 44.09 810 VAL A CA 1
ATOM 6325 C C . VAL A 1 810 ? 37.144 41.322 -37.563 1.00 44.09 810 VAL A C 1
ATOM 6327 O O . VAL A 1 810 ? 37.869 40.363 -37.795 1.00 44.09 810 VAL A O 1
ATOM 6330 N N . GLY A 1 811 ? 37.152 42.423 -38.326 1.00 43.12 811 GLY A N 1
ATOM 6331 C CA . GLY A 1 811 ? 38.041 42.613 -39.476 1.00 43.12 811 GLY A CA 1
ATOM 6332 C C . GLY A 1 811 ? 39.537 42.538 -39.143 1.00 43.12 811 GLY A C 1
ATOM 6333 O O . GLY A 1 811 ? 40.280 41.940 -39.912 1.00 43.12 811 GLY A O 1
ATOM 6334 N N . ASP A 1 812 ? 39.967 43.044 -37.985 1.00 47.22 812 ASP A N 1
ATOM 6335 C CA . ASP A 1 812 ? 41.377 43.045 -37.566 1.00 47.22 812 ASP A CA 1
ATOM 6336 C C . ASP A 1 812 ? 41.807 41.663 -37.055 1.00 47.22 812 ASP A C 1
ATOM 6338 O O . ASP A 1 812 ? 42.908 41.199 -37.343 1.00 47.22 812 ASP A O 1
ATOM 6342 N N . VAL A 1 813 ? 40.908 40.958 -36.358 1.00 50.56 813 VAL A N 1
ATOM 6343 C CA . VAL A 1 813 ? 41.111 39.555 -35.953 1.00 50.56 813 VAL A CA 1
ATOM 6344 C C . VAL A 1 813 ? 41.224 38.649 -37.178 1.00 50.56 813 VAL A C 1
ATOM 6346 O O . VAL A 1 813 ? 42.110 37.800 -37.248 1.00 50.56 813 VAL A O 1
ATOM 6349 N N . VAL A 1 814 ? 40.349 38.846 -38.165 1.00 51.94 814 VAL A N 1
ATOM 6350 C CA . VAL A 1 814 ? 40.378 38.110 -39.432 1.00 51.94 814 VAL A CA 1
ATOM 6351 C C . VAL A 1 814 ? 41.642 38.443 -40.225 1.00 51.94 814 VAL A C 1
ATOM 6353 O O . VAL A 1 814 ? 42.282 37.526 -40.727 1.00 51.94 814 VAL A O 1
ATOM 6356 N N . ALA A 1 815 ? 42.045 39.714 -40.304 1.00 55.38 815 ALA A N 1
ATOM 6357 C CA . ALA A 1 815 ? 43.274 40.123 -40.985 1.00 55.38 815 ALA A CA 1
ATOM 6358 C C . ALA A 1 815 ? 44.527 39.489 -40.357 1.00 55.38 815 ALA A C 1
ATOM 6360 O O . ALA A 1 815 ? 45.399 39.011 -41.080 1.00 55.38 815 ALA A O 1
ATOM 6361 N N . GLU A 1 816 ? 44.591 39.414 -39.027 1.00 57.22 816 GLU A N 1
ATOM 6362 C CA . GLU A 1 816 ? 45.703 38.778 -38.317 1.00 57.22 816 GLU A CA 1
ATOM 6363 C C . GLU A 1 816 ? 45.703 37.250 -38.488 1.00 57.22 816 GLU A C 1
ATOM 6365 O O . GLU A 1 816 ? 46.749 36.659 -38.745 1.00 57.22 816 GLU A O 1
ATOM 6370 N N . ILE A 1 817 ? 44.534 36.598 -38.443 1.00 57.25 817 ILE A N 1
ATOM 6371 C CA . ILE A 1 817 ? 44.406 35.162 -38.751 1.00 57.25 817 ILE A CA 1
ATOM 6372 C C . ILE A 1 817 ? 44.863 34.878 -40.187 1.00 57.25 817 ILE A C 1
ATOM 6374 O O . ILE A 1 817 ? 45.631 33.945 -40.413 1.00 57.25 817 ILE A O 1
ATOM 6378 N N . LEU A 1 818 ? 44.456 35.700 -41.158 1.00 61.25 818 LEU A N 1
ATOM 6379 C CA . LEU A 1 818 ? 44.901 35.567 -42.545 1.00 61.25 818 LEU A CA 1
ATOM 6380 C C . LEU A 1 818 ? 46.414 35.771 -42.678 1.00 61.25 818 LEU A C 1
ATOM 6382 O O . LEU A 1 818 ? 47.047 35.032 -43.426 1.00 61.25 818 LEU A O 1
ATOM 6386 N N . ARG A 1 819 ? 47.008 36.708 -41.929 1.00 65.88 819 ARG A N 1
ATOM 6387 C CA . ARG A 1 819 ? 48.462 36.933 -41.887 1.00 65.88 819 ARG A CA 1
ATOM 6388 C C . ARG A 1 819 ? 49.232 35.718 -41.360 1.00 65.88 819 ARG A C 1
ATOM 6390 O O . ARG A 1 819 ? 50.321 35.452 -41.846 1.00 65.88 819 ARG A O 1
ATOM 6397 N N . LEU A 1 820 ? 48.688 35.001 -40.375 1.00 60.75 820 LEU A N 1
ATOM 6398 C CA . LEU A 1 820 ? 49.319 33.812 -39.779 1.00 60.75 820 LEU A CA 1
ATOM 6399 C C . LEU A 1 820 ? 49.230 32.564 -40.671 1.00 60.75 820 LEU A C 1
ATOM 6401 O O . LEU A 1 820 ? 50.024 31.635 -40.520 1.00 60.75 820 LEU A O 1
ATOM 6405 N N . VAL A 1 821 ? 48.232 32.522 -41.558 1.00 62.50 821 VAL A N 1
ATOM 6406 C CA . VAL A 1 821 ? 47.952 31.377 -42.441 1.00 62.50 821 VAL A CA 1
ATOM 6407 C C . VAL A 1 821 ? 48.508 31.584 -43.859 1.00 62.50 821 VAL A C 1
ATOM 6409 O O . VAL A 1 821 ? 48.714 30.595 -44.573 1.00 62.50 821 VAL A O 1
ATOM 6412 N N . SER A 1 822 ? 48.738 32.837 -44.275 1.00 60.56 822 SER A N 1
ATOM 6413 C CA . SER A 1 822 ? 49.427 33.212 -45.525 1.00 60.56 822 SER A CA 1
ATOM 6414 C C . SER A 1 822 ? 50.898 32.835 -45.459 1.00 60.56 822 SER A C 1
ATOM 6416 O O . SER A 1 822 ? 51.348 32.166 -46.417 1.00 60.56 822 SER A O 1
#

pLDDT: mean 73.3, std 21.92, range [24.73, 98.5]

Organism: Desulfarculus baarsii (strain ATCC 33931 / DSM 2075 / LMG 7858 / VKM B-1802 / 2st14) (NCBI:txid644282)

Radius of gyration: 43.59 Å; Cα contacts (8 Å, |Δi|>4): 1185; chains: 1; bounding box: 110×76×103 Å

Sequence (822 aa):
MAGSRQKNVAPKGQGKRPTISVAMMVKNEEKMLPRALESVKPWVDEIIVVDTGSTDRTVEIAASYGAKVYHHPWENNFSTHRNQSIGYCTGDWILILDADEELDQQTAPLMRQLTNAPEGLNCFLFKLYNDVPGGGSTFLLHPRLFRNGVGFHYAGLVHNEPRIKGHYTRSDVKLTHYGYNLDPQTMEAKHQRRLGMLRQAIEREPHNFKAHAYLAQTLASRIDTCLEAVDESLTAIRLAQEQLAPGTDFPRCYYPLLGALYALQRWDETVTYAHACLEAMPNYPDPWLFLVHAYYYKRQWDDVCLAGRRFFEMQDLARSKPEDFLFAENQTFNQFPQVLHLWTLAEANRGDAAAAIDVFGRLVADERGEPECRRLVKTLLTGDDPQLTVELINLAMAARPHWDWLAPLKPVAESKAAEKLGRQYKMEARRALDEHRLEDAAKNFGLAANHVIADAEVHLGQAQALLGLGRHAEAGQALVKGLCAHPGHPWAWRALAELSMAKGEVEAAHVYLERYLAIQPGDQAARETLSRLQLERAATPSVAETPPTLLVFLVGGLGAEAVCEVAPHFLMHRAWGRAMFDGVDPEDDLARWATLFSGRAPAQHGLSGRLGMDNPKSLADMAAPDIWRTMAGSKRVGLLAAPLCHPAPAINGWAVSGYPGGLLSEGLVSPPELLPRVLASGYRSDFVTSKAEQLLATSLLTSNRVHEGRLYQIERNKLTLAAKLPAVDVLVIGVNCLEWAQQSFSGVDSRVFAAYQQVYAIIEAALAGLRPRHFAVLGQRGYDKLSMTPTAEGFYCLSWRGGENGRAPVGDVVAEILRLVS

Secondary structure (DSSP, 8-state):
--------------PPPPPEEEEEEESS-TTTHHHHHHHHGGG-SEEEEEES---STHHHHHHHTT-EEEE----S-HHHHHHHHHHT--SSEEEE--TTEEE-TTTHHHHHHHTTPPTTEEEEEEEEEEE-TTS-EEEEEEEEEEETTS--EEE-SSSPEEE--SEEEEEEEEEEE-TTSS-HHHHHHHHHHHHHHHHHHHHH-TT-HHHHHHHHHHHTTSGGGHHHHHHHHHHHHHHHHHH--TT---HHHHHHHHHHHHHTT-HHHHHHHHHHHHHH-TT-SHHHHHHHHHHHHTT-HHHHHHHHHHHHHHHHHHHH-GGGS-GGG---TT-HHHHHHHHHHHHHHHT-HHHHHHHHHHHHHSTT-HHHHHHHHHHHHTSS-HHHHHHHHHHHHHH-TT-GGGTTTHHHHHHHHHHHHHHHHHHHHHHHHHTT-HHHHHHHHHHHHTT-TT-HHHHHHHHHHHHHTT-HHHHHHHHHHHHHH-TT-HHHHHHHHHHHHHHT-HHHHHHHHHHHHHH-TT-HHHHHHHHHHHHS--PPPBTTTS--SEEEEEE----GGGGGS-GGGTTTSSTTHHHH-TT--GGGSHHHHHHHHHSS-GGGGT--SPPPTT-PPPGGG-----HHHHHTTT--EEEEESPPPSSPP--SEEEEE--SSS---TTTEESGGGHHHHHHTT--SS----HHHHHHHSSS--THHHHHHHHHHHHHHHHHHHTTSBP-SEEEEEE-HHHHHHHHS-SS-HHHHHHHHHHHHHHHHHHHHH--SEEEEEESSPPP----PPPSSS-EEEE--SSSS----HHHHHHHHHHHH-

InterPro domains:
  IPR001173 Glycosyltransferase 2-like [PF00535] (21-131)
  IPR011990 Tetratricopeptide-like helical domain superfamily [G3DSA:1.25.40.10] (187-369)
  IPR011990 Tetratricopeptide-like helical domain superfamily [G3DSA:1.25.40.10] (413-543)
  IPR011990 Tetratricopeptide-like helical domain superfamily [SSF48452] (197-303)
  IPR011990 Tetratricopeptide-like helical domain superfamily [SSF48452] (422-535)
  IPR029044 Nucleotide-diphospho-sugar transferases [G3DSA:3.90.550.10] (2-154)
  IPR029044 Nucleotide-diphospho-sugar transferases [SSF53448] (16-166)

Mean predicted aligned error: 19.19 Å

Foldseek 3Di:
DDDDDDPPDDDDDDDPQFFEEEFEEDAQLPPQQLQALVQCLVQHDAYEYEYQDHPDCNVVSCVVSVHDYHYDHDPLAPQVRSQVRLVPDDTQKYFYDYSQKHWDPVQSVVVSVCSPDDPQAFWEWEWEWEDAPPPDTDTAGHTTMGGPPQPWGWDDRQPTDTDGGGDYYYDHTYMYGDPHVDDPVVVVVVLVSSLVSLVVVCVVPVLQLLSLLSNLQSQLVDLVSLVVSLVSLVSSQVSCVVPDDQPDDNLSSLVSNLSSCVSVVVLVVLLVSLVVSCVSPVLQLVSLVSQLVSCLVVLVLVSNLVSLVSSVVSVVVCVVCVVSDPSNRRRCPPCNLVSLLSNLVSCVVVVNLVSSLVSLLVLLPDPPSLVSLVVSLVVCLVDDDLPSSLVSLVSSCVSPVPSVVSVVCNVSSVLVNLQSQLVVLLVQLVVCVVVVVLVSNLVSLVSSCVNVVQALSSLQSNLVSCVVVVVLQSSLVSLVSSCLNPVLDLVSLCSQLVSCVVVVLLLLNLLSLVSNCVNVVPPPVSVVSNVVSVVVDPDQDFLLRPPAQEEEEEEDDDAPVRPPDDPPPGPDDPDPPCLPDPDDDDQPCPQVVVCVVPVDHSVVVVPDDRDDPPDDDDPVPDDDPDLQVVCQPDWEEEEAEEDAPPPHPDHNYWYAYDDLQDDPDCRRTPPSSCVSLLVSVPSNSDPPDPPVRVVVVVPDDDPVVVVLVVLLVRQLSSLVSNRSHRHTNYYYHYRYSLVNLPVVDPDDDPSNVVSVVSVVVSVVVSCVSSVHQEYEYEYPADDDDPVDDDDPGYDYYDHDHSDDDDDPPPVNVSVVVVVSSD

Solvent-accessible surface area (backbone atoms only — not comparable to full-atom values): 45385 Å² total; per-residue (Å²): 134,89,82,79,77,80,77,83,73,75,82,75,74,89,68,79,78,73,41,29,13,37,28,23,57,46,61,63,37,59,84,37,32,62,54,20,50,63,44,41,54,89,74,43,78,40,44,33,35,26,34,40,71,53,88,58,58,31,65,62,54,43,47,75,75,65,30,51,75,43,83,47,81,71,77,86,35,58,16,62,47,49,39,53,18,53,73,71,54,82,30,56,24,38,34,60,50,52,45,47,28,31,45,36,77,88,29,48,66,53,58,67,57,57,67,73,54,59,89,63,57,32,36,34,23,27,35,39,29,38,44,38,83,88,79,54,73,54,70,45,66,40,84,33,41,32,46,50,93,60,70,65,42,47,47,52,55,83,76,52,44,81,44,65,64,71,43,67,47,80,49,83,32,38,33,42,30,50,79,65,56,59,58,71,68,61,51,49,52,54,49,52,52,50,52,53,54,34,52,55,48,29,73,75,39,77,76,45,28,66,44,30,16,54,43,8,43,61,29,32,75,37,81,91,35,15,66,60,6,37,57,29,10,52,49,10,44,53,40,42,67,76,71,57,66,95,91,64,82,56,63,63,22,48,50,26,28,45,50,13,29,55,76,69,63,39,40,73,57,35,47,53,53,30,51,55,46,36,73,78,35,75,79,57,45,59,42,29,56,55,38,25,52,32,25,53,79,68,68,36,39,69,57,13,44,50,24,37,51,50,28,51,52,38,52,51,46,50,68,75,43,49,89,84,45,76,65,88,67,70,82,51,89,80,46,59,37,60,46,31,41,55,27,21,51,23,28,47,75,71,67,37,57,69,59,15,52,55,41,40,52,56,26,65,71,37,92,78,11,60,71,39,52,55,50,48,53,57,52,34,69,72,45,94,52,26,58,60,41,40,53,51,49,52,52,43,45,71,79,38,75,85,55,66,79,50,66,79,46,48,65,56,26,48,50,50,28,38,42,55,50,17,53,49,28,39,51,55,12,50,52,24,47,78,70,68,38,34,70,58,12,29,51,26,14,52,58,13,43,78,44,40,84,71,45,30,66,41,27,39,51,22,15,54,24,24,49,78,69,67,41,54,71,62,15,50,54,24,31,53,56,11,34,44,56,36,76,83,46,52,68,49,30,45,49,50,15,51,54,24,48,75,71,66,37,57,64,30,17,41,39,26,41,53,57,22,37,75,74,45,74,81,48,61,69,58,51,53,51,40,55,53,51,56,72,71,52,82,73,73,56,26,18,56,80,39,42,22,42,28,37,36,38,40,43,60,63,61,49,82,79,64,74,80,60,81,82,83,63,79,89,67,72,63,77,63,51,63,73,73,46,92,86,73,77,79,81,80,47,62,54,56,53,52,22,73,77,69,76,45,63,38,65,83,76,72,57,80,74,93,83,63,91,90,68,79,80,62,75,89,78,65,86,68,90,49,72,51,63,69,50,43,82,85,46,35,37,34,37,43,34,64,81,62,63,80,75,68,78,84,55,47,57,38,38,44,32,60,64,78,83,58,74,86,47,71,83,36,23,40,59,54,77,48,45,38,61,58,56,59,73,64,71,70,57,53,89,75,70,50,74,68,56,50,59,60,52,71,64,80,68,67,76,64,60,64,53,50,56,49,46,56,52,49,54,52,50,53,56,60,48,56,40,72,36,72,48,28,44,30,37,36,39,54,46,34,61,67,41,31,44,59,71,74,43,87,66,98,43,74,66,49,55,52,50,50,52,53,53,50,52,53,52,50,51,39,46,70,68,39,56,42,71,29,47,38,42,40,34,73,70,37,68,80,84,73,92,67,77,75,54,100,75,61,61,44,78,55,52,44,54,95,69,98,79,75,86,74,51,69,67,56,55,50,50,51,53,48,61,67,67,106